Protein 4B2O (pdb70)

Solvent-accessible surface area: 37869 Å² total; per-residue (Å²): 25,68,2,0,0,0,0,0,0,3,1,47,19,0,55,94,13,1,143,83,39,0,56,74,0,63,105,83,27,160,18,78,11,0,0,0,0,0,2,8,0,4,125,4,61,0,0,31,67,175,19,3,92,54,2,56,147,12,12,4,50,0,0,0,0,0,39,47,0,7,60,63,172,69,0,80,113,2,12,129,105,13,86,28,6,0,18,0,7,0,10,23,165,74,15,46,31,75,8,24,6,47,17,144,26,110,62,76,42,2,0,0,0,0,0,1,0,17,44,85,36,57,41,0,58,17,1,2,90,44,0,35,91,12,9,53,88,0,59,178,139,6,62,21,2,0,0,0,1,0,0,20,8,17,26,3,2,18,0,0,0,17,42,0,10,46,91,3,5,0,1,0,1,0,30,16,22,6,5,7,2,31,27,21,51,3,86,139,6,0,0,1,0,2,0,0,1,11,0,0,4,38,28,4,1,33,0,29,42,91,137,25,7,27,94,113,39,65,36,26,12,58,34,208,100,51,30,9,165,60,106,39,8,0,5,0,0,4,0,23,12,48,31,155,81,80,107,4,94,98,15,57,63,11,35,7,8,75,74,73,121,34,147,162,12,68,0,0,0,0,0,0,0,3,0,55,18,0,66,94,13,0,155,83,38,0,57,86,1,63,92,76,29,145,12,56,3,0,0,0,0,0,2,7,0,3,118,4,62,0,0,26,85,172,19,3,89,51,3,54,153,15,13,4,36,0,0,0,0,0,39,49,0,7,60,53,142,74,0,84,114,5,8,106,116,16,88,37,4,0,18,0,6,0,10,12,162,76,15,40,22,76,8,22,6,33,3,148,18,105,89,55,38,0,0,0,0,0,0,1,0,17,43,82,35,59,42,0,57,21,1,2,96,42,0,32,99,11,10,51,76,0,60,170,122,6,63,23,3,0,0,0,1,0,0,19,8,16,26,3,3,17,0,0,0,17,40,0,11,48,95,4,5,0,2,0,1,0,32,14,23,7,6,7,2,33,29,25,51,4,93,136,8,0,0,1,0,2,1,0,0,11,0,0,4,36,25,4,2,33,1,28,43,93,138,26,7,25,100,111,40,62,37,26,14,60,34,208,86,50,23,10,161,60,103,42,8,0,4,0,0,4,0,25,7,48,57,153,80,77,108,5,90,104,14,60,64,10,35,7,10,88,73,70,134,42,139,183,16,66,5,0,0,0,0,0,0,2,0,38,28,0,57,93,15,0,144,84,38,0,59,69,0,58,98,82,27,151,10,58,8,0,1,0,0,0,2,8,0,2,125,4,65,0,0,26,70,166,12,5,79,38,2,58,154,11,12,5,34,0,0,0,1,0,41,50,0,3,45,55,118,78,0,76,122,6,2,98,109,19,93,30,2,0,17,0,9,0,9,24,168,79,15,36,15,85,8,24,5,50,6,153,24,95,87,47,33,2,0,0,0,0,0,1,0,18,41,88,36,58,40,0,48,14,0,2,88,33,0,38,81,12,10,60,78,0,65,183,140,6,70,31,3,0,0,0,1,0,0,19,7,17,25,2,2,19,0,0,0,18,40,0,8,47,90,4,6,0,1,0,2,0,33,15,22,6,6,7,2,31,26,23,58,3,88,143,7,0,0,2,0,2,0,0,0,12,0,0,4,34,16,4,1,34,1,24,43,80,112,19,7,10,99,115,40,61,36,28,15,71,35,195,101,53,29,6,158,61,107,42,8,0,6,0,0,4,0,24,10,46,56,154,84,77,111,4,89,107,17,61,62,12,35,4,8,83,73,71,115,38,150,164,14,68,2,0,0,0,0,0,0,2,0,39,29,0,59,94,14,0,139,84,36,0,58,79,0,64,91,78,25,151,18,66,4,0,0,0,0,0,2,8,0,2,125,4,65,0,0,25,72,169,16,5,89,38,2,58,140,16,13,4,48,0,0,0,1,0,39,48,0,3,51,55,108,82,0,76,124,6,7,102,113,20,92,28,3,0,18,0,11,0,10,13,167,72,14,34,19,85,8,26,4,43,10,155,20,119,87,38,28,1,0,0,0,0,0,1,0,18,42,85,35,57,42,0,56,20,1,2,87,37,0,33,88,13,9,53,86,0,60,182,131,6,66,21,3,0,0,0,1,0,0,19,8,16,24,3,2,20,0,0,0,18,42,0,10,48,91,3,5,0,1,0,0,0,33,14,21,8,6,7,1,32,26,25,50,2,87,135,8,0,0,1,0,2,0,0,0,12,0,0,4,33,19,4,2,33,1,27,42,76,114,20,7,12,90,118,39,63,35,29,14,73,35,164,101,47,34,6,158,59,93,37,9,0,5,0,0,4,0,23,7,49,59,153,80,75,102,4,89,109,14,56,64,10,33,6,12,87,73,74,135,38,133,165

B-factor: mean 18.7, std 8.89, range [6.03, 62.42]

Structure (mmCIF, N/CA/C/O backbone):
data_4B2O
#
_entry.id   4B2O
#
_cell.length_a   73.855
_cell.length_b   105.997
_cell.length_c   77.920
_cell.angle_alpha   90.00
_cell.angle_beta   108.30
_cell.angle_gamma   90.00
#
_symmetry.space_group_name_H-M   'P 1 21 1'
#
loop_
_entity.id
_entity.type
_entity.pdbx_description
1 polymer 'YMDB PHOSPHODIESTERASE'
2 non-polymer 'PHOSPHATE ION'
3 non-polymer 'FE (II) ION'
4 water water
#
loop_
_atom_site.group_PDB
_atom_site.id
_atom_site.type_symbol
_atom_site.label_atom_id
_atom_site.label_alt_id
_atom_site.label_comp_id
_atom_site.label_asym_id
_atom_site.label_entity_id
_atom_site.label_seq_id
_atom_site.pdbx_PDB_ins_code
_atom_site.Cartn_x
_atom_site.Cartn_y
_atom_site.Cartn_z
_atom_site.occupancy
_atom_site.B_iso_or_equiv
_atom_site.auth_seq_id
_atom_site.auth_comp_id
_atom_site.auth_asym_id
_atom_site.auth_atom_id
_atom_site.pdbx_PDB_model_num
ATOM 1 N N . MET A 1 1 ? 82.197 49.319 81.191 1.00 20.25 1 MET A N 1
ATOM 2 C CA . MET A 1 1 ? 81.927 50.715 80.874 1.00 20.27 1 MET A CA 1
ATOM 3 C C . MET A 1 1 ? 80.593 51.163 81.473 1.00 16.80 1 MET A C 1
ATOM 4 O O . MET A 1 1 ? 79.707 50.350 81.717 1.00 18.55 1 MET A O 1
ATOM 5 N N . ARG A 1 2 ? 80.456 52.463 81.692 1.00 14.78 2 ARG A N 1
ATOM 6 C CA . ARG A 1 2 ? 79.256 53.002 82.308 1.00 12.31 2 ARG A CA 1
ATOM 7 C C . ARG A 1 2 ? 78.596 53.973 81.336 1.00 14.02 2 ARG A C 1
ATOM 8 O O . ARG A 1 2 ? 79.270 54.797 80.705 1.00 12.67 2 ARG A O 1
ATOM 16 N N . ILE A 1 3 ? 77.275 53.862 81.204 1.00 10.24 3 ILE A N 1
ATOM 17 C CA . ILE A 1 3 ? 76.510 54.694 80.284 1.00 12.89 3 ILE A CA 1
ATOM 18 C C . ILE A 1 3 ? 75.469 55.486 81.065 1.00 11.46 3 ILE A C 1
ATOM 19 O O . ILE A 1 3 ? 74.735 54.927 81.884 1.00 11.18 3 ILE A O 1
ATOM 24 N N . LEU A 1 4 ? 75.429 56.789 80.822 1.00 8.71 4 LEU A N 1
ATOM 25 C CA . LEU A 1 4 ? 74.392 57.656 81.358 1.00 11.91 4 LEU A CA 1
ATOM 26 C C . LEU A 1 4 ? 73.453 57.989 80.207 1.00 9.77 4 LEU A C 1
ATOM 27 O O . LEU A 1 4 ? 73.908 58.459 79.165 1.00 10.50 4 LEU A O 1
ATOM 32 N N . PHE A 1 5 ? 72.158 57.717 80.384 1.00 8.20 5 PHE A N 1
ATOM 33 C CA . PHE A 1 5 ? 71.158 58.013 79.362 1.00 8.95 5 PHE A CA 1
ATOM 34 C C . PHE A 1 5 ? 70.070 58.900 79.949 1.00 9.65 5 PHE A C 1
ATOM 35 O O . PHE A 1 5 ? 69.522 58.603 81.010 1.00 10.97 5 PHE A O 1
ATOM 43 N N . ILE A 1 6 ? 69.752 59.973 79.237 1.00 9.87 6 ILE A N 1
ATOM 44 C CA . ILE A 1 6 ? 68.770 60.957 79.683 1.00 10.39 6 ILE A CA 1
ATOM 45 C C . ILE A 1 6 ? 67.517 60.894 78.808 1.00 12.38 6 ILE A C 1
ATOM 46 O O . ILE A 1 6 ? 67.623 60.959 77.583 1.00 11.88 6 ILE A O 1
ATOM 51 N N . GLY A 1 7 ? 66.341 60.789 79.441 1.00 10.57 7 GLY A N 1
ATOM 52 C CA . GLY A 1 7 ? 65.068 60.669 78.739 1.00 10.36 7 GLY A CA 1
ATOM 53 C C . GLY A 1 7 ? 64.546 61.938 78.086 1.00 12.56 7 GLY A C 1
ATOM 54 O O . GLY A 1 7 ? 64.980 63.037 78.436 1.00 11.67 7 GLY A O 1
ATOM 55 N N . ASP A 1 8 ? 63.599 61.768 77.159 1.00 12.18 8 ASP A N 1
ATOM 56 C CA . ASP A 1 8 ? 63.068 62.821 76.271 1.00 11.46 8 ASP A CA 1
ATOM 57 C C . ASP A 1 8 ? 63.173 64.227 76.834 1.00 11.60 8 ASP A C 1
ATOM 58 O O . ASP A 1 8 ? 62.447 64.580 77.758 1.00 10.95 8 ASP A O 1
ATOM 63 N N . VAL A 1 9 ? 64.009 65.049 76.219 1.00 9.75 9 VAL A N 1
ATOM 64 C CA . VAL A 1 9 ? 64.124 66.453 76.616 1.00 9.11 9 VAL A CA 1
ATOM 65 C C . VAL A 1 9 ? 62.991 67.278 76.004 1.00 12.68 9 VAL A C 1
ATOM 66 O O . VAL A 1 9 ? 62.866 67.358 74.781 1.00 12.39 9 VAL A O 1
ATOM 70 N N . VAL A 1 10 ? 62.180 67.903 76.853 1.00 10.48 10 VAL A N 1
ATOM 71 C CA . VAL A 1 10 ? 61.007 68.654 76.397 1.00 10.23 10 VAL A CA 1
ATOM 72 C C . VAL A 1 10 ? 61.194 70.170 76.515 1.00 13.12 10 VAL A C 1
ATOM 73 O O . VAL A 1 10 ? 61.184 70.722 77.618 1.00 10.89 10 VAL A O 1
ATOM 77 N N . GLY A 1 11 ? 61.372 70.820 75.370 1.00 11.99 11 GLY A N 1
ATOM 78 C CA . GLY A 1 11 ? 61.383 72.273 75.283 1.00 11.93 11 GLY A CA 1
ATOM 79 C C . GLY A 1 11 ? 62.480 72.949 76.076 1.00 15.14 11 GLY A C 1
ATOM 80 O O . GLY A 1 11 ? 63.446 72.322 76.518 1.00 13.30 11 GLY A O 1
ATOM 81 N N . SER A 1 12 ? 62.341 74.253 76.259 1.00 12.85 12 SER A N 1
ATOM 82 C CA . SER A 1 12 ? 63.374 74.989 76.970 1.00 16.44 12 SER A CA 1
ATOM 83 C C . SER A 1 12 ? 63.534 74.568 78.442 1.00 13.98 12 SER A C 1
ATOM 84 O O . SER A 1 12 ? 64.642 74.566 78.951 1.00 14.98 12 SER A O 1
ATOM 87 N N . PRO A 1 13 ? 62.430 74.229 79.135 1.00 14.36 13 PRO A N 1
ATOM 88 C CA . PRO A 1 13 ? 62.651 73.777 80.516 1.00 15.15 13 PRO A CA 1
ATOM 89 C C . PRO A 1 13 ? 63.479 72.495 80.575 1.00 14.24 13 PRO A C 1
ATOM 90 O O . PRO A 1 13 ? 64.312 72.331 81.466 1.00 12.87 13 PRO A O 1
ATOM 94 N N . GLY A 1 14 ? 63.250 71.594 79.626 1.00 10.47 14 GLY A N 1
ATOM 95 C CA . GLY A 1 14 ? 64.056 70.394 79.538 1.00 10.50 14 GLY A CA 1
ATOM 96 C C . GLY A 1 14 ? 65.506 70.743 79.237 1.00 12.99 14 GLY A C 1
ATOM 97 O O . GLY A 1 14 ? 66.417 70.189 79.840 1.00 11.30 14 GLY A O 1
ATOM 98 N N . ARG A 1 15 ? 65.728 71.657 78.300 1.00 14.03 15 ARG A N 1
ATOM 99 C CA . ARG A 1 15 ? 67.099 72.042 77.976 1.00 13.91 15 ARG A CA 1
ATOM 100 C C . ARG A 1 15 ? 67.795 72.671 79.180 1.00 15.63 15 ARG A C 1
ATOM 101 O O . ARG A 1 15 ? 68.982 72.436 79.392 1.00 13.89 15 ARG A O 1
ATOM 109 N N . ASP A 1 16 ? 67.054 73.444 79.971 1.00 14.14 16 ASP A N 1
ATOM 110 C CA . ASP A 1 16 ? 67.610 74.088 81.171 1.00 15.68 16 ASP A CA 1
ATOM 111 C C . ASP A 1 16 ? 68.016 73.040 82.190 1.00 14.26 16 ASP A C 1
ATOM 112 O O . ASP A 1 16 ? 69.033 73.158 82.866 1.00 15.63 16 ASP A O 1
ATOM 117 N N . MET A 1 17 ? 67.189 72.011 82.303 1.00 13.92 17 MET A N 1
ATOM 118 C CA . MET A 1 17 ? 67.410 70.961 83.268 1.00 13.48 17 MET A CA 1
ATOM 119 C C . MET A 1 17 ? 68.677 70.177 82.882 1.00 12.99 17 MET A C 1
ATOM 120 O O . MET A 1 17 ? 69.475 69.808 83.743 1.00 14.81 17 MET A O 1
ATOM 125 N N . VAL A 1 18 ? 68.857 69.941 81.584 1.00 12.43 18 VAL A N 1
ATOM 126 C CA . VAL A 1 18 ? 70.043 69.261 81.067 1.00 13.19 18 VAL A CA 1
ATOM 127 C C . VAL A 1 18 ? 71.307 70.092 81.315 1.00 13.73 18 VAL A C 1
ATOM 128 O O . VAL A 1 18 ? 72.350 69.570 81.733 1.00 14.39 18 VAL A O 1
ATOM 132 N N . LYS A 1 19 ? 71.197 71.387 81.061 1.00 13.76 19 LYS A N 1
ATOM 133 C CA . LYS A 1 19 ? 72.341 72.279 81.210 1.00 15.16 19 LYS A CA 1
ATOM 134 C C . LYS A 1 19 ? 72.843 72.284 82.647 1.00 17.80 19 LYS A C 1
ATOM 135 O O . LYS A 1 19 ? 74.050 72.300 82.890 1.00 18.15 19 LYS A O 1
ATOM 141 N N . GLU A 1 20 ? 71.923 72.257 83.604 1.00 15.35 20 GLU A N 1
ATOM 142 C CA . GLU A 1 20 ? 72.326 72.251 84.999 1.00 15.85 20 GLU A CA 1
ATOM 143 C C . GLU A 1 20 ? 72.788 70.881 85.488 1.00 18.93 20 GLU A C 1
ATOM 144 O O . GLU A 1 20 ? 73.832 70.751 86.144 1.00 16.68 20 GLU A O 1
ATOM 150 N N . TYR A 1 21 ? 72.008 69.849 85.182 1.00 13.47 21 TYR A N 1
ATOM 151 C CA . TYR A 1 21 ? 72.199 68.579 85.869 1.00 12.43 21 TYR A CA 1
ATOM 152 C C . TYR A 1 21 ? 73.035 67.537 85.145 1.00 14.66 21 TYR A C 1
ATOM 153 O O . TYR A 1 21 ? 73.621 66.673 85.798 1.00 13.07 21 TYR A O 1
ATOM 162 N N . VAL A 1 22 ? 73.101 67.583 83.819 1.00 13.89 22 VAL A N 1
ATOM 163 C CA . VAL A 1 22 ? 73.933 66.593 83.136 1.00 14.74 22 VAL A CA 1
ATOM 164 C C . VAL A 1 22 ? 75.414 66.708 83.535 1.00 13.18 22 VAL A C 1
ATOM 165 O O . VAL A 1 22 ? 76.049 65.706 83.858 1.00 14.31 22 VAL A O 1
ATOM 169 N N . PRO A 1 23 ? 75.957 67.934 83.580 1.00 15.49 23 PRO A N 1
ATOM 170 C CA . PRO A 1 23 ? 77.320 68.076 84.112 1.00 16.30 23 PRO A CA 1
ATOM 171 C C . PRO A 1 23 ? 77.443 67.544 85.545 1.00 16.19 23 PRO A C 1
ATOM 172 O O . PRO A 1 23 ? 78.429 66.869 85.867 1.00 17.61 23 PRO A O 1
ATOM 176 N N . LYS A 1 24 ? 76.459 67.818 86.398 1.00 15.75 24 LYS A N 1
ATOM 177 C CA . LYS A 1 24 ? 76.523 67.318 87.776 1.00 16.09 24 LYS A CA 1
ATOM 178 C C . LYS A 1 24 ? 76.428 65.802 87.832 1.00 16.09 24 LYS A C 1
ATOM 179 O O . LYS A 1 24 ? 77.088 65.173 88.654 1.00 14.26 24 LYS A O 1
ATOM 185 N N . LEU A 1 25 ? 75.607 65.215 86.960 1.00 11.64 25 LEU A N 1
ATOM 186 C CA . LEU A 1 25 ? 75.503 63.758 86.893 1.00 14.67 25 LEU A CA 1
ATOM 187 C C . LEU A 1 25 ? 76.800 63.142 86.380 1.00 13.55 25 LEU A C 1
ATOM 188 O O . LEU A 1 25 ? 77.214 62.080 86.840 1.00 13.55 25 LEU A O 1
ATOM 193 N N . LYS A 1 26 ? 77.451 63.805 85.432 1.00 12.85 26 LYS A N 1
ATOM 194 C CA . LYS A 1 26 ? 78.713 63.276 84.924 1.00 14.26 26 LYS A CA 1
ATOM 195 C C . LYS A 1 26 ? 79.801 63.323 86.001 1.00 16.38 26 LYS A C 1
ATOM 196 O O . LYS A 1 26 ? 80.594 62.394 86.138 1.00 14.55 26 LYS A O 1
ATOM 202 N N . THR A 1 27 ? 79.819 64.395 86.783 1.00 15.63 27 THR A N 1
ATOM 203 C CA . THR A 1 27 ? 80.748 64.481 87.905 1.00 16.46 27 THR A CA 1
ATOM 204 C C . THR A 1 27 ? 80.497 63.373 88.931 1.00 18.37 27 THR A C 1
ATOM 205 O O . THR A 1 27 ? 81.434 62.732 89.423 1.00 18.20 27 THR A O 1
ATOM 209 N N . LYS A 1 28 ? 79.225 63.131 89.232 1.00 17.58 28 LYS A N 1
ATOM 210 C CA . LYS A 1 28 ? 78.837 62.149 90.244 1.00 15.61 28 LYS A CA 1
ATOM 211 C C . LYS A 1 28 ? 79.110 60.706 89.819 1.00 18.69 28 LYS A C 1
ATOM 212 O O . LYS A 1 28 ? 79.649 59.909 90.592 1.00 19.68 28 LYS A O 1
ATOM 218 N N . TYR A 1 29 ? 78.715 60.369 88.597 1.00 15.67 29 TYR A N 1
ATOM 219 C CA . TYR A 1 29 ? 78.733 58.984 88.137 1.00 16.36 29 TYR A CA 1
ATOM 220 C C . TYR A 1 29 ? 79.913 58.637 87.238 1.00 16.74 29 TYR A C 1
ATOM 221 O O . TYR A 1 29 ? 80.220 57.458 87.046 1.00 18.14 29 TYR A O 1
ATOM 230 N N . LYS A 1 30 ? 80.563 59.661 86.694 1.00 15.95 30 LYS A N 1
ATOM 231 C CA . LYS A 1 30 ? 81.701 59.486 85.798 1.00 17.95 30 LYS A CA 1
ATOM 232 C C . LYS A 1 30 ? 81.441 58.464 84.690 1.00 16.55 30 LYS A C 1
ATOM 233 O O . LYS A 1 30 ? 82.192 57.496 84.532 1.00 15.91 30 LYS A O 1
ATOM 239 N N . PRO A 1 31 ? 80.375 58.678 83.906 1.00 15.30 31 PRO A N 1
ATOM 240 C CA . PRO A 1 31 ? 80.069 57.707 82.852 1.00 13.61 31 PRO A CA 1
ATOM 241 C C . PRO A 1 31 ? 81.096 57.803 81.727 1.00 16.28 31 PRO A C 1
ATOM 242 O O . PRO A 1 31 ? 81.675 58.870 81.500 1.00 17.23 31 PRO A O 1
ATOM 246 N N . HIS A 1 32 ? 81.332 56.694 81.036 1.00 15.81 32 HIS A N 1
ATOM 247 C CA . HIS A 1 32 ? 82.194 56.711 79.860 1.00 14.31 32 HIS A CA 1
ATOM 248 C C . HIS A 1 32 ? 81.445 57.243 78.638 1.00 16.20 32 HIS A C 1
ATOM 249 O O . HIS A 1 32 ? 82.043 57.835 77.734 1.00 15.65 32 HIS A O 1
ATOM 256 N N . PHE A 1 33 ? 80.130 57.035 78.626 1.00 11.49 33 PHE A N 1
ATOM 257 C CA . PHE A 1 33 ? 79.291 57.471 77.519 1.00 9.97 33 PHE A CA 1
ATOM 258 C C . PHE A 1 33 ? 78.041 58.140 78.056 1.00 11.83 33 PHE A C 1
ATOM 259 O O . PHE A 1 33 ? 77.451 57.668 79.021 1.00 13.28 33 PHE A O 1
ATOM 267 N N . THR A 1 34 ? 77.633 59.226 77.409 1.00 12.79 34 THR A N 1
ATOM 268 C CA . THR A 1 34 ? 76.407 59.921 77.766 1.00 12.02 34 THR A CA 1
ATOM 269 C C . THR A 1 34 ? 75.545 60.084 76.507 1.00 12.71 34 THR A C 1
ATOM 270 O O . THR A 1 34 ? 76.022 60.518 75.453 1.00 11.01 34 THR A O 1
ATOM 274 N N . ILE A 1 35 ? 74.279 59.701 76.628 1.00 10.19 35 ILE A N 1
ATOM 275 C CA . ILE A 1 35 ? 73.338 59.724 75.518 1.00 10.41 35 ILE A CA 1
ATOM 276 C C . ILE A 1 35 ? 72.087 60.456 75.982 1.00 11.21 35 ILE A C 1
ATOM 277 O O . ILE A 1 35 ? 71.623 60.239 77.101 1.00 11.14 35 ILE A O 1
ATOM 282 N N . ILE A 1 36 ? 71.555 61.332 75.140 1.00 9.19 36 ILE A N 1
ATOM 283 C CA . ILE A 1 36 ? 70.352 62.083 75.493 1.00 10.27 36 ILE A CA 1
ATOM 284 C C . ILE A 1 36 ? 69.318 61.932 74.388 1.00 11.69 36 ILE A C 1
ATOM 285 O O . ILE A 1 36 ? 69.635 62.108 73.214 1.00 8.29 36 ILE A O 1
ATOM 290 N N . ASN A 1 37 ? 68.077 61.608 74.745 1.00 11.24 37 ASN A N 1
ATOM 291 C CA . ASN A 1 37 ? 67.013 61.659 73.739 1.00 11.52 37 ASN A CA 1
ATOM 292 C C . ASN A 1 37 ? 66.499 63.085 73.594 1.00 11.09 37 ASN A C 1
ATOM 293 O O . ASN A 1 37 ? 65.965 63.653 74.549 1.00 10.85 37 ASN A O 1
ATOM 298 N N . GLY A 1 38 ? 66.668 63.661 72.406 1.00 9.06 38 GLY A N 1
ATOM 299 C CA . GLY A 1 38 ? 66.299 65.047 72.173 1.00 10.63 38 GLY A CA 1
ATOM 300 C C . GLY A 1 38 ? 65.073 65.284 71.307 1.00 14.75 38 GLY A C 1
ATOM 301 O O . GLY A 1 38 ? 64.924 66.364 70.740 1.00 13.31 38 GLY A O 1
ATOM 302 N N . GLU A 1 39 ? 64.159 64.315 71.231 1.00 11.33 39 GLU A N 1
ATOM 303 C CA . GLU A 1 39 ? 63.101 64.399 70.232 1.00 11.80 39 GLU A CA 1
ATOM 304 C C . GLU A 1 39 ? 62.082 65.515 70.461 1.00 11.00 39 GLU A C 1
ATOM 305 O O . GLU A 1 39 ? 61.369 65.885 69.542 1.00 11.81 39 GLU A O 1
ATOM 311 N N . ASN A 1 40 ? 62.013 66.042 71.680 1.00 10.77 40 ASN A N 1
ATOM 312 C CA . ASN A 1 40 ? 61.066 67.112 71.971 1.00 10.15 40 ASN A CA 1
ATOM 313 C C . ASN A 1 40 ? 61.777 68.420 72.302 1.00 11.40 40 ASN A C 1
ATOM 314 O O . ASN A 1 40 ? 61.173 69.322 72.874 1.00 10.22 40 ASN A O 1
ATOM 319 N N . ALA A 1 41 ? 63.057 68.520 71.955 1.00 9.58 41 ALA A N 1
ATOM 320 C CA . ALA A 1 41 ? 63.876 69.624 72.475 1.00 12.22 41 ALA A CA 1
ATOM 321 C C . ALA A 1 41 ? 63.545 70.998 71.890 1.00 15.05 41 ALA A C 1
ATOM 322 O O . ALA A 1 41 ? 63.649 72.012 72.588 1.00 16.55 41 ALA A O 1
ATOM 324 N N . ALA A 1 42 ? 63.157 71.031 70.619 1.00 13.77 42 ALA A N 1
ATOM 325 C CA . ALA A 1 42 ? 62.836 72.292 69.949 1.00 12.77 42 ALA A CA 1
ATOM 326 C C . ALA A 1 42 ? 61.398 72.718 70.242 1.00 15.24 42 ALA A C 1
ATOM 327 O O . ALA A 1 42 ? 60.478 72.371 69.508 1.00 14.98 42 ALA A O 1
ATOM 329 N N . HIS A 1 43 ? 61.223 73.453 71.337 1.00 15.49 43 HIS A N 1
ATOM 330 C CA . HIS A 1 43 ? 59.905 73.893 71.797 1.00 20.24 43 HIS A CA 1
ATOM 331 C C . HIS A 1 43 ? 58.842 72.790 71.770 1.00 17.81 43 HIS A C 1
ATOM 332 O O . HIS A 1 43 ? 57.710 73.014 71.341 1.00 19.17 43 HIS A O 1
ATOM 339 N N . GLY A 1 44 ? 59.213 71.602 72.244 1.00 13.70 44 GLY A N 1
ATOM 340 C CA . GLY A 1 44 ? 58.258 70.519 72.367 1.00 15.70 44 GLY A CA 1
ATOM 341 C C . GLY A 1 44 ? 58.311 69.455 71.291 1.00 15.48 44 GLY A C 1
ATOM 342 O O . GLY A 1 44 ? 57.795 68.353 71.478 1.00 16.16 44 GLY A O 1
ATOM 343 N N . LYS A 1 45 ? 58.928 69.768 70.157 1.00 12.43 45 LYS A N 1
ATOM 344 C CA . LYS A 1 45 ? 58.992 68.785 69.084 1.00 12.19 45 LYS A CA 1
ATOM 345 C C . LYS A 1 45 ? 60.051 69.074 68.042 1.00 13.92 45 LYS A C 1
ATOM 346 O O . LYS A 1 45 ? 60.108 70.164 67.475 1.00 16.96 45 LYS A O 1
ATOM 352 N N . GLY A 1 46 ? 60.901 68.082 67.806 1.00 13.03 46 GLY A N 1
ATOM 353 C CA . GLY A 1 46 ? 61.936 68.218 66.803 1.00 12.89 46 GLY A CA 1
ATOM 354 C C . GLY A 1 46 ? 63.200 68.835 67.357 1.00 11.68 46 GLY A C 1
ATOM 355 O O . GLY A 1 46 ? 63.389 68.943 68.574 1.00 13.52 46 GLY A O 1
ATOM 356 N N . LEU A 1 47 ? 64.072 69.246 66.448 1.00 13.94 47 LEU A N 1
ATOM 357 C CA . LEU A 1 47 ? 65.417 69.641 66.823 1.00 13.50 47 LEU A CA 1
ATOM 358 C C . LEU A 1 47 ? 65.915 70.741 65.899 1.00 15.07 47 LEU A C 1
ATOM 359 O O . LEU A 1 47 ? 65.558 70.768 64.719 1.00 16.33 47 LEU A O 1
ATOM 364 N N . THR A 1 48 ? 66.726 71.652 66.440 1.00 13.88 48 THR A N 1
ATOM 365 C CA . THR A 1 48 ? 67.446 72.630 65.620 1.00 18.12 48 THR A CA 1
ATOM 366 C C . THR A 1 48 ? 68.945 72.382 65.730 1.00 14.70 48 THR A C 1
ATOM 367 O O . THR A 1 48 ? 69.403 71.688 66.636 1.00 14.79 48 THR A O 1
ATOM 371 N N . GLU A 1 49 ? 69.711 72.979 64.825 1.00 14.91 49 GLU A N 1
ATOM 372 C CA . GLU A 1 49 ? 71.154 72.776 64.815 1.00 18.09 49 GLU A CA 1
ATOM 373 C C . GLU A 1 49 ? 71.799 73.318 66.094 1.00 17.84 49 GLU A C 1
ATOM 374 O O . GLU A 1 49 ? 72.659 72.675 66.701 1.00 15.11 49 GLU A O 1
ATOM 380 N N . LYS A 1 50 ? 71.377 74.505 66.501 1.00 13.75 50 LYS A N 1
ATOM 381 C CA . LYS A 1 50 ? 71.908 75.113 67.715 1.00 18.19 50 LYS A CA 1
ATOM 382 C C . LYS A 1 50 ? 71.615 74.252 68.935 1.00 16.35 50 LYS A C 1
ATOM 383 O O . LYS A 1 50 ? 72.436 74.147 69.845 1.00 15.70 50 LYS A O 1
ATOM 389 N N . ILE A 1 51 ? 70.431 73.648 68.960 1.00 13.78 51 ILE A N 1
ATOM 390 C CA . ILE A 1 51 ? 70.034 72.844 70.111 1.00 12.89 51 ILE A CA 1
ATOM 391 C C . ILE A 1 51 ? 70.842 71.547 70.170 1.00 13.97 51 ILE A C 1
ATOM 392 O O . ILE A 1 51 ? 71.259 71.117 71.249 1.00 13.37 51 ILE A O 1
ATOM 397 N N . TYR A 1 52 ? 71.088 70.942 69.012 1.00 12.62 52 TYR A N 1
ATOM 398 C CA . TYR A 1 52 ? 71.973 69.777 68.953 1.00 11.57 52 TYR A CA 1
ATOM 399 C C . TYR A 1 52 ? 73.308 70.083 69.624 1.00 14.51 52 TYR A C 1
ATOM 400 O O . TYR A 1 52 ? 73.747 69.364 70.531 1.00 15.63 52 TYR A O 1
ATOM 409 N N . HIS A 1 53 ? 73.968 71.144 69.169 1.00 15.24 53 HIS A N 1
ATOM 410 C CA . HIS A 1 53 ? 75.269 71.493 69.731 1.00 17.10 53 HIS A CA 1
ATOM 411 C C . HIS A 1 53 ? 75.195 71.851 71.213 1.00 17.33 53 HIS A C 1
ATOM 412 O O . HIS A 1 53 ? 76.107 71.535 71.974 1.00 15.55 53 HIS A O 1
ATOM 419 N N . SER A 1 54 ? 74.102 72.485 71.628 1.00 15.64 54 SER A N 1
ATOM 420 C CA . SER A 1 54 ? 73.933 72.825 73.035 1.00 16.11 54 SER A CA 1
ATOM 421 C C . SER A 1 54 ? 73.804 71.573 73.901 1.00 16.31 54 SER A C 1
ATOM 422 O O . SER A 1 54 ? 74.303 71.529 75.023 1.00 15.09 54 SER A O 1
ATOM 425 N N . LEU A 1 55 ? 73.127 70.551 73.386 1.00 14.50 55 LEU A N 1
ATOM 426 C CA . LEU A 1 55 ? 73.007 69.301 74.127 1.00 15.91 55 LEU A CA 1
ATOM 427 C C . LEU A 1 55 ? 74.362 68.588 74.225 1.00 14.30 55 LEU A C 1
ATOM 428 O O . LEU A 1 55 ? 74.719 68.033 75.274 1.00 14.36 55 LEU A O 1
ATOM 433 N N . ILE A 1 56 ? 75.122 68.614 73.135 1.00 14.32 56 ILE A N 1
ATOM 434 C CA . ILE A 1 56 ? 76.467 68.060 73.164 1.00 17.18 56 ILE A CA 1
ATOM 435 C C . ILE A 1 56 ? 77.305 68.837 74.178 1.00 16.29 56 ILE A C 1
ATOM 436 O O . ILE A 1 56 ? 78.024 68.251 74.987 1.00 14.19 56 ILE A O 1
ATOM 441 N N . GLN A 1 57 ? 77.181 70.159 74.153 1.00 14.12 57 GLN A N 1
ATOM 442 C CA . GLN A 1 57 ? 77.951 71.004 75.064 1.00 18.49 57 GLN A CA 1
ATOM 443 C C . GLN A 1 57 ? 77.655 70.691 76.536 1.00 20.82 57 GLN A C 1
ATOM 444 O O . GLN A 1 57 ? 78.544 70.767 77.387 1.00 19.00 57 GLN A O 1
ATOM 450 N N . SER A 1 58 ? 76.409 70.335 76.834 1.00 17.04 58 SER A N 1
ATOM 451 C CA . SER A 1 58 ? 76.020 70.014 78.205 1.00 16.26 58 SER A CA 1
ATOM 452 C C . SER A 1 58 ? 76.578 68.668 78.670 1.00 17.75 58 SER A C 1
ATOM 453 O O . SER A 1 58 ? 76.530 68.350 79.859 1.00 19.62 58 SER A O 1
ATOM 456 N N . GLY A 1 59 ? 77.104 67.876 77.739 1.00 14.66 59 GLY A N 1
ATOM 457 C CA . GLY A 1 59 ? 77.770 66.645 78.125 1.00 14.99 59 GLY A CA 1
ATOM 458 C C . GLY A 1 59 ? 77.372 65.407 77.340 1.00 14.34 59 GLY A C 1
ATOM 459 O O . GLY A 1 59 ? 77.898 64.329 77.594 1.00 14.41 59 GLY A O 1
ATOM 460 N N . ALA A 1 60 ? 76.442 65.546 76.402 1.00 15.83 60 ALA A N 1
ATOM 461 C CA . ALA A 1 60 ? 76.021 64.395 75.600 1.00 13.46 60 ALA A CA 1
ATOM 462 C C . ALA A 1 60 ? 77.098 64.009 74.592 1.00 15.20 60 ALA A C 1
ATOM 463 O O . ALA A 1 60 ? 77.781 64.881 74.039 1.00 14.77 60 ALA A O 1
ATOM 465 N N . ASP A 1 61 ? 77.252 62.703 74.374 1.00 13.11 61 ASP A N 1
ATOM 466 C CA . ASP A 1 61 ? 78.133 62.161 73.339 1.00 12.02 61 ASP A CA 1
ATOM 467 C C . ASP A 1 61 ? 77.327 61.832 72.077 1.00 13.47 61 ASP A C 1
ATOM 468 O O . ASP A 1 61 ? 77.837 61.897 70.958 1.00 14.30 61 ASP A O 1
ATOM 473 N N . ALA A 1 62 ? 76.060 61.479 72.263 1.00 11.75 62 ALA A N 1
ATOM 474 C CA . ALA A 1 62 ? 75.180 61.190 71.145 1.00 11.09 62 ALA A CA 1
ATOM 475 C C . ALA A 1 62 ? 73.758 61.595 71.510 1.00 10.51 62 ALA A C 1
ATOM 476 O O . ALA A 1 62 ? 73.392 61.595 72.684 1.00 11.71 62 ALA A O 1
ATOM 478 N N . ILE A 1 63 ? 72.980 61.941 70.493 1.00 9.78 63 ILE A N 1
ATOM 479 C CA . ILE A 1 63 ? 71.598 62.360 70.677 1.00 11.19 63 ILE A CA 1
ATOM 480 C C . ILE A 1 63 ? 70.714 61.388 69.904 1.00 10.94 63 ILE A C 1
ATOM 481 O O . ILE A 1 63 ? 70.899 61.217 68.703 1.00 11.71 63 ILE A O 1
ATOM 486 N N . THR A 1 64 ? 69.781 60.742 70.606 1.00 8.18 64 THR A N 1
ATOM 487 C CA . THR A 1 64 ? 68.774 59.875 69.990 1.00 10.46 64 THR A CA 1
ATOM 488 C C . THR A 1 64 ? 67.441 60.624 69.811 1.00 11.67 64 THR A C 1
ATOM 489 O O . THR A 1 64 ? 67.213 61.674 70.424 1.00 10.97 64 THR A O 1
ATOM 493 N N . MET A 1 65 ? 66.556 60.082 68.982 1.00 9.23 65 MET A N 1
ATOM 494 C CA . MET A 1 65 ? 65.333 60.805 68.640 1.00 10.88 65 MET A CA 1
ATOM 495 C C . MET A 1 65 ? 64.095 59.907 68.679 1.00 11.37 65 MET A C 1
ATOM 496 O O . MET A 1 65 ? 64.052 58.926 69.432 1.00 12.88 65 MET A O 1
ATOM 501 N N . GLY A 1 66 ? 63.079 60.256 67.894 1.00 12.08 66 GLY A N 1
ATOM 502 C CA . GLY A 1 66 ? 61.817 59.543 67.968 1.00 11.39 66 GLY A CA 1
ATOM 503 C C . GLY A 1 66 ? 60.812 59.994 66.930 1.00 11.01 66 GLY A C 1
ATOM 504 O O . GLY A 1 66 ? 61.177 60.415 65.837 1.00 11.86 66 GLY A O 1
ATOM 505 N N . ASN A 1 67 ? 59.533 59.911 67.270 1.00 12.02 67 ASN A N 1
ATOM 506 C CA . ASN A 1 67 ? 58.496 60.189 66.282 1.00 13.89 67 ASN A CA 1
ATOM 507 C C . ASN A 1 67 ? 58.429 61.648 65.836 1.00 13.86 67 ASN A C 1
ATOM 508 O O . ASN A 1 67 ? 57.934 61.928 64.753 1.00 12.51 67 ASN A O 1
ATOM 513 N N . HIS A 1 68 ? 58.942 62.570 66.650 1.00 11.94 68 HIS A N 1
ATOM 514 C CA . HIS A 1 68 ? 58.942 63.993 66.292 1.00 12.90 68 HIS A CA 1
ATOM 515 C C . HIS A 1 68 ? 60.213 64.465 65.588 1.00 13.98 68 HIS A C 1
ATOM 516 O O . HIS A 1 68 ? 60.437 65.669 65.437 1.00 14.23 68 HIS A O 1
ATOM 523 N N . THR A 1 69 ? 61.053 63.528 65.165 1.00 11.75 69 THR A N 1
ATOM 524 C CA . THR A 1 69 ? 62.330 63.885 64.546 1.00 12.67 69 THR A CA 1
ATOM 525 C C . THR A 1 69 ? 62.212 64.972 63.477 1.00 14.82 69 THR A C 1
ATOM 526 O O . THR A 1 69 ? 63.073 65.862 63.373 1.00 13.88 69 THR A O 1
ATOM 530 N N . TRP A 1 70 ? 61.157 64.888 62.674 1.00 12.67 70 TRP A N 1
ATOM 531 C CA . TRP A 1 70 ? 61.063 65.692 61.454 1.00 15.84 70 TRP A CA 1
ATOM 532 C C . TRP A 1 70 ? 60.155 66.907 61.587 1.00 15.87 70 TRP A C 1
ATOM 533 O O . TRP A 1 70 ? 59.893 67.599 60.604 1.00 16.42 70 TRP A O 1
ATOM 544 N N . ASP A 1 71 ? 59.684 67.172 62.799 1.00 14.43 71 ASP A N 1
ATOM 545 C CA . ASP A 1 71 ? 58.678 68.216 62.994 1.00 17.80 71 ASP A CA 1
ATOM 546 C C . ASP A 1 71 ? 59.173 69.636 62.709 1.00 18.50 71 ASP A C 1
ATOM 547 O O . ASP A 1 71 ? 58.398 70.494 62.288 1.00 19.82 71 ASP A O 1
ATOM 552 N N . LYS A 1 72 ? 60.457 69.889 62.933 1.00 15.74 72 LYS A N 1
ATOM 553 C CA . LYS A 1 72 ? 61.052 71.142 62.479 1.00 14.91 72 LYS A CA 1
ATOM 554 C C . LYS A 1 72 ? 61.835 70.841 61.209 1.00 18.92 72 LYS A C 1
ATOM 555 O O . LYS A 1 72 ? 62.839 70.131 61.255 1.00 15.50 72 LYS A O 1
ATOM 561 N N . LYS A 1 73 ? 61.373 71.355 60.069 1.00 17.64 73 LYS A N 1
ATOM 562 C CA . LYS A 1 73 ? 61.999 70.983 58.800 1.00 18.30 73 LYS A CA 1
ATOM 563 C C . LYS A 1 73 ? 63.445 71.466 58.649 1.00 18.63 73 LYS A C 1
ATOM 564 O O . LYS A 1 73 ? 64.150 71.037 57.727 1.00 18.89 73 LYS A O 1
ATOM 570 N N . GLU A 1 74 ? 63.899 72.343 59.545 1.00 18.25 74 GLU A N 1
ATOM 571 C CA A GLU A 1 74 ? 65.299 72.777 59.574 0.50 18.49 74 GLU A CA 1
ATOM 572 C CA B GLU A 1 74 ? 65.289 72.767 59.493 0.50 18.48 74 GLU A CA 1
ATOM 573 C C . GLU A 1 74 ? 66.219 71.571 59.708 1.00 18.29 74 GLU A C 1
ATOM 574 O O . GLU A 1 74 ? 67.380 71.597 59.293 1.00 17.25 74 GLU A O 1
ATOM 585 N N . ILE A 1 75 ? 65.705 70.503 60.317 1.00 14.99 75 ILE A N 1
ATOM 586 C CA . ILE A 1 75 ? 66.551 69.329 60.520 1.00 14.28 75 ILE A CA 1
ATOM 587 C C . ILE A 1 75 ? 67.135 68.809 59.210 1.00 14.53 75 ILE A C 1
ATOM 588 O O . ILE A 1 75 ? 68.240 68.270 59.196 1.00 16.09 75 ILE A O 1
ATOM 593 N N . PHE A 1 76 ? 66.416 68.978 58.103 1.00 17.15 76 PHE A N 1
ATOM 594 C CA . PHE A 1 76 ? 66.924 68.474 56.829 1.00 21.18 76 PHE A CA 1
ATOM 595 C C . PHE A 1 76 ? 68.138 69.279 56.364 1.00 19.66 76 PHE A C 1
ATOM 596 O O . PHE A 1 76 ? 68.946 68.807 55.553 1.00 19.63 76 PHE A O 1
ATOM 604 N N . ASP A 1 77 ? 68.278 70.484 56.907 1.00 18.07 77 ASP A N 1
ATOM 605 C CA . ASP A 1 77 ? 69.385 71.365 56.536 1.00 22.78 77 ASP A CA 1
ATOM 606 C C . ASP A 1 77 ? 70.690 71.025 57.253 1.00 21.06 77 ASP A C 1
ATOM 607 O O . ASP A 1 77 ? 71.768 71.397 56.773 1.00 19.78 77 ASP A O 1
ATOM 612 N N . PHE A 1 78 ? 70.602 70.353 58.404 1.00 17.67 78 PHE A N 1
ATOM 613 C CA . PHE A 1 78 ? 71.803 70.075 59.206 1.00 17.18 78 PHE A CA 1
ATOM 614 C C . PHE A 1 78 ? 72.067 68.603 59.534 1.00 17.54 78 PHE A C 1
ATOM 615 O O . PHE A 1 78 ? 73.121 68.269 60.059 1.00 16.43 78 PHE A O 1
ATOM 623 N N . ILE A 1 79 ? 71.128 67.722 59.207 1.00 17.35 79 ILE A N 1
ATOM 624 C CA . ILE A 1 79 ? 71.271 66.310 59.566 1.00 17.53 79 ILE A CA 1
ATOM 625 C C . ILE A 1 79 ? 72.534 65.658 58.970 1.00 17.70 79 ILE A C 1
ATOM 626 O O . ILE A 1 79 ? 73.082 64.711 59.542 1.00 15.52 79 ILE A O 1
ATOM 631 N N . ASP A 1 80 ? 73.022 66.189 57.852 1.00 19.15 80 ASP A N 1
ATOM 632 C CA . ASP A 1 80 ? 74.245 65.669 57.230 1.00 19.94 80 ASP A CA 1
ATOM 633 C C . ASP A 1 80 ? 75.513 66.349 57.730 1.00 23.02 80 ASP A C 1
ATOM 634 O O . ASP A 1 80 ? 76.623 65.999 57.312 1.00 25.28 80 ASP A O 1
ATOM 639 N N . ASP A 1 81 ? 75.361 67.333 58.606 1.00 17.88 81 ASP A N 1
ATOM 640 C CA . ASP A 1 81 ? 76.520 68.081 59.078 1.00 17.73 81 ASP A CA 1
ATOM 641 C C . ASP A 1 81 ? 76.892 67.741 60.513 1.00 22.75 81 ASP A C 1
ATOM 642 O O . ASP A 1 81 ? 78.010 68.020 60.942 1.00 24.34 81 ASP A O 1
ATOM 647 N N . VAL A 1 82 ? 75.957 67.148 61.254 1.00 19.23 82 VAL A N 1
ATOM 648 C CA . VAL A 1 82 ? 76.222 66.764 62.642 1.00 19.03 82 VAL A CA 1
ATOM 649 C C . VAL A 1 82 ? 76.686 65.308 62.733 1.00 17.29 82 VAL A C 1
ATOM 650 O O . VAL A 1 82 ? 76.276 64.460 61.937 1.00 17.33 82 VAL A O 1
ATOM 654 N N . PRO A 1 83 ? 77.582 65.018 63.683 1.00 16.12 83 PRO A N 1
ATOM 655 C CA . PRO A 1 83 ? 78.236 63.701 63.681 1.00 18.65 83 PRO A CA 1
ATOM 656 C C . PRO A 1 83 ? 77.582 62.574 64.492 1.00 17.93 83 PRO A C 1
ATOM 657 O O . PRO A 1 83 ? 77.813 61.406 64.167 1.00 18.96 83 PRO A O 1
ATOM 661 N N . ASN A 1 84 ? 76.811 62.893 65.525 1.00 14.81 84 ASN A N 1
ATOM 662 C CA . ASN A 1 84 ? 76.299 61.850 66.415 1.00 12.98 84 ASN A CA 1
ATOM 663 C C . ASN A 1 84 ? 74.815 62.035 66.728 1.00 10.82 84 ASN A C 1
ATOM 664 O O . ASN A 1 84 ? 74.376 61.892 67.885 1.00 12.99 84 ASN A O 1
ATOM 669 N N . LEU A 1 85 ? 74.056 62.372 65.690 1.00 10.56 85 LEU A N 1
ATOM 670 C CA . LEU A 1 85 ? 72.605 62.423 65.793 1.00 11.17 85 LEU A CA 1
ATOM 671 C C . LEU A 1 85 ? 72.053 61.121 65.230 1.00 11.82 85 LEU A C 1
ATOM 672 O O . LEU A 1 85 ? 72.356 60.750 64.099 1.00 11.65 85 LEU A O 1
ATOM 677 N N . VAL A 1 86 ? 71.244 60.427 66.024 1.00 10.07 86 VAL A N 1
ATOM 678 C CA A VAL A 1 86 ? 70.624 59.185 65.580 0.49 11.17 86 VAL A CA 1
ATOM 679 C CA B VAL A 1 86 ? 70.626 59.189 65.568 0.51 11.17 86 VAL A CA 1
ATOM 680 C C . VAL A 1 86 ? 69.103 59.322 65.585 1.00 11.23 86 VAL A C 1
ATOM 681 O O . VAL A 1 86 ? 68.514 59.822 66.551 1.00 11.26 86 VAL A O 1
ATOM 688 N N . ARG A 1 87 ? 68.471 58.920 64.485 1.00 10.59 87 ARG A N 1
ATOM 689 C CA . ARG A 1 87 ? 67.009 58.905 64.396 1.00 9.81 87 ARG A CA 1
ATOM 690 C C . ARG A 1 87 ? 66.574 57.451 64.248 1.00 11.28 87 ARG A C 1
ATOM 691 O O . ARG A 1 87 ? 67.414 56.584 64.034 1.00 10.39 87 ARG A O 1
ATOM 699 N N . PRO A 1 88 ? 65.270 57.164 64.393 1.00 10.19 88 PRO A N 1
ATOM 700 C CA . PRO A 1 88 ? 64.878 55.752 64.343 1.00 8.86 88 PRO A CA 1
ATOM 701 C C . PRO A 1 88 ? 65.308 55.074 63.049 1.00 7.64 88 PRO A C 1
ATOM 702 O O . PRO A 1 88 ? 65.021 55.545 61.948 1.00 9.25 88 PRO A O 1
ATOM 706 N N . ALA A 1 89 ? 66.020 53.963 63.211 1.00 9.59 89 ALA A N 1
ATOM 707 C CA . ALA A 1 89 ? 66.649 53.281 62.093 1.00 11.91 89 ALA A CA 1
ATOM 708 C C . ALA A 1 89 ? 65.611 52.672 61.169 1.00 11.83 89 ALA A C 1
ATOM 709 O O . ALA A 1 89 ? 65.904 52.401 60.002 1.00 11.77 89 ALA A O 1
ATOM 711 N N . ASN A 1 90 ? 64.399 52.449 61.682 1.00 9.45 90 ASN A N 1
ATOM 712 C CA . ASN A 1 90 ? 63.390 51.789 60.863 1.00 10.66 90 ASN A CA 1
ATOM 713 C C . ASN A 1 90 ? 62.470 52.695 60.029 1.00 10.67 90 ASN A C 1
ATOM 714 O O . ASN A 1 90 ? 61.501 52.219 59.458 1.00 10.86 90 ASN A O 1
ATOM 719 N N . PHE A 1 91 ? 62.783 53.985 59.930 1.00 12.56 91 PHE A N 1
ATOM 720 C CA . PHE A 1 91 ? 62.197 54.769 58.837 1.00 12.18 91 PHE A CA 1
ATOM 721 C C . PHE A 1 91 ? 62.690 54.148 57.527 1.00 10.54 91 PHE A C 1
ATOM 722 O O . PHE A 1 91 ? 63.758 53.546 57.492 1.00 14.17 91 PHE A O 1
ATOM 730 N N . PRO A 1 92 ? 61.904 54.272 56.450 1.00 13.38 92 PRO A N 1
ATOM 731 C CA . PRO A 1 92 ? 62.204 53.600 55.177 1.00 15.25 92 PRO A CA 1
ATOM 732 C C . PRO A 1 92 ? 63.578 53.936 54.614 1.00 17.21 92 PRO A C 1
ATOM 733 O O . PRO A 1 92 ? 64.107 55.019 54.855 1.00 15.26 92 PRO A O 1
ATOM 737 N N . GLU A 1 93 ? 64.147 53.004 53.859 1.00 18.42 93 GLU A N 1
ATOM 738 C CA . GLU A 1 93 ? 65.385 53.273 53.134 1.00 21.43 93 GLU A CA 1
ATOM 739 C C . GLU A 1 93 ? 65.230 54.582 52.371 1.00 19.10 93 GLU A C 1
ATOM 740 O O . GLU A 1 93 ? 64.181 54.835 51.789 1.00 18.67 93 GLU A O 1
ATOM 746 N N . GLY A 1 94 ? 66.267 55.420 52.390 1.00 17.40 94 GLY A N 1
ATOM 747 C CA . GLY A 1 94 ? 66.221 56.706 51.716 1.00 20.43 94 GLY A CA 1
ATOM 748 C C . GLY A 1 94 ? 65.937 57.861 52.661 1.00 19.71 94 GLY A C 1
ATOM 749 O O . GLY A 1 94 ? 66.023 59.034 52.287 1.00 18.04 94 GLY A O 1
ATOM 750 N N . THR A 1 95 ? 65.573 57.542 53.895 1.00 13.55 95 THR A N 1
ATOM 751 C CA . THR A 1 95 ? 65.323 58.599 54.866 1.00 15.54 95 THR A CA 1
ATOM 752 C C . THR A 1 95 ? 66.647 59.296 55.186 1.00 13.33 95 THR A C 1
ATOM 753 O O . THR A 1 95 ? 67.664 58.632 55.337 1.00 13.88 95 THR A O 1
ATOM 757 N N . PRO A 1 96 ? 66.640 60.637 55.283 1.00 12.69 96 PRO A N 1
ATOM 758 C CA . PRO A 1 96 ? 67.845 61.369 55.715 1.00 13.55 96 PRO A CA 1
ATOM 759 C C . PRO A 1 96 ? 68.385 60.903 57.077 1.00 15.97 96 PRO A C 1
ATOM 760 O O . PRO A 1 96 ? 67.662 60.317 57.887 1.00 11.72 96 PRO A O 1
ATOM 764 N N . GLY A 1 97 ? 69.663 61.159 57.325 1.00 15.11 97 GLY A N 1
ATOM 765 C CA . GLY A 1 97 ? 70.256 60.788 58.603 1.00 12.70 97 GLY A CA 1
ATOM 766 C C . GLY A 1 97 ? 70.562 59.309 58.738 1.00 12.37 97 GLY A C 1
ATOM 767 O O . GLY A 1 97 ? 70.667 58.593 57.743 1.00 13.29 97 GLY A O 1
ATOM 768 N N . LYS A 1 98 ? 70.711 58.846 59.976 1.00 11.38 98 LYS A N 1
ATOM 769 C CA . LYS A 1 98 ? 71.133 57.475 60.227 1.00 13.05 98 LYS A CA 1
ATOM 770 C C . LYS A 1 98 ? 70.520 56.950 61.512 1.00 11.65 98 LYS A C 1
ATOM 771 O O . LYS A 1 98 ? 70.097 57.733 62.365 1.00 11.97 98 LYS A O 1
ATOM 777 N N . GLY A 1 99 ? 70.494 55.623 61.637 1.00 11.05 99 GLY A N 1
ATOM 778 C CA . GLY A 1 99 ? 69.872 54.944 62.758 1.00 10.67 99 GLY A CA 1
ATOM 779 C C . GLY A 1 99 ? 70.858 54.328 63.727 1.00 9.78 99 GLY A C 1
ATOM 780 O O . GLY A 1 99 ? 70.459 53.727 64.727 1.00 11.25 99 GLY A O 1
ATOM 781 N N . ILE A 1 100 ? 72.147 54.492 63.445 1.00 10.26 100 ILE A N 1
ATOM 782 C CA . ILE A 1 100 ? 73.198 53.974 64.309 1.00 11.65 100 ILE A CA 1
ATOM 783 C C . ILE A 1 100 ? 74.423 54.891 64.248 1.00 12.15 100 ILE A C 1
ATOM 784 O O . ILE A 1 100 ? 74.764 55.431 63.177 1.00 11.06 100 ILE A O 1
ATOM 789 N N . THR A 1 101 ? 75.070 55.075 65.395 1.00 11.09 101 THR A N 1
ATOM 790 C CA . THR A 1 101 ? 76.334 55.822 65.453 1.00 12.02 101 THR A CA 1
ATOM 791 C C . THR A 1 101 ? 77.263 55.141 66.447 1.00 12.82 101 THR A C 1
ATOM 792 O O . THR A 1 101 ? 76.812 54.355 67.280 1.00 11.57 101 THR A O 1
ATOM 796 N N . TYR A 1 102 ? 78.563 55.424 66.351 1.00 10.63 102 TYR A N 1
ATOM 797 C CA . TYR A 1 102 ? 79.540 54.815 67.246 1.00 11.21 102 TYR A CA 1
ATOM 798 C C . TYR A 1 102 ? 80.306 55.913 67.963 1.00 14.26 102 TYR A C 1
ATOM 799 O O . TYR A 1 102 ? 80.802 56.850 67.332 1.00 14.64 102 TYR A O 1
ATOM 808 N N . VAL A 1 103 ? 80.393 55.805 69.279 1.00 12.36 103 VAL A N 1
ATOM 809 C CA . VAL A 1 103 ? 81.214 56.729 70.048 1.00 11.95 103 VAL A CA 1
ATOM 810 C C . VAL A 1 103 ? 82.273 55.915 70.791 1.00 12.43 103 VAL A C 1
ATOM 811 O O . VAL A 1 103 ? 82.066 54.747 71.094 1.00 14.51 103 VAL A O 1
ATOM 815 N N . LYS A 1 104 ? 83.418 56.526 71.075 1.00 13.84 104 LYS A N 1
ATOM 816 C CA . LYS A 1 104 ? 84.504 55.768 71.677 1.00 14.41 104 LYS A CA 1
ATOM 817 C C . LYS A 1 104 ? 84.998 56.427 72.959 1.00 14.11 104 LYS A C 1
ATOM 818 O O . LYS A 1 104 ? 85.124 57.652 73.028 1.00 18.65 104 LYS A O 1
ATOM 824 N N . ALA A 1 105 ? 85.258 55.607 73.974 1.00 12.84 105 ALA A N 1
ATOM 825 C CA . ALA A 1 105 ? 85.783 56.082 75.249 1.00 15.20 105 ALA A CA 1
ATOM 826 C C . ALA A 1 105 ? 86.569 54.983 75.953 1.00 17.07 105 ALA A C 1
ATOM 827 O O . ALA A 1 105 ? 86.175 53.809 75.941 1.00 18.86 105 ALA A O 1
ATOM 829 N N . ASN A 1 106 ? 87.689 55.371 76.557 1.00 20.79 106 ASN A N 1
ATOM 830 C CA . ASN A 1 106 ? 88.581 54.432 77.239 1.00 23.78 106 ASN A CA 1
ATOM 831 C C . ASN A 1 106 ? 88.883 53.183 76.411 1.00 20.93 106 ASN A C 1
ATOM 832 O O . ASN A 1 106 ? 88.891 52.067 76.929 1.00 24.62 106 ASN A O 1
ATOM 837 N N . GLY A 1 107 ? 89.106 53.377 75.116 1.00 15.38 107 GLY A N 1
ATOM 838 C CA . GLY A 1 107 ? 89.525 52.301 74.241 1.00 18.15 107 GLY A CA 1
ATOM 839 C C . GLY A 1 107 ? 88.423 51.427 73.680 1.00 16.26 107 GLY A C 1
ATOM 840 O O . GLY A 1 107 ? 88.686 50.507 72.909 1.00 20.44 107 GLY A O 1
ATOM 841 N N . LYS A 1 108 ? 87.178 51.702 74.059 1.00 17.78 108 LYS A N 1
ATOM 842 C CA . LYS A 1 108 ? 86.078 50.845 73.626 1.00 17.03 108 LYS A CA 1
ATOM 843 C C . LYS A 1 108 ? 85.000 51.649 72.909 1.00 13.25 108 LYS A C 1
ATOM 844 O O . LYS A 1 108 ? 84.687 52.773 73.317 1.00 13.94 108 LYS A O 1
ATOM 850 N N . GLU A 1 109 ? 84.452 51.084 71.831 1.00 14.52 109 GLU A N 1
ATOM 851 C CA . GLU A 1 109 ? 83.348 51.727 71.110 1.00 11.31 109 GLU A CA 1
ATOM 852 C C . GLU A 1 109 ? 81.987 51.255 71.604 1.00 13.07 109 GLU A C 1
ATOM 853 O O . GLU A 1 109 ? 81.783 50.074 71.878 1.00 12.53 109 GLU A O 1
ATOM 859 N N . LEU A 1 110 ? 81.065 52.202 71.707 1.00 10.57 110 LEU A N 1
ATOM 860 C CA . LEU A 1 110 ? 79.664 51.906 71.976 1.00 9.99 110 LEU A CA 1
ATOM 861 C C . LEU A 1 110 ? 78.859 52.183 70.717 1.00 12.44 110 LEU A C 1
ATOM 862 O O . LEU A 1 110 ? 78.912 53.282 70.154 1.00 12.03 110 LEU A O 1
ATOM 867 N N . ALA A 1 111 ? 78.131 51.174 70.248 1.00 12.49 111 ALA A N 1
ATOM 868 C CA . ALA A 1 111 ? 77.199 51.372 69.150 1.00 9.20 111 ALA A CA 1
ATOM 869 C C . ALA A 1 111 ? 75.890 51.887 69.740 1.00 10.43 111 ALA A C 1
ATOM 870 O O . ALA A 1 111 ? 75.371 51.303 70.685 1.00 11.04 111 ALA A O 1
ATOM 872 N N . VAL A 1 112 ? 75.363 52.974 69.189 1.00 8.78 112 VAL A N 1
ATOM 873 C CA . VAL A 1 112 ? 74.127 53.564 69.704 1.00 9.22 112 VAL A CA 1
ATOM 874 C C . VAL A 1 112 ? 73.082 53.511 68.602 1.00 9.56 112 VAL A C 1
ATOM 875 O O . VAL A 1 112 ? 73.263 54.112 67.542 1.00 9.69 112 VAL A O 1
ATOM 879 N N . ILE A 1 113 ? 72.000 52.777 68.860 1.00 9.44 113 ILE A N 1
ATOM 880 C CA . ILE A 1 113 ? 70.959 52.521 67.876 1.00 10.24 113 ILE A CA 1
ATOM 881 C C . ILE A 1 113 ? 69.639 53.111 68.361 1.00 9.69 113 ILE A C 1
ATOM 882 O O . ILE A 1 113 ? 69.302 52.991 69.531 1.00 10.99 113 ILE A O 1
ATOM 887 N N . ASN A 1 114 ? 68.895 53.734 67.457 1.00 9.03 114 ASN A N 1
ATOM 888 C CA . ASN A 1 114 ? 67.563 54.267 67.765 1.00 10.14 114 ASN A CA 1
ATOM 889 C C . ASN A 1 114 ? 66.560 53.499 66.897 1.00 9.12 114 ASN A C 1
ATOM 890 O O . ASN A 1 114 ? 66.802 53.289 65.708 1.00 10.53 114 ASN A O 1
ATOM 895 N N . LEU A 1 115 ? 65.456 53.062 67.499 1.00 7.98 115 LEU A N 1
ATOM 896 C CA . LEU A 1 115 ? 64.382 52.378 66.775 1.00 8.98 115 LEU A CA 1
ATOM 897 C C . LEU A 1 115 ? 63.053 52.945 67.244 1.00 8.67 115 LEU A C 1
ATOM 898 O O . LEU A 1 115 ? 62.970 53.477 68.348 1.00 7.75 115 LEU A O 1
ATOM 903 N N . GLN A 1 116 ? 62.014 52.824 66.418 1.00 7.74 116 GLN A N 1
ATOM 904 C CA . GLN A 1 116 ? 60.697 53.333 66.799 1.00 8.41 116 GLN A CA 1
ATOM 905 C C . GLN A 1 116 ? 59.649 52.226 66.734 1.00 7.97 116 GLN A C 1
ATOM 906 O O . GLN A 1 116 ? 59.600 51.463 65.771 1.00 9.85 116 GLN A O 1
ATOM 912 N N . GLY A 1 117 ? 58.814 52.149 67.764 1.00 8.98 117 GLY A N 1
ATOM 913 C CA . GLY A 1 117 ? 57.757 51.150 67.811 1.00 9.94 117 GLY A CA 1
ATOM 914 C C . GLY A 1 117 ? 56.642 51.455 66.826 1.00 10.98 117 GLY A C 1
ATOM 915 O O . GLY A 1 117 ? 56.521 52.587 66.336 1.00 11.47 117 GLY A O 1
ATOM 916 N N . ARG A 1 118 ? 55.807 50.455 66.544 1.00 7.47 118 ARG A N 1
ATOM 917 C CA . ARG A 1 118 ? 54.723 50.648 65.577 1.00 9.00 118 ARG A CA 1
ATOM 918 C C . ARG A 1 118 ? 53.317 50.584 66.181 1.00 11.14 118 ARG A C 1
ATOM 919 O O . ARG A 1 118 ? 52.367 51.104 65.597 1.00 12.31 118 ARG A O 1
ATOM 927 N N . THR A 1 119 ? 53.179 49.947 67.338 1.00 9.01 119 THR A N 1
ATOM 928 C CA . THR A 1 119 ? 51.863 49.908 67.986 1.00 12.67 119 THR A CA 1
ATOM 929 C C . THR A 1 119 ? 51.441 51.313 68.404 1.00 12.98 119 THR A C 1
ATOM 930 O O . THR A 1 119 ? 52.177 52.008 69.104 1.00 12.84 119 THR A O 1
ATOM 934 N N . PHE A 1 120 ? 50.270 51.737 67.940 1.00 14.84 120 PHE A N 1
ATOM 935 C CA . PHE A 1 120 ? 49.758 53.079 68.228 1.00 15.27 120 PHE A CA 1
ATOM 936 C C . PHE A 1 120 ? 50.595 54.178 67.575 1.00 18.36 120 PHE A C 1
ATOM 937 O O . PHE A 1 120 ? 50.492 55.349 67.941 1.00 17.21 120 PHE A O 1
ATOM 945 N N . LEU A 1 121 ? 51.422 53.801 66.603 1.00 13.90 121 LEU A N 1
ATOM 946 C CA . LEU A 1 121 ? 52.317 54.741 65.944 1.00 15.53 121 LEU A CA 1
ATOM 947 C C . LEU A 1 121 ? 52.290 54.466 64.433 1.00 15.06 121 LEU A C 1
ATOM 948 O O . LEU A 1 121 ? 51.629 53.527 63.990 1.00 14.98 121 LEU A O 1
ATOM 953 N N . PRO A 1 12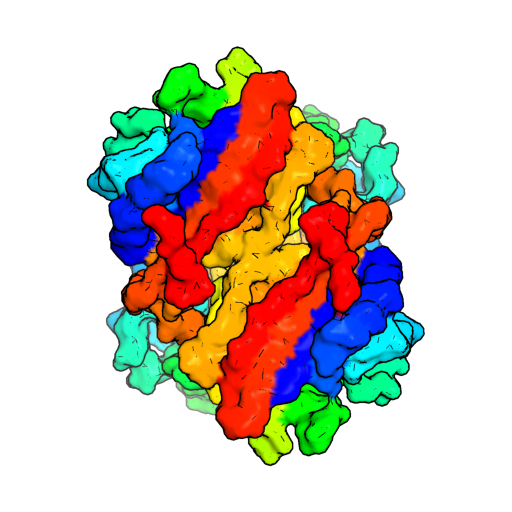2 ? 52.977 55.294 63.634 1.00 15.40 122 PRO A N 1
ATOM 954 C CA . PRO A 1 122 ? 52.957 55.098 62.177 1.00 17.25 122 PRO A CA 1
ATOM 955 C C . PRO A 1 122 ? 53.564 53.755 61.756 1.00 15.73 122 PRO A C 1
ATOM 956 O O . PRO A 1 122 ? 54.399 53.206 62.470 1.00 15.34 122 PRO A O 1
ATOM 960 N N . PRO A 1 123 ? 53.145 53.225 60.597 1.00 13.11 123 PRO A N 1
ATOM 961 C CA . PRO A 1 123 ? 53.656 51.932 60.140 1.00 14.38 123 PRO A CA 1
ATOM 962 C C . PRO A 1 123 ? 55.038 52.025 59.485 1.00 15.79 123 PRO A C 1
ATOM 963 O O . PRO A 1 123 ? 55.157 51.950 58.257 1.00 15.95 123 PRO A O 1
ATOM 967 N N . LEU A 1 124 ? 56.071 52.185 60.303 1.00 13.92 124 LEU A N 1
ATOM 968 C CA . LEU A 1 124 ? 57.441 52.145 59.812 1.00 11.35 124 LEU A CA 1
ATOM 969 C C . LEU A 1 124 ? 57.820 50.715 59.447 1.00 11.68 124 LEU A C 1
ATOM 970 O O . LEU A 1 124 ? 56.989 49.801 59.509 1.00 12.66 124 LEU A O 1
ATOM 975 N N . ASP A 1 125 ? 59.071 50.515 59.046 1.00 11.12 125 ASP A N 1
ATOM 976 C CA . ASP A 1 125 ? 59.569 49.166 58.850 1.00 12.71 125 ASP A CA 1
ATOM 977 C C . ASP A 1 125 ? 59.617 48.440 60.202 1.00 12.76 125 ASP A C 1
ATOM 978 O O . ASP A 1 125 ? 59.620 49.071 61.266 1.00 10.43 125 ASP A O 1
ATOM 983 N N . ASP A 1 126 ? 59.657 47.114 60.161 1.00 11.16 126 ASP A N 1
ATOM 984 C CA . ASP A 1 126 ? 59.619 46.323 61.389 1.00 11.29 126 ASP A CA 1
ATOM 985 C C . ASP A 1 126 ? 60.859 46.562 62.252 1.00 12.39 126 ASP A C 1
ATOM 986 O O . ASP A 1 126 ? 61.978 46.320 61.806 1.00 11.71 126 ASP A O 1
ATOM 991 N N . PRO A 1 127 ? 60.663 47.030 63.492 1.00 10.10 127 PRO A N 1
ATOM 992 C CA . PRO A 1 127 ? 61.840 47.309 64.320 1.00 11.24 127 PRO A CA 1
ATOM 993 C C . PRO A 1 127 ? 62.546 46.042 64.809 1.00 11.95 127 PRO A C 1
ATOM 994 O O . PRO A 1 127 ? 63.722 46.112 65.166 1.00 10.63 127 PRO A O 1
ATOM 998 N N . PHE A 1 128 ? 61.844 44.912 64.837 1.00 10.24 128 PHE A N 1
ATOM 999 C CA . PHE A 1 128 ? 62.457 43.662 65.283 1.00 10.46 128 PHE A CA 1
ATOM 1000 C C . PHE A 1 128 ? 63.500 43.174 64.292 1.00 13.02 128 PHE A C 1
ATOM 1001 O O . PHE A 1 128 ? 64.636 42.867 64.675 1.00 13.68 128 PHE A O 1
ATOM 1009 N N . LEU A 1 129 ? 63.126 43.103 63.020 1.00 12.48 129 LEU A N 1
ATOM 1010 C CA . LEU A 1 129 ? 64.089 42.696 62.003 1.00 13.83 129 LEU A CA 1
ATOM 1011 C C . LEU A 1 129 ? 65.187 43.746 61.825 1.00 15.28 129 LEU A C 1
ATOM 1012 O O . LEU A 1 129 ? 66.352 43.407 61.575 1.00 14.20 129 LEU A O 1
ATOM 1017 N N . LYS A 1 130 ? 64.826 45.019 61.963 1.00 11.13 130 LYS A N 1
ATOM 1018 C CA . LYS A 1 130 ? 65.828 46.083 61.892 1.00 12.33 130 LYS A CA 1
ATOM 1019 C C . LYS A 1 130 ? 66.860 45.966 63.020 1.00 13.15 130 LYS A C 1
ATOM 1020 O O . LYS A 1 130 ? 68.052 46.188 62.803 1.00 13.33 130 LYS A O 1
ATOM 1026 N N . ALA A 1 131 ? 66.395 45.620 64.219 1.00 9.12 131 ALA A N 1
ATOM 1027 C CA . ALA A 1 131 ? 67.287 45.392 65.354 1.00 10.72 131 ALA A CA 1
ATOM 1028 C C . ALA A 1 131 ? 68.251 44.247 65.044 1.00 14.64 131 ALA A C 1
ATOM 1029 O O . ALA A 1 131 ? 69.452 44.345 65.318 1.00 11.70 131 ALA A O 1
ATOM 1031 N N . ASP A 1 132 ? 67.732 43.162 64.469 1.00 12.11 132 ASP A N 1
ATOM 1032 C CA . ASP A 1 132 ? 68.588 42.036 64.082 1.00 12.33 132 ASP A CA 1
ATOM 1033 C C . ASP A 1 132 ? 69.687 42.492 63.139 1.00 13.55 132 ASP A C 1
ATOM 1034 O O . ASP A 1 132 ? 70.850 42.136 63.303 1.00 13.85 132 ASP A O 1
ATOM 1039 N N . GLU A 1 133 ? 69.309 43.269 62.134 1.00 11.96 133 GLU A N 1
ATOM 1040 C CA A GLU A 1 133 ? 70.247 43.752 61.131 0.53 13.99 133 GLU A CA 1
ATOM 1041 C CA B GLU A 1 133 ? 70.264 43.731 61.138 0.47 14.00 133 GLU A CA 1
ATOM 1042 C C . GLU A 1 133 ? 71.332 44.620 61.765 1.00 14.74 133 GLU A C 1
ATOM 1043 O O . GLU A 1 133 ? 72.532 44.424 61.524 1.00 14.30 133 GLU A O 1
ATOM 1054 N N . LEU A 1 134 ? 70.912 45.581 62.583 1.00 10.80 134 LEU A N 1
ATOM 1055 C CA . LEU A 1 134 ? 71.863 46.516 63.187 1.00 13.99 134 LEU A CA 1
ATOM 1056 C C . LEU A 1 134 ? 72.732 45.884 64.284 1.00 13.26 134 LEU A C 1
ATOM 1057 O O . LEU A 1 134 ? 73.914 46.220 64.435 1.00 13.80 134 LEU A O 1
ATOM 1062 N N . ILE A 1 135 ? 72.153 44.978 65.058 1.00 11.87 135 ILE A N 1
ATOM 1063 C CA . ILE A 1 135 ? 72.931 44.280 66.067 1.00 12.49 135 ILE A CA 1
ATOM 1064 C C . ILE A 1 135 ? 74.042 43.466 65.390 1.00 16.21 135 ILE A C 1
ATOM 1065 O O . ILE A 1 135 ? 75.206 43.539 65.793 1.00 15.48 135 ILE A O 1
ATOM 1070 N N . ALA A 1 136 ? 73.685 42.732 64.338 1.00 13.63 136 ALA A N 1
ATOM 1071 C CA . ALA A 1 136 ? 74.649 41.904 63.611 1.00 18.42 136 ALA A CA 1
ATOM 1072 C C . ALA A 1 136 ? 75.767 42.761 63.033 1.00 16.68 136 ALA A C 1
ATOM 1073 O O . ALA A 1 136 ? 76.946 42.406 63.103 1.00 17.44 136 ALA A O 1
ATOM 1075 N N . GLU A 1 137 ? 75.390 43.897 62.462 1.00 13.65 137 GLU A N 1
ATOM 1076 C CA . GLU A 1 137 ? 76.356 44.806 61.869 1.00 16.35 137 GLU A CA 1
ATOM 1077 C C . GLU A 1 137 ? 77.276 45.408 62.932 1.00 18.91 137 GLU A C 1
ATOM 1078 O O . GLU A 1 137 ? 78.500 45.427 62.773 1.00 16.23 137 GLU A O 1
ATOM 1084 N N . ALA A 1 138 ? 76.689 45.904 64.015 1.00 13.80 138 ALA A N 1
ATOM 1085 C CA . ALA A 1 138 ? 77.478 46.483 65.090 1.00 11.54 138 ALA A CA 1
ATOM 1086 C C . ALA A 1 138 ? 78.414 45.457 65.730 1.00 14.45 138 ALA A C 1
ATOM 1087 O O . ALA A 1 138 ? 79.543 45.783 66.094 1.00 13.47 138 ALA A O 1
ATOM 1089 N N . ALA A 1 139 ? 77.946 44.218 65.862 1.00 11.43 139 ALA A N 1
ATOM 1090 C CA . ALA A 1 139 ? 78.712 43.193 66.575 1.00 14.09 139 ALA A CA 1
ATOM 1091 C C . ALA A 1 139 ? 80.014 42.837 65.853 1.00 18.66 139 ALA A C 1
ATOM 1092 O O . ALA A 1 139 ? 80.967 42.351 66.465 1.00 18.84 139 ALA A O 1
ATOM 1094 N N . LYS A 1 140 ? 80.047 43.074 64.549 1.00 16.27 140 LYS A N 1
ATOM 1095 C CA . LYS A 1 140 ? 81.275 42.853 63.784 1.00 21.44 140 LYS A CA 1
ATOM 1096 C C . LYS A 1 140 ? 82.361 43.804 64.250 1.00 22.57 140 LYS A C 1
ATOM 1097 O O . LYS A 1 140 ? 83.554 43.562 64.039 1.00 22.83 140 LYS A O 1
ATOM 1103 N N . ARG A 1 141 ? 81.935 44.885 64.891 1.00 17.48 141 ARG A N 1
ATOM 1104 C CA . ARG A 1 141 ? 82.804 46.004 65.203 1.00 15.56 141 ARG A CA 1
ATOM 1105 C C . ARG A 1 141 ? 83.006 46.219 66.707 1.00 17.24 141 ARG A C 1
ATOM 1106 O O . ARG A 1 141 ? 84.096 46.579 67.142 1.00 18.25 141 ARG A O 1
ATOM 1114 N N . THR A 1 142 ? 81.959 45.996 67.501 1.00 15.53 142 THR A N 1
ATOM 1115 C CA . THR A 1 142 ? 82.040 46.134 68.954 1.00 15.45 142 THR A CA 1
ATOM 1116 C C . THR A 1 142 ? 80.974 45.278 69.629 1.00 14.23 142 THR A C 1
ATOM 1117 O O . THR A 1 142 ? 79.904 45.087 69.061 1.00 17.38 142 THR A O 1
ATOM 1121 N N . PRO A 1 143 ? 81.268 44.741 70.833 1.00 15.71 143 PRO A N 1
ATOM 1122 C CA . PRO A 1 143 ? 80.276 43.960 71.580 1.00 16.79 143 PRO A CA 1
ATOM 1123 C C . PRO A 1 143 ? 79.416 44.847 72.476 1.00 18.61 143 PRO A C 1
ATOM 1124 O O . PRO A 1 143 ? 78.524 44.351 73.170 1.00 18.21 143 PRO A O 1
ATOM 1128 N N . TYR A 1 144 ? 79.687 46.145 72.463 1.00 14.13 144 TYR A N 1
ATOM 1129 C CA . TYR A 1 144 ? 78.942 47.084 73.294 1.00 15.62 144 TYR A CA 1
ATOM 1130 C C . TYR A 1 144 ? 77.873 47.785 72.459 1.00 11.26 144 TYR A C 1
ATOM 1131 O O . TYR A 1 144 ? 78.174 48.611 71.598 1.00 11.78 144 TYR A O 1
ATOM 1140 N N . ILE A 1 145 ? 76.615 47.420 72.704 1.00 11.44 145 ILE A N 1
ATOM 1141 C CA . ILE A 1 145 ? 75.516 47.791 71.817 1.00 12.62 145 ILE A CA 1
ATOM 1142 C C . ILE A 1 145 ? 74.334 48.305 72.626 1.00 9.90 145 ILE A C 1
ATOM 1143 O O . ILE A 1 145 ? 73.803 47.591 73.473 1.00 12.57 145 ILE A O 1
ATOM 1148 N N . PHE A 1 146 ? 73.948 49.553 72.364 1.00 8.21 146 PHE A N 1
ATOM 1149 C CA . PHE A 1 146 ? 72.898 50.237 73.122 1.00 9.77 146 PHE A CA 1
ATOM 1150 C C . PHE A 1 146 ? 71.743 50.589 72.200 1.00 10.75 146 PHE A C 1
ATOM 1151 O O . PHE A 1 146 ? 71.951 51.129 71.111 1.00 10.06 146 PHE A O 1
ATOM 1159 N N . ILE A 1 147 ? 70.525 50.279 72.638 1.00 10.64 147 ILE A N 1
ATOM 1160 C CA . ILE A 1 147 ? 69.331 50.611 71.873 1.00 11.53 147 ILE A CA 1
ATOM 1161 C C . ILE A 1 147 ? 68.376 51.496 72.669 1.00 9.52 147 ILE A C 1
ATOM 1162 O O . ILE A 1 147 ? 68.020 51.173 73.805 1.00 9.47 147 ILE A O 1
ATOM 1167 N N . ASP A 1 148 ? 67.992 52.618 72.063 1.00 8.53 148 ASP A N 1
ATOM 1168 C CA . ASP A 1 148 ? 66.915 53.473 72.564 1.00 11.57 148 ASP A CA 1
ATOM 1169 C C . ASP A 1 148 ? 65.700 53.168 71.702 1.00 10.14 148 ASP A C 1
ATOM 1170 O O . ASP A 1 148 ? 65.658 53.513 70.517 1.00 10.01 148 ASP A O 1
ATOM 1175 N N . PHE A 1 149 ? 64.729 52.483 72.290 1.00 8.00 149 PHE A N 1
ATOM 1176 C CA . PHE A 1 149 ? 63.523 52.080 71.565 1.00 8.24 149 PHE A CA 1
ATOM 1177 C C . PHE A 1 149 ? 62.387 53.026 71.916 1.00 8.68 149 PHE A C 1
ATOM 1178 O O . PHE A 1 149 ? 61.885 53.019 73.036 1.00 9.62 149 PHE A O 1
ATOM 1186 N N . HIS A 1 150 ? 62.002 53.849 70.948 1.00 8.69 150 HIS A N 1
ATOM 1187 C CA . HIS A 1 150 ? 60.993 54.888 71.155 1.00 9.42 150 HIS A CA 1
ATOM 1188 C C . HIS A 1 150 ? 59.633 54.302 70.798 1.00 8.23 150 HIS A C 1
ATOM 1189 O O . HIS A 1 150 ? 59.312 54.146 69.619 1.00 9.10 150 HIS A O 1
ATOM 1196 N N . ALA A 1 151 ? 58.833 53.955 71.804 1.00 7.20 151 ALA A N 1
ATOM 1197 C CA . ALA A 1 151 ? 57.597 53.243 71.517 1.00 7.63 151 ALA A CA 1
ATOM 1198 C C . ALA A 1 151 ? 56.529 53.520 72.563 1.00 7.92 151 ALA A C 1
ATOM 1199 O O . ALA A 1 151 ? 56.825 53.953 73.675 1.00 10.18 151 ALA A O 1
ATOM 1201 N N . GLU A 1 152 ? 55.286 53.246 72.198 1.00 10.39 152 GLU A N 1
ATOM 1202 C CA . GLU A 1 152 ? 54.159 53.482 73.080 1.00 8.19 152 GLU A CA 1
ATOM 1203 C C . GLU A 1 152 ? 53.765 52.247 73.901 1.00 10.13 152 GLU A C 1
ATOM 1204 O O . GLU A 1 152 ? 53.549 52.332 75.109 1.00 11.04 152 GLU A O 1
ATOM 1210 N N . ALA A 1 153 ? 53.662 51.101 73.241 1.00 9.83 153 ALA A N 1
ATOM 1211 C CA . ALA A 1 153 ? 53.078 49.921 73.872 1.00 12.75 153 ALA A CA 1
ATOM 1212 C C . ALA A 1 153 ? 54.084 49.181 74.747 1.00 10.07 153 ALA A C 1
ATOM 1213 O O . ALA A 1 153 ? 55.166 48.832 74.291 1.00 11.53 153 ALA A O 1
ATOM 1215 N N . THR A 1 154 ? 53.726 48.942 76.002 1.00 9.04 154 THR A N 1
ATOM 1216 C CA . THR A 1 154 ? 54.610 48.176 76.886 1.00 9.77 154 THR A CA 1
ATOM 1217 C C . THR A 1 154 ? 54.886 46.781 76.341 1.00 9.29 154 THR A C 1
ATOM 1218 O O . THR A 1 154 ? 55.977 46.246 76.548 1.00 12.18 154 THR A O 1
ATOM 1222 N N . SER A 1 155 ? 53.906 46.184 75.671 1.00 9.05 155 SER A N 1
ATOM 1223 C CA . SER A 1 155 ? 54.096 44.852 75.095 1.00 10.77 155 SER A CA 1
ATOM 1224 C C . SER A 1 155 ? 55.221 44.872 74.062 1.00 10.48 155 SER A C 1
ATOM 1225 O O . SER A 1 155 ? 56.067 43.976 74.022 1.00 9.57 155 SER A O 1
ATOM 1228 N N . GLU A 1 156 ? 55.232 45.905 73.233 1.00 10.23 156 GLU A N 1
ATOM 1229 C CA . GLU A 1 156 ? 56.229 45.988 72.170 1.00 8.65 156 GLU A CA 1
ATOM 1230 C C . GLU A 1 156 ? 57.631 46.245 72.737 1.00 11.06 156 GLU A C 1
ATOM 1231 O O . GLU A 1 156 ? 58.623 45.684 72.262 1.00 11.12 156 GLU A O 1
ATOM 1237 N N . LYS A 1 157 ? 57.712 47.092 73.759 1.00 11.51 157 LYS A N 1
ATOM 1238 C CA . LYS A 1 157 ? 58.990 47.368 74.402 1.00 8.91 157 LYS A CA 1
ATOM 1239 C C . LYS A 1 157 ? 59.589 46.142 75.075 1.00 10.13 157 LYS A C 1
ATOM 1240 O O . LYS A 1 157 ? 60.759 45.812 74.869 1.00 11.45 157 LYS A O 1
ATOM 1246 N N . LEU A 1 158 ? 58.784 45.456 75.880 1.00 11.13 158 LEU A N 1
ATOM 1247 C CA . LEU A 1 158 ? 59.265 44.246 76.538 1.00 10.36 158 LEU A CA 1
ATOM 1248 C C . LEU A 1 158 ? 59.619 43.155 75.531 1.00 10.29 158 LEU A C 1
ATOM 1249 O O . LEU A 1 158 ? 60.600 42.432 75.710 1.00 11.16 158 LEU A O 1
ATOM 1254 N N . ALA A 1 159 ? 58.836 43.049 74.459 1.00 9.81 159 ALA A N 1
ATOM 1255 C CA . ALA A 1 159 ? 59.131 42.054 73.439 1.00 11.79 159 ALA A CA 1
ATOM 1256 C C . ALA A 1 159 ? 60.508 42.299 72.832 1.00 11.93 159 ALA A C 1
ATOM 1257 O O . ALA A 1 159 ? 61.287 41.362 72.666 1.00 10.96 159 ALA A O 1
ATOM 1259 N N . LEU A 1 160 ? 60.821 43.554 72.516 1.00 10.12 160 LEU A N 1
ATOM 1260 C CA . LEU A 1 160 ? 62.135 43.849 71.935 1.00 10.82 160 LEU A CA 1
ATOM 1261 C C . LEU A 1 160 ? 63.282 43.588 72.904 1.00 11.95 160 LEU A C 1
ATOM 1262 O O . LEU A 1 160 ? 64.333 43.067 72.499 1.00 11.17 160 LEU A O 1
ATOM 1267 N N . GLY A 1 161 ? 63.090 43.960 74.168 1.00 8.80 161 GLY A N 1
ATOM 1268 C CA . GLY A 1 161 ? 64.084 43.711 75.206 1.00 11.26 161 GLY A CA 1
ATOM 1269 C C . GLY A 1 161 ? 64.396 42.230 75.297 1.00 11.56 161 GLY A C 1
ATOM 1270 O O . GLY A 1 161 ? 65.552 41.805 75.190 1.00 11.07 161 GLY A O 1
ATOM 1271 N N . TRP A 1 162 ? 63.361 41.419 75.474 1.00 10.41 162 TRP A N 1
ATOM 1272 C CA . TRP A 1 162 ? 63.570 39.982 75.569 1.00 10.03 162 TRP A CA 1
ATOM 1273 C C . TRP A 1 162 ? 64.122 39.414 74.265 1.00 10.86 162 TRP A C 1
ATOM 1274 O O . TRP A 1 162 ? 64.998 38.551 74.278 1.00 11.76 162 TRP A O 1
ATOM 1285 N N . TYR A 1 163 ? 63.614 39.900 73.139 1.00 9.18 163 TYR A N 1
ATOM 1286 C CA . TYR A 1 163 ? 64.052 39.390 71.843 1.00 11.29 163 TYR A CA 1
ATOM 1287 C C . TYR A 1 163 ? 65.552 39.567 71.627 1.00 11.96 163 TYR A C 1
ATOM 1288 O O . TYR A 1 163 ? 66.214 38.706 71.034 1.00 12.80 163 TYR A O 1
ATOM 1297 N N . THR A 1 164 ? 66.090 40.681 72.105 1.00 11.83 164 THR A N 1
ATOM 1298 C CA . THR A 1 164 ? 67.499 40.985 71.880 1.00 11.25 164 THR A CA 1
ATOM 1299 C C . THR A 1 164 ? 68.386 40.652 73.093 1.00 12.90 164 THR A C 1
ATOM 1300 O O . THR A 1 164 ? 69.560 41.002 73.114 1.00 12.05 164 THR A O 1
ATOM 1304 N N . ASP A 1 165 ? 67.827 39.987 74.097 1.00 11.19 165 ASP A N 1
ATOM 1305 C CA . ASP A 1 165 ? 68.596 39.620 75.287 1.00 11.02 165 ASP A CA 1
ATOM 1306 C C . ASP A 1 165 ? 69.843 38.826 74.900 1.00 12.45 165 ASP A C 1
ATOM 1307 O O . ASP A 1 165 ? 69.766 37.848 74.151 1.00 15.72 165 ASP A O 1
ATOM 1312 N N . GLY A 1 166 ? 70.988 39.270 75.408 1.00 12.11 166 GLY A N 1
ATOM 1313 C CA . GLY A 1 166 ? 72.265 38.630 75.132 1.00 16.19 166 GLY A CA 1
ATOM 1314 C C . GLY A 1 166 ? 72.913 39.070 73.830 1.00 17.83 166 GLY A C 1
ATOM 1315 O O . GLY A 1 166 ? 74.012 38.627 73.498 1.00 15.77 166 GLY A O 1
ATOM 1316 N N . ARG A 1 167 ? 72.232 39.936 73.086 1.00 10.82 167 ARG A N 1
ATOM 1317 C CA . ARG A 1 167 ? 72.741 40.408 71.802 1.00 12.58 167 ARG A CA 1
ATOM 1318 C C . ARG A 1 167 ? 72.963 41.909 71.836 1.00 15.26 167 ARG A C 1
ATOM 1319 O O . ARG A 1 167 ? 73.983 42.401 71.369 1.00 16.78 167 ARG A O 1
ATOM 1327 N N . ALA A 1 168 ? 72.006 42.634 72.399 1.00 12.96 168 ALA A N 1
ATOM 1328 C CA . ALA A 1 168 ? 72.235 44.029 72.752 1.00 12.60 168 ALA A CA 1
ATOM 1329 C C . ALA A 1 168 ? 72.737 44.061 74.191 1.00 15.14 168 ALA A C 1
ATOM 1330 O O . ALA A 1 168 ? 72.371 43.198 74.991 1.00 16.72 168 ALA A O 1
ATOM 1332 N N . SER A 1 169 ? 73.583 45.040 74.519 1.00 10.36 169 SER A N 1
ATOM 1333 C CA . SER A 1 169 ? 74.067 45.210 75.881 1.00 10.54 169 SER A CA 1
ATOM 1334 C C . SER A 1 169 ? 72.981 45.828 76.751 1.00 14.91 169 SER A C 1
ATOM 1335 O O . SER A 1 169 ? 72.874 45.534 77.943 1.00 13.43 169 SER A O 1
ATOM 1338 N N . ALA A 1 170 ? 72.197 46.715 76.147 1.00 10.62 170 ALA A N 1
ATOM 1339 C CA . ALA A 1 170 ? 71.154 47.408 76.885 1.00 10.95 170 ALA A CA 1
ATOM 1340 C C . ALA A 1 170 ? 70.072 47.885 75.942 1.00 12.39 170 ALA A C 1
ATOM 1341 O O . ALA A 1 170 ? 70.351 48.306 74.814 1.00 10.66 170 ALA A O 1
ATOM 1343 N N . VAL A 1 171 ? 68.829 47.805 76.408 1.00 11.23 171 VAL A N 1
ATOM 1344 C CA . VAL A 1 171 ? 67.695 48.313 75.651 1.00 9.33 171 VAL A CA 1
ATOM 1345 C C . VAL A 1 171 ? 66.900 49.190 76.598 1.00 9.74 171 VAL A C 1
ATOM 1346 O O . VAL A 1 171 ? 66.465 48.734 77.650 1.00 11.28 171 VAL A O 1
ATOM 1350 N N . VAL A 1 172 ? 66.744 50.459 76.252 1.00 8.58 172 VAL A N 1
ATOM 1351 C CA . VAL A 1 172 ? 65.960 51.339 77.104 1.00 9.17 172 VAL A CA 1
ATOM 1352 C C . VAL A 1 172 ? 64.823 51.892 76.291 1.00 8.93 172 VAL A C 1
ATOM 1353 O O . VAL A 1 172 ? 64.970 52.172 75.100 1.00 11.59 172 VAL A O 1
ATOM 1357 N N . GLY A 1 173 ? 63.668 52.029 76.926 1.00 8.35 173 GLY A N 1
ATOM 1358 C CA . GLY A 1 173 ? 62.528 52.590 76.243 1.00 7.93 173 GLY A CA 1
ATOM 1359 C C . GLY A 1 173 ? 62.394 54.080 76.470 1.00 9.34 173 GLY A C 1
ATOM 1360 O O . GLY A 1 173 ? 62.772 54.610 77.521 1.00 7.72 173 GLY A O 1
ATOM 1361 N N . THR A 1 174 ? 61.865 54.754 75.460 1.00 8.50 174 THR A N 1
ATOM 1362 C CA . THR A 1 174 ? 61.440 56.148 75.564 1.00 6.98 174 THR A CA 1
ATOM 1363 C C . THR A 1 174 ? 60.073 56.311 74.887 1.00 10.98 174 THR A C 1
ATOM 1364 O O . THR A 1 174 ? 59.567 55.373 74.256 1.00 11.13 174 THR A O 1
ATOM 1368 N N . HIS A 1 175 ? 59.487 57.497 75.059 1.00 9.20 175 HIS A N 1
ATOM 1369 C CA . HIS A 1 175 ? 58.314 58.011 74.326 1.00 10.53 175 HIS A CA 1
ATOM 1370 C C . HIS A 1 175 ? 57.126 58.364 75.213 1.00 10.15 175 HIS A C 1
ATOM 1371 O O . HIS A 1 175 ? 56.431 59.336 74.934 1.00 11.45 175 HIS A O 1
ATOM 1378 N N . THR A 1 176 ? 56.880 57.591 76.267 1.00 9.24 176 THR A N 1
ATOM 1379 C CA . THR A 1 176 ? 55.671 57.829 77.056 1.00 9.71 176 THR A CA 1
ATOM 1380 C C . THR A 1 176 ? 55.830 58.930 78.100 1.00 10.08 176 THR A C 1
ATOM 1381 O O . THR A 1 176 ? 54.851 59.333 78.726 1.00 9.94 176 THR A O 1
ATOM 1385 N N . HIS A 1 177 ? 57.059 59.397 78.288 1.00 7.74 177 HIS A N 1
ATOM 1386 C CA . HIS A 1 177 ? 57.347 60.509 79.215 1.00 10.65 177 HIS A CA 1
ATOM 1387 C C . HIS A 1 177 ? 57.062 60.208 80.692 1.00 11.14 177 HIS A C 1
ATOM 1388 O O . HIS A 1 177 ? 56.934 61.120 81.506 1.00 11.07 177 HIS A O 1
ATOM 1395 N N . VAL A 1 178 ? 56.971 58.930 81.041 1.00 9.14 178 VAL A N 1
ATOM 1396 C CA . VAL A 1 178 ? 56.826 58.531 82.435 1.00 9.38 178 VAL A CA 1
ATOM 1397 C C . VAL A 1 178 ? 57.817 57.411 82.722 1.00 9.28 178 VAL A C 1
ATOM 1398 O O . VAL A 1 178 ? 57.797 56.373 82.070 1.00 9.40 178 VAL A O 1
ATOM 1402 N N . GLN A 1 179 ? 58.682 57.604 83.707 1.00 9.03 179 GLN A N 1
ATOM 1403 C CA . GLN A 1 179 ? 59.679 56.585 84.016 1.00 8.83 179 GLN A CA 1
ATOM 1404 C C . GLN A 1 179 ? 59.036 55.353 84.639 1.00 9.14 179 GLN A C 1
ATOM 1405 O O . GLN A 1 179 ? 58.161 55.470 85.493 1.00 9.47 179 GLN A O 1
ATOM 1411 N N . THR A 1 180 ? 59.480 54.173 84.220 1.00 9.83 180 THR A N 1
ATOM 1412 C CA . THR A 1 180 ? 58.976 52.927 84.794 1.00 10.31 180 THR A CA 1
ATOM 1413 C C . THR A 1 180 ? 59.923 52.409 85.870 1.00 11.31 180 THR A C 1
ATOM 1414 O O . THR A 1 180 ? 61.078 52.824 85.946 1.00 11.37 180 THR A O 1
ATOM 1418 N N . ALA A 1 181 ? 59.418 51.510 86.708 1.00 7.92 181 ALA A N 1
ATOM 1419 C CA . ALA A 1 181 ? 60.155 51.033 87.868 1.00 9.57 181 ALA A CA 1
ATOM 1420 C C . ALA A 1 181 ? 60.717 49.644 87.621 1.00 10.50 181 ALA A C 1
ATOM 1421 O O . ALA A 1 181 ? 61.223 49.004 88.546 1.00 11.82 181 ALA A O 1
ATOM 1423 N N . ASP A 1 182 ? 60.649 49.193 86.372 1.00 10.43 182 ASP A N 1
ATOM 1424 C CA . ASP A 1 182 ? 60.975 47.809 86.047 1.00 10.41 182 ASP A CA 1
ATOM 1425 C C . ASP A 1 182 ? 62.391 47.630 85.509 1.00 9.13 182 ASP A C 1
ATOM 1426 O O . ASP A 1 182 ? 62.659 46.672 84.780 1.00 10.87 182 ASP A O 1
ATOM 1431 N N . ASN A 1 183 ? 63.293 48.540 85.869 1.00 10.59 183 ASN A N 1
ATOM 1432 C CA . ASN A 1 183 ? 64.698 48.389 85.491 1.00 10.28 183 ASN A CA 1
ATOM 1433 C C . ASN A 1 183 ? 65.261 47.073 86.033 1.00 11.52 183 ASN A C 1
ATOM 1434 O O . ASN A 1 183 ? 65.115 46.764 87.221 1.00 12.82 183 ASN A O 1
ATOM 1439 N N . ARG A 1 184 ? 65.883 46.295 85.156 1.00 10.16 184 ARG A N 1
ATOM 1440 C CA . ARG A 1 184 ? 66.390 44.984 85.524 1.00 9.97 184 ARG A CA 1
ATOM 1441 C C . ARG A 1 184 ? 67.429 44.509 84.521 1.00 11.18 184 ARG A C 1
ATOM 1442 O O . ARG A 1 184 ? 67.610 45.110 83.466 1.00 10.59 184 ARG A O 1
ATOM 1450 N N . ILE A 1 185 ? 68.114 43.426 84.867 1.00 10.77 185 ILE A N 1
ATOM 1451 C CA . ILE A 1 185 ? 69.026 42.769 83.942 1.00 12.06 185 ILE A CA 1
ATOM 1452 C C . ILE A 1 185 ? 68.383 41.453 83.531 1.00 13.04 185 ILE A C 1
ATOM 1453 O O . ILE A 1 185 ? 68.087 40.597 84.372 1.00 13.31 185 ILE A O 1
ATOM 1458 N N . LEU A 1 186 ? 68.161 41.300 82.234 1.00 9.97 186 LEU A N 1
ATOM 1459 C CA . LEU A 1 186 ? 67.488 40.119 81.716 1.00 10.22 186 LEU A CA 1
ATOM 1460 C C . LEU A 1 186 ? 68.444 38.920 81.802 1.00 11.85 186 LEU A C 1
ATOM 1461 O O . LEU A 1 186 ? 69.647 39.094 82.045 1.00 14.37 186 LEU A O 1
ATOM 1466 N N . PRO A 1 187 ? 67.912 37.703 81.641 1.00 14.20 187 PRO A N 1
ATOM 1467 C CA . PRO A 1 187 ? 68.707 36.508 81.960 1.00 17.60 187 PRO A CA 1
ATOM 1468 C C . PRO A 1 187 ? 70.017 36.366 81.187 1.00 17.99 187 PRO A C 1
ATOM 1469 O O . PRO A 1 187 ? 70.981 35.837 81.750 1.00 18.25 187 PRO A O 1
ATOM 1473 N N . LYS A 1 188 ? 70.073 36.826 79.941 1.00 15.86 188 LYS A N 1
ATOM 1474 C CA . LYS A 1 188 ? 71.312 36.701 79.174 1.00 16.04 188 LYS A CA 1
ATOM 1475 C C . LYS A 1 188 ? 72.223 37.914 79.319 1.00 16.80 188 LYS A C 1
ATOM 1476 O O . LYS A 1 188 ? 73.235 38.016 78.627 1.00 17.44 188 LYS A O 1
ATOM 1482 N N . GLY A 1 189 ? 71.873 38.819 80.228 1.00 14.09 189 GLY A N 1
ATOM 1483 C CA . GLY A 1 189 ? 72.757 39.920 80.567 1.00 15.83 189 GLY A CA 1
ATOM 1484 C C . GLY A 1 189 ? 72.438 41.285 79.975 1.00 15.85 189 GLY A C 1
ATOM 1485 O O . GLY A 1 189 ? 73.224 42.216 80.119 1.00 16.72 189 GLY A O 1
ATOM 1486 N N . THR A 1 190 ? 71.293 41.421 79.321 1.00 11.72 190 THR A N 1
ATOM 1487 C CA . THR A 1 190 ? 70.916 42.709 78.738 1.00 11.07 190 THR A CA 1
ATOM 1488 C C . THR A 1 190 ? 70.224 43.614 79.766 1.00 10.68 190 THR A C 1
ATOM 1489 O O . THR A 1 190 ? 69.250 43.210 80.387 1.00 11.61 190 THR A O 1
ATOM 1493 N N . ALA A 1 191 ? 70.737 44.827 79.965 1.00 10.43 191 ALA A N 1
ATOM 1494 C CA . ALA A 1 191 ? 70.055 45.796 80.825 1.00 10.71 191 ALA A CA 1
ATOM 1495 C C . ALA A 1 191 ? 68.792 46.270 80.133 1.00 11.39 191 ALA A C 1
ATOM 1496 O O . ALA A 1 191 ? 68.786 46.512 78.921 1.00 10.66 191 ALA A O 1
ATOM 1498 N N . TYR A 1 192 ? 67.716 46.407 80.899 1.00 8.37 192 TYR A N 1
ATOM 1499 C CA . TYR A 1 192 ? 66.438 46.762 80.311 1.00 9.14 192 TYR A CA 1
ATOM 1500 C C . TYR A 1 192 ? 65.621 47.694 81.217 1.00 8.90 192 TYR A C 1
ATOM 1501 O O . TYR A 1 192 ? 65.614 47.535 82.429 1.00 8.50 192 TYR A O 1
ATOM 1510 N N . ILE A 1 193 ? 64.924 48.659 80.615 1.00 8.30 193 ILE A N 1
ATOM 1511 C CA . ILE A 1 193 ? 63.881 49.415 81.319 1.00 7.79 193 ILE A CA 1
ATOM 1512 C C . ILE A 1 193 ? 62.809 49.807 80.297 1.00 7.84 193 ILE A C 1
ATOM 1513 O O . ILE A 1 193 ? 63.136 50.163 79.174 1.00 9.00 193 ILE A O 1
ATOM 1518 N N . THR A 1 194 ? 61.533 49.736 80.685 1.00 8.81 194 THR A N 1
ATOM 1519 C CA . THR A 1 194 ? 60.439 50.007 79.743 1.00 7.30 194 THR A CA 1
ATOM 1520 C C . THR A 1 194 ? 60.347 51.473 79.303 1.00 8.93 194 THR A C 1
ATOM 1521 O O . THR A 1 194 ? 60.154 51.760 78.120 1.00 9.54 194 THR A O 1
ATOM 1525 N N . ASP A 1 195 ? 60.492 52.405 80.234 1.00 8.42 195 ASP A N 1
ATOM 1526 C CA . ASP A 1 195 ? 60.603 53.796 79.818 1.00 8.45 195 ASP A CA 1
ATOM 1527 C C . ASP A 1 195 ? 61.452 54.588 80.805 1.00 6.77 195 ASP A C 1
ATOM 1528 O O . ASP A 1 195 ? 61.247 54.511 82.012 1.00 9.26 195 ASP A O 1
ATOM 1533 N N . VAL A 1 196 ? 62.408 55.341 80.272 1.00 6.03 196 VAL A N 1
ATOM 1534 C CA . VAL A 1 196 ? 63.294 56.154 81.095 1.00 7.40 196 VAL A CA 1
ATOM 1535 C C . VAL A 1 196 ? 62.567 57.369 81.646 1.00 9.58 196 VAL A C 1
ATOM 1536 O O . VAL A 1 196 ? 62.919 57.888 82.710 1.00 10.89 196 VAL A O 1
ATOM 1540 N N . GLY A 1 197 ? 61.551 57.822 80.924 1.00 7.73 197 GLY A N 1
ATOM 1541 C CA . GLY A 1 197 ? 60.823 59.015 81.331 1.00 10.30 197 GLY A CA 1
ATOM 1542 C C . GLY A 1 197 ? 61.255 60.256 80.569 1.00 11.75 197 GLY A C 1
ATOM 1543 O O . GLY A 1 197 ? 61.899 60.162 79.525 1.00 14.87 197 GLY A O 1
ATOM 1544 N N . MET A 1 198 ? 60.892 61.426 81.087 1.00 11.24 198 MET A N 1
ATOM 1545 C CA . MET A 1 198 ? 61.164 62.677 80.391 1.00 9.25 198 MET A CA 1
ATOM 1546 C C . MET A 1 198 ? 61.971 63.653 81.234 1.00 11.36 198 MET A C 1
ATOM 1547 O O . MET A 1 198 ? 62.071 63.519 82.457 1.00 10.19 198 MET A O 1
ATOM 1552 N N . THR A 1 199 ? 62.526 64.644 80.551 1.00 9.49 199 THR A N 1
ATOM 1553 C CA . THR A 1 199 ? 63.303 65.702 81.186 1.00 7.52 199 THR A CA 1
ATOM 1554 C C . THR A 1 199 ? 62.687 67.018 80.718 1.00 8.27 199 THR A C 1
ATOM 1555 O O . THR A 1 199 ? 62.660 67.314 79.515 1.00 10.16 199 THR A O 1
ATOM 1559 N N . GLY A 1 200 ? 62.131 67.790 81.649 1.00 8.99 200 GLY A N 1
ATOM 1560 C CA . GLY A 1 200 ? 61.330 68.951 81.275 1.00 10.14 200 GLY A CA 1
ATOM 1561 C C . GLY A 1 200 ? 60.350 69.340 82.373 1.00 10.88 200 GLY A C 1
ATOM 1562 O O . GLY A 1 200 ? 60.605 69.097 83.543 1.00 11.29 200 GLY A O 1
ATOM 1563 N N . PRO A 1 201 ? 59.226 69.974 82.011 1.00 8.08 201 PRO A N 1
ATOM 1564 C CA . PRO A 1 201 ? 58.277 70.367 83.060 1.00 9.44 201 PRO A CA 1
ATOM 1565 C C . PRO A 1 201 ? 57.780 69.170 83.883 1.00 12.06 201 PRO A C 1
ATOM 1566 O O . PRO A 1 201 ? 57.494 68.121 83.313 1.00 11.44 201 PRO A O 1
ATOM 1570 N N . TYR A 1 202 ? 57.680 69.339 85.200 1.00 8.92 202 TYR A N 1
ATOM 1571 C CA . TYR A 1 202 ? 57.304 68.258 86.110 1.00 11.04 202 TYR A CA 1
ATOM 1572 C C . TYR A 1 202 ? 55.808 68.259 86.352 1.00 11.84 202 TYR A C 1
ATOM 1573 O O . TYR A 1 202 ? 55.215 67.215 86.558 1.00 12.85 202 TYR A O 1
ATOM 1582 N N . ASP A 1 203 ? 55.212 69.448 86.325 1.00 11.19 203 ASP A N 1
ATOM 1583 C CA . ASP A 1 203 ? 53.797 69.624 86.664 1.00 11.22 203 ASP A CA 1
ATOM 1584 C C . ASP A 1 203 ? 52.935 70.041 85.477 1.00 13.04 203 ASP A C 1
ATOM 1585 O O . ASP A 1 203 ? 51.922 70.718 85.636 1.00 13.39 203 ASP A O 1
ATOM 1590 N N . GLY A 1 204 ? 53.348 69.634 84.282 1.00 12.30 204 GLY A N 1
ATOM 1591 C CA . GLY A 1 204 ? 52.470 69.665 83.129 1.00 10.44 204 GLY A CA 1
ATOM 1592 C C . GLY A 1 204 ? 51.863 68.283 82.975 1.00 13.72 204 GLY A C 1
ATOM 1593 O O . GLY A 1 204 ? 51.837 67.490 83.924 1.00 12.68 204 GLY A O 1
ATOM 1594 N N . ILE A 1 205 ? 51.365 67.996 81.781 1.00 10.83 205 ILE A N 1
ATOM 1595 C CA . ILE A 1 205 ? 50.982 66.635 81.438 1.00 11.65 205 ILE A CA 1
ATOM 1596 C C . ILE A 1 205 ? 51.943 66.198 80.347 1.00 9.83 205 ILE A C 1
ATOM 1597 O O . ILE A 1 205 ? 51.822 66.606 79.188 1.00 12.32 205 ILE A O 1
ATOM 1602 N N . LEU A 1 206 ? 52.911 65.378 80.741 1.00 8.75 206 LEU A N 1
ATOM 1603 C CA . LEU A 1 206 ? 53.967 64.912 79.854 1.00 9.40 206 LEU A CA 1
ATOM 1604 C C . LEU A 1 206 ? 54.741 66.087 79.273 1.00 12.08 206 LEU A C 1
ATOM 1605 O O . LEU A 1 206 ? 55.275 66.004 78.179 1.00 11.10 206 LEU A O 1
ATOM 1610 N N . GLY A 1 207 ? 54.785 67.188 80.013 1.00 11.70 207 GLY A N 1
ATOM 1611 C CA . GLY A 1 207 ? 55.544 68.350 79.576 1.00 10.23 207 GLY A CA 1
ATOM 1612 C C . GLY A 1 207 ? 54.681 69.458 79.002 1.00 15.06 207 GLY A C 1
ATOM 1613 O O . GLY A 1 207 ? 55.158 70.584 78.814 1.00 12.56 207 GLY A O 1
ATOM 1614 N N . MET A 1 208 ? 53.414 69.142 78.737 1.00 11.66 208 MET A N 1
ATOM 1615 C CA . MET A 1 208 ? 52.483 70.081 78.112 1.00 11.31 208 MET A CA 1
ATOM 1616 C C . MET A 1 208 ? 51.645 70.818 79.157 1.00 10.24 208 MET A C 1
ATOM 1617 O O . MET A 1 208 ? 51.405 70.318 80.253 1.00 11.51 208 MET A O 1
ATOM 1622 N N . ASP A 1 209 ? 51.211 72.028 78.829 1.00 11.19 209 ASP A N 1
ATOM 1623 C CA . ASP A 1 209 ? 50.406 72.805 79.762 1.00 13.14 209 ASP A CA 1
ATOM 1624 C C . ASP A 1 209 ? 49.170 72.012 80.222 1.00 13.38 209 ASP A C 1
ATOM 1625 O O . ASP A 1 209 ? 48.427 71.496 79.385 1.00 12.92 209 ASP A O 1
ATOM 1630 N N . ARG A 1 210 ? 48.955 71.913 81.539 1.00 12.97 210 ARG A N 1
ATOM 1631 C CA . ARG A 1 210 ? 47.867 71.078 82.082 1.00 12.98 210 ARG A CA 1
ATOM 1632 C C . ARG A 1 210 ? 46.483 71.450 81.585 1.00 15.72 210 ARG A C 1
ATOM 1633 O O . ARG A 1 210 ? 45.694 70.582 81.200 1.00 14.38 210 ARG A O 1
ATOM 1641 N N . GLU A 1 211 ? 46.163 72.733 81.647 1.00 15.41 211 GLU A N 1
ATOM 1642 C CA A GLU A 1 211 ? 44.843 73.236 81.265 0.51 17.85 211 GLU A CA 1
ATOM 1643 C CA B GLU A 1 211 ? 44.814 73.148 81.288 0.49 17.82 211 GLU A CA 1
ATOM 1644 C C . GLU A 1 211 ? 44.489 72.856 79.826 1.00 15.49 211 GLU A C 1
ATOM 1645 O O . GLU A 1 211 ? 43.370 72.438 79.525 1.00 15.80 211 GLU A O 1
ATOM 1656 N N . THR A 1 212 ? 45.452 73.023 78.926 1.00 12.55 212 THR A N 1
ATOM 1657 C CA . THR A 1 212 ? 45.195 72.723 77.521 1.00 14.04 212 THR A CA 1
ATOM 1658 C C . THR A 1 212 ? 44.897 71.237 77.328 1.00 13.99 212 THR A C 1
ATOM 1659 O O . THR A 1 212 ? 43.950 70.865 76.641 1.00 14.20 212 THR A O 1
ATOM 1663 N N . ILE A 1 213 ? 45.698 70.387 77.956 1.00 12.43 213 ILE A N 1
ATOM 1664 C CA . ILE A 1 213 ? 45.527 68.954 77.772 1.00 11.37 213 ILE A CA 1
ATOM 1665 C C . ILE A 1 213 ? 44.202 68.470 78.385 1.00 11.78 213 ILE A C 1
ATOM 1666 O O . ILE A 1 213 ? 43.472 67.684 77.771 1.00 11.37 213 ILE A O 1
ATOM 1671 N N . ILE A 1 214 ? 43.884 68.956 79.579 1.00 10.18 214 ILE A N 1
ATOM 1672 C CA . ILE A 1 214 ? 42.636 68.571 80.243 1.00 11.93 214 ILE A CA 1
ATOM 1673 C C . ILE A 1 214 ? 41.430 69.039 79.421 1.00 15.31 214 ILE A C 1
ATOM 1674 O O . ILE A 1 214 ? 40.459 68.303 79.259 1.00 11.90 214 ILE A O 1
ATOM 1679 N N . LYS A 1 215 ? 41.505 70.264 78.906 1.00 13.98 215 LYS A N 1
ATOM 1680 C CA . LYS A 1 215 ? 40.458 70.799 78.039 1.00 12.74 215 LYS A CA 1
ATOM 1681 C C . LYS A 1 215 ? 40.252 69.916 76.817 1.00 14.35 215 LYS A C 1
ATOM 1682 O O . LYS A 1 215 ? 39.122 69.628 76.442 1.00 17.46 215 LYS A O 1
ATOM 1688 N N . ARG A 1 216 ? 41.339 69.466 76.197 1.00 13.58 216 ARG A N 1
ATOM 1689 C CA . ARG A 1 216 ? 41.183 68.607 75.027 1.00 12.17 216 ARG A CA 1
ATOM 1690 C C . ARG A 1 216 ? 40.481 67.294 75.372 1.00 13.48 216 ARG A C 1
ATOM 1691 O O . ARG A 1 216 ? 39.611 66.840 74.628 1.00 14.72 216 ARG A O 1
ATOM 1699 N N . PHE A 1 217 ? 40.850 66.683 76.496 1.00 12.99 217 PHE A N 1
ATOM 1700 C CA . PHE A 1 217 ? 40.167 65.461 76.919 1.00 12.81 217 PHE A CA 1
ATOM 1701 C C . PHE A 1 217 ? 38.676 65.691 77.165 1.00 12.11 217 PHE A C 1
ATOM 1702 O O . PHE A 1 217 ? 37.835 64.863 76.776 1.00 13.06 217 PHE A O 1
ATOM 1710 N N . LYS A 1 218 ? 38.338 66.819 77.784 1.00 11.58 218 LYS A N 1
ATOM 1711 C CA . LYS A 1 218 ? 36.952 67.061 78.183 1.00 14.01 218 LYS A CA 1
ATOM 1712 C C . LYS A 1 218 ? 36.052 67.544 77.041 1.00 13.90 218 LYS A C 1
ATOM 1713 O O . LYS A 1 218 ? 34.848 67.325 77.068 1.00 16.82 218 LYS A O 1
ATOM 1719 N N . THR A 1 219 ? 36.639 68.216 76.061 1.00 13.69 219 THR A N 1
ATOM 1720 C CA . THR A 1 219 ? 35.842 68.869 75.025 1.00 13.40 219 THR A CA 1
ATOM 1721 C C . THR A 1 219 ? 35.942 68.201 73.661 1.00 16.58 219 THR A C 1
ATOM 1722 O O . THR A 1 219 ? 35.071 68.399 72.817 1.00 15.04 219 THR A O 1
ATOM 1726 N N . ASN A 1 220 ? 36.999 67.423 73.445 1.00 14.57 220 ASN A N 1
ATOM 1727 C CA . ASN A 1 220 ? 37.301 66.868 72.126 1.00 16.49 220 ASN A CA 1
ATOM 1728 C C . ASN A 1 220 ? 37.532 67.950 71.071 1.00 16.64 220 ASN A C 1
ATOM 1729 O O . ASN A 1 220 ? 37.437 67.676 69.879 1.00 17.86 220 ASN A O 1
ATOM 1734 N N . LEU A 1 221 ? 37.804 69.178 71.508 1.00 14.43 221 LEU A N 1
ATOM 1735 C CA . LEU A 1 221 ? 38.088 70.288 70.599 1.00 13.55 221 LEU A CA 1
ATOM 1736 C C . LEU A 1 221 ? 39.589 70.493 70.509 1.00 17.97 221 LEU A C 1
ATOM 1737 O O . LEU A 1 221 ? 40.310 70.161 71.444 1.00 16.17 221 LEU A O 1
ATOM 1742 N N . PRO A 1 222 ? 40.061 71.060 69.393 1.00 17.88 222 PRO A N 1
ATOM 1743 C CA . PRO A 1 222 ? 41.495 71.343 69.256 1.00 20.40 222 PRO A CA 1
ATOM 1744 C C . PRO A 1 222 ? 41.985 72.347 70.309 1.00 18.63 222 PRO A C 1
ATOM 1745 O O . PRO A 1 222 ? 41.231 73.211 70.753 1.00 15.14 222 PRO A O 1
ATOM 1749 N N . VAL A 1 223 ? 43.245 72.219 70.717 1.00 16.26 223 VAL A N 1
ATOM 1750 C CA . VAL A 1 223 ? 43.843 73.188 71.624 1.00 14.91 223 VAL A CA 1
ATOM 1751 C C . VAL A 1 223 ? 45.202 73.591 71.071 1.00 16.19 223 VAL A C 1
ATOM 1752 O O . VAL A 1 223 ? 45.808 72.840 70.303 1.00 17.15 223 VAL A O 1
ATOM 1756 N N . ARG A 1 224 ? 45.665 74.778 71.449 1.00 18.98 224 ARG A N 1
ATOM 1757 C CA . ARG A 1 224 ? 46.996 75.237 71.064 1.00 17.83 224 ARG A CA 1
ATOM 1758 C C . ARG A 1 224 ? 48.054 74.303 71.642 1.00 16.20 224 ARG A C 1
ATOM 1759 O O . ARG A 1 224 ? 47.915 73.819 72.766 1.00 17.23 224 ARG A O 1
ATOM 1767 N N . PHE A 1 225 ? 49.110 74.062 70.872 1.00 17.50 225 PHE A N 1
ATOM 1768 C CA . PHE A 1 225 ? 50.252 73.297 71.352 1.00 18.51 225 PHE A CA 1
ATOM 1769 C C . PHE A 1 225 ? 51.055 74.187 72.292 1.00 17.20 225 PHE A C 1
ATOM 1770 O O . PHE A 1 225 ? 51.632 75.173 71.863 1.00 18.21 225 PHE A O 1
ATOM 1778 N N . THR A 1 226 ? 51.087 73.837 73.573 1.00 13.28 226 THR A N 1
ATOM 1779 C CA . THR A 1 226 ? 51.636 74.720 74.599 1.00 12.92 226 THR A CA 1
ATOM 1780 C C . THR A 1 226 ? 52.462 73.939 75.619 1.00 18.03 226 THR A C 1
ATOM 1781 O O . THR A 1 226 ? 51.906 73.183 76.424 1.00 15.72 226 THR A O 1
ATOM 1785 N N . VAL A 1 227 ? 53.781 74.133 75.592 1.00 14.77 227 VAL A N 1
ATOM 1786 C CA . VAL A 1 227 ? 54.677 73.484 76.550 1.00 13.01 227 VAL A CA 1
ATOM 1787 C C . VAL A 1 227 ? 54.496 74.113 77.936 1.00 16.25 227 VAL A C 1
ATOM 1788 O O . VAL A 1 227 ? 54.310 75.330 78.051 1.00 17.70 227 VAL A O 1
ATOM 1792 N N . ALA A 1 228 ? 54.519 73.295 78.986 1.00 11.45 228 ALA A N 1
ATOM 1793 C CA . ALA A 1 228 ? 54.292 73.820 80.336 1.00 11.97 228 ALA A CA 1
ATOM 1794 C C . ALA A 1 228 ? 55.476 74.650 80.820 1.00 14.34 228 ALA A C 1
ATOM 1795 O O . ALA A 1 228 ? 56.584 74.533 80.299 1.00 15.77 228 ALA A O 1
ATOM 1797 N N . GLU A 1 229 ? 55.211 75.510 81.800 1.00 17.88 229 GLU A N 1
ATOM 1798 C CA . GLU A 1 229 ? 56.241 76.294 82.470 1.00 19.89 229 GLU A CA 1
ATOM 1799 C C . GLU A 1 229 ? 56.083 76.082 83.965 1.00 19.09 229 GLU A C 1
ATOM 1800 O O . GLU A 1 229 ? 54.959 76.015 84.462 1.00 24.90 229 GLU A O 1
ATOM 1806 N N . GLY A 1 230 ? 57.191 76.013 84.695 1.00 15.74 230 GLY A N 1
ATOM 1807 C CA . GLY A 1 230 ? 57.127 75.833 86.137 1.00 16.67 230 GLY A CA 1
ATOM 1808 C C . GLY A 1 230 ? 58.204 74.895 86.645 1.00 13.97 230 GLY A C 1
ATOM 1809 O O . GLY A 1 230 ? 59.334 74.936 86.159 1.00 19.14 230 GLY A O 1
ATOM 1810 N N . LYS A 1 231 ? 57.850 74.046 87.611 1.00 12.34 231 LYS A N 1
ATOM 1811 C CA . LYS A 1 231 ? 58.792 73.068 88.170 1.00 13.42 231 LYS A CA 1
ATOM 1812 C C . LYS A 1 231 ? 59.325 72.151 87.083 1.00 15.15 231 LYS A C 1
ATOM 1813 O O . LYS A 1 231 ? 58.639 71.875 86.106 1.00 14.01 231 LYS A O 1
ATOM 1819 N N . THR A 1 232 ? 60.539 71.649 87.275 1.00 13.28 232 THR A N 1
ATOM 1820 C CA . THR A 1 232 ? 61.153 70.804 86.263 1.00 13.77 232 THR A CA 1
ATOM 1821 C C . THR A 1 232 ? 61.610 69.475 86.833 1.00 12.88 232 THR A C 1
ATOM 1822 O O . THR A 1 232 ? 61.748 69.307 88.049 1.00 15.18 232 THR A O 1
ATOM 1826 N N . THR A 1 233 ? 61.834 68.526 85.932 1.00 11.17 233 THR A N 1
ATOM 1827 C CA . THR A 1 233 ? 62.252 67.188 86.318 1.00 8.84 233 THR A CA 1
ATOM 1828 C C . THR A 1 233 ? 63.265 66.670 85.307 1.00 9.65 233 THR A C 1
ATOM 1829 O O . THR A 1 233 ? 63.280 67.116 84.159 1.00 11.53 233 THR A O 1
ATOM 1833 N N . LEU A 1 234 ? 64.111 65.739 85.739 1.00 11.22 234 LEU A N 1
ATOM 1834 C CA . LEU A 1 234 ? 64.998 65.021 84.828 1.00 9.54 234 LEU A CA 1
ATOM 1835 C C . LEU A 1 234 ? 64.904 63.541 85.133 1.00 9.08 234 LEU A C 1
ATOM 1836 O O . LEU A 1 234 ? 64.839 63.131 86.300 1.00 11.68 234 LEU A O 1
ATOM 1841 N N . SER A 1 235 ? 64.853 62.740 84.075 1.00 10.10 235 SER A N 1
ATOM 1842 C CA . SER A 1 235 ? 64.749 61.296 84.204 1.00 10.67 235 SER A CA 1
ATOM 1843 C C . SER A 1 235 ? 65.882 60.684 83.400 1.00 9.79 235 SER A C 1
ATOM 1844 O O . SER A 1 235 ? 66.166 61.131 82.291 1.00 11.68 235 SER A O 1
ATOM 1847 N N . GLY A 1 236 ? 66.516 59.657 83.948 1.00 9.63 236 GLY A N 1
ATOM 1848 C CA . GLY A 1 236 ? 67.602 58.999 83.245 1.00 9.33 236 GLY A CA 1
ATOM 1849 C C . GLY A 1 236 ? 67.899 57.642 83.842 1.00 10.45 236 GLY A C 1
ATOM 1850 O O . GLY A 1 236 ? 67.234 57.213 84.784 1.00 9.46 236 GLY A O 1
ATOM 1851 N N . VAL A 1 237 ? 68.891 56.956 83.279 1.00 8.24 237 VAL A N 1
ATOM 1852 C CA . VAL A 1 237 ? 69.428 55.745 83.893 1.00 7.38 237 VAL A CA 1
ATOM 1853 C C . VAL A 1 237 ? 70.945 55.725 83.795 1.00 7.17 237 VAL A C 1
ATOM 1854 O O . VAL A 1 237 ? 71.532 56.346 82.904 1.00 9.29 237 VAL A O 1
ATOM 1858 N N . VAL A 1 238 ? 71.560 54.997 84.718 1.00 9.15 238 VAL A N 1
ATOM 1859 C CA . VAL A 1 238 ? 72.992 54.740 84.675 1.00 10.28 238 VAL A CA 1
ATOM 1860 C C . VAL A 1 238 ? 73.170 53.242 84.560 1.00 11.01 238 VAL A C 1
ATOM 1861 O O . VAL A 1 238 ? 72.667 52.488 85.394 1.00 13.30 238 VAL A O 1
ATOM 1865 N N . ILE A 1 239 ? 73.861 52.809 83.517 1.00 9.88 239 ILE A N 1
ATOM 1866 C CA . ILE A 1 239 ? 74.000 51.389 83.237 1.00 10.96 239 ILE A CA 1
ATOM 1867 C C . ILE A 1 239 ? 75.466 50.995 83.247 1.00 12.83 239 ILE A C 1
ATOM 1868 O O . ILE A 1 239 ? 76.296 51.653 82.610 1.00 12.07 239 ILE A O 1
ATOM 1873 N N . ASP A 1 240 ? 75.778 49.918 83.962 1.00 12.58 240 ASP A N 1
ATOM 1874 C CA . ASP A 1 240 ? 77.145 49.391 83.990 1.00 13.80 240 ASP A CA 1
ATOM 1875 C C . ASP A 1 240 ? 77.234 48.080 83.240 1.00 14.98 240 ASP A C 1
ATOM 1876 O O . ASP A 1 240 ? 76.431 47.174 83.464 1.00 14.33 240 ASP A O 1
ATOM 1881 N N . ILE A 1 241 ? 78.224 47.994 82.357 1.00 13.93 241 ILE A N 1
ATOM 1882 C CA . ILE A 1 241 ? 78.505 46.785 81.600 1.00 14.24 241 ILE A CA 1
ATOM 1883 C C . ILE A 1 241 ? 79.870 46.266 82.036 1.00 15.93 241 ILE A C 1
ATOM 1884 O O . ILE A 1 241 ? 80.829 47.030 82.118 1.00 20.52 241 ILE A O 1
ATOM 1889 N N . ASP A 1 242 ? 79.946 44.976 82.335 1.00 17.19 242 ASP A N 1
ATOM 1890 C CA . ASP A 1 242 ? 81.218 44.332 82.661 1.00 19.64 242 ASP A CA 1
ATOM 1891 C C . ASP A 1 242 ? 81.987 44.099 81.363 1.00 20.91 242 ASP A C 1
ATOM 1892 O O . ASP A 1 242 ? 81.529 43.379 80.485 1.00 20.74 242 ASP A O 1
ATOM 1897 N N . ASP A 1 243 ? 83.158 44.707 81.238 1.00 21.90 243 ASP A N 1
ATOM 1898 C CA . ASP A 1 243 ? 83.858 44.662 79.962 1.00 23.75 243 ASP A CA 1
ATOM 1899 C C . ASP A 1 243 ? 84.640 43.373 79.736 1.00 28.21 243 ASP A C 1
ATOM 1900 O O . ASP A 1 243 ? 85.182 43.151 78.656 1.00 30.03 243 ASP A O 1
ATOM 1905 N N . GLN A 1 244 ? 84.680 42.519 80.752 1.00 27.68 244 GLN A N 1
ATOM 1906 C CA . GLN A 1 244 ? 85.196 41.170 80.568 1.00 27.09 244 GLN A CA 1
ATOM 1907 C C . GLN A 1 244 ? 84.103 40.251 80.017 1.00 28.74 244 GLN A C 1
ATOM 1908 O O . GLN A 1 244 ? 84.284 39.618 78.978 1.00 27.43 244 GLN A O 1
ATOM 1914 N N . THR A 1 245 ? 82.960 40.200 80.698 1.00 25.03 245 THR A N 1
ATOM 1915 C CA . THR A 1 245 ? 81.879 39.292 80.315 1.00 19.86 245 THR A CA 1
ATOM 1916 C C . THR A 1 245 ? 80.929 39.881 79.266 1.00 19.72 245 THR A C 1
ATOM 1917 O O . THR A 1 245 ? 80.167 39.156 78.629 1.00 18.90 245 THR A O 1
ATOM 1921 N N . LYS A 1 246 ? 80.965 41.196 79.110 1.00 20.77 246 LYS A N 1
ATOM 1922 C CA . LYS A 1 246 ? 80.075 41.905 78.188 1.00 22.16 246 LYS A CA 1
ATOM 1923 C C . LYS A 1 246 ? 78.626 41.950 78.677 1.00 17.92 246 LYS A C 1
ATOM 1924 O O . LYS A 1 246 ? 77.743 42.472 77.986 1.00 23.73 246 LYS A O 1
ATOM 1930 N N . LYS A 1 247 ? 78.371 41.399 79.859 1.00 16.09 247 LYS A N 1
ATOM 1931 C CA . LYS A 1 247 ? 77.031 41.432 80.431 1.00 13.90 247 LYS A CA 1
ATOM 1932 C C . LYS A 1 247 ? 76.824 42.738 81.185 1.00 16.85 247 LYS A C 1
ATOM 1933 O O . LYS A 1 247 ? 77.751 43.258 81.784 1.00 16.14 247 LYS A O 1
ATOM 1939 N N . ALA A 1 248 ? 75.601 43.262 81.181 1.00 15.44 248 ALA A N 1
ATOM 1940 C CA . ALA A 1 248 ? 75.293 44.380 82.056 1.00 13.26 248 ALA A CA 1
ATOM 1941 C C . ALA A 1 248 ? 75.241 43.891 83.495 1.00 13.54 248 ALA A C 1
ATOM 1942 O O . ALA A 1 248 ? 74.768 42.785 83.762 1.00 18.37 248 ALA A O 1
ATOM 1944 N N . VAL A 1 249 ? 75.739 44.691 84.431 1.00 12.85 249 VAL A N 1
ATOM 1945 C CA . VAL A 1 249 ? 75.721 44.266 85.828 1.00 16.85 249 VAL A CA 1
ATOM 1946 C C . VAL A 1 249 ? 74.906 45.179 86.743 1.00 18.89 249 VAL A C 1
ATOM 1947 O O . VAL A 1 249 ? 74.650 44.828 87.891 1.00 19.96 249 VAL A O 1
ATOM 1951 N N . LYS A 1 250 ? 74.494 46.339 86.231 1.00 15.05 250 LYS A N 1
ATOM 1952 C CA . LYS A 1 250 ? 73.702 47.267 87.023 1.00 15.68 250 LYS A CA 1
ATOM 1953 C C . LYS A 1 250 ? 72.952 48.240 86.131 1.00 13.29 250 LYS A C 1
ATOM 1954 O O . LYS A 1 250 ? 73.489 48.725 85.135 1.00 14.36 250 LYS A O 1
ATOM 1960 N N . ILE A 1 251 ? 71.700 48.505 86.487 1.00 13.27 251 ILE A N 1
ATOM 1961 C CA . ILE A 1 251 ? 70.943 49.586 85.861 1.00 12.99 251 ILE A CA 1
ATOM 1962 C C . ILE A 1 251 ? 70.200 50.325 86.963 1.00 14.19 251 ILE A C 1
ATOM 1963 O O . ILE A 1 251 ? 69.324 49.764 87.627 1.00 14.27 251 ILE A O 1
ATOM 1968 N N . GLU A 1 252 ? 70.585 51.580 87.167 1.00 12.14 252 GLU A N 1
ATOM 1969 C CA . GLU A 1 252 ? 70.035 52.405 88.236 1.00 11.90 252 GLU A CA 1
ATOM 1970 C C . GLU A 1 252 ? 69.248 53.567 87.641 1.00 9.73 252 GLU A C 1
ATOM 1971 O O . GLU A 1 252 ? 69.698 54.209 86.700 1.00 13.19 252 GLU A O 1
ATOM 1977 N N . ARG A 1 253 ? 68.069 53.837 88.194 1.00 9.79 253 ARG A N 1
ATOM 1978 C CA . ARG A 1 253 ? 67.247 54.952 87.726 1.00 9.18 253 ARG A CA 1
ATOM 1979 C C . ARG A 1 253 ? 67.657 56.275 88.351 1.00 10.62 253 ARG A C 1
ATOM 1980 O O . ARG A 1 253 ? 68.014 56.343 89.526 1.00 13.43 253 ARG A O 1
ATOM 1988 N N . ILE A 1 254 ? 67.575 57.327 87.551 1.00 10.30 254 ILE A N 1
ATOM 1989 C CA . ILE A 1 254 ? 67.825 58.673 88.027 1.00 12.44 254 ILE A CA 1
ATOM 1990 C C . ILE A 1 254 ? 66.524 59.463 87.919 1.00 10.71 254 ILE A C 1
ATOM 1991 O O . ILE A 1 254 ? 65.896 59.487 86.858 1.00 10.33 254 ILE A O 1
ATOM 1996 N N . LEU A 1 255 ? 66.120 60.102 89.012 1.00 12.47 255 LEU A N 1
ATOM 1997 C CA . LEU A 1 255 ? 65.020 61.063 88.987 1.00 11.88 255 LEU A CA 1
ATOM 1998 C C . LEU A 1 255 ? 65.468 62.281 89.777 1.00 11.83 255 LEU A C 1
ATOM 1999 O O . LEU A 1 255 ? 65.954 62.149 90.897 1.00 13.91 255 LEU A O 1
ATOM 2004 N N . ILE A 1 256 ? 65.312 63.457 89.187 1.00 11.27 256 ILE A N 1
ATOM 2005 C CA . ILE A 1 256 ? 65.648 64.704 89.857 1.00 10.28 256 ILE A CA 1
ATOM 2006 C C . ILE A 1 256 ? 64.454 65.649 89.733 1.00 10.40 256 ILE A C 1
ATOM 2007 O O . ILE A 1 256 ? 64.099 66.081 88.640 1.00 11.85 256 ILE A O 1
ATOM 2012 N N . ASN A 1 257 ? 63.812 65.929 90.855 1.00 10.80 257 ASN A N 1
ATOM 2013 C CA . ASN A 1 257 ? 62.706 66.888 90.900 1.00 11.92 257 ASN A CA 1
ATOM 2014 C C . ASN A 1 257 ? 62.430 67.200 92.360 1.00 15.32 257 ASN A C 1
ATOM 2015 O O . ASN A 1 257 ? 63.165 66.733 93.235 1.00 13.28 257 ASN A O 1
ATOM 2020 N N . ASP A 1 258 ? 61.379 67.963 92.648 1.00 14.90 258 ASP A N 1
ATOM 2021 C CA . ASP A 1 258 ? 61.156 68.369 94.033 1.00 18.10 258 ASP A CA 1
ATOM 2022 C C . ASP A 1 258 ? 60.813 67.189 94.949 1.00 20.53 258 ASP A C 1
ATOM 2023 O O . ASP A 1 258 ? 60.931 67.295 96.169 1.00 21.86 258 ASP A O 1
ATOM 2028 N N . ASP A 1 259 ? 60.416 66.063 94.361 1.00 15.36 259 ASP A N 1
ATOM 2029 C CA . ASP A 1 259 ? 60.138 64.850 95.129 1.00 14.88 259 ASP A CA 1
ATOM 2030 C C . ASP A 1 259 ? 61.350 63.922 95.231 1.00 15.27 259 ASP A C 1
ATOM 2031 O O . ASP A 1 259 ? 61.318 62.923 95.961 1.00 17.81 259 ASP A O 1
ATOM 2036 N N . HIS A 1 260 ? 62.401 64.248 94.486 1.00 13.81 260 HIS A N 1
ATOM 2037 C CA . HIS A 1 260 ? 63.632 63.457 94.447 1.00 15.67 260 HIS A CA 1
ATOM 2038 C C . HIS A 1 260 ? 64.807 64.404 94.286 1.00 18.56 260 HIS A C 1
ATOM 2039 O O . HIS A 1 260 ? 65.326 64.589 93.187 1.00 15.88 260 HIS A O 1
ATOM 2046 N N . MET A 1 261 ? 65.215 65.022 95.388 1.00 20.45 261 MET A N 1
ATOM 2047 C CA . MET A 1 261 ? 66.234 66.060 95.323 1.00 21.63 261 MET A CA 1
ATOM 2048 C C . MET A 1 261 ? 67.584 65.460 94.926 1.00 18.56 261 MET A C 1
ATOM 2049 O O . MET A 1 261 ? 67.860 64.294 95.207 1.00 20.06 261 MET A O 1
ATOM 2054 N N . PHE A 1 262 ? 68.407 66.250 94.245 1.00 20.40 262 PHE A N 1
ATOM 2055 C CA . PHE A 1 262 ? 69.706 65.765 93.802 1.00 20.47 262 PHE A CA 1
ATOM 2056 C C . PHE A 1 262 ? 70.783 66.000 94.846 1.00 23.72 262 PHE A C 1
ATOM 2057 O O . PHE A 1 262 ? 70.873 67.085 95.417 1.00 22.22 262 PHE A O 1
ATOM 2065 N N . PHE A 1 263 ? 71.601 64.978 95.069 1.00 25.11 263 PHE A N 1
ATOM 2066 C CA . PHE A 1 263 ? 72.727 65.058 95.991 1.00 27.60 263 PHE A CA 1
ATOM 2067 C C . PHE A 1 263 ? 74.016 64.716 95.261 1.00 24.34 263 PHE A C 1
ATOM 2068 O O . PHE A 1 263 ? 74.113 63.669 94.621 1.00 24.83 263 PHE A O 1
ATOM 2076 N N . GLU A 1 264 ? 75.003 65.601 95.357 1.00 28.79 264 GLU A N 1
ATOM 2077 C CA . GLU A 1 264 ? 76.317 65.349 94.770 1.00 28.07 264 GLU A CA 1
ATOM 2078 C C . GLU A 1 264 ? 76.933 64.082 95.352 1.00 33.76 264 GLU A C 1
ATOM 2079 O O . GLU A 1 264 ? 77.572 63.307 94.642 1.00 36.13 264 GLU A O 1
ATOM 2086 N N . MET B 1 1 ? 43.860 56.746 107.377 1.00 28.68 1 MET B N 1
ATOM 2087 C CA . MET B 1 1 ? 43.362 55.587 106.646 1.00 26.61 1 MET B CA 1
ATOM 2088 C C . MET B 1 1 ? 44.418 55.087 105.661 1.00 25.05 1 MET B C 1
ATOM 2089 O O . MET B 1 1 ? 44.979 55.872 104.889 1.00 22.81 1 MET B O 1
ATOM 2090 N N . ARG B 1 2 ? 44.681 53.783 105.690 1.00 18.73 2 ARG B N 1
ATOM 2091 C CA . ARG B 1 2 ? 45.699 53.191 104.832 1.00 17.33 2 ARG B CA 1
ATOM 2092 C C . ARG B 1 2 ? 45.081 52.239 103.815 1.00 14.35 2 ARG B C 1
ATOM 2093 O O . ARG B 1 2 ? 44.250 51.400 104.157 1.00 16.77 2 ARG B O 1
ATOM 2101 N N . ILE B 1 3 ? 45.497 52.379 102.558 1.00 12.71 3 ILE B N 1
ATOM 2102 C CA . ILE B 1 3 ? 44.958 51.552 101.487 1.00 13.11 3 ILE B CA 1
ATOM 2103 C C . ILE B 1 3 ? 46.091 50.742 100.887 1.00 11.24 3 ILE B C 1
ATOM 2104 O O . ILE B 1 3 ? 47.162 51.277 100.607 1.00 12.64 3 ILE B O 1
ATOM 2109 N N . LEU B 1 4 ? 45.850 49.448 100.703 1.00 11.22 4 LEU B N 1
ATOM 2110 C CA . LEU B 1 4 ? 46.750 48.594 99.951 1.00 12.16 4 LEU B CA 1
ATOM 2111 C C . LEU B 1 4 ? 46.059 48.233 98.649 1.00 13.40 4 LEU B C 1
ATOM 2112 O O . LEU B 1 4 ? 44.939 47.724 98.663 1.00 12.70 4 LEU B O 1
ATOM 2117 N N . PHE B 1 5 ? 46.710 48.503 97.520 1.00 10.20 5 PHE B N 1
ATOM 2118 C CA . PHE B 1 5 ? 46.135 48.185 96.214 1.00 11.44 5 PHE B CA 1
ATOM 2119 C C . PHE B 1 5 ? 47.103 47.295 95.436 1.00 11.69 5 PHE B C 1
ATOM 2120 O O . PHE B 1 5 ? 48.283 47.598 95.360 1.00 11.23 5 PHE B O 1
ATOM 2128 N N . ILE B 1 6 ? 46.580 46.218 94.851 1.00 11.96 6 ILE B N 1
ATOM 2129 C CA . ILE B 1 6 ? 47.366 45.246 94.097 1.00 12.36 6 ILE B CA 1
ATOM 2130 C C . ILE B 1 6 ? 47.007 45.321 92.611 1.00 14.06 6 ILE B C 1
ATOM 2131 O O . ILE B 1 6 ? 45.830 45.237 92.248 1.00 12.49 6 ILE B O 1
ATOM 2136 N N . GLY B 1 7 ? 48.022 45.473 91.756 1.00 9.48 7 GLY B N 1
ATOM 2137 C CA . GLY B 1 7 ? 47.815 45.620 90.322 1.00 12.46 7 GLY B CA 1
ATOM 2138 C C . GLY B 1 7 ? 47.434 44.348 89.582 1.00 12.49 7 GLY B C 1
ATOM 2139 O O . GLY B 1 7 ? 47.639 43.246 90.089 1.00 12.31 7 GLY B O 1
ATOM 2140 N N . ASP B 1 8 ? 46.921 44.528 88.365 1.00 12.65 8 ASP B N 1
ATOM 2141 C CA . ASP B 1 8 ? 46.290 43.492 87.537 1.00 11.01 8 ASP B CA 1
ATOM 2142 C C . ASP B 1 8 ? 46.777 42.073 87.807 1.00 11.13 8 ASP B C 1
ATOM 2143 O O . ASP B 1 8 ? 47.900 41.733 87.450 1.00 10.82 8 ASP B O 1
ATOM 2148 N N . VAL B 1 9 ? 45.904 41.239 88.369 1.00 10.86 9 VAL B N 1
ATOM 2149 C CA . VAL B 1 9 ? 46.219 39.828 88.613 1.00 11.11 9 VAL B CA 1
ATOM 2150 C C . VAL B 1 9 ? 46.093 39.015 87.325 1.00 11.69 9 VAL B C 1
ATOM 2151 O O . VAL B 1 9 ? 45.018 38.979 86.712 1.00 10.65 9 VAL B O 1
ATOM 2155 N N . VAL B 1 10 ? 47.185 38.373 86.909 1.00 10.70 10 VAL B N 1
ATOM 2156 C CA . VAL B 1 10 ? 47.202 37.664 85.632 1.00 12.41 10 VAL B CA 1
ATOM 2157 C C . VAL B 1 10 ? 47.248 36.146 85.797 1.00 13.41 10 VAL B C 1
ATOM 2158 O O . VAL B 1 10 ? 48.297 35.575 86.133 1.00 13.07 10 VAL B O 1
ATOM 2162 N N . GLY B 1 11 ? 46.106 35.511 85.551 1.00 12.15 11 GLY B N 1
ATOM 2163 C CA . GLY B 1 11 ? 45.990 34.060 85.537 1.00 14.75 11 GLY B CA 1
ATOM 2164 C C . GLY B 1 11 ? 46.354 33.379 86.844 1.00 15.48 11 GLY B C 1
ATOM 2165 O O . GLY B 1 11 ? 46.422 34.015 87.884 1.00 12.60 11 GLY B O 1
ATOM 2166 N N . SER B 1 12 ? 46.596 32.075 86.790 1.00 14.63 12 SER B N 1
ATOM 2167 C CA . SER B 1 12 ? 46.914 31.334 88.009 1.00 17.26 12 SER B CA 1
ATOM 2168 C C . SER B 1 12 ? 48.218 31.771 88.678 1.00 17.36 12 SER B C 1
ATOM 2169 O O . SER B 1 12 ? 48.295 31.808 89.901 1.00 16.11 12 SER B O 1
ATOM 2172 N N . PRO B 1 13 ? 49.252 32.108 87.890 1.00 14.46 13 PRO B N 1
ATOM 2173 C CA . PRO B 1 13 ? 50.460 32.573 88.578 1.00 15.21 13 PRO B CA 1
ATOM 2174 C C . PRO B 1 13 ? 50.183 33.821 89.414 1.00 12.93 13 PRO B C 1
ATOM 2175 O O . PRO B 1 13 ? 50.691 33.944 90.534 1.00 14.82 13 PRO B O 1
ATOM 2179 N N . GLY B 1 14 ? 49.365 34.733 88.893 1.00 12.01 14 GLY B N 1
ATOM 2180 C CA . GLY B 1 14 ? 49.007 35.912 89.661 1.00 12.81 14 GLY B CA 1
ATOM 2181 C C . GLY B 1 14 ? 48.184 35.538 90.884 1.00 12.95 14 GLY B C 1
ATOM 2182 O O . GLY B 1 14 ? 48.384 36.069 91.969 1.00 13.73 14 GLY B O 1
ATOM 2183 N N . ARG B 1 15 ? 47.249 34.614 90.705 1.00 11.96 15 ARG B N 1
ATOM 2184 C CA . ARG B 1 15 ? 46.423 34.170 91.818 1.00 16.17 15 ARG B CA 1
ATOM 2185 C C . ARG B 1 15 ? 47.293 33.540 92.914 1.00 15.99 15 ARG B C 1
ATOM 2186 O O . ARG B 1 15 ? 47.105 33.826 94.098 1.00 15.57 15 ARG B O 1
ATOM 2194 N N . ASP B 1 16 ? 48.259 32.716 92.518 1.00 15.85 16 ASP B N 1
ATOM 2195 C CA . ASP B 1 16 ? 49.191 32.126 93.489 1.00 15.98 16 ASP B CA 1
ATOM 2196 C C . ASP B 1 16 ? 49.994 33.200 94.219 1.00 18.82 16 ASP B C 1
ATOM 2197 O O . ASP B 1 16 ? 50.269 33.087 95.411 1.00 17.96 16 ASP B O 1
ATOM 2202 N N . MET B 1 17 ? 50.398 34.234 93.489 1.00 16.28 17 MET B N 1
ATOM 2203 C CA . MET B 1 17 ? 51.175 35.299 94.084 1.00 15.02 17 MET B CA 1
ATOM 2204 C C . MET B 1 17 ? 50.327 36.059 95.105 1.00 14.50 17 MET B C 1
ATOM 2205 O O . MET B 1 17 ? 50.813 36.439 96.174 1.00 16.85 17 MET B O 1
ATOM 2210 N N . VAL B 1 18 ? 49.057 36.279 94.775 1.00 13.89 18 VAL B N 1
ATOM 2211 C CA . VAL B 1 18 ? 48.134 36.940 95.691 1.00 13.89 18 VAL B CA 1
ATOM 2212 C C . VAL B 1 18 ? 47.923 36.090 96.945 1.00 14.85 18 VAL B C 1
ATOM 2213 O O . VAL B 1 18 ? 47.990 36.588 98.066 1.00 15.82 18 VAL B O 1
ATOM 2217 N N . LYS B 1 19 ? 47.661 34.805 96.741 1.00 17.49 19 LYS B N 1
ATOM 2218 C CA . LYS B 1 19 ? 47.424 33.901 97.861 1.00 17.47 19 LYS B CA 1
ATOM 2219 C C . LYS B 1 19 ? 48.575 33.929 98.868 1.00 17.14 19 LYS B C 1
ATOM 2220 O O . LYS B 1 19 ? 48.348 33.900 100.081 1.00 18.96 19 LYS B O 1
ATOM 2226 N N . GLU B 1 20 ? 49.810 33.987 98.375 1.00 16.96 20 GLU B N 1
ATOM 2227 C CA . GLU B 1 20 ? 50.962 33.976 99.275 1.00 19.17 20 GLU B CA 1
ATOM 2228 C C . GLU B 1 20 ? 51.270 35.338 99.888 1.00 20.23 20 GLU B C 1
ATOM 2229 O O . GLU B 1 20 ? 51.523 35.436 101.092 1.00 20.97 20 GLU B O 1
ATOM 2235 N N . TYR B 1 21 ? 51.260 36.392 99.075 1.00 14.17 21 TYR B N 1
ATOM 2236 C CA . TYR B 1 21 ? 51.810 37.665 99.538 1.00 13.19 21 TYR B CA 1
ATOM 2237 C C . TYR B 1 21 ? 50.829 38.711 100.047 1.00 15.22 21 TYR B C 1
ATOM 2238 O O . TYR B 1 21 ? 51.223 39.588 100.808 1.00 17.58 21 TYR B O 1
ATOM 2247 N N . VAL B 1 22 ? 49.566 38.635 99.659 1.00 18.91 22 VAL B N 1
ATOM 2248 C CA . VAL B 1 22 ? 48.622 39.609 100.202 1.00 16.73 22 VAL B CA 1
ATOM 2249 C C . VAL B 1 22 ? 48.463 39.467 101.724 1.00 16.85 22 VAL B C 1
ATOM 2250 O O . VAL B 1 22 ? 48.505 40.465 102.441 1.00 16.71 22 VAL B O 1
ATOM 2254 N N . PRO B 1 23 ? 48.315 38.227 102.225 1.00 18.09 23 PRO B N 1
ATOM 2255 C CA . PRO B 1 23 ? 48.240 38.073 103.686 1.00 20.03 23 PRO B CA 1
ATOM 2256 C C . PRO B 1 23 ? 49.486 38.623 104.365 1.00 18.25 23 PRO B C 1
ATOM 2257 O O . PRO B 1 23 ? 49.377 39.283 105.398 1.00 21.27 23 PRO B O 1
ATOM 2261 N N . LYS B 1 24 ? 50.656 38.372 103.783 1.00 16.54 24 LYS B N 1
ATOM 2262 C CA . LYS B 1 24 ? 51.908 38.901 104.322 1.00 17.63 24 LYS B CA 1
ATOM 2263 C C . LYS B 1 24 ? 51.976 40.427 104.252 1.00 20.51 24 LYS B C 1
ATOM 2264 O O . LYS B 1 24 ? 52.447 41.086 105.185 1.00 19.40 24 LYS B O 1
ATOM 2270 N N . LEU B 1 25 ? 51.524 40.988 103.135 1.00 16.01 25 LEU B N 1
ATOM 2271 C CA . LEU B 1 25 ? 51.455 42.437 102.998 1.00 14.39 25 LEU B CA 1
ATOM 2272 C C . LEU B 1 25 ? 50.502 43.050 104.017 1.00 17.10 25 LEU B C 1
ATOM 2273 O O . LEU B 1 25 ? 50.758 44.136 104.540 1.00 15.37 25 LEU B O 1
ATOM 2278 N N . LYS B 1 26 ? 49.401 42.357 104.283 1.00 16.13 26 LYS B N 1
ATOM 2279 C CA . LYS B 1 26 ? 48.401 42.868 105.223 1.00 16.13 26 LYS B CA 1
ATOM 2280 C C . LYS B 1 26 ? 48.956 42.838 106.646 1.00 19.55 26 LYS B C 1
ATOM 2281 O O . LYS B 1 26 ? 48.756 43.778 107.424 1.00 21.13 26 LYS B O 1
ATOM 2287 N N . THR B 1 27 ? 49.680 41.771 106.974 1.00 18.75 27 THR B N 1
ATOM 2288 C CA . THR B 1 27 ? 50.380 41.700 108.254 1.00 20.39 27 THR B CA 1
ATOM 2289 C C . THR B 1 27 ? 51.422 42.803 108.396 1.00 21.53 27 THR B C 1
ATOM 2290 O O . THR B 1 27 ? 51.519 43.441 109.437 1.00 23.91 27 THR B O 1
ATOM 2294 N N . LYS B 1 28 ? 52.201 43.025 107.341 1.00 18.18 28 LYS B N 1
ATOM 2295 C CA . LYS B 1 28 ? 53.236 44.047 107.350 1.00 20.28 28 LYS B CA 1
ATOM 2296 C C . LYS B 1 28 ? 52.688 45.476 107.462 1.00 20.79 28 LYS B C 1
ATOM 2297 O O . LYS B 1 28 ? 53.172 46.273 108.274 1.00 19.11 28 LYS B O 1
ATOM 2303 N N . TYR B 1 29 ? 51.685 45.804 106.652 1.00 17.93 29 TYR B N 1
ATOM 2304 C CA . TYR B 1 29 ? 51.231 47.197 106.545 1.00 19.36 29 TYR B CA 1
ATOM 2305 C C . TYR B 1 29 ? 49.957 47.534 107.302 1.00 18.54 29 TYR B C 1
ATOM 2306 O O . TYR B 1 29 ? 49.650 48.710 107.492 1.00 20.56 29 TYR B O 1
ATOM 2315 N N . LYS B 1 30 ? 49.223 46.513 107.722 1.00 16.44 30 LYS B N 1
ATOM 2316 C CA . LYS B 1 30 ? 47.965 46.705 108.433 1.00 21.63 30 LYS B CA 1
ATOM 2317 C C . LYS B 1 30 ? 47.061 47.733 107.742 1.00 22.15 30 LYS B C 1
ATOM 2318 O O . LYS B 1 30 ? 46.674 48.732 108.341 1.00 20.13 30 LYS B O 1
ATOM 2324 N N . PRO B 1 31 ? 46.717 47.487 106.472 1.00 18.60 31 PRO B N 1
ATOM 2325 C CA . PRO B 1 31 ? 45.847 48.446 105.784 1.00 15.20 31 PRO B CA 1
ATOM 2326 C C . PRO B 1 31 ? 44.403 48.327 106.249 1.00 17.73 31 PRO B C 1
ATOM 2327 O O . PRO B 1 31 ? 43.963 47.233 106.613 1.00 21.29 31 PRO B O 1
ATOM 2331 N N . HIS B 1 32 ? 43.669 49.436 106.237 1.00 18.03 32 HIS B N 1
ATOM 2332 C CA . HIS B 1 32 ? 42.245 49.383 106.536 1.00 19.37 32 HIS B CA 1
ATOM 2333 C C . HIS B 1 32 ? 41.457 48.856 105.349 1.00 20.74 32 HIS B C 1
ATOM 2334 O O . HIS B 1 32 ? 40.417 48.229 105.520 1.00 18.81 32 HIS B O 1
ATOM 2341 N N . PHE B 1 33 ? 41.961 49.108 104.143 1.00 16.47 33 PHE B N 1
ATOM 2342 C CA . PHE B 1 33 ? 41.292 48.664 102.926 1.00 15.03 33 PHE B CA 1
ATOM 2343 C C . PHE B 1 33 ? 42.294 47.997 102.005 1.00 14.02 33 PHE B C 1
ATOM 2344 O O . PHE B 1 33 ? 43.388 48.517 101.804 1.00 13.40 33 PHE B O 1
ATOM 2352 N N . THR B 1 34 ? 41.908 46.858 101.442 1.00 13.01 34 THR B N 1
ATOM 2353 C CA . THR B 1 34 ? 42.729 46.163 100.463 1.00 14.38 34 THR B CA 1
ATOM 2354 C C . THR B 1 34 ? 41.924 45.991 99.175 1.00 12.52 34 THR B C 1
ATOM 2355 O O . THR B 1 34 ? 40.830 45.433 99.195 1.00 13.75 34 THR B O 1
ATOM 2359 N N . ILE B 1 35 ? 42.455 46.504 98.064 1.00 12.78 35 ILE B N 1
ATOM 2360 C CA . ILE B 1 35 ? 41.770 46.459 96.775 1.00 11.42 35 ILE B CA 1
ATOM 2361 C C . ILE B 1 35 ? 42.658 45.742 95.768 1.00 10.76 35 ILE B C 1
ATOM 2362 O O . ILE B 1 35 ? 43.861 45.981 95.720 1.00 11.98 35 ILE B O 1
ATOM 2367 N N . ILE B 1 36 ? 42.072 44.859 94.973 1.00 11.52 36 ILE B N 1
ATOM 2368 C CA . ILE B 1 36 ? 42.843 44.129 93.976 1.00 10.82 36 ILE B CA 1
ATOM 2369 C C . ILE B 1 36 ? 42.198 44.270 92.608 1.00 12.40 36 ILE B C 1
ATOM 2370 O O . ILE B 1 36 ? 40.997 44.076 92.469 1.00 12.03 36 ILE B O 1
ATOM 2375 N N . ASN B 1 37 ? 42.992 44.610 91.596 1.00 10.43 37 ASN B N 1
ATOM 2376 C CA . ASN B 1 37 ? 42.475 44.582 90.238 1.00 12.00 37 ASN B CA 1
ATOM 2377 C C . ASN B 1 37 ? 42.541 43.161 89.691 1.00 9.98 37 ASN B C 1
ATOM 2378 O O . ASN B 1 37 ? 43.626 42.592 89.545 1.00 12.17 37 ASN B O 1
ATOM 2383 N N . GLY B 1 38 ? 41.382 42.582 89.405 1.00 10.10 38 GLY B N 1
ATOM 2384 C CA . GLY B 1 38 ? 41.320 41.197 88.964 1.00 11.11 38 GLY B CA 1
ATOM 2385 C C . GLY B 1 38 ? 40.980 40.983 87.500 1.00 13.03 38 GLY B C 1
ATOM 2386 O O . GLY B 1 38 ? 40.500 39.906 87.136 1.00 12.93 38 GLY B O 1
ATOM 2387 N N . GLU B 1 39 ? 41.242 41.971 86.644 1.00 10.82 39 GLU B N 1
ATOM 2388 C CA . GLU B 1 39 ? 40.697 41.898 85.288 1.00 13.31 39 GLU B CA 1
ATOM 2389 C C . GLU B 1 39 ? 41.308 40.802 84.413 1.00 13.60 39 GLU B C 1
ATOM 2390 O O . GLU B 1 39 ? 40.726 40.450 83.398 1.00 13.09 39 GLU B O 1
ATOM 2396 N N . ASN B 1 40 ? 42.465 40.271 84.802 1.00 10.97 40 ASN B N 1
ATOM 2397 C CA . ASN B 1 40 ? 43.105 39.211 84.022 1.00 11.94 40 ASN B CA 1
ATOM 2398 C C . ASN B 1 40 ? 43.144 37.894 84.790 1.00 12.11 40 ASN B C 1
ATOM 2399 O O . ASN B 1 40 ? 43.866 36.976 84.408 1.00 11.81 40 ASN B O 1
ATOM 2404 N N . ALA B 1 41 ? 42.362 37.792 85.863 1.00 11.46 41 ALA B N 1
ATOM 2405 C CA . ALA B 1 41 ? 42.527 36.682 86.807 1.00 11.94 41 ALA B CA 1
ATOM 2406 C C . ALA B 1 41 ? 42.122 35.311 86.276 1.00 15.87 41 ALA B C 1
ATOM 2407 O O . ALA B 1 41 ? 42.715 34.297 86.666 1.00 15.37 41 ALA B O 1
ATOM 2409 N N . ALA B 1 42 ? 41.119 35.283 85.402 1.00 12.64 42 ALA B N 1
ATOM 2410 C CA . ALA B 1 42 ? 40.612 34.025 84.859 1.00 15.88 42 ALA B CA 1
ATOM 2411 C C . ALA B 1 42 ? 41.395 33.637 83.611 1.00 13.05 42 ALA B C 1
ATOM 2412 O O . ALA B 1 42 ? 41.063 34.046 82.506 1.00 14.32 42 ALA B O 1
ATOM 2414 N N . HIS B 1 43 ? 42.449 32.855 83.801 1.00 14.47 43 HIS B N 1
ATOM 2415 C CA . HIS B 1 43 ? 43.285 32.438 82.676 1.00 17.25 43 HIS B CA 1
ATOM 2416 C C . HIS B 1 43 ? 43.703 33.604 81.781 1.00 17.79 43 HIS B C 1
ATOM 2417 O O . HIS B 1 43 ? 43.779 33.464 80.556 1.00 18.85 43 HIS B O 1
ATOM 2424 N N . GLY B 1 44 ? 43.979 34.756 82.385 1.00 13.02 44 GLY B N 1
ATOM 2425 C CA . GLY B 1 44 ? 44.490 35.888 81.628 1.00 12.86 44 GLY B CA 1
ATOM 2426 C C . GLY B 1 44 ? 43.481 36.945 81.226 1.00 15.64 44 GLY B C 1
ATOM 2427 O O . GLY B 1 44 ? 43.860 38.054 80.852 1.00 15.72 44 GLY B O 1
ATOM 2428 N N . LYS B 1 45 ? 42.193 36.615 81.280 1.00 14.02 45 LYS B N 1
ATOM 2429 C CA . LYS B 1 45 ? 41.174 37.611 80.948 1.00 12.38 45 LYS B CA 1
ATOM 2430 C C . LYS B 1 45 ? 39.813 37.312 81.542 1.00 14.05 45 LYS B C 1
ATOM 2431 O O . LYS B 1 45 ? 39.256 36.240 81.337 1.00 15.69 45 LYS B O 1
ATOM 2437 N N . GLY B 1 46 ? 39.286 38.276 82.287 1.00 11.63 46 GLY B N 1
ATOM 2438 C CA . GLY B 1 46 ? 37.975 38.116 82.881 1.00 11.99 46 GLY B CA 1
ATOM 2439 C C . GLY B 1 46 ? 38.009 37.501 84.263 1.00 12.73 46 GLY B C 1
ATOM 2440 O O . GLY B 1 46 ? 39.059 37.408 84.900 1.00 13.98 46 GLY B O 1
ATOM 2441 N N . LEU B 1 47 ? 36.847 37.049 84.721 1.00 12.38 47 LEU B N 1
ATOM 2442 C CA . LEU B 1 47 ? 36.716 36.619 86.098 1.00 12.30 47 LEU B CA 1
ATOM 2443 C C . LEU B 1 47 ? 35.667 35.522 86.210 1.00 13.93 47 LEU B C 1
ATOM 2444 O O . LEU B 1 47 ? 34.665 35.536 85.492 1.00 17.18 47 LEU B O 1
ATOM 2449 N N . THR B 1 48 ? 35.902 34.567 87.104 1.00 15.38 48 THR B N 1
ATOM 2450 C CA . THR B 1 48 ? 34.880 33.575 87.426 1.00 18.15 48 THR B CA 1
ATOM 2451 C C . THR B 1 48 ? 34.402 33.791 88.851 1.00 16.85 48 THR B C 1
ATOM 2452 O O . THR B 1 48 ? 35.024 34.523 89.632 1.00 14.49 48 THR B O 1
ATOM 2456 N N . GLU B 1 49 ? 33.296 33.147 89.201 1.00 16.10 49 GLU B N 1
ATOM 2457 C CA . GLU B 1 49 ? 32.746 33.313 90.536 1.00 14.97 49 GLU B CA 1
ATOM 2458 C C . GLU B 1 49 ? 33.708 32.744 91.579 1.00 16.25 49 GLU B C 1
ATOM 2459 O O . GLU B 1 49 ? 33.949 33.366 92.619 1.00 17.37 49 GLU B O 1
ATOM 2465 N N . LYS B 1 50 ? 34.262 31.567 91.290 1.00 16.37 50 LYS B N 1
ATOM 2466 C CA . LYS B 1 50 ? 35.234 30.941 92.188 1.00 16.53 50 LYS B CA 1
ATOM 2467 C C . LYS B 1 50 ? 36.422 31.862 92.437 1.00 20.46 50 LYS B C 1
ATOM 2468 O O . LYS B 1 50 ? 36.885 32.012 93.568 1.00 16.42 50 LYS B O 1
ATOM 2474 N N . ILE B 1 51 ? 36.925 32.470 91.372 1.00 15.38 51 ILE B N 1
ATOM 2475 C CA . ILE B 1 51 ? 38.087 33.330 91.512 1.00 15.99 51 ILE B CA 1
ATOM 2476 C C . ILE B 1 51 ? 37.763 34.589 92.313 1.00 15.05 51 ILE B C 1
ATOM 2477 O O . ILE B 1 51 ? 38.558 35.005 93.162 1.00 15.70 51 ILE B O 1
ATOM 2482 N N . TYR B 1 52 ? 36.600 35.190 92.059 1.00 16.84 52 TYR B N 1
ATOM 2483 C CA . TYR B 1 52 ? 36.171 36.333 92.861 1.00 16.79 52 TYR B CA 1
ATOM 2484 C C . TYR B 1 52 ? 36.270 35.983 94.346 1.00 15.41 52 TYR B C 1
ATOM 2485 O O . TYR B 1 52 ? 36.896 36.695 95.117 1.00 14.38 52 TYR B O 1
ATOM 2494 N N . HIS B 1 53 ? 35.680 34.860 94.741 1.00 15.07 53 HIS B N 1
ATOM 2495 C CA . HIS B 1 53 ? 35.713 34.484 96.151 1.00 20.42 53 HIS B CA 1
ATOM 2496 C C . HIS B 1 53 ? 37.115 34.164 96.672 1.00 17.50 53 HIS B C 1
ATOM 2497 O O . HIS B 1 53 ? 37.442 34.484 97.814 1.00 16.91 53 HIS B O 1
ATOM 2504 N N . SER B 1 54 ? 37.955 33.549 95.848 1.00 17.73 54 SER B N 1
ATOM 2505 C CA . SER B 1 54 ? 39.308 33.236 96.299 1.00 17.62 54 SER B CA 1
ATOM 2506 C C . SER B 1 54 ? 40.148 34.499 96.491 1.00 19.15 54 SER B C 1
ATOM 2507 O O . SER B 1 54 ? 40.965 34.568 97.411 1.00 17.77 54 SER B O 1
ATOM 2510 N N . LEU B 1 55 ? 39.940 35.500 95.637 1.00 14.11 55 LEU B N 1
ATOM 2511 C CA . LEU B 1 55 ? 40.637 36.779 95.801 1.00 15.50 55 LEU B CA 1
ATOM 2512 C C . LEU B 1 55 ? 40.200 37.476 97.090 1.00 16.51 55 LEU B C 1
ATOM 2513 O O . LEU B 1 55 ? 41.022 38.066 97.796 1.00 15.64 55 LEU B O 1
ATOM 2518 N N . ILE B 1 56 ? 38.901 37.416 97.390 1.00 15.80 56 ILE B N 1
ATOM 2519 C CA . ILE B 1 56 ? 38.393 37.948 98.652 1.00 14.90 56 ILE B CA 1
ATOM 2520 C C . ILE B 1 56 ? 39.025 37.189 99.819 1.00 16.51 56 ILE B C 1
ATOM 2521 O O . ILE B 1 56 ? 39.531 37.786 100.773 1.00 16.74 56 ILE B O 1
ATOM 2526 N N . GLN B 1 57 ? 39.026 35.864 99.718 1.00 18.36 57 GLN B N 1
ATOM 2527 C CA . GLN B 1 57 ? 39.606 35.023 100.758 1.00 21.14 57 GLN B CA 1
ATOM 2528 C C . GLN B 1 57 ? 41.088 35.335 100.990 1.00 24.38 57 GLN B C 1
ATOM 2529 O O . GLN B 1 57 ? 41.575 35.258 102.118 1.00 18.97 57 GLN B O 1
ATOM 2535 N N . SER B 1 58 ? 41.796 35.701 99.924 1.00 19.30 58 SER B N 1
ATOM 2536 C CA . SER B 1 58 ? 43.214 36.042 100.019 1.00 19.13 58 SER B CA 1
ATOM 2537 C C . SER B 1 58 ? 43.442 37.358 100.751 1.00 19.81 58 SER B C 1
ATOM 2538 O O . SER B 1 58 ? 44.567 37.687 101.107 1.00 19.80 58 SER B O 1
ATOM 2541 N N . GLY B 1 59 ? 42.377 38.117 100.966 1.00 18.82 59 GLY B N 1
ATOM 2542 C CA . GLY B 1 59 ? 42.489 39.331 101.750 1.00 18.27 59 GLY B CA 1
ATOM 2543 C C . GLY B 1 59 ? 41.933 40.589 101.108 1.00 17.56 59 GLY B C 1
ATOM 2544 O O . GLY B 1 59 ? 41.959 41.646 101.729 1.00 18.29 59 GLY B O 1
ATOM 2545 N N . ALA B 1 60 ? 41.437 40.497 99.877 1.00 17.41 60 ALA B N 1
ATOM 2546 C CA . ALA B 1 60 ? 40.836 41.679 99.246 1.00 13.33 60 ALA B CA 1
ATOM 2547 C C . ALA B 1 60 ? 39.534 42.064 99.933 1.00 17.77 60 ALA B C 1
ATOM 2548 O O . ALA B 1 60 ? 38.741 41.191 100.287 1.00 17.82 60 ALA B O 1
ATOM 2550 N N . ASP B 1 61 ? 39.308 43.366 100.101 1.00 15.53 61 ASP B N 1
ATOM 2551 C CA . ASP B 1 61 ? 38.007 43.867 100.534 1.00 13.66 61 ASP B CA 1
ATOM 2552 C C . ASP B 1 61 ? 37.138 44.210 99.331 1.00 16.69 61 ASP B C 1
ATOM 2553 O O . ASP B 1 61 ? 35.919 44.214 99.424 1.00 17.77 61 ASP B O 1
ATOM 2558 N N . ALA B 1 62 ? 37.776 44.496 98.198 1.00 13.22 62 ALA B N 1
ATOM 2559 C CA . ALA B 1 62 ? 37.046 44.814 96.968 1.00 14.22 62 ALA B CA 1
ATOM 2560 C C . ALA B 1 62 ? 37.918 44.465 95.777 1.00 13.04 62 ALA B C 1
ATOM 2561 O O . ALA B 1 62 ? 39.144 44.406 95.899 1.00 12.26 62 ALA B O 1
ATOM 2563 N N . ILE B 1 63 ? 37.274 44.231 94.640 1.00 11.22 63 ILE B N 1
ATOM 2564 C CA . ILE B 1 63 ? 37.963 43.861 93.409 1.00 10.63 63 ILE B CA 1
ATOM 2565 C C . ILE B 1 63 ? 37.562 44.866 92.332 1.00 11.66 63 ILE B C 1
ATOM 2566 O O . ILE B 1 63 ? 36.384 45.166 92.182 1.00 11.77 63 ILE B O 1
ATOM 2571 N N . THR B 1 64 ? 38.551 45.424 91.635 1.00 10.17 64 THR B N 1
ATOM 2572 C CA . THR B 1 64 ? 38.303 46.318 90.502 1.00 9.87 64 THR B CA 1
ATOM 2573 C C . THR B 1 64 ? 38.653 45.588 89.210 1.00 12.23 64 THR B C 1
ATOM 2574 O O . THR B 1 64 ? 39.299 44.543 89.235 1.00 10.11 64 THR B O 1
ATOM 2578 N N . MET B 1 65 ? 38.220 46.133 88.083 1.00 9.77 65 MET B N 1
ATOM 2579 C CA . MET B 1 65 ? 38.362 45.420 86.817 1.00 10.84 65 MET B CA 1
ATOM 2580 C C . MET B 1 65 ? 38.854 46.352 85.706 1.00 11.96 65 MET B C 1
ATOM 2581 O O . MET B 1 65 ? 39.591 47.306 85.971 1.00 12.20 65 MET B O 1
ATOM 2586 N N . GLY B 1 66 ? 38.473 46.068 84.466 1.00 10.89 66 GLY B N 1
ATOM 2587 C CA . GLY B 1 66 ? 39.040 46.797 83.338 1.00 11.18 66 GLY B CA 1
ATOM 2588 C C . GLY B 1 66 ? 38.467 46.367 82.005 1.00 10.53 66 GLY B C 1
ATOM 2589 O O . GLY B 1 66 ? 37.307 45.971 81.918 1.00 12.17 66 GLY B O 1
ATOM 2590 N N . ASN B 1 67 ? 39.281 46.437 80.956 1.00 9.83 67 ASN B N 1
ATOM 2591 C CA . ASN B 1 67 ? 38.750 46.210 79.619 1.00 11.77 67 ASN B CA 1
ATOM 2592 C C . ASN B 1 67 ? 38.386 44.748 79.367 1.00 12.98 67 ASN B C 1
ATOM 2593 O O . ASN B 1 67 ? 37.630 44.456 78.456 1.00 12.61 67 ASN B O 1
ATOM 2598 N N . HIS B 1 68 ? 38.917 43.833 80.174 1.00 12.68 68 HIS B N 1
ATOM 2599 C CA . HIS B 1 68 ? 38.618 42.412 79.992 1.00 12.04 68 HIS B CA 1
ATOM 2600 C C . HIS B 1 68 ? 37.488 41.906 80.881 1.00 16.44 68 HIS B C 1
ATOM 2601 O O . HIS B 1 68 ? 37.283 40.692 80.992 1.00 13.82 68 HIS B O 1
ATOM 2608 N N . THR B 1 69 ? 36.765 42.826 81.512 1.00 12.41 69 THR B N 1
ATOM 2609 C CA . THR B 1 69 ? 35.719 42.456 82.475 1.00 13.12 69 THR B CA 1
ATOM 2610 C C . THR B 1 69 ? 34.774 41.388 81.940 1.00 16.13 69 THR B C 1
ATOM 2611 O O . THR B 1 69 ? 34.361 40.486 82.673 1.00 14.07 69 THR B O 1
ATOM 2615 N N . TRP B 1 70 ? 34.436 41.496 80.659 1.00 12.96 70 TRP B N 1
ATOM 2616 C CA . TRP B 1 70 ? 33.346 40.712 80.079 1.00 13.29 70 TRP B CA 1
ATOM 2617 C C . TRP B 1 70 ? 33.795 39.470 79.318 1.00 16.20 70 TRP B C 1
ATOM 2618 O O . TRP B 1 70 ? 32.964 38.774 78.719 1.00 16.52 70 TRP B O 1
ATOM 2629 N N . ASP B 1 71 ? 35.095 39.178 79.348 1.00 15.14 71 ASP B N 1
ATOM 2630 C CA . ASP B 1 71 ? 35.657 38.148 78.467 1.00 16.74 71 ASP B CA 1
ATOM 2631 C C . ASP B 1 71 ? 35.200 36.719 78.771 1.00 18.89 71 ASP B C 1
ATOM 2632 O O . ASP B 1 71 ? 35.094 35.896 77.858 1.00 21.00 71 ASP B O 1
ATOM 2637 N N . LYS B 1 72 ? 34.936 36.430 80.043 1.00 16.93 72 LYS B N 1
ATOM 2638 C CA . LYS B 1 72 ? 34.294 35.180 80.441 1.00 16.18 72 LYS B CA 1
ATOM 2639 C C . LYS B 1 72 ? 32.819 35.464 80.705 1.00 17.75 72 LYS B C 1
ATOM 2640 O O . LYS B 1 72 ? 32.480 36.156 81.661 1.00 16.95 72 LYS B O 1
ATOM 2646 N N . LYS B 1 73 ? 31.941 34.937 79.858 1.00 18.18 73 LYS B N 1
ATOM 2647 C CA . LYS B 1 73 ? 30.527 35.297 79.942 1.00 17.57 73 LYS B CA 1
ATOM 2648 C C . LYS B 1 73 ? 29.901 34.899 81.276 1.00 16.69 73 LYS B C 1
ATOM 2649 O O . LYS B 1 73 ? 28.864 35.444 81.678 1.00 17.92 73 LYS B O 1
ATOM 2655 N N . GLU B 1 74 ? 30.539 33.968 81.978 1.00 15.94 74 GLU B N 1
ATOM 2656 C CA A GLU B 1 74 ? 30.008 33.550 83.265 0.53 19.65 74 GLU B CA 1
ATOM 2657 C CA B GLU B 1 74 ? 30.078 33.541 83.300 0.47 19.65 74 GLU B CA 1
ATOM 2658 C C . GLU B 1 74 ? 29.872 34.726 84.239 1.00 17.77 74 GLU B C 1
ATOM 2659 O O . GLU B 1 74 ? 29.055 34.677 85.159 1.00 18.85 74 GLU B O 1
ATOM 2670 N N . ILE B 1 75 ? 30.636 35.795 84.019 1.00 16.97 75 ILE B N 1
ATOM 2671 C CA . ILE B 1 75 ? 30.534 36.950 84.906 1.00 16.08 75 ILE B CA 1
ATOM 2672 C C . ILE B 1 75 ? 29.114 37.500 84.972 1.00 15.76 75 ILE B C 1
ATOM 2673 O O . ILE B 1 75 ? 28.688 38.023 86.003 1.00 15.30 75 ILE B O 1
ATOM 2678 N N . PHE B 1 76 ? 28.373 37.373 83.878 1.00 16.43 76 PHE B N 1
ATOM 2679 C CA . PHE B 1 76 ? 27.004 37.867 83.868 1.00 20.78 76 PHE B CA 1
ATOM 2680 C C . PHE B 1 76 ? 26.124 37.072 84.833 1.00 21.46 76 PHE B C 1
ATOM 2681 O O . PHE B 1 76 ? 25.105 37.574 85.309 1.00 21.86 76 PHE B O 1
ATOM 2689 N N . ASP B 1 77 ? 26.533 35.843 85.132 1.00 18.70 77 ASP B N 1
ATOM 2690 C CA . ASP B 1 77 ? 25.764 34.981 86.030 1.00 23.28 77 ASP B CA 1
ATOM 2691 C C . ASP B 1 77 ? 25.881 35.369 87.503 1.00 21.23 77 ASP B C 1
ATOM 2692 O O . ASP B 1 77 ? 25.001 35.036 88.303 1.00 25.15 77 ASP B O 1
ATOM 2697 N N . PHE B 1 78 ? 26.964 36.049 87.879 1.00 19.41 78 PHE B N 1
ATOM 2698 C CA . PHE B 1 78 ? 27.191 36.330 89.301 1.00 20.56 78 PHE B CA 1
ATOM 2699 C C . PHE B 1 78 ? 27.465 37.791 89.654 1.00 19.25 78 PHE B C 1
ATOM 2700 O O . PHE B 1 78 ? 27.451 38.157 90.828 1.00 19.64 78 PHE B O 1
ATOM 2708 N N . ILE B 1 79 ? 27.697 38.628 88.648 1.00 19.16 79 ILE B N 1
ATOM 2709 C CA . ILE B 1 79 ? 28.182 39.983 88.904 1.00 16.57 79 ILE B CA 1
ATOM 2710 C C . ILE B 1 79 ? 27.253 40.784 89.818 1.00 22.65 79 ILE B C 1
ATOM 2711 O O . ILE B 1 79 ? 27.710 41.500 90.705 1.00 20.37 79 ILE B O 1
ATOM 2716 N N . ASP B 1 80 ? 25.950 40.657 89.621 1.00 21.26 80 ASP B N 1
ATOM 2717 C CA . ASP B 1 80 ? 25.021 41.407 90.456 1.00 23.37 80 ASP B CA 1
ATOM 2718 C C . ASP B 1 80 ? 24.671 40.686 91.760 1.00 28.44 80 ASP B C 1
ATOM 2719 O O . ASP B 1 80 ? 23.842 41.166 92.530 1.00 32.80 80 ASP B O 1
ATOM 2724 N N . ASP B 1 81 ? 25.320 39.551 92.008 1.00 22.15 81 ASP B N 1
ATOM 2725 C CA . ASP B 1 81 ? 25.057 38.747 93.200 1.00 23.85 81 ASP B CA 1
ATOM 2726 C C . ASP B 1 81 ? 26.161 38.802 94.255 1.00 26.08 81 ASP B C 1
ATOM 2727 O O . ASP B 1 81 ? 26.005 38.240 95.337 1.00 28.41 81 ASP B O 1
ATOM 2732 N N . VAL B 1 82 ? 27.278 39.450 93.936 1.00 18.91 82 VAL B N 1
ATOM 2733 C CA . VAL B 1 82 ? 28.387 39.565 94.878 1.00 17.11 82 VAL B CA 1
ATOM 2734 C C . VAL B 1 82 ? 28.570 41.030 95.248 1.00 18.66 82 VAL B C 1
ATOM 2735 O O . VAL B 1 82 ? 28.240 41.907 94.456 1.00 19.82 82 VAL B O 1
ATOM 2739 N N . PRO B 1 83 ? 29.077 41.295 96.461 1.00 17.35 83 PRO B N 1
ATOM 2740 C CA . PRO B 1 83 ? 28.986 42.632 97.058 1.00 18.17 83 PRO B CA 1
ATOM 2741 C C . PRO B 1 83 ? 30.125 43.614 96.784 1.00 19.68 83 PRO B C 1
ATOM 2742 O O . PRO B 1 83 ? 29.899 44.819 96.877 1.00 20.91 83 PRO B O 1
ATOM 2746 N N . ASN B 1 84 ? 31.319 43.136 96.467 1.00 17.28 84 ASN B N 1
ATOM 2747 C CA . ASN B 1 84 ? 32.451 44.052 96.414 1.00 17.14 84 ASN B CA 1
ATOM 2748 C C . ASN B 1 84 ? 33.224 44.022 95.100 1.00 14.08 84 ASN B C 1
ATOM 2749 O O . ASN B 1 84 ? 34.455 44.048 95.103 1.00 15.97 84 ASN B O 1
ATOM 2754 N N . LEU B 1 85 ? 32.485 43.968 93.995 1.00 14.42 85 LEU B N 1
ATOM 2755 C CA . LEU B 1 85 ? 33.067 43.920 92.653 1.00 12.13 85 LEU B CA 1
ATOM 2756 C C . LEU B 1 85 ? 32.690 45.175 91.875 1.00 12.85 85 LEU B C 1
ATOM 2757 O O . LEU B 1 85 ? 31.511 45.539 91.804 1.00 15.72 85 LEU B O 1
ATOM 2762 N N . VAL B 1 86 ? 33.700 45.829 91.304 1.00 11.27 86 VAL B N 1
ATOM 2763 C CA . VAL B 1 86 ? 33.534 47.060 90.555 1.00 12.41 86 VAL B CA 1
ATOM 2764 C C . VAL B 1 86 ? 34.087 46.863 89.146 1.00 10.98 86 VAL B C 1
ATOM 2765 O O . VAL B 1 86 ? 35.135 46.240 88.975 1.00 12.60 86 VAL B O 1
ATOM 2769 N N . ARG B 1 87 ? 33.375 47.384 88.150 1.00 10.88 87 ARG B N 1
ATOM 2770 C CA . ARG B 1 87 ? 33.846 47.379 86.763 1.00 10.84 87 ARG B CA 1
ATOM 2771 C C . ARG B 1 87 ? 33.868 48.822 86.284 1.00 10.09 87 ARG B C 1
ATOM 2772 O O . ARG B 1 87 ? 33.376 49.710 86.985 1.00 9.96 87 ARG B O 1
ATOM 2780 N N . PRO B 1 88 ? 34.456 49.089 85.107 1.00 9.77 88 PRO B N 1
ATOM 2781 C CA . PRO B 1 88 ? 34.573 50.517 84.782 1.00 10.88 88 PRO B CA 1
ATOM 2782 C C . PRO B 1 88 ? 33.225 51.237 84.700 1.00 10.54 88 PRO B C 1
ATOM 2783 O O . PRO B 1 88 ? 32.299 50.797 84.009 1.00 9.63 88 PRO B O 1
ATOM 2787 N N . ALA B 1 89 ? 33.136 52.349 85.423 1.00 9.58 89 ALA B N 1
ATOM 2788 C CA . ALA B 1 89 ? 31.866 53.053 85.600 1.00 11.62 89 ALA B CA 1
ATOM 2789 C C . ALA B 1 89 ? 31.367 53.668 84.309 1.00 12.67 89 ALA B C 1
ATOM 2790 O O . ALA B 1 89 ? 30.167 53.940 84.170 1.00 13.93 89 ALA B O 1
ATOM 2792 N N . ASN B 1 90 ? 32.282 53.902 83.370 1.00 9.87 90 ASN B N 1
ATOM 2793 C CA . ASN B 1 90 ? 31.912 54.585 82.135 1.00 9.44 90 ASN B CA 1
ATOM 2794 C C . ASN B 1 90 ? 31.495 53.678 80.967 1.00 10.39 90 ASN B C 1
ATOM 2795 O O . ASN B 1 90 ? 31.332 54.141 79.840 1.00 11.31 90 ASN B O 1
ATOM 2800 N N . PHE B 1 91 ? 31.310 52.390 81.240 1.00 12.78 91 PHE B N 1
ATOM 2801 C CA . PHE B 1 91 ? 30.495 51.564 80.349 1.00 10.65 91 PHE B CA 1
ATOM 2802 C C . PHE B 1 91 ? 29.083 52.173 80.308 1.00 12.21 91 PHE B C 1
ATOM 2803 O O . PHE B 1 91 ? 28.652 52.799 81.277 1.00 16.89 91 PHE B O 1
ATOM 2811 N N . PRO B 1 92 ? 28.379 52.037 79.173 1.00 14.44 92 PRO B N 1
ATOM 2812 C CA . PRO B 1 92 ? 27.094 52.739 79.010 1.00 15.43 92 PRO B CA 1
ATOM 2813 C C . PRO B 1 92 ? 26.063 52.389 80.076 1.00 16.63 92 PRO B C 1
ATOM 2814 O O . PRO B 1 92 ? 26.083 51.291 80.637 1.00 17.02 92 PRO B O 1
ATOM 2818 N N . GLU B 1 93 ? 25.159 53.326 80.344 1.00 16.32 93 GL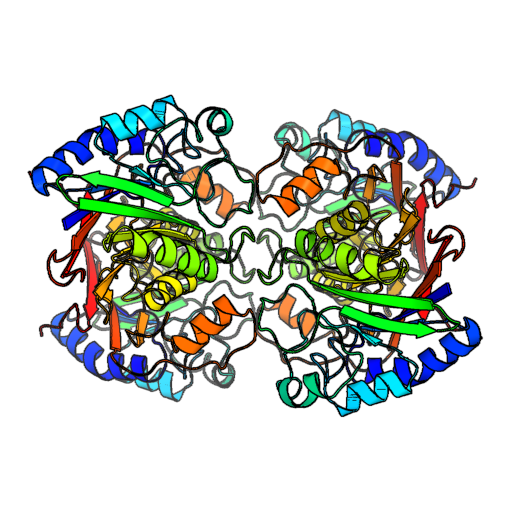U B N 1
ATOM 2819 C CA . GLU B 1 93 ? 24.036 53.072 81.236 1.00 18.87 93 GLU B CA 1
ATOM 2820 C C . GLU B 1 93 ? 23.354 51.773 80.828 1.00 17.76 93 GLU B C 1
ATOM 2821 O O . GLU B 1 93 ? 23.175 51.501 79.642 1.00 19.59 93 GLU B O 1
ATOM 2827 N N . GLY B 1 94 ? 23.002 50.955 81.813 1.00 20.60 94 GLY B N 1
ATOM 2828 C CA . GLY B 1 94 ? 22.367 49.679 81.541 1.00 22.71 94 GLY B CA 1
ATOM 2829 C C . GLY B 1 94 ? 23.324 48.503 81.613 1.00 24.04 94 GLY B C 1
ATOM 2830 O O . GLY B 1 94 ? 22.899 47.348 81.642 1.00 18.45 94 GLY B O 1
ATOM 2831 N N . THR B 1 95 ? 24.621 48.791 81.620 1.00 15.19 95 THR B N 1
ATOM 2832 C CA . THR B 1 95 ? 25.619 47.743 81.781 1.00 17.65 95 THR B CA 1
ATOM 2833 C C . THR B 1 95 ? 25.439 47.051 83.130 1.00 16.10 95 THR B C 1
ATOM 2834 O O . THR B 1 95 ? 25.179 47.709 84.152 1.00 14.43 95 THR B O 1
ATOM 2838 N N . PRO B 1 96 ? 25.544 45.713 83.141 1.00 14.47 96 PRO B N 1
ATOM 2839 C CA . PRO B 1 96 ? 25.472 44.984 84.413 1.00 17.44 96 PRO B CA 1
ATOM 2840 C C . PRO B 1 96 ? 26.571 45.422 85.376 1.00 17.74 96 PRO B C 1
ATOM 2841 O O . PRO B 1 96 ? 27.609 45.968 84.974 1.00 13.19 96 PRO B O 1
ATOM 2845 N N . GLY B 1 97 ? 26.330 45.181 86.654 1.00 15.70 97 GLY B N 1
ATOM 2846 C CA . GLY B 1 97 ? 27.308 45.487 87.672 1.00 17.11 97 GLY B CA 1
ATOM 2847 C C . GLY B 1 97 ? 27.334 46.953 88.034 1.00 16.51 97 GLY B C 1
ATOM 2848 O O . GLY B 1 97 ? 26.426 47.713 87.693 1.00 18.05 97 GLY B O 1
ATOM 2849 N N . LYS B 1 98 ? 28.387 47.356 88.729 1.00 12.56 98 LYS B N 1
ATOM 2850 C CA . LYS B 1 98 ? 28.492 48.725 89.209 1.00 17.78 98 LYS B CA 1
ATOM 2851 C C . LYS B 1 98 ? 29.889 49.291 88.976 1.00 12.98 98 LYS B C 1
ATOM 2852 O O . LYS B 1 98 ? 30.865 48.541 88.863 1.00 13.33 98 LYS B O 1
ATOM 2858 N N . GLY B 1 99 ? 29.972 50.615 88.932 1.00 14.19 99 GLY B N 1
ATOM 2859 C CA . GLY B 1 99 ? 31.240 51.299 88.723 1.00 13.15 99 GLY B CA 1
ATOM 2860 C C . GLY B 1 99 ? 31.760 51.946 89.991 1.00 15.64 99 GLY B C 1
ATOM 2861 O O . GLY B 1 99 ? 32.843 52.537 90.009 1.00 13.10 99 GLY B O 1
ATOM 2862 N N . ILE B 1 100 ? 30.988 51.840 91.062 1.00 13.55 100 ILE B N 1
ATOM 2863 C CA . ILE B 1 100 ? 31.431 52.330 92.360 1.00 13.00 100 ILE B CA 1
ATOM 2864 C C . ILE B 1 100 ? 30.922 51.410 93.462 1.00 15.12 100 ILE B C 1
ATOM 2865 O O . ILE B 1 100 ? 29.816 50.869 93.370 1.00 16.23 100 ILE B O 1
ATOM 2870 N N . THR B 1 101 ? 31.743 51.201 94.480 1.00 14.49 101 THR B N 1
ATOM 2871 C CA . THR B 1 101 ? 31.304 50.450 95.647 1.00 20.47 101 THR B CA 1
ATOM 2872 C C . THR B 1 101 ? 31.837 51.126 96.893 1.00 17.90 101 THR B C 1
ATOM 2873 O O . THR B 1 101 ? 32.903 51.739 96.879 1.00 15.76 101 THR B O 1
ATOM 2877 N N . TYR B 1 102 ? 31.080 51.036 97.976 1.00 21.01 102 TYR B N 1
ATOM 2878 C CA . TYR B 1 102 ? 31.529 51.622 99.223 1.00 20.64 102 TYR B CA 1
ATOM 2879 C C . TYR B 1 102 ? 31.994 50.517 100.149 1.00 24.53 102 TYR B C 1
ATOM 2880 O O . TYR B 1 102 ? 31.196 49.719 100.645 1.00 24.94 102 TYR B O 1
ATOM 2889 N N . VAL B 1 103 ? 33.302 50.463 100.346 1.00 18.26 103 VAL B N 1
ATOM 2890 C CA . VAL B 1 103 ? 33.924 49.424 101.145 1.00 24.89 103 VAL B CA 1
ATOM 2891 C C . VAL B 1 103 ? 33.895 49.811 102.608 1.00 26.15 103 VAL B C 1
ATOM 2892 O O . VAL B 1 103 ? 34.476 50.825 103.013 1.00 22.26 103 VAL B O 1
ATOM 2896 N N . LYS B 1 104 ? 33.200 48.995 103.390 1.00 27.49 104 LYS B N 1
ATOM 2897 C CA . LYS B 1 104 ? 33.089 49.198 104.825 1.00 28.37 104 LYS B CA 1
ATOM 2898 C C . LYS B 1 104 ? 33.919 48.127 105.518 1.00 33.17 104 LYS B C 1
ATOM 2899 O O . LYS B 1 104 ? 33.591 46.939 105.478 1.00 32.61 104 LYS B O 1
ATOM 2905 N N . ALA B 1 105 ? 35.014 48.558 106.129 1.00 27.12 105 ALA B N 1
ATOM 2906 C CA . ALA B 1 105 ? 35.977 47.642 106.709 1.00 26.15 105 ALA B CA 1
ATOM 2907 C C . ALA B 1 105 ? 36.701 48.353 107.831 1.00 30.75 105 ALA B C 1
ATOM 2908 O O . ALA B 1 105 ? 36.920 49.563 107.769 1.00 29.05 105 ALA B O 1
ATOM 2910 N N . ASN B 1 106 ? 37.057 47.597 108.865 1.00 35.64 106 ASN B N 1
ATOM 2911 C CA . ASN B 1 106 ? 37.810 48.142 109.986 1.00 37.29 106 ASN B CA 1
ATOM 2912 C C . ASN B 1 106 ? 37.258 49.483 110.484 1.00 36.14 106 ASN B C 1
ATOM 2913 O O . ASN B 1 106 ? 38.009 50.408 110.810 1.00 38.13 106 ASN B O 1
ATOM 2918 N N . GLY B 1 107 ? 35.934 49.570 110.533 1.00 30.75 107 GLY B N 1
ATOM 2919 C CA . GLY B 1 107 ? 35.255 50.716 111.109 1.00 32.33 107 GLY B CA 1
ATOM 2920 C C . GLY B 1 107 ? 35.231 51.947 110.222 1.00 35.91 107 GLY B C 1
ATOM 2921 O O . GLY B 1 107 ? 34.702 52.988 110.617 1.00 31.15 107 GLY B O 1
ATOM 2922 N N . LYS B 1 108 ? 35.801 51.830 109.023 1.00 32.26 108 LYS B N 1
ATOM 2923 C CA . LYS B 1 108 ? 35.892 52.963 108.097 1.00 33.81 108 LYS B CA 1
ATOM 2924 C C . LYS B 1 108 ? 35.114 52.738 106.797 1.00 26.76 108 LYS B C 1
ATOM 2925 O O . LYS B 1 108 ? 34.573 51.654 106.569 1.00 28.51 108 LYS B O 1
ATOM 2931 N N . GLU B 1 109 ? 35.066 53.758 105.940 1.00 23.39 109 GLU B N 1
ATOM 2932 C CA . GLU B 1 109 ? 34.410 53.623 104.635 1.00 19.64 109 GLU B CA 1
ATOM 2933 C C . GLU B 1 109 ? 35.210 54.274 103.501 1.00 19.54 109 GLU B C 1
ATOM 2934 O O . GLU B 1 109 ? 35.555 55.452 103.565 1.00 18.36 109 GLU B O 1
ATOM 2940 N N . LEU B 1 110 ? 35.490 53.497 102.460 1.00 17.31 110 LEU B N 1
ATOM 2941 C CA . LEU B 1 110 ? 36.227 54.003 101.301 1.00 15.95 110 LEU B CA 1
ATOM 2942 C C . LEU B 1 110 ? 35.396 53.839 100.034 1.00 13.03 110 LEU B C 1
ATOM 2943 O O . LEU B 1 110 ? 34.920 52.742 99.723 1.00 14.78 110 LEU B O 1
ATOM 2948 N N . ALA B 1 111 ? 35.207 54.928 99.299 1.00 13.59 111 ALA B N 1
ATOM 2949 C CA . ALA B 1 111 ? 34.518 54.840 98.015 1.00 11.99 111 ALA B CA 1
ATOM 2950 C C . ALA B 1 111 ? 35.527 54.354 96.981 1.00 11.82 111 ALA B C 1
ATOM 2951 O O . ALA B 1 111 ? 36.584 54.963 96.804 1.00 14.37 111 ALA B O 1
ATOM 2953 N N . VAL B 1 112 ? 35.213 53.239 96.329 1.00 11.55 112 VAL B N 1
ATOM 2954 C CA . VAL B 1 112 ? 36.107 52.673 95.327 1.00 12.38 112 VAL B CA 1
ATOM 2955 C C . VAL B 1 112 ? 35.463 52.775 93.950 1.00 12.74 112 VAL B C 1
ATOM 2956 O O . VAL B 1 112 ? 34.422 52.164 93.680 1.00 12.91 112 VAL B O 1
ATOM 2960 N N . ILE B 1 113 ? 36.096 53.563 93.086 1.00 11.22 113 ILE B N 1
ATOM 2961 C CA . ILE B 1 113 ? 35.582 53.865 91.761 1.00 10.74 113 ILE B CA 1
ATOM 2962 C C . ILE B 1 113 ? 36.537 53.266 90.731 1.00 11.94 113 ILE B C 1
ATOM 2963 O O . ILE B 1 113 ? 37.752 53.395 90.869 1.00 12.68 113 ILE B O 1
ATOM 2968 N N . ASN B 1 114 ? 35.983 52.606 89.716 1.00 9.59 114 ASN B N 1
ATOM 2969 C CA . ASN B 1 114 ? 36.766 52.048 88.609 1.00 10.34 114 ASN B CA 1
ATOM 2970 C C . ASN B 1 114 ? 36.362 52.823 87.349 1.00 11.24 114 ASN B C 1
ATOM 2971 O O . ASN B 1 114 ? 35.180 53.067 87.124 1.00 10.85 114 ASN B O 1
ATOM 2976 N N . LEU B 1 115 ? 37.341 53.260 86.556 1.00 7.88 115 LEU B N 1
ATOM 2977 C CA . LEU B 1 115 ? 37.068 53.969 85.303 1.00 11.03 115 LEU B CA 1
ATOM 2978 C C . LEU B 1 115 ? 37.982 53.391 84.232 1.00 10.39 115 LEU B C 1
ATOM 2979 O O . LEU B 1 115 ? 39.020 52.820 84.561 1.00 9.70 115 LEU B O 1
ATOM 2984 N N . GLN B 1 116 ? 37.602 53.523 82.965 1.00 8.06 116 GLN B N 1
ATOM 2985 C CA . GLN B 1 116 ? 38.432 53.021 81.867 1.00 8.95 116 GLN B CA 1
ATOM 2986 C C . GLN B 1 116 ? 38.731 54.157 80.894 1.00 9.11 116 GLN B C 1
ATOM 2987 O O . GLN B 1 116 ? 37.846 54.933 80.546 1.00 8.51 116 GLN B O 1
ATOM 2993 N N . GLY B 1 117 ? 39.984 54.246 80.456 1.00 10.87 117 GLY B N 1
ATOM 2994 C CA . GLY B 1 117 ? 40.400 55.287 79.530 1.00 9.67 117 GLY B CA 1
ATOM 2995 C C . GLY B 1 117 ? 39.903 55.010 78.121 1.00 10.58 117 GLY B C 1
ATOM 2996 O O . GLY B 1 117 ? 39.489 53.886 77.809 1.00 10.73 117 GLY B O 1
ATOM 2997 N N . ARG B 1 118 ? 39.939 56.027 77.260 1.00 10.68 118 ARG B N 1
ATOM 2998 C CA . ARG B 1 118 ? 39.462 55.848 75.892 1.00 8.93 118 ARG B CA 1
ATOM 2999 C C . ARG B 1 118 ? 40.554 55.917 74.827 1.00 11.67 118 ARG B C 1
ATOM 3000 O O . ARG B 1 118 ? 40.356 55.416 73.726 1.00 12.48 118 ARG B O 1
ATOM 3008 N N . THR B 1 119 ? 41.690 56.543 75.134 1.00 9.28 119 THR B N 1
ATOM 3009 C CA . THR B 1 119 ? 42.792 56.559 74.167 1.00 11.80 119 THR B CA 1
ATOM 3010 C C . THR B 1 119 ? 43.326 55.140 73.936 1.00 12.52 119 THR B C 1
ATOM 3011 O O . THR B 1 119 ? 43.673 54.431 74.884 1.00 12.11 119 THR B O 1
ATOM 3015 N N . PHE B 1 120 ? 43.341 54.723 72.676 1.00 13.07 120 PHE B N 1
ATOM 3016 C CA . PHE B 1 120 ? 43.823 53.393 72.291 1.00 15.90 120 PHE B CA 1
ATOM 3017 C C . PHE B 1 120 ? 42.909 52.268 72.792 1.00 18.12 120 PHE B C 1
ATOM 3018 O O . PHE B 1 120 ? 43.300 51.100 72.822 1.00 20.42 120 PHE B O 1
ATOM 3026 N N . LEU B 1 121 ? 41.688 52.628 73.175 1.00 11.87 121 LEU B N 1
ATOM 3027 C CA . LEU B 1 121 ? 40.738 51.690 73.755 1.00 14.44 121 LEU B CA 1
ATOM 3028 C C . LEU B 1 121 ? 39.358 51.969 73.163 1.00 14.26 121 LEU B C 1
ATOM 3029 O O . LEU B 1 121 ? 39.198 52.926 72.408 1.00 16.23 121 LEU B O 1
ATOM 3034 N N . PRO B 1 122 ? 38.355 51.134 73.486 1.00 17.77 122 PRO B N 1
ATOM 3035 C CA . PRO B 1 122 ? 37.014 51.357 72.920 1.00 18.83 122 PRO B CA 1
ATOM 3036 C C . PRO B 1 122 ? 36.393 52.684 73.357 1.00 15.90 122 PRO B C 1
ATOM 3037 O O . PRO B 1 122 ? 36.735 53.215 74.416 1.00 14.61 122 PRO B O 1
ATOM 3041 N N . PRO B 1 123 ? 35.470 53.220 72.549 1.00 17.04 123 PRO B N 1
ATOM 3042 C CA . PRO B 1 123 ? 34.849 54.507 72.878 1.00 13.99 123 PRO B CA 1
ATOM 3043 C C . PRO B 1 123 ? 33.735 54.389 73.919 1.00 13.08 123 PRO B C 1
ATOM 3044 O O . PRO B 1 123 ? 32.549 54.404 73.574 1.00 18.18 123 PRO B O 1
ATOM 3048 N N . LEU B 1 124 ? 34.125 54.263 75.180 1.00 13.92 124 LEU B N 1
ATOM 3049 C CA . LEU B 1 124 ? 33.181 54.300 76.290 1.00 12.50 124 LEU B CA 1
ATOM 3050 C C . LEU B 1 124 ? 32.700 55.734 76.528 1.00 11.76 124 LEU B C 1
ATOM 3051 O O . LEU B 1 124 ? 33.044 56.651 75.780 1.00 14.16 124 LEU B O 1
ATOM 3056 N N . ASP B 1 125 ? 31.883 55.930 77.553 1.00 10.87 125 ASP B N 1
ATOM 3057 C CA . ASP B 1 125 ? 31.509 57.282 77.910 1.00 12.36 125 ASP B CA 1
ATOM 3058 C C . ASP B 1 125 ? 32.730 58.003 78.497 1.00 13.46 125 ASP B C 1
ATOM 3059 O O . ASP B 1 125 ? 33.696 57.361 78.940 1.00 11.71 125 ASP B O 1
ATOM 3064 N N . ASP B 1 126 ? 32.680 59.332 78.512 1.00 12.53 126 ASP B N 1
ATOM 3065 C CA . ASP B 1 126 ? 33.800 60.139 78.996 1.00 13.21 126 ASP B CA 1
ATOM 3066 C C . ASP B 1 126 ? 34.107 59.873 80.465 1.00 11.37 126 ASP B C 1
ATOM 3067 O O . ASP B 1 126 ? 33.264 60.113 81.338 1.00 11.61 126 ASP B O 1
ATOM 3072 N N . PRO B 1 127 ? 35.317 59.383 80.749 1.00 10.64 127 PRO B N 1
ATOM 3073 C CA . PRO B 1 127 ? 35.657 59.102 82.144 1.00 11.02 127 PRO B CA 1
ATOM 3074 C C . PRO B 1 127 ? 35.863 60.365 82.975 1.00 11.06 127 PRO B C 1
ATOM 3075 O O . PRO B 1 127 ? 35.756 60.280 84.194 1.00 11.62 127 PRO B O 1
ATOM 3079 N N . PHE B 1 128 ? 36.144 61.503 82.344 1.00 12.01 128 PHE B N 1
ATOM 3080 C CA . PHE B 1 128 ? 36.346 62.733 83.115 1.00 12.42 128 PHE B CA 1
ATOM 3081 C C . PHE B 1 128 ? 35.036 63.200 83.737 1.00 12.05 128 PHE B C 1
ATOM 3082 O O . PHE B 1 128 ? 34.964 63.455 84.942 1.00 11.89 128 PHE B O 1
ATOM 3090 N N . LEU B 1 129 ? 33.999 63.285 82.916 1.00 13.00 129 LEU B N 1
ATOM 3091 C CA . LEU B 1 129 ? 32.675 63.653 83.404 1.00 14.22 129 LEU B CA 1
ATOM 3092 C C . LEU B 1 129 ? 32.125 62.601 84.356 1.00 16.27 129 LEU B C 1
ATOM 3093 O O . LEU B 1 129 ? 31.480 62.931 85.353 1.00 12.44 129 LEU B O 1
ATOM 3098 N N . LYS B 1 130 ? 32.395 61.335 84.060 1.00 12.66 130 LYS B N 1
ATOM 3099 C CA . LYS B 1 130 ? 31.975 60.258 84.943 1.00 11.78 130 LYS B CA 1
ATOM 3100 C C . LYS B 1 130 ? 32.671 60.363 86.310 1.00 15.26 130 LYS B C 1
ATOM 3101 O O . LYS B 1 130 ? 32.036 60.155 87.347 1.00 13.39 130 LYS B O 1
ATOM 3107 N N . ALA B 1 131 ? 33.970 60.672 86.311 1.00 11.10 131 ALA B N 1
ATOM 3108 C CA . ALA B 1 131 ? 34.687 60.895 87.566 1.00 10.26 131 ALA B CA 1
ATOM 3109 C C . ALA B 1 131 ? 34.010 62.001 88.380 1.00 13.58 131 ALA B C 1
ATOM 3110 O O . ALA B 1 131 ? 33.806 61.851 89.583 1.00 13.28 131 ALA B O 1
ATOM 3112 N N . ASP B 1 132 ? 33.679 63.116 87.733 1.00 13.05 132 ASP B N 1
ATOM 3113 C CA . ASP B 1 132 ? 33.036 64.227 88.446 1.00 13.29 132 ASP B CA 1
ATOM 3114 C C . ASP B 1 132 ? 31.753 63.761 89.129 1.00 13.55 132 ASP B C 1
ATOM 3115 O O . ASP B 1 132 ? 31.511 64.048 90.312 1.00 14.03 132 ASP B O 1
ATOM 3120 N N . GLU B 1 133 ? 30.923 63.063 88.366 1.00 13.69 133 GLU B N 1
ATOM 3121 C CA . GLU B 1 133 ? 29.640 62.590 88.858 1.00 15.07 133 GLU B CA 1
ATOM 3122 C C . GLU B 1 133 ? 29.835 61.690 90.077 1.00 15.37 133 GLU B C 1
ATOM 3123 O O . GLU B 1 133 ? 29.165 61.857 91.100 1.00 16.06 133 GLU B O 1
ATOM 3129 N N . LEU B 1 134 ? 30.754 60.735 89.975 1.00 12.93 134 LEU B N 1
ATOM 3130 C CA . LEU B 1 134 ? 30.919 59.749 91.040 1.00 11.56 134 LEU B CA 1
ATOM 3131 C C . LEU B 1 134 ? 31.632 60.333 92.260 1.00 13.39 134 LEU B C 1
ATOM 3132 O O . LEU B 1 134 ? 31.356 59.951 93.400 1.00 13.44 134 LEU B O 1
ATOM 3137 N N . ILE B 1 135 ? 32.559 61.256 92.022 1.00 11.39 135 ILE B N 1
ATOM 3138 C CA . ILE B 1 135 ? 33.205 61.933 93.124 1.00 11.63 135 ILE B CA 1
ATOM 3139 C C . ILE B 1 135 ? 32.167 62.729 93.919 1.00 13.93 135 ILE B C 1
ATOM 3140 O O . ILE B 1 135 ? 32.152 62.672 95.143 1.00 18.06 135 ILE B O 1
ATOM 3145 N N . ALA B 1 136 ? 31.296 63.465 93.218 1.00 14.93 136 ALA B N 1
ATOM 3146 C CA . ALA B 1 136 ? 30.325 64.252 93.995 1.00 20.29 136 ALA B CA 1
ATOM 3147 C C . ALA B 1 136 ? 29.367 63.351 94.760 1.00 19.13 136 ALA B C 1
ATOM 3148 O O . ALA B 1 136 ? 29.048 63.656 95.906 1.00 19.27 136 ALA B O 1
ATOM 3150 N N . GLU B 1 137 ? 28.929 62.256 94.146 1.00 16.09 137 GLU B N 1
ATOM 3151 C CA . GLU B 1 137 ? 28.106 61.270 94.847 1.00 18.85 137 GLU B CA 1
ATOM 3152 C C . GLU B 1 137 ? 28.832 60.690 96.066 1.00 16.73 137 GLU B C 1
ATOM 3153 O O . GLU B 1 137 ? 28.277 60.629 97.169 1.00 17.85 137 GLU B O 1
ATOM 3159 N N . ALA B 1 138 ? 30.077 60.262 95.869 1.00 15.26 138 ALA B N 1
ATOM 3160 C CA . ALA B 1 138 ? 30.853 59.651 96.943 1.00 14.46 138 ALA B CA 1
ATOM 3161 C C . ALA B 1 138 ? 31.070 60.605 98.118 1.00 16.11 138 ALA B C 1
ATOM 3162 O O . ALA B 1 138 ? 30.971 60.204 99.268 1.00 16.99 138 ALA B O 1
ATOM 3164 N N . ALA B 1 139 ? 31.349 61.866 97.814 1.00 13.92 139 ALA B N 1
ATOM 3165 C CA . ALA B 1 139 ? 31.666 62.858 98.836 1.00 15.84 139 ALA B CA 1
ATOM 3166 C C . ALA B 1 139 ? 30.516 63.076 99.820 1.00 19.81 139 ALA B C 1
ATOM 3167 O O . ALA B 1 139 ? 30.736 63.555 100.931 1.00 18.87 139 ALA B O 1
ATOM 3169 N N . LYS B 1 140 ? 29.297 62.755 99.399 1.00 17.15 140 LYS B N 1
ATOM 3170 C CA . LYS B 1 140 ? 28.130 62.861 100.287 1.00 18.21 140 LYS B CA 1
ATOM 3171 C C . LYS B 1 140 ? 28.145 61.798 101.382 1.00 22.48 140 LYS B C 1
ATOM 3172 O O . LYS B 1 140 ? 27.474 61.947 102.412 1.00 24.04 140 LYS B O 1
ATOM 3178 N N . ARG B 1 141 ? 28.904 60.732 101.149 1.00 18.42 141 ARG B N 1
ATOM 3179 C CA . ARG B 1 141 ? 28.986 59.584 102.057 1.00 21.30 141 ARG B CA 1
ATOM 3180 C C . ARG B 1 141 ? 30.326 59.447 102.781 1.00 24.66 141 ARG B C 1
ATOM 3181 O O . ARG B 1 141 ? 30.370 58.996 103.926 1.00 24.64 141 ARG B O 1
ATOM 3189 N N . THR B 1 142 ? 31.422 59.799 102.108 1.00 16.71 142 THR B N 1
ATOM 3190 C CA . THR B 1 142 ? 32.754 59.651 102.687 1.00 17.68 142 THR B CA 1
ATOM 3191 C C . THR B 1 142 ? 33.769 60.559 101.997 1.00 17.71 142 THR B C 1
ATOM 3192 O O . THR B 1 142 ? 33.694 60.768 100.791 1.00 17.79 142 THR B O 1
ATOM 3196 N N . PRO B 1 143 ? 34.723 61.106 102.764 1.00 18.36 143 PRO B N 1
ATOM 3197 C CA . PRO B 1 143 ? 35.752 61.949 102.159 1.00 17.98 143 PRO B CA 1
ATOM 3198 C C . PRO B 1 143 ? 36.893 61.095 101.622 1.00 17.52 143 PRO B C 1
ATOM 3199 O O . PRO B 1 143 ? 37.829 61.641 101.040 1.00 21.94 143 PRO B O 1
ATOM 3203 N N . TYR B 1 144 ? 36.818 59.784 101.831 1.00 16.35 144 TYR B N 1
ATOM 3204 C CA . TYR B 1 144 ? 37.848 58.865 101.348 1.00 16.78 144 TYR B CA 1
ATOM 3205 C C . TYR B 1 144 ? 37.416 58.272 100.019 1.00 12.88 144 TYR B C 1
ATOM 3206 O O . TYR B 1 144 ? 36.531 57.431 99.969 1.00 12.20 144 TYR B O 1
ATOM 3215 N N . ILE B 1 145 ? 38.074 58.701 98.944 1.00 12.73 145 ILE B N 1
ATOM 3216 C CA . ILE B 1 145 ? 37.620 58.397 97.596 1.00 11.91 145 ILE B CA 1
ATOM 3217 C C . ILE B 1 145 ? 38.808 57.920 96.757 1.00 11.09 145 ILE B C 1
ATOM 3218 O O . ILE B 1 145 ? 39.798 58.633 96.608 1.00 12.36 145 ILE B O 1
ATOM 3223 N N . PHE B 1 146 ? 38.688 56.714 96.210 1.00 11.71 146 PHE B N 1
ATOM 3224 C CA . PHE B 1 146 ? 39.795 56.062 95.514 1.00 12.03 146 PHE B CA 1
ATOM 3225 C C . PHE B 1 146 ? 39.376 55.720 94.097 1.00 11.24 146 PHE B C 1
ATOM 3226 O O . PHE B 1 146 ? 38.293 55.186 93.878 1.00 13.43 146 PHE B O 1
ATOM 3234 N N . ILE B 1 147 ? 40.246 55.992 93.133 1.00 9.60 147 ILE B N 1
ATOM 3235 C CA . ILE B 1 147 ? 39.934 55.683 91.750 1.00 9.09 147 ILE B CA 1
ATOM 3236 C C . ILE B 1 147 ? 41.004 54.765 91.170 1.00 9.75 147 ILE B C 1
ATOM 3237 O O . ILE B 1 147 ? 42.187 55.067 91.278 1.00 11.31 147 ILE B O 1
ATOM 3242 N N . ASP B 1 148 ? 40.578 53.639 90.590 1.00 9.93 148 ASP B N 1
ATOM 3243 C CA . ASP B 1 148 ? 41.451 52.790 89.776 1.00 10.35 148 ASP B CA 1
ATOM 3244 C C . ASP B 1 148 ? 41.108 53.118 88.321 1.00 11.34 148 ASP B C 1
ATOM 3245 O O . ASP B 1 148 ? 40.018 52.770 87.835 1.00 11.33 148 ASP B O 1
ATOM 3250 N N . PHE B 1 149 ? 42.012 53.826 87.654 1.00 8.51 149 PHE B N 1
ATOM 3251 C CA . PHE B 1 149 ? 41.806 54.266 86.273 1.00 8.46 149 PHE B CA 1
ATOM 3252 C C . PHE B 1 149 ? 42.550 53.328 85.341 1.00 9.13 149 PHE B C 1
ATOM 3253 O O . PHE B 1 149 ? 43.768 53.359 85.263 1.00 9.15 149 PHE B O 1
ATOM 3261 N N . HIS B 1 150 ? 41.793 52.511 84.621 1.00 8.91 150 HIS B N 1
ATOM 3262 C CA . HIS B 1 150 ? 42.345 51.481 83.750 1.00 9.15 150 HIS B CA 1
ATOM 3263 C C . HIS B 1 150 ? 42.497 52.057 82.341 1.00 9.80 150 HIS B C 1
ATOM 3264 O O . HIS B 1 150 ? 41.521 52.181 81.604 1.00 10.01 150 HIS B O 1
ATOM 3271 N N . ALA B 1 151 ? 43.724 52.411 81.963 1.00 7.99 151 ALA B N 1
ATOM 3272 C CA . ALA B 1 151 ? 43.932 53.163 80.729 1.00 10.01 151 ALA B CA 1
ATOM 3273 C C . ALA B 1 151 ? 45.302 52.888 80.130 1.00 10.19 151 ALA B C 1
ATOM 3274 O O . ALA B 1 151 ? 46.210 52.412 80.812 1.00 10.40 151 ALA B O 1
ATOM 3276 N N . GLU B 1 152 ? 45.430 53.178 78.841 1.00 10.44 152 GLU B N 1
ATOM 3277 C CA . GLU B 1 152 ? 46.665 52.938 78.104 1.00 10.42 152 GLU B CA 1
ATOM 3278 C C . GLU B 1 152 ? 47.599 54.153 78.081 1.00 9.77 152 GLU B C 1
ATOM 3279 O O . GLU B 1 152 ? 48.799 54.026 78.330 1.00 14.21 152 GLU B O 1
ATOM 3285 N N . ALA B 1 153 ? 47.043 55.319 77.773 1.00 10.21 153 ALA B N 1
ATOM 3286 C CA . ALA B 1 153 ? 47.834 56.522 77.514 1.00 9.63 153 ALA B CA 1
ATOM 3287 C C . ALA B 1 153 ? 48.264 57.244 78.780 1.00 10.04 153 ALA B C 1
ATOM 3288 O O . ALA B 1 153 ? 47.425 57.613 79.603 1.00 10.68 153 ALA B O 1
ATOM 3290 N N . THR B 1 154 ? 49.570 57.476 78.918 1.00 10.52 154 THR B N 1
ATOM 3291 C CA . THR B 1 154 ? 50.078 58.203 80.077 1.00 10.69 154 THR B CA 1
ATOM 3292 C C . THR B 1 154 ? 49.467 59.597 80.139 1.00 9.67 154 THR B C 1
ATOM 3293 O O . THR B 1 154 ? 49.269 60.131 81.224 1.00 11.19 154 THR B O 1
ATOM 3297 N N . SER B 1 155 ? 49.179 60.195 78.985 1.00 7.67 155 SER B N 1
ATOM 3298 C CA . SER B 1 155 ? 48.630 61.548 78.982 1.00 8.53 155 SER B CA 1
ATOM 3299 C C . SER B 1 155 ? 47.252 61.553 79.645 1.00 9.18 155 SER B C 1
ATOM 3300 O O . SER B 1 155 ? 46.921 62.453 80.429 1.00 10.81 155 SER B O 1
ATOM 3303 N N . GLU B 1 156 ? 46.456 60.539 79.327 1.00 8.21 156 GLU B N 1
ATOM 3304 C CA . GLU B 1 156 ? 45.084 60.482 79.817 1.00 8.60 156 GLU B CA 1
ATOM 3305 C C . GLU B 1 156 ? 45.090 60.206 81.319 1.00 10.20 156 GLU B C 1
ATOM 3306 O O . GLU B 1 156 ? 44.298 60.767 82.073 1.00 9.55 156 GLU B O 1
ATOM 3312 N N . LYS B 1 157 ? 45.993 59.340 81.754 1.00 8.90 157 LYS B N 1
ATOM 3313 C CA . LYS B 1 157 ? 46.093 59.041 83.177 1.00 9.68 157 LYS B CA 1
ATOM 3314 C C . LYS B 1 157 ? 46.512 60.248 84.005 1.00 9.63 157 LYS B C 1
ATOM 3315 O O . LYS B 1 157 ? 45.877 60.570 85.013 1.00 11.61 157 LYS B O 1
ATOM 3321 N N . LEU B 1 158 ? 47.573 60.925 83.578 1.00 11.64 158 LEU B N 1
ATOM 3322 C CA . LEU B 1 158 ? 48.020 62.122 84.283 1.00 10.20 158 LEU B CA 1
ATOM 3323 C C . LEU B 1 158 ? 46.963 63.216 84.237 1.00 10.34 158 LEU B C 1
ATOM 3324 O O . LEU B 1 158 ? 46.759 63.942 85.216 1.00 11.00 158 LEU B O 1
ATOM 3329 N N . ALA B 1 159 ? 46.283 63.346 83.101 1.00 9.66 159 ALA B N 1
ATOM 3330 C CA . ALA B 1 159 ? 45.224 64.330 83.021 1.00 10.18 159 ALA B CA 1
ATOM 3331 C C . ALA B 1 159 ? 44.152 64.071 84.084 1.00 9.14 159 ALA B C 1
ATOM 3332 O O . ALA B 1 159 ? 43.707 65.008 84.737 1.00 10.02 159 ALA B O 1
ATOM 3334 N N . LEU B 1 160 ? 43.744 62.813 84.258 1.00 8.77 160 LEU B N 1
ATOM 3335 C CA . LEU B 1 160 ? 42.680 62.517 85.228 1.00 10.49 160 LEU B CA 1
ATOM 3336 C C . LEU B 1 160 ? 43.170 62.806 86.633 1.00 11.58 160 LEU B C 1
ATOM 3337 O O . LEU B 1 160 ? 42.444 63.370 87.452 1.00 12.42 160 LEU B O 1
ATOM 3342 N N . GLY B 1 161 ? 44.403 62.406 86.921 1.00 9.04 161 GLY B N 1
ATOM 3343 C CA . GLY B 1 161 ? 44.977 62.653 88.230 1.00 10.66 161 GLY B CA 1
ATOM 3344 C C . GLY B 1 161 ? 44.991 64.136 88.572 1.00 12.00 161 GLY B C 1
ATOM 3345 O O . GLY B 1 161 ? 44.498 64.560 89.621 1.00 11.02 161 GLY B O 1
ATOM 3346 N N . TRP B 1 162 ? 45.542 64.946 87.680 1.00 10.36 162 TRP B N 1
ATOM 3347 C CA . TRP B 1 162 ? 45.557 66.386 87.909 1.00 9.96 162 TRP B CA 1
ATOM 3348 C C . TRP B 1 162 ? 44.134 66.949 87.967 1.00 10.99 162 TRP B C 1
ATOM 3349 O O . TRP B 1 162 ? 43.826 67.794 88.806 1.00 12.30 162 TRP B O 1
ATOM 3360 N N . TYR B 1 163 ? 43.270 66.467 87.085 1.00 11.30 163 TYR B N 1
ATOM 3361 C CA . TYR B 1 163 ? 41.909 66.991 87.006 1.00 10.91 163 TYR B CA 1
ATOM 3362 C C . TYR B 1 163 ? 41.145 66.798 88.314 1.00 11.53 163 TYR B C 1
ATOM 3363 O O . TYR B 1 163 ? 40.337 67.650 88.698 1.00 12.46 163 TYR B O 1
ATOM 3372 N N . THR B 1 164 ? 41.406 65.685 88.996 1.00 9.74 164 THR B N 1
ATOM 3373 C CA . THR B 1 164 ? 40.664 65.359 90.214 1.00 12.63 164 THR B CA 1
ATOM 3374 C C . THR B 1 164 ? 41.432 65.690 91.491 1.00 13.53 164 THR B C 1
ATOM 3375 O O . THR B 1 164 ? 40.968 65.380 92.590 1.00 11.64 164 THR B O 1
ATOM 3379 N N . ASP B 1 165 ? 42.592 66.329 91.354 1.00 10.59 165 ASP B N 1
ATOM 3380 C CA . ASP B 1 165 ? 43.412 66.677 92.518 1.00 14.61 165 ASP B CA 1
ATOM 3381 C C . ASP B 1 165 ? 42.597 67.456 93.561 1.00 14.83 165 ASP B C 1
ATOM 3382 O O . ASP B 1 165 ? 41.926 68.444 93.240 1.00 14.45 165 ASP B O 1
ATOM 3387 N N . GLY B 1 166 ? 42.652 66.991 94.803 1.00 13.60 166 GLY B N 1
ATOM 3388 C CA . GLY B 1 166 ? 41.943 67.622 95.908 1.00 13.58 166 GLY B CA 1
ATOM 3389 C C . GLY B 1 166 ? 40.507 67.153 96.048 1.00 17.37 166 GLY B C 1
ATOM 3390 O O . GLY B 1 166 ? 39.823 67.500 97.017 1.00 17.78 166 GLY B O 1
ATOM 3391 N N . ARG B 1 167 ? 40.046 66.351 95.094 1.00 12.55 167 ARG B N 1
ATOM 3392 C CA . ARG B 1 167 ? 38.660 65.888 95.091 1.00 14.24 167 ARG B CA 1
ATOM 3393 C C . ARG B 1 167 ? 38.574 64.385 95.289 1.00 15.45 167 ARG B C 1
ATOM 3394 O O . ARG B 1 167 ? 37.709 63.892 96.015 1.00 17.44 167 ARG B O 1
ATOM 3402 N N . ALA B 1 168 ? 39.465 63.656 94.627 1.00 14.62 168 ALA B N 1
ATOM 3403 C CA . ALA B 1 168 ? 39.695 62.255 94.952 1.00 13.56 168 ALA B CA 1
ATOM 3404 C C . ALA B 1 168 ? 40.864 62.178 95.927 1.00 10.83 168 ALA B C 1
ATOM 3405 O O . ALA B 1 168 ? 41.765 63.024 95.894 1.00 16.46 168 ALA B O 1
ATOM 3407 N N . SER B 1 169 ? 40.859 61.176 96.800 1.00 11.49 169 SER B N 1
ATOM 3408 C CA . SER B 1 169 ? 41.953 60.984 97.753 1.00 11.91 169 SER B CA 1
ATOM 3409 C C . SER B 1 169 ? 43.150 60.377 97.036 1.00 12.50 169 SER B C 1
ATOM 3410 O O . SER B 1 169 ? 44.297 60.696 97.337 1.00 13.04 169 SER B O 1
ATOM 3413 N N . ALA B 1 170 ? 42.863 59.485 96.092 1.00 9.88 170 ALA B N 1
ATOM 3414 C CA . ALA B 1 170 ? 43.916 58.807 95.351 1.00 11.90 170 ALA B CA 1
ATOM 3415 C C . ALA B 1 170 ? 43.427 58.394 93.970 1.00 11.62 170 ALA B C 1
ATOM 3416 O O . ALA B 1 170 ? 42.266 58.016 93.781 1.00 13.10 170 ALA B O 1
ATOM 3418 N N . VAL B 1 171 ? 44.333 58.477 93.003 1.00 11.10 171 VAL B N 1
ATOM 3419 C CA . VAL B 1 171 ? 44.070 58.020 91.648 1.00 9.73 171 VAL B CA 1
ATOM 3420 C C . VAL B 1 171 ? 45.240 57.138 91.243 1.00 10.20 171 VAL B C 1
ATOM 3421 O O . VAL B 1 171 ? 46.381 57.605 91.155 1.00 9.85 171 VAL B O 1
ATOM 3425 N N . VAL B 1 172 ? 44.971 55.861 91.017 1.00 8.01 172 VAL B N 1
ATOM 3426 C CA . VAL B 1 172 ? 46.043 54.962 90.600 1.00 8.46 172 VAL B CA 1
ATOM 3427 C C . VAL B 1 172 ? 45.702 54.399 89.236 1.00 10.70 172 VAL B C 1
ATOM 3428 O O . VAL B 1 172 ? 44.544 54.085 88.952 1.00 11.99 172 VAL B O 1
ATOM 3432 N N . GLY B 1 173 ? 46.714 54.290 88.387 1.00 8.92 173 GLY B N 1
ATOM 3433 C CA . GLY B 1 173 ? 46.517 53.726 87.073 1.00 9.64 173 GLY B CA 1
ATOM 3434 C C . GLY B 1 173 ? 46.760 52.231 87.035 1.00 9.48 173 GLY B C 1
ATOM 3435 O O . GLY B 1 173 ? 47.580 51.694 87.786 1.00 7.70 173 GLY B O 1
ATOM 3436 N N . THR B 1 174 ? 46.036 51.558 86.151 1.00 10.56 174 THR B N 1
ATOM 3437 C CA . THR B 1 174 ? 46.319 50.166 85.814 1.00 9.36 174 THR B CA 1
ATOM 3438 C C . THR B 1 174 ? 46.178 50.018 84.298 1.00 9.98 174 THR B C 1
ATOM 3439 O O . THR B 1 174 ? 45.813 50.974 83.622 1.00 11.17 174 THR B O 1
ATOM 3443 N N . HIS B 1 175 ? 46.474 48.818 83.804 1.00 8.84 175 HIS B N 1
ATOM 3444 C CA . HIS B 1 175 ? 46.259 48.358 82.419 1.00 9.71 175 HIS B CA 1
ATOM 3445 C C . HIS B 1 175 ? 47.550 48.012 81.663 1.00 9.12 175 HIS B C 1
ATOM 3446 O O . HIS B 1 175 ? 47.572 47.044 80.899 1.00 11.84 175 HIS B O 1
ATOM 3453 N N . THR B 1 176 ? 48.615 48.786 81.852 1.00 9.88 176 THR B N 1
ATOM 3454 C CA . THR B 1 176 ? 49.802 48.564 81.014 1.00 10.92 176 THR B CA 1
ATOM 3455 C C . THR B 1 176 ? 50.739 47.481 81.541 1.00 10.86 176 THR B C 1
ATOM 3456 O O . THR B 1 176 ? 51.713 47.130 80.872 1.00 8.99 176 THR B O 1
ATOM 3460 N N . HIS B 1 177 ? 50.440 46.967 82.735 1.00 8.61 177 HIS B N 1
ATOM 3461 C CA . HIS B 1 177 ? 51.191 45.852 83.336 1.00 10.12 177 HIS B CA 1
ATOM 3462 C C . HIS B 1 177 ? 52.668 46.146 83.636 1.00 13.74 177 HIS B C 1
ATOM 3463 O O . HIS B 1 177 ? 53.461 45.222 83.818 1.00 11.17 177 HIS B O 1
ATOM 3470 N N . VAL B 1 178 ? 53.032 47.427 83.695 1.00 9.23 178 VAL B N 1
ATOM 3471 C CA . VAL B 1 178 ? 54.398 47.831 84.051 1.00 8.16 178 VAL B CA 1
ATOM 3472 C C . VAL B 1 178 ? 54.299 48.939 85.096 1.00 8.89 178 VAL B C 1
ATOM 3473 O O . VAL B 1 178 ? 53.690 49.977 84.853 1.00 10.02 178 VAL B O 1
ATOM 3477 N N . GLN B 1 179 ? 54.869 48.719 86.271 1.00 8.95 179 GLN B N 1
ATOM 3478 C CA . GLN B 1 179 ? 54.771 49.730 87.324 1.00 8.97 179 GLN B CA 1
ATOM 3479 C C . GLN B 1 179 ? 55.596 50.963 86.964 1.00 9.71 179 GLN B C 1
ATOM 3480 O O . GLN B 1 179 ? 56.700 50.847 86.425 1.00 9.30 179 GLN B O 1
ATOM 3486 N N . THR B 1 180 ? 55.051 52.142 87.244 1.00 7.33 180 THR B N 1
ATOM 3487 C CA . THR B 1 180 ? 55.776 53.379 86.995 1.00 7.57 180 THR B CA 1
ATOM 3488 C C . THR B 1 180 ? 56.417 53.885 88.275 1.00 9.73 180 THR B C 1
ATOM 3489 O O . THR B 1 180 ? 56.047 53.464 89.372 1.00 12.02 180 THR B O 1
ATOM 3493 N N . ALA B 1 181 ? 57.379 54.785 88.129 1.00 8.97 181 ALA B N 1
ATOM 3494 C CA . ALA B 1 181 ? 58.157 55.276 89.263 1.00 8.46 181 ALA B CA 1
ATOM 3495 C C . ALA B 1 181 ? 57.747 56.684 89.670 1.00 12.76 181 ALA B C 1
ATOM 3496 O O . ALA B 1 181 ? 58.430 57.333 90.476 1.00 14.68 181 ALA B O 1
ATOM 3498 N N . ASP B 1 182 ? 56.613 57.135 89.142 1.00 11.70 182 ASP B N 1
ATOM 3499 C CA . ASP B 1 182 ? 56.171 58.511 89.331 1.00 12.07 182 ASP B CA 1
ATOM 3500 C C . ASP B 1 182 ? 55.140 58.669 90.445 1.00 11.45 182 ASP B C 1
ATOM 3501 O O . ASP B 1 182 ? 54.372 59.618 90.444 1.00 12.14 182 ASP B O 1
ATOM 3506 N N . ASN B 1 183 ? 55.138 57.752 91.408 1.00 10.13 183 ASN B N 1
ATOM 3507 C CA . ASN B 1 183 ? 54.262 57.894 92.564 1.00 12.30 183 ASN B CA 1
ATOM 3508 C C . ASN B 1 183 ? 54.576 59.193 93.299 1.00 13.75 183 ASN B C 1
ATOM 3509 O O . ASN B 1 183 ? 55.739 59.482 93.602 1.00 14.06 183 ASN B O 1
ATOM 3514 N N . ARG B 1 184 ? 53.540 59.978 93.572 1.00 10.98 184 ARG B N 1
ATOM 3515 C CA . ARG B 1 184 ? 53.721 61.272 94.216 1.00 11.26 184 ARG B CA 1
ATOM 3516 C C . ARG B 1 184 ? 52.399 61.749 94.802 1.00 12.27 184 ARG B C 1
ATOM 3517 O O . ARG B 1 184 ? 51.348 61.187 94.513 1.00 9.81 184 ARG B O 1
ATOM 3525 N N . ILE B 1 185 ? 52.463 62.795 95.619 1.00 12.88 185 ILE B N 1
ATOM 3526 C CA . ILE B 1 185 ? 51.253 63.447 96.106 1.00 11.61 185 ILE B CA 1
ATOM 3527 C C . ILE B 1 185 ? 51.123 64.764 95.367 1.00 13.29 185 ILE B C 1
ATOM 3528 O O . ILE B 1 185 ? 52.031 65.598 95.418 1.00 13.27 185 ILE B O 1
ATOM 3533 N N . LEU B 1 186 ? 49.999 64.958 94.678 1.00 12.60 186 LEU B N 1
ATOM 3534 C CA . LEU B 1 186 ? 49.791 66.183 93.900 1.00 11.89 186 LEU B CA 1
ATOM 3535 C C . LEU B 1 186 ? 49.537 67.384 94.831 1.00 14.02 186 LEU B C 1
ATOM 3536 O O . LEU B 1 186 ? 49.280 67.201 96.018 1.00 14.34 186 LEU B O 1
ATOM 3541 N N . PRO B 1 187 ? 49.631 68.610 94.301 1.00 13.82 187 PRO B N 1
ATOM 3542 C CA . PRO B 1 187 ? 49.629 69.804 95.160 1.00 15.87 187 PRO B CA 1
ATOM 3543 C C . PRO B 1 187 ? 48.425 69.936 96.090 1.00 18.42 187 PRO B C 1
ATOM 3544 O O . PRO B 1 187 ? 48.567 70.495 97.182 1.00 18.41 187 PRO B O 1
ATOM 3548 N N . LYS B 1 188 ? 47.265 69.432 95.687 1.00 14.43 188 LYS B N 1
ATOM 3549 C CA . LYS B 1 188 ? 46.078 69.569 96.526 1.00 17.26 188 LYS B CA 1
ATOM 3550 C C . LYS B 1 188 ? 45.800 68.325 97.371 1.00 16.11 188 LYS B C 1
ATOM 3551 O O . LYS B 1 188 ? 44.744 68.214 97.992 1.00 17.09 188 LYS B O 1
ATOM 3557 N N . GLY B 1 189 ? 46.748 67.393 97.383 1.00 13.57 189 GLY B N 1
ATOM 3558 C CA . GLY B 1 189 ? 46.717 66.287 98.323 1.00 15.14 189 GLY B CA 1
ATOM 3559 C C . GLY B 1 189 ? 46.280 64.928 97.804 1.00 15.12 189 GLY B C 1
ATOM 3560 O O . GLY B 1 189 ? 46.101 63.989 98.580 1.00 17.47 189 GLY B O 1
ATOM 3561 N N . THR B 1 190 ? 46.132 64.802 96.492 1.00 10.92 190 THR B N 1
ATOM 3562 C CA . THR B 1 190 ? 45.731 63.519 95.915 1.00 9.77 190 THR B CA 1
ATOM 3563 C C . THR B 1 190 ? 46.955 62.649 95.622 1.00 9.91 190 THR B C 1
ATOM 3564 O O . THR B 1 190 ? 47.870 63.088 94.927 1.00 10.93 190 THR B O 1
ATOM 3568 N N . ALA B 1 191 ? 46.972 61.422 96.141 1.00 12.49 191 ALA B N 1
ATOM 3569 C CA . ALA B 1 191 ? 48.030 60.469 95.806 1.00 10.48 191 ALA B CA 1
ATOM 3570 C C . ALA B 1 191 ? 47.848 59.989 94.367 1.00 12.09 191 ALA B C 1
ATOM 3571 O O . ALA B 1 191 ? 46.729 59.775 93.907 1.00 11.60 191 ALA B O 1
ATOM 3573 N N . TYR B 1 192 ? 48.953 59.829 93.653 1.00 10.45 192 TYR B N 1
ATOM 3574 C CA . TYR B 1 192 ? 48.859 59.516 92.234 1.00 9.84 192 TYR B CA 1
ATOM 3575 C C . TYR B 1 192 ? 49.998 58.591 91.810 1.00 9.84 192 TYR B C 1
ATOM 3576 O O . TYR B 1 192 ? 51.116 58.741 92.280 1.00 9.76 192 TYR B O 1
ATOM 3585 N N . ILE B 1 193 ? 49.694 57.624 90.947 1.00 10.36 193 ILE B N 1
ATOM 3586 C CA . ILE B 1 193 ? 50.733 56.861 90.240 1.00 9.92 193 ILE B CA 1
ATOM 3587 C C . ILE B 1 193 ? 50.198 56.491 88.850 1.00 9.51 193 ILE B C 1
ATOM 3588 O O . ILE B 1 193 ? 49.032 56.143 88.711 1.00 9.69 193 ILE B O 1
ATOM 3593 N N . THR B 1 194 ? 51.035 56.583 87.818 1.00 8.51 194 THR B N 1
ATOM 3594 C CA . THR B 1 194 ? 50.536 56.334 86.454 1.00 9.56 194 THR B CA 1
ATOM 3595 C C . THR B 1 194 ? 50.167 54.866 86.181 1.00 10.01 194 THR B C 1
ATOM 3596 O O . THR B 1 194 ? 49.172 54.577 85.507 1.00 9.73 194 THR B O 1
ATOM 3600 N N . ASP B 1 195 ? 50.949 53.927 86.702 1.00 9.03 195 ASP B N 1
ATOM 3601 C CA . ASP B 1 195 ? 50.529 52.534 86.639 1.00 7.65 195 ASP B CA 1
ATOM 3602 C C . ASP B 1 195 ? 51.124 51.735 87.789 1.00 9.38 195 ASP B C 1
ATOM 3603 O O . ASP B 1 195 ? 52.313 51.803 88.062 1.00 9.60 195 ASP B O 1
ATOM 3608 N N . VAL B 1 196 ? 50.264 50.991 88.468 1.00 7.47 196 VAL B N 1
ATOM 3609 C CA . VAL B 1 196 ? 50.691 50.148 89.574 1.00 9.31 196 VAL B CA 1
ATOM 3610 C C . VAL B 1 196 ? 51.475 48.927 89.101 1.00 8.87 196 VAL B C 1
ATOM 3611 O O . VAL B 1 196 ? 52.340 48.418 89.816 1.00 10.48 196 VAL B O 1
ATOM 3615 N N . GLY B 1 197 ? 51.185 48.467 87.890 1.00 10.00 197 GLY B N 1
ATOM 3616 C CA . GLY B 1 197 ? 51.850 47.286 87.357 1.00 13.03 197 GLY B CA 1
ATOM 3617 C C . GLY B 1 197 ? 50.987 46.040 87.463 1.00 12.72 197 GLY B C 1
ATOM 3618 O O . GLY B 1 197 ? 49.776 46.129 87.677 1.00 15.71 197 GLY B O 1
ATOM 3619 N N . MET B 1 198 ? 51.615 44.877 87.309 1.00 12.24 198 MET B N 1
ATOM 3620 C CA . MET B 1 198 ? 50.887 43.609 87.296 1.00 10.93 198 MET B CA 1
ATOM 3621 C C . MET B 1 198 ? 51.362 42.640 88.376 1.00 9.58 198 MET B C 1
ATOM 3622 O O . MET B 1 198 ? 52.440 42.791 88.961 1.00 9.99 198 MET B O 1
ATOM 3627 N N . THR B 1 199 ? 50.537 41.629 88.596 1.00 8.96 199 THR B N 1
ATOM 3628 C CA . THR B 1 199 ? 50.830 40.554 89.531 1.00 9.42 199 THR B CA 1
ATOM 3629 C C . THR B 1 199 ? 50.594 39.254 88.772 1.00 10.69 199 THR B C 1
ATOM 3630 O O . THR B 1 199 ? 49.475 38.978 88.346 1.00 11.02 199 THR B O 1
ATOM 3634 N N . GLY B 1 200 ? 51.650 38.465 88.569 1.00 9.97 200 GLY B N 1
ATOM 3635 C CA . GLY B 1 200 ? 51.564 37.327 87.661 1.00 8.77 200 GLY B CA 1
ATOM 3636 C C . GLY B 1 200 ? 52.959 36.968 87.178 1.00 9.58 200 GLY B C 1
ATOM 3637 O O . GLY B 1 200 ? 53.931 37.273 87.866 1.00 12.14 200 GLY B O 1
ATOM 3638 N N . PRO B 1 201 ? 53.071 36.334 86.000 1.00 11.95 201 PRO B N 1
ATOM 3639 C CA . PRO B 1 201 ? 54.404 35.979 85.486 1.00 12.66 201 PRO B CA 1
ATOM 3640 C C . PRO B 1 201 ? 55.346 37.188 85.389 1.00 11.25 201 PRO B C 1
ATOM 3641 O O . PRO B 1 201 ? 54.921 38.263 84.948 1.00 12.60 201 PRO B O 1
ATOM 3645 N N . TYR B 1 202 ? 56.600 37.016 85.802 1.00 10.03 202 TYR B N 1
ATOM 3646 C CA . TYR B 1 202 ? 57.598 38.087 85.762 1.00 10.48 202 TYR B CA 1
ATOM 3647 C C . TYR B 1 202 ? 58.353 38.089 84.448 1.00 11.27 202 TYR B C 1
ATOM 3648 O O . TYR B 1 202 ? 58.790 39.135 83.985 1.00 10.05 202 TYR B O 1
ATOM 3657 N N . ASP B 1 203 ? 58.510 36.915 83.850 1.00 12.01 203 ASP B N 1
ATOM 3658 C CA . ASP B 1 203 ? 59.369 36.765 82.680 1.00 11.17 203 ASP B CA 1
ATOM 3659 C C . ASP B 1 203 ? 58.586 36.357 81.438 1.00 13.83 203 ASP B C 1
ATOM 3660 O O . ASP B 1 203 ? 59.105 35.687 80.552 1.00 12.52 203 ASP B O 1
ATOM 3665 N N . GLY B 1 204 ? 57.329 36.768 81.381 1.00 12.43 204 GLY B N 1
ATOM 3666 C CA . GLY B 1 204 ? 56.593 36.743 80.133 1.00 10.82 204 GLY B CA 1
ATOM 3667 C C . GLY B 1 204 ? 56.680 38.131 79.532 1.00 12.53 204 GLY B C 1
ATOM 3668 O O . GLY B 1 204 ? 57.572 38.923 79.896 1.00 11.31 204 GLY B O 1
ATOM 3669 N N . ILE B 1 205 ? 55.766 38.414 78.610 1.00 9.60 205 ILE B N 1
ATOM 3670 C CA . ILE B 1 205 ? 55.538 39.768 78.124 1.00 8.45 205 ILE B CA 1
ATOM 3671 C C . ILE B 1 205 ? 54.180 40.205 78.643 1.00 8.83 205 ILE B C 1
ATOM 3672 O O . ILE B 1 205 ? 53.143 39.798 78.115 1.00 10.83 205 ILE B O 1
ATOM 3677 N N . LEU B 1 206 ? 54.199 41.008 79.704 1.00 11.31 206 LEU B N 1
ATOM 3678 C CA . LEU B 1 206 ? 52.982 41.460 80.364 1.00 11.32 206 LEU B CA 1
ATOM 3679 C C . LEU B 1 206 ? 52.133 40.290 80.847 1.00 12.54 206 LEU B C 1
ATOM 3680 O O . LEU B 1 206 ? 50.916 40.398 80.932 1.00 11.49 206 LEU B O 1
ATOM 3685 N N . GLY B 1 207 ? 52.783 39.179 81.172 1.00 12.00 207 GLY B N 1
ATOM 3686 C CA . GLY B 1 207 ? 52.088 38.017 81.691 1.00 13.36 207 GLY B CA 1
ATOM 3687 C C . GLY B 1 207 ? 51.884 36.934 80.645 1.00 14.60 207 GLY B C 1
ATOM 3688 O O . GLY B 1 207 ? 51.509 35.817 80.984 1.00 12.89 207 GLY B O 1
ATOM 3689 N N . MET B 1 208 ? 52.129 37.264 79.380 1.00 11.02 208 MET B N 1
ATOM 3690 C CA . MET B 1 208 ? 51.903 36.329 78.276 1.00 10.58 208 MET B CA 1
ATOM 3691 C C . MET B 1 208 ? 53.182 35.590 77.885 1.00 11.83 208 MET B C 1
ATOM 3692 O O . MET B 1 208 ? 54.278 36.099 78.059 1.00 11.69 208 MET B O 1
ATOM 3697 N N . ASP B 1 209 ? 53.032 34.380 77.354 1.00 11.20 209 ASP B N 1
ATOM 3698 C CA . ASP B 1 209 ? 54.174 33.596 76.907 1.00 11.53 209 ASP B CA 1
ATOM 3699 C C . ASP B 1 209 ? 55.045 34.376 75.907 1.00 12.68 209 ASP B C 1
ATOM 3700 O O . ASP B 1 209 ? 54.543 34.928 74.930 1.00 12.80 209 ASP B O 1
ATOM 3705 N N . ARG B 1 210 ? 56.350 34.429 76.161 1.00 13.33 210 ARG B N 1
ATOM 3706 C CA . ARG B 1 210 ? 57.240 35.297 75.375 1.00 11.89 210 ARG B CA 1
ATOM 3707 C C . ARG B 1 210 ? 57.297 34.891 73.915 1.00 13.59 210 ARG B C 1
ATOM 3708 O O . ARG B 1 210 ? 57.259 35.740 73.024 1.00 12.15 210 ARG B O 1
ATOM 3716 N N . GLU B 1 211 ? 57.421 33.591 73.672 1.00 13.88 211 GLU B N 1
ATOM 3717 C CA . GLU B 1 211 ? 57.596 33.114 72.306 1.00 15.83 211 GLU B CA 1
ATOM 3718 C C . GLU B 1 211 ? 56.398 33.489 71.425 1.00 14.52 211 GLU B C 1
ATOM 3719 O O . GLU B 1 211 ? 56.568 33.872 70.267 1.00 14.60 211 GLU B O 1
ATOM 3725 N N . THR B 1 212 ? 55.186 33.398 71.970 1.00 11.66 212 THR B N 1
ATOM 3726 C CA . THR B 1 212 ? 54.009 33.709 71.168 1.00 13.31 212 THR B CA 1
ATOM 3727 C C . THR B 1 212 ? 53.945 35.199 70.850 1.00 14.55 212 THR B C 1
ATOM 3728 O O . THR B 1 212 ? 53.644 35.589 69.718 1.00 11.73 212 THR B O 1
ATOM 3732 N N . ILE B 1 213 ? 54.245 36.032 71.846 1.00 12.04 213 ILE B N 1
ATOM 3733 C CA . ILE B 1 213 ? 54.121 37.475 71.663 1.00 10.40 213 ILE B CA 1
ATOM 3734 C C . ILE B 1 213 ? 55.166 37.982 70.664 1.00 10.50 213 ILE B C 1
ATOM 3735 O O . ILE B 1 213 ? 54.864 38.799 69.794 1.00 11.10 213 ILE B O 1
ATOM 3740 N N . ILE B 1 214 ? 56.398 37.503 70.801 1.00 10.40 214 ILE B N 1
ATOM 3741 C CA . ILE B 1 214 ? 57.459 37.871 69.870 1.00 9.92 214 ILE B CA 1
ATOM 3742 C C . ILE B 1 214 ? 57.125 37.379 68.456 1.00 12.21 214 ILE B C 1
ATOM 3743 O O . ILE B 1 214 ? 57.297 38.110 67.479 1.00 12.79 214 ILE B O 1
ATOM 3748 N N . LYS B 1 215 ? 56.599 36.161 68.346 1.00 11.13 215 LYS B N 1
ATOM 3749 C CA . LYS B 1 215 ? 56.204 35.654 67.032 1.00 13.67 215 LYS B CA 1
ATOM 3750 C C . LYS B 1 215 ? 55.159 36.544 66.373 1.00 11.96 215 LYS B C 1
ATOM 3751 O O . LYS B 1 215 ? 55.233 36.824 65.176 1.00 14.34 215 LYS B O 1
ATOM 3757 N N . ARG B 1 216 ? 54.171 36.979 67.143 1.00 11.78 216 ARG B N 1
ATOM 3758 C CA . ARG B 1 216 ? 53.167 37.872 66.583 1.00 10.36 216 ARG B CA 1
ATOM 3759 C C . ARG B 1 216 ? 53.783 39.173 66.075 1.00 12.76 216 ARG B C 1
ATOM 3760 O O . ARG B 1 216 ? 53.467 39.620 64.973 1.00 13.43 216 ARG B O 1
ATOM 3768 N N . PHE B 1 217 ? 54.672 39.774 66.858 1.00 11.19 217 PHE B N 1
ATOM 3769 C CA . PHE B 1 217 ? 55.326 40.997 66.406 1.00 9.91 217 PHE B CA 1
ATOM 3770 C C . PHE B 1 217 ? 56.105 40.790 65.103 1.00 11.56 217 PHE B C 1
ATOM 3771 O O . PHE B 1 217 ? 56.048 41.629 64.201 1.00 15.13 217 PHE B O 1
ATOM 3779 N N . LYS B 1 218 ? 56.828 39.676 65.003 1.00 10.11 218 LYS B N 1
ATOM 3780 C CA . LYS B 1 218 ? 57.680 39.427 63.843 1.00 12.97 218 LYS B CA 1
ATOM 3781 C C . LYS B 1 218 ? 56.934 38.954 62.603 1.00 14.09 218 LYS B C 1
ATOM 3782 O O . LYS B 1 218 ? 57.390 39.190 61.492 1.00 15.47 218 LYS B O 1
ATOM 3788 N N . THR B 1 219 ? 55.811 38.267 62.782 1.00 12.68 219 THR B N 1
ATOM 3789 C CA . THR B 1 219 ? 55.148 37.639 61.634 1.00 14.93 219 THR B CA 1
ATOM 3790 C C . THR B 1 219 ? 53.832 38.282 61.224 1.00 14.77 219 THR B C 1
ATOM 3791 O O . THR B 1 219 ? 53.363 38.072 60.101 1.00 15.14 219 THR B O 1
ATOM 3795 N N . ASN B 1 220 ? 53.222 39.025 62.144 1.00 14.99 220 ASN B N 1
ATOM 3796 C CA . ASN B 1 220 ? 51.891 39.577 61.943 1.00 16.38 220 ASN B CA 1
ATOM 3797 C C . ASN B 1 220 ? 50.818 38.491 61.784 1.00 15.34 220 ASN B C 1
ATOM 3798 O O . ASN B 1 220 ? 49.705 38.780 61.361 1.00 16.68 220 ASN B O 1
ATOM 3803 N N . LEU B 1 221 ? 51.163 37.249 62.123 1.00 10.22 221 LEU B N 1
ATOM 3804 C CA . LEU B 1 221 ? 50.221 36.129 62.072 1.00 13.04 221 LEU B CA 1
ATOM 3805 C C . LEU B 1 221 ? 49.583 35.949 63.436 1.00 19.31 221 LEU B C 1
ATOM 3806 O O . LEU B 1 221 ? 50.177 36.309 64.451 1.00 15.79 221 LEU B O 1
ATOM 3811 N N . PRO B 1 222 ? 48.376 35.380 63.475 1.00 16.16 222 PRO B N 1
ATOM 3812 C CA . PRO B 1 222 ? 47.748 35.206 64.790 1.00 17.67 222 PRO B CA 1
ATOM 3813 C C . PRO B 1 222 ? 48.456 34.127 65.609 1.00 17.60 222 PRO B C 1
ATOM 3814 O O . PRO B 1 222 ? 49.063 33.217 65.044 1.00 15.62 222 PRO B O 1
ATOM 3818 N N . VAL B 1 223 ? 48.398 34.247 66.930 1.00 15.59 223 VAL B N 1
ATOM 3819 C CA . VAL B 1 223 ? 48.985 33.242 67.806 1.00 15.10 223 VAL B CA 1
ATOM 3820 C C . VAL B 1 223 ? 47.972 32.836 68.862 1.00 14.85 223 VAL B C 1
ATOM 3821 O O . VAL B 1 223 ? 47.044 33.587 69.164 1.00 16.94 223 VAL B O 1
ATOM 3825 N N . ARG B 1 224 ? 48.154 31.643 69.416 1.00 16.05 224 ARG B N 1
ATOM 3826 C CA . ARG B 1 224 ? 47.322 31.193 70.529 1.00 15.14 224 ARG B CA 1
ATOM 3827 C C . ARG B 1 224 ? 47.502 32.115 71.722 1.00 16.37 224 ARG B C 1
ATOM 3828 O O . ARG B 1 224 ? 48.610 32.555 72.010 1.00 17.93 224 ARG B O 1
ATOM 3836 N N . PHE B 1 225 ? 46.409 32.405 72.418 1.00 15.48 225 PHE B N 1
ATOM 3837 C CA . PHE B 1 225 ? 46.481 33.172 73.655 1.00 15.00 225 PHE B CA 1
ATOM 3838 C C . PHE B 1 225 ? 47.047 32.253 74.732 1.00 16.14 225 PHE B C 1
ATOM 3839 O O . PHE B 1 225 ? 46.418 31.259 75.102 1.00 16.39 225 PHE B O 1
ATOM 3847 N N . THR B 1 226 ? 48.242 32.567 75.223 1.00 12.55 226 THR B N 1
ATOM 3848 C CA . THR B 1 226 ? 48.949 31.668 76.130 1.00 12.26 226 THR B CA 1
ATOM 3849 C C . THR B 1 226 ? 49.564 32.447 77.298 1.00 15.03 226 THR B C 1
ATOM 3850 O O . THR B 1 226 ? 50.448 33.270 77.092 1.00 12.57 226 THR B O 1
ATOM 3854 N N . VAL B 1 227 ? 49.090 32.193 78.515 1.00 12.52 227 VAL B N 1
ATOM 3855 C CA . VAL B 1 227 ? 49.643 32.849 79.694 1.00 13.82 227 VAL B CA 1
ATOM 3856 C C . VAL B 1 227 ? 51.006 32.245 80.036 1.00 14.12 227 VAL B C 1
ATOM 3857 O O . VAL B 1 227 ? 51.207 31.037 79.916 1.00 15.58 227 VAL B O 1
ATOM 3861 N N . ALA B 1 228 ? 51.952 33.086 80.440 1.00 10.39 228 ALA B N 1
ATOM 3862 C CA . ALA B 1 228 ? 53.283 32.592 80.757 1.00 12.54 228 ALA B CA 1
ATOM 3863 C C . ALA B 1 228 ? 53.274 31.756 82.028 1.00 13.51 228 ALA B C 1
ATOM 3864 O O . ALA B 1 228 ? 52.346 31.837 82.832 1.00 15.77 228 ALA B O 1
ATOM 3866 N N . GLU B 1 229 ? 54.302 30.931 82.188 1.00 16.28 229 GLU B N 1
ATOM 3867 C CA . GLU B 1 229 ? 54.531 30.223 83.445 1.00 19.27 229 GLU B CA 1
ATOM 3868 C C . GLU B 1 229 ? 56.016 30.276 83.782 1.00 21.04 229 GLU B C 1
ATOM 3869 O O . GLU B 1 229 ? 56.856 30.200 82.891 1.00 24.33 229 GLU B O 1
ATOM 3875 N N . GLY B 1 230 ? 56.332 30.414 85.065 1.00 20.46 230 GLY B N 1
ATOM 3876 C CA . GLY B 1 230 ? 57.708 30.586 85.497 1.00 16.93 230 GLY B CA 1
ATOM 3877 C C . GLY B 1 230 ? 57.788 31.499 86.707 1.00 15.95 230 GLY B C 1
ATOM 3878 O O . GLY B 1 230 ? 56.935 31.426 87.587 1.00 18.57 230 GLY B O 1
ATOM 3879 N N . LYS B 1 231 ? 58.807 32.355 86.751 1.00 15.04 231 LYS B N 1
ATOM 3880 C CA . LYS B 1 231 ? 58.955 33.311 87.842 1.00 14.73 231 LYS B CA 1
ATOM 3881 C C . LYS B 1 231 ? 57.733 34.214 87.935 1.00 14.33 231 LYS B C 1
ATOM 3882 O O . LYS B 1 231 ? 57.061 34.466 86.934 1.00 13.79 231 LYS B O 1
ATOM 3888 N N . THR B 1 232 ? 57.471 34.715 89.136 1.00 13.12 232 THR B N 1
ATOM 3889 C CA . THR B 1 232 ? 56.297 35.556 89.369 1.00 10.37 232 THR B CA 1
ATOM 3890 C C . THR B 1 232 ? 56.666 36.884 90.018 1.00 12.83 232 THR B C 1
ATOM 3891 O O . THR B 1 232 ? 57.749 37.049 90.590 1.00 15.07 232 THR B O 1
ATOM 3895 N N . THR B 1 233 ? 55.747 37.838 89.919 1.00 10.67 233 THR B N 1
ATOM 3896 C CA . THR B 1 233 ? 55.959 39.162 90.475 1.00 10.17 233 THR B CA 1
ATOM 3897 C C . THR B 1 233 ? 54.649 39.659 91.071 1.00 10.40 233 THR B C 1
ATOM 3898 O O . THR B 1 233 ? 53.570 39.226 90.664 1.00 10.23 233 THR B O 1
ATOM 3902 N N . LEU B 1 234 ? 54.740 40.547 92.050 1.00 11.44 234 LEU B N 1
ATOM 3903 C CA . LEU B 1 234 ? 53.554 41.252 92.540 1.00 12.03 234 LEU B CA 1
ATOM 3904 C C . LEU B 1 234 ? 53.832 42.745 92.540 1.00 11.10 234 LEU B C 1
ATOM 3905 O O . LEU B 1 234 ? 54.927 43.184 92.924 1.00 10.20 234 LEU B O 1
ATOM 3910 N N . SER B 1 235 ? 52.851 43.523 92.091 1.00 10.60 235 SER B N 1
ATOM 3911 C CA . SER B 1 235 ? 52.998 44.974 92.048 1.00 10.10 235 SER B CA 1
ATOM 3912 C C . SER B 1 235 ? 51.842 45.591 92.815 1.00 10.29 235 SER B C 1
ATOM 3913 O O . SER B 1 235 ? 50.708 45.159 92.673 1.00 12.13 235 SER B O 1
ATOM 3916 N N . GLY B 1 236 ? 52.127 46.597 93.629 1.00 10.01 236 GLY B N 1
ATOM 3917 C CA . GLY B 1 236 ? 51.070 47.237 94.395 1.00 9.59 236 GLY B CA 1
ATOM 3918 C C . GLY B 1 236 ? 51.489 48.613 94.872 1.00 11.14 236 GLY B C 1
ATOM 3919 O O . GLY B 1 236 ? 52.591 49.074 94.589 1.00 10.60 236 GLY B O 1
ATOM 3920 N N . VAL B 1 237 ? 50.597 49.275 95.595 1.00 9.59 237 VAL B N 1
ATOM 3921 C CA . VAL B 1 237 ? 50.951 50.504 96.298 1.00 10.95 237 VAL B CA 1
ATOM 3922 C C . VAL B 1 237 ? 50.296 50.515 97.671 1.00 13.42 237 VAL B C 1
ATOM 3923 O O . VAL B 1 237 ? 49.259 49.898 97.877 1.00 12.55 237 VAL B O 1
ATOM 3927 N N . VAL B 1 238 ? 50.916 51.227 98.603 1.00 10.91 238 VAL B N 1
ATOM 3928 C CA . VAL B 1 238 ? 50.310 51.487 99.901 1.00 13.02 238 VAL B CA 1
ATOM 3929 C C . VAL B 1 238 ? 50.166 52.989 100.044 1.00 13.12 238 VAL B C 1
ATOM 3930 O O . VAL B 1 238 ? 51.132 53.737 99.908 1.00 15.08 238 VAL B O 1
ATOM 3934 N N . ILE B 1 239 ? 48.950 53.430 100.311 1.00 11.86 239 ILE B N 1
ATOM 3935 C CA . ILE B 1 239 ? 48.655 54.847 100.346 1.00 12.04 239 ILE B CA 1
ATOM 3936 C C . ILE B 1 239 ? 48.128 55.196 101.732 1.00 11.96 239 ILE B C 1
ATOM 3937 O O . ILE B 1 239 ? 47.245 54.519 102.242 1.00 14.08 239 ILE B O 1
ATOM 3942 N N . ASP B 1 240 ? 48.678 56.250 102.324 1.00 14.30 240 ASP B N 1
ATOM 3943 C CA . ASP B 1 240 ? 48.191 56.748 103.607 1.00 17.58 240 ASP B CA 1
ATOM 3944 C C . ASP B 1 240 ? 47.461 58.068 103.412 1.00 15.47 240 ASP B C 1
ATOM 3945 O O . ASP B 1 240 ? 47.965 58.966 102.738 1.00 16.91 240 ASP B O 1
ATOM 3950 N N . ILE B 1 241 ? 46.272 58.165 103.998 1.00 20.61 241 ILE B N 1
ATOM 3951 C CA . ILE B 1 241 ? 45.473 59.383 103.960 1.00 19.35 241 ILE B CA 1
ATOM 3952 C C . ILE B 1 241 ? 45.316 59.915 105.382 1.00 23.53 241 ILE B C 1
ATOM 3953 O O . ILE B 1 241 ? 44.969 59.158 106.294 1.00 21.15 241 ILE B O 1
ATOM 3958 N N . ASP B 1 242 ? 45.589 61.205 105.569 1.00 20.55 242 ASP B N 1
ATOM 3959 C CA . ASP B 1 242 ? 45.471 61.834 106.881 1.00 25.89 242 ASP B CA 1
ATOM 3960 C C . ASP B 1 242 ? 44.005 61.938 107.288 1.00 24.93 242 ASP B C 1
ATOM 3961 O O . ASP B 1 242 ? 43.186 62.492 106.551 1.00 20.67 242 ASP B O 1
ATOM 3966 N N . ASP B 1 243 ? 43.682 61.419 108.471 1.00 23.91 243 ASP B N 1
ATOM 3967 C CA . ASP B 1 243 ? 42.297 61.367 108.930 1.00 27.32 243 ASP B CA 1
ATOM 3968 C C . ASP B 1 243 ? 41.722 62.732 109.311 1.00 28.11 243 ASP B C 1
ATOM 3969 O O . ASP B 1 243 ? 40.506 62.900 109.365 1.00 29.23 243 ASP B O 1
ATOM 3974 N N . GLN B 1 244 ? 42.596 63.696 109.576 1.00 28.42 244 GLN B N 1
ATOM 3975 C CA . GLN B 1 244 ? 42.163 65.055 109.892 1.00 26.12 244 GLN B CA 1
ATOM 3976 C C . GLN B 1 244 ? 42.046 65.928 108.650 1.00 25.82 244 GLN B C 1
ATOM 3977 O O . GLN B 1 244 ? 41.033 66.599 108.448 1.00 27.81 244 GLN B O 1
ATOM 3983 N N . THR B 1 245 ? 43.085 65.922 107.819 1.00 22.40 245 THR B N 1
ATOM 3984 C CA . THR B 1 245 ? 43.120 66.799 106.653 1.00 21.62 245 THR B CA 1
ATOM 3985 C C . THR B 1 245 ? 42.463 66.164 105.437 1.00 21.32 245 THR B C 1
ATOM 3986 O O . THR B 1 245 ? 42.127 66.858 104.481 1.00 23.57 245 THR B O 1
ATOM 3990 N N . LYS B 1 246 ? 42.275 64.849 105.484 1.00 19.24 246 LYS B N 1
ATOM 3991 C CA . LYS B 1 246 ? 41.739 64.090 104.351 1.00 23.80 246 LYS B CA 1
ATOM 3992 C C . LYS B 1 246 ? 42.668 64.091 103.137 1.00 24.57 246 LYS B C 1
ATOM 3993 O O . LYS B 1 246 ? 42.301 63.607 102.070 1.00 28.33 246 LYS B O 1
ATOM 3999 N N . LYS B 1 247 ? 43.869 64.629 103.300 1.00 19.60 247 LYS B N 1
ATOM 4000 C CA . LYS B 1 247 ? 44.855 64.612 102.223 1.00 21.48 247 LYS B CA 1
ATOM 4001 C C . LYS B 1 247 ? 45.709 63.358 102.279 1.00 20.30 247 LYS B C 1
ATOM 4002 O O . LYS B 1 247 ? 45.979 62.829 103.352 1.00 19.30 247 LYS B O 1
ATOM 4008 N N . ALA B 1 248 ? 46.149 62.881 101.119 1.00 19.35 248 ALA B N 1
ATOM 4009 C CA . ALA B 1 248 ? 47.107 61.787 101.090 1.00 14.86 248 ALA B CA 1
ATOM 4010 C C . ALA B 1 248 ? 48.450 62.300 101.588 1.00 15.82 248 ALA B C 1
ATOM 4011 O O . ALA B 1 248 ? 48.842 63.419 101.279 1.00 19.21 248 ALA B O 1
ATOM 4013 N N . VAL B 1 249 ? 49.156 61.492 102.371 1.00 15.69 249 VAL B N 1
ATOM 4014 C CA . VAL B 1 249 ? 50.445 61.929 102.891 1.00 16.66 249 VAL B CA 1
ATOM 4015 C C . VAL B 1 249 ? 51.607 61.027 102.468 1.00 20.65 249 VAL B C 1
ATOM 4016 O O . VAL B 1 249 ? 52.776 61.410 102.568 1.00 20.87 249 VAL B O 1
ATOM 4020 N N . LYS B 1 250 ? 51.286 59.831 101.987 1.00 17.39 250 LYS B N 1
ATOM 4021 C CA . LYS B 1 250 ? 52.326 58.927 101.513 1.00 15.69 250 LYS B CA 1
ATOM 4022 C C . LYS B 1 250 ? 51.760 57.971 100.470 1.00 13.30 250 LYS B C 1
ATOM 4023 O O . LYS B 1 250 ? 50.630 57.508 100.578 1.00 15.04 250 LYS B O 1
ATOM 4029 N N . ILE B 1 251 ? 52.548 57.710 99.437 1.00 14.40 251 ILE B N 1
ATOM 4030 C CA . ILE B 1 251 ? 52.237 56.635 98.509 1.00 13.78 251 ILE B CA 1
ATOM 4031 C C . ILE B 1 251 ? 53.524 55.885 98.217 1.00 13.22 251 ILE B C 1
ATOM 4032 O O . ILE B 1 251 ? 54.459 56.436 97.634 1.00 15.59 251 ILE B O 1
ATOM 4037 N N . GLU B 1 252 ? 53.583 54.639 98.677 1.00 11.85 252 GLU B N 1
ATOM 4038 C CA . GLU B 1 252 ? 54.784 53.814 98.562 1.00 14.05 252 GLU B CA 1
ATOM 4039 C C . GLU B 1 252 ? 54.550 52.687 97.565 1.00 13.05 252 GLU B C 1
ATOM 4040 O O . GLU B 1 252 ? 53.509 52.048 97.589 1.00 13.40 252 GLU B O 1
ATOM 4046 N N . ARG B 1 253 ? 55.521 52.431 96.693 1.00 11.43 253 ARG B N 1
ATOM 4047 C CA . ARG B 1 253 ? 55.379 51.338 95.732 1.00 11.52 253 ARG B CA 1
ATOM 4048 C C . ARG B 1 253 ? 55.784 49.998 96.350 1.00 13.21 253 ARG B C 1
ATOM 4049 O O . ARG B 1 253 ? 56.700 49.933 97.160 1.00 15.85 253 ARG B O 1
ATOM 4057 N N . ILE B 1 254 ? 55.079 48.943 95.958 1.00 12.76 254 ILE B N 1
ATOM 4058 C CA . ILE B 1 254 ? 55.429 47.577 96.331 1.00 14.33 254 ILE B CA 1
ATOM 4059 C C . ILE B 1 254 ? 55.808 46.782 95.081 1.00 12.49 254 ILE B C 1
ATOM 4060 O O . ILE B 1 254 ? 55.071 46.790 94.092 1.00 10.72 254 ILE B O 1
ATOM 4065 N N . LEU B 1 255 ? 56.973 46.135 95.106 1.00 14.55 255 LEU B N 1
ATOM 4066 C CA . LEU B 1 255 ? 57.360 45.183 94.072 1.00 13.68 255 LEU B CA 1
ATOM 4067 C C . LEU B 1 255 ? 57.956 43.981 94.768 1.00 14.10 255 LEU B C 1
ATOM 4068 O O . LEU B 1 255 ? 58.843 44.123 95.611 1.00 13.82 255 LEU B O 1
ATOM 4073 N N . ILE B 1 256 ? 57.465 42.805 94.415 1.00 11.95 256 ILE B N 1
ATOM 4074 C CA . ILE B 1 256 ? 58.005 41.563 94.947 1.00 12.63 256 ILE B CA 1
ATOM 4075 C C . ILE B 1 256 ? 58.337 40.649 93.781 1.00 13.94 256 ILE B C 1
ATOM 4076 O O . ILE B 1 256 ? 57.448 40.185 93.071 1.00 13.36 256 ILE B O 1
ATOM 4081 N N . ASN B 1 257 ? 59.621 40.391 93.583 1.00 11.24 257 ASN B N 1
ATOM 4082 C CA . ASN B 1 257 ? 60.062 39.439 92.576 1.00 13.49 257 ASN B CA 1
ATOM 4083 C C . ASN B 1 257 ? 61.521 39.108 92.861 1.00 13.65 257 ASN B C 1
ATOM 4084 O O . ASN B 1 257 ? 62.067 39.547 93.876 1.00 15.51 257 ASN B O 1
ATOM 4089 N N . ASP B 1 258 ? 62.162 38.340 91.989 1.00 16.74 258 ASP B N 1
ATOM 4090 C CA . ASP B 1 258 ? 63.554 37.972 92.233 1.00 16.86 258 ASP B CA 1
ATOM 4091 C C . ASP B 1 258 ? 64.499 39.182 92.307 1.00 18.54 258 ASP B C 1
ATOM 4092 O O . ASP B 1 258 ? 65.602 39.073 92.858 1.00 18.71 258 ASP B O 1
ATOM 4097 N N . ASP B 1 259 ? 64.071 40.328 91.774 1.00 13.43 259 ASP B N 1
ATOM 4098 C CA . ASP B 1 259 ? 64.896 41.538 91.794 1.00 14.87 259 ASP B CA 1
ATOM 4099 C C . ASP B 1 259 ? 64.552 42.451 92.967 1.00 16.29 259 ASP B C 1
ATOM 4100 O O . ASP B 1 259 ? 65.243 43.444 93.215 1.00 14.02 259 ASP B O 1
ATOM 4105 N N . HIS B 1 260 ? 63.488 42.103 93.684 1.00 14.54 260 HIS B N 1
ATOM 4106 C CA . HIS B 1 260 ? 63.016 42.894 94.812 1.00 14.90 260 HIS B CA 1
ATOM 4107 C C . HIS B 1 260 ? 62.483 41.968 95.892 1.00 16.08 260 HIS B C 1
ATOM 4108 O O . HIS B 1 260 ? 61.294 41.651 95.921 1.00 16.43 260 HIS B O 1
ATOM 4115 N N . MET B 1 261 ? 63.370 41.511 96.770 1.00 19.12 261 MET B N 1
ATOM 4116 C CA . MET B 1 261 ? 62.974 40.518 97.763 1.00 24.15 261 MET B CA 1
ATOM 4117 C C . MET B 1 261 ? 61.977 41.108 98.750 1.00 19.85 261 MET B C 1
ATOM 4118 O O . MET B 1 261 ? 62.002 42.303 99.028 1.00 22.35 261 MET B O 1
ATOM 4123 N N . PHE B 1 262 ? 61.092 40.269 99.274 1.00 20.73 262 PHE B N 1
ATOM 4124 C CA . PHE B 1 262 ? 60.116 40.745 100.243 1.00 20.11 262 PHE B CA 1
ATOM 4125 C C . PHE B 1 262 ? 60.656 40.591 101.653 1.00 23.64 262 PHE B C 1
ATOM 4126 O O . PHE B 1 262 ? 61.145 39.529 102.021 1.00 23.82 262 PHE B O 1
ATOM 4134 N N . PHE B 1 263 ? 60.538 41.646 102.445 1.00 23.03 263 PHE B N 1
ATOM 4135 C CA . PHE B 1 263 ? 61.044 41.618 103.805 1.00 27.92 263 PHE B CA 1
ATOM 4136 C C . PHE B 1 263 ? 59.945 41.704 104.853 1.00 32.52 263 PHE B C 1
ATOM 4137 O O . PHE B 1 263 ? 59.068 42.568 104.780 1.00 27.84 263 PHE B O 1
ATOM 4145 N N . GLU B 1 264 ? 60.008 40.783 105.812 1.00 38.24 264 GLU B N 1
ATOM 4146 C CA . GLU B 1 264 ? 59.278 40.876 107.078 1.00 43.38 264 GLU B CA 1
ATOM 4147 C C . GLU B 1 264 ? 57.862 40.345 106.999 1.00 42.89 264 GLU B C 1
ATOM 4148 O O . GLU B 1 264 ? 57.648 39.145 106.802 1.00 46.10 264 GLU B O 1
ATOM 4155 N N . MET C 1 1 ? 8.276 65.336 49.875 1.00 26.79 1 MET C N 1
ATOM 4156 C CA . MET C 1 1 ? 9.148 66.442 49.524 1.00 23.91 1 MET C CA 1
ATOM 4157 C C . MET C 1 1 ? 10.494 65.902 49.051 1.00 17.61 1 MET C C 1
ATOM 4158 O O . MET C 1 1 ? 10.842 64.757 49.327 1.00 21.39 1 MET C O 1
ATOM 4159 N N . ARG C 1 2 ? 11.244 66.743 48.355 1.00 13.76 2 ARG C N 1
ATOM 4160 C CA . ARG C 1 2 ? 12.495 66.332 47.745 1.00 13.01 2 ARG C CA 1
ATOM 4161 C C . ARG C 1 2 ? 13.685 67.004 48.431 1.00 12.25 2 ARG C C 1
ATOM 4162 O O . ARG C 1 2 ? 13.656 68.202 48.709 1.00 13.04 2 ARG C O 1
ATOM 4170 N N . ILE C 1 3 ? 14.726 66.221 48.700 1.00 10.98 3 ILE C N 1
ATOM 4171 C CA . ILE C 1 3 ? 15.937 66.751 49.309 1.00 11.26 3 ILE C CA 1
ATOM 4172 C C . ILE C 1 3 ? 17.145 66.563 48.389 1.00 11.14 3 ILE C C 1
ATOM 4173 O O . ILE C 1 3 ? 17.368 65.476 47.852 1.00 13.61 3 ILE C O 1
ATOM 4178 N N . LEU C 1 4 ? 17.919 67.625 48.216 1.00 9.96 4 LEU C N 1
ATOM 4179 C CA . LEU C 1 4 ? 19.195 67.542 47.508 1.00 11.56 4 LEU C CA 1
ATOM 4180 C C . LEU C 1 4 ? 20.315 67.694 48.528 1.00 10.73 4 LEU C C 1
ATOM 4181 O O . LEU C 1 4 ? 20.342 68.668 49.275 1.00 12.67 4 LEU C O 1
ATOM 4186 N N . PHE C 1 5 ? 21.228 66.723 48.571 1.00 10.51 5 PHE C N 1
ATOM 4187 C CA . PHE C 1 5 ? 22.353 66.778 49.499 1.00 10.73 5 PHE C CA 1
ATOM 4188 C C . PHE C 1 5 ? 23.666 66.680 48.736 1.00 10.81 5 PHE C C 1
ATOM 4189 O O . PHE C 1 5 ? 23.823 65.809 47.879 1.00 9.46 5 PHE C O 1
ATOM 4197 N N . ILE C 1 6 ? 24.598 67.576 49.054 1.00 9.07 6 ILE C N 1
ATOM 4198 C CA . ILE C 1 6 ? 25.892 67.628 48.387 1.00 9.80 6 ILE C CA 1
ATOM 4199 C C . ILE C 1 6 ? 27.009 67.223 49.353 1.00 12.18 6 ILE C C 1
ATOM 4200 O O . ILE C 1 6 ? 27.115 67.781 50.451 1.00 12.38 6 ILE C O 1
ATOM 4205 N N . GLY C 1 7 ? 27.852 66.276 48.946 1.00 11.92 7 GLY C N 1
ATOM 4206 C CA . GLY C 1 7 ? 28.912 65.780 49.817 1.00 9.91 7 GLY C CA 1
ATOM 4207 C C . GLY C 1 7 ? 30.095 66.718 50.026 1.00 14.18 7 GLY C C 1
ATOM 4208 O O . GLY C 1 7 ? 30.271 67.685 49.274 1.00 13.27 7 GLY C O 1
ATOM 4209 N N . ASP C 1 8 ? 30.917 66.389 51.027 1.00 12.28 8 ASP C N 1
ATOM 4210 C CA . ASP C 1 8 ? 32.037 67.214 51.518 1.00 12.79 8 ASP C CA 1
ATOM 4211 C C . ASP C 1 8 ? 32.649 68.136 50.471 1.00 11.54 8 ASP C C 1
ATOM 4212 O O . ASP C 1 8 ? 33.334 67.673 49.548 1.00 10.80 8 ASP C O 1
ATOM 4217 N N . VAL C 1 9 ? 32.449 69.440 50.648 1.00 11.93 9 VAL C N 1
ATOM 4218 C CA . VAL C 1 9 ? 33.045 70.437 49.759 1.00 10.49 9 VAL C CA 1
ATOM 4219 C C . VAL C 1 9 ? 34.505 70.662 50.150 1.00 12.39 9 VAL C C 1
ATOM 4220 O O . VAL C 1 9 ? 34.791 71.017 51.292 1.00 12.41 9 VAL C O 1
ATOM 4224 N N . VAL C 1 10 ? 35.420 70.433 49.209 1.00 9.60 10 VAL C N 1
ATOM 4225 C CA . VAL C 1 10 ? 36.852 70.489 49.488 1.00 11.77 10 VAL C CA 1
ATOM 4226 C C . VAL C 1 10 ? 37.531 71.681 48.814 1.00 13.94 10 VAL C C 1
ATOM 4227 O O . VAL C 1 10 ? 37.740 71.681 47.596 1.00 13.46 10 VAL C O 1
ATOM 4231 N N . GLY C 1 11 ? 37.856 72.687 49.619 1.00 13.38 11 GLY C N 1
ATOM 4232 C CA . GLY C 1 11 ? 38.619 73.841 49.167 1.00 15.96 11 GLY C CA 1
ATOM 4233 C C . GLY C 1 11 ? 37.959 74.676 48.084 1.00 16.92 11 GLY C C 1
ATOM 4234 O O . GLY C 1 11 ? 36.788 74.507 47.771 1.00 15.01 11 GLY C O 1
ATOM 4235 N N . SER C 1 12 ? 38.730 75.574 47.487 1.00 17.78 12 SER C N 1
ATOM 4236 C CA . SER C 1 12 ? 38.207 76.415 46.409 1.00 18.67 12 SER C CA 1
ATOM 4237 C C . SER C 1 12 ? 37.654 75.654 45.197 1.00 16.40 12 SER C C 1
ATOM 4238 O O . SER C 1 12 ? 36.645 76.057 44.628 1.00 16.57 12 SER C O 1
ATOM 4241 N N . PRO C 1 13 ? 38.312 74.561 44.788 1.00 17.27 13 PRO C N 1
ATOM 4242 C CA . PRO C 1 13 ? 37.750 73.819 43.655 1.00 16.99 13 PRO C CA 1
ATOM 4243 C C . PRO C 1 13 ? 36.354 73.287 43.980 1.00 18.24 13 PRO C C 1
ATOM 4244 O O . PRO C 1 13 ? 35.474 73.306 43.122 1.00 17.09 13 PRO C O 1
ATOM 4248 N N . GLY C 1 14 ? 36.156 72.830 45.212 1.00 12.94 14 GLY C N 1
ATOM 4249 C CA . GLY C 1 14 ? 34.847 72.370 45.643 1.00 12.12 14 GLY C CA 1
ATOM 4250 C C . GLY C 1 14 ? 33.834 73.499 45.656 1.00 16.08 14 GLY C C 1
ATOM 4251 O O . GLY C 1 14 ? 32.696 73.340 45.209 1.00 15.03 14 GLY C O 1
ATOM 4252 N N . ARG C 1 15 ? 34.244 74.648 46.177 1.00 15.78 15 ARG C N 1
ATOM 4253 C CA . ARG C 1 15 ? 33.370 75.812 46.183 1.00 20.07 15 ARG C CA 1
ATOM 4254 C C . ARG C 1 15 ? 32.984 76.233 44.772 1.00 17.40 15 ARG C C 1
ATOM 4255 O O . ARG C 1 15 ? 31.837 76.620 44.545 1.00 15.83 15 ARG C O 1
ATOM 4263 N N . ASP C 1 16 ? 33.936 76.166 43.840 1.00 18.71 16 ASP C N 1
ATOM 4264 C CA . ASP C 1 16 ? 33.689 76.528 42.441 1.00 20.07 16 ASP C CA 1
ATOM 4265 C C . ASP C 1 16 ? 32.672 75.589 41.825 1.00 20.36 16 ASP C C 1
ATOM 4266 O O . ASP C 1 16 ? 31.786 76.000 41.075 1.00 17.29 16 ASP C O 1
ATOM 4271 N N . MET C 1 17 ? 32.831 74.310 42.131 1.00 15.94 17 MET C N 1
ATOM 4272 C CA . MET C 1 17 ? 31.910 73.289 41.672 1.00 16.19 17 MET C CA 1
ATOM 4273 C C . MET C 1 17 ? 30.495 73.523 42.223 1.00 15.03 17 MET C C 1
ATOM 4274 O O . MET C 1 17 ? 29.500 73.370 41.501 1.00 16.45 17 MET C O 1
ATOM 4279 N N . VAL C 1 18 ? 30.401 73.904 43.493 1.00 15.08 18 VAL C N 1
ATOM 4280 C CA . VAL C 1 18 ? 29.105 74.227 44.089 1.00 11.86 18 VAL C CA 1
ATOM 4281 C C . VAL C 1 18 ? 28.487 75.443 43.408 1.00 17.88 18 VAL C C 1
ATOM 4282 O O . VAL C 1 18 ? 27.320 75.422 43.028 1.00 16.06 18 VAL C O 1
ATOM 4286 N N . LYS C 1 19 ? 29.278 76.499 43.244 1.00 16.55 19 LYS C N 1
ATOM 4287 C CA . LYS C 1 19 ? 28.775 77.722 42.625 1.00 19.03 19 LYS C CA 1
ATOM 4288 C C . LYS C 1 19 ? 28.199 77.438 41.241 1.00 18.34 19 LYS C C 1
ATOM 4289 O O . LYS C 1 19 ? 27.137 77.956 40.884 1.00 18.68 19 LYS C O 1
ATOM 4295 N N . GLU C 1 20 ? 28.897 76.618 40.462 1.00 18.64 20 GLU C N 1
ATOM 4296 C CA . GLU C 1 20 ? 28.454 76.321 39.103 1.00 20.31 20 GLU C CA 1
ATOM 4297 C C . GLU C 1 20 ? 27.277 75.352 39.026 1.00 20.90 20 GLU C C 1
ATOM 4298 O O . GLU C 1 20 ? 26.342 75.566 38.254 1.00 21.03 20 GLU C O 1
ATOM 4304 N N . TYR C 1 21 ? 27.311 74.288 39.823 1.00 15.66 21 TYR C N 1
ATOM 4305 C CA . TYR C 1 21 ? 26.381 73.179 39.598 1.00 14.18 21 TYR C CA 1
ATOM 4306 C C . TYR C 1 21 ? 25.192 73.074 40.544 1.00 14.71 21 TYR C C 1
ATOM 4307 O O . TYR C 1 21 ? 24.174 72.493 40.172 1.00 16.87 21 TYR C O 1
ATOM 4316 N N . VAL C 1 22 ? 25.298 73.608 41.754 1.00 14.73 22 VAL C N 1
ATOM 4317 C CA . VAL C 1 22 ? 24.151 73.528 42.664 1.00 12.58 22 VAL C CA 1
ATOM 4318 C C . VAL C 1 22 ? 22.939 74.295 42.122 1.00 17.35 22 VAL C C 1
ATOM 4319 O O . VAL C 1 22 ? 21.808 73.806 42.199 1.00 15.06 22 VAL C O 1
ATOM 4323 N N . PRO C 1 23 ? 23.165 75.489 41.545 1.00 16.99 23 PRO C N 1
ATOM 4324 C CA . PRO C 1 23 ? 22.013 76.172 40.938 1.00 21.01 23 PRO C CA 1
ATOM 4325 C C . PRO C 1 23 ? 21.398 75.357 39.797 1.00 17.34 23 PRO C C 1
ATOM 4326 O O . PRO C 1 23 ? 20.171 75.328 39.645 1.00 18.52 23 PRO C O 1
ATOM 4330 N N . LYS C 1 24 ? 22.239 74.691 39.010 1.00 16.37 24 LYS C N 1
ATOM 4331 C CA . LYS C 1 24 ? 21.748 73.857 37.915 1.00 17.55 24 LYS C CA 1
ATOM 4332 C C . LYS C 1 24 ? 21.007 72.620 38.421 1.00 18.07 24 LYS C C 1
ATOM 4333 O O . LYS C 1 24 ? 20.022 72.183 37.826 1.00 16.58 24 LYS C O 1
ATOM 4339 N N . LEU C 1 25 ? 21.491 72.042 39.520 1.00 16.12 25 LEU C N 1
ATOM 4340 C CA . LEU C 1 25 ? 20.823 70.890 40.102 1.00 14.19 25 LEU C CA 1
ATOM 4341 C C . LEU C 1 25 ? 19.473 71.289 40.693 1.00 11.65 25 LEU C C 1
ATOM 4342 O O . LEU C 1 25 ? 18.511 70.524 40.646 1.00 15.11 25 LEU C O 1
ATOM 4347 N N . LYS C 1 26 ? 19.412 72.483 41.264 1.00 13.14 26 LYS C N 1
ATOM 4348 C CA . LYS C 1 26 ? 18.172 72.966 41.865 1.00 12.43 26 LYS C CA 1
ATOM 4349 C C . LYS C 1 26 ? 17.129 73.229 40.769 1.00 17.13 26 LYS C C 1
ATOM 4350 O O . LYS C 1 26 ? 15.944 72.933 40.942 1.00 16.22 26 LYS C O 1
ATOM 4356 N N . THR C 1 27 ? 17.580 73.746 39.627 1.00 18.77 27 THR C N 1
ATOM 4357 C CA . THR C 1 27 ? 16.697 73.929 38.476 1.00 17.51 27 THR C CA 1
ATOM 4358 C C . THR C 1 27 ? 16.216 72.597 37.910 1.00 19.14 27 THR C C 1
ATOM 4359 O O . THR C 1 27 ? 15.045 72.443 37.568 1.00 21.03 27 THR C O 1
ATOM 4363 N N . LYS C 1 28 ? 17.120 71.631 37.825 1.00 15.45 28 LYS C N 1
ATOM 4364 C CA . LYS C 1 28 ? 16.801 70.325 37.270 1.00 19.06 28 LYS C CA 1
ATOM 4365 C C . LYS C 1 28 ? 15.875 69.509 38.171 1.00 19.08 28 LYS C C 1
ATOM 4366 O O . LYS C 1 28 ? 14.907 68.901 37.705 1.00 22.40 28 LYS C O 1
ATOM 4372 N N . TYR C 1 29 ? 16.168 69.500 39.466 1.00 17.15 29 TYR C N 1
ATOM 4373 C CA . TYR C 1 29 ? 15.453 68.623 40.387 1.00 14.60 29 TYR C CA 1
ATOM 4374 C C . TYR C 1 29 ? 14.376 69.311 41.218 1.00 15.23 29 TYR C C 1
ATOM 4375 O O . TYR C 1 29 ? 13.500 68.646 41.776 1.00 18.14 29 TYR C O 1
ATOM 4384 N N . LYS C 1 30 ? 14.439 70.638 41.294 1.00 15.33 30 LYS C N 1
ATOM 4385 C CA . LYS C 1 30 ? 13.507 71.421 42.104 1.00 17.68 30 LYS C CA 1
ATOM 4386 C C . LYS C 1 30 ? 13.309 70.846 43.512 1.00 16.92 30 LYS C C 1
ATOM 4387 O O . LYS C 1 30 ? 12.187 70.560 43.933 1.00 16.97 30 LYS C O 1
ATOM 4393 N N . PRO C 1 31 ? 14.408 70.677 44.250 1.00 16.69 31 PRO C N 1
ATOM 4394 C CA . PRO C 1 31 ? 14.320 70.175 45.619 1.00 15.93 31 PRO C CA 1
ATOM 4395 C C . PRO C 1 31 ? 13.621 71.186 46.512 1.00 14.49 31 PRO C C 1
ATOM 4396 O O . PRO C 1 31 ? 13.733 72.393 46.286 1.00 18.18 31 PRO C O 1
ATOM 4400 N N . HIS C 1 32 ? 12.901 70.704 47.515 1.00 12.54 32 HIS C N 1
ATOM 4401 C CA . HIS C 1 32 ? 12.367 71.590 48.541 1.00 16.02 32 HIS C CA 1
ATOM 4402 C C . HIS C 1 32 ? 13.448 72.041 49.516 1.00 17.60 32 HIS C C 1
ATOM 4403 O O . HIS C 1 32 ? 13.400 73.152 50.038 1.00 18.35 32 HIS C O 1
ATOM 4410 N N . PHE C 1 33 ? 14.428 71.172 49.756 1.00 15.26 33 PHE C N 1
ATOM 4411 C CA . PHE C 1 33 ? 15.523 71.486 50.655 1.00 12.93 33 PHE C CA 1
ATOM 4412 C C . PHE C 1 33 ? 16.846 71.102 50.015 1.00 12.97 33 PHE C C 1
ATOM 4413 O O . PHE C 1 33 ? 16.962 70.042 49.403 1.00 14.33 33 PHE C O 1
ATOM 4421 N N . THR C 1 34 ? 17.841 71.973 50.153 1.00 13.17 34 THR C N 1
ATOM 4422 C CA . THR C 1 34 ? 19.197 71.676 49.713 1.00 12.67 34 THR C CA 1
ATOM 4423 C C . THR C 1 34 ? 20.154 71.747 50.909 1.00 14.42 34 THR C C 1
ATOM 4424 O O . THR C 1 34 ? 20.164 72.734 51.645 1.00 13.00 34 THR C O 1
ATOM 4428 N N . ILE C 1 35 ? 20.929 70.679 51.109 1.00 12.24 35 ILE C N 1
ATOM 4429 C CA . ILE C 1 35 ? 21.850 70.580 52.235 1.00 10.27 35 ILE C CA 1
ATOM 4430 C C . ILE C 1 35 ? 23.243 70.330 51.679 1.00 11.87 35 ILE C C 1
ATOM 4431 O O . ILE C 1 35 ? 23.403 69.533 50.760 1.00 12.25 35 ILE C O 1
ATOM 4436 N N . ILE C 1 36 ? 24.239 71.035 52.209 1.00 10.48 36 ILE C N 1
ATOM 4437 C CA . ILE C 1 36 ? 25.619 70.874 51.752 1.00 10.32 36 ILE C CA 1
ATOM 4438 C C . ILE C 1 36 ? 26.563 70.606 52.935 1.00 11.12 36 ILE C C 1
ATOM 4439 O O . ILE C 1 36 ? 26.502 71.299 53.954 1.00 11.06 36 ILE C O 1
ATOM 4444 N N . ASN C 1 37 ? 27.430 69.600 52.824 1.00 9.98 37 ASN C N 1
ATOM 4445 C CA . ASN C 1 37 ? 28.418 69.401 53.878 1.00 10.38 37 ASN C CA 1
ATOM 4446 C C . ASN C 1 37 ? 29.620 70.274 53.597 1.00 11.60 37 ASN C C 1
ATOM 4447 O O . ASN C 1 37 ? 30.283 70.087 52.581 1.00 10.81 37 ASN C O 1
ATOM 4452 N N . GLY C 1 38 ? 29.893 71.235 54.476 1.00 10.60 38 GLY C N 1
ATOM 4453 C CA . GLY C 1 38 ? 30.950 72.200 54.201 1.00 11.69 38 GLY C CA 1
ATOM 4454 C C . GLY C 1 38 ? 32.241 71.999 54.965 1.00 13.72 38 GLY C C 1
ATOM 4455 O O . GLY C 1 38 ? 33.023 72.939 55.100 1.00 13.97 38 GLY C O 1
ATOM 4456 N N . GLU C 1 39 ? 32.501 70.781 55.440 1.00 11.10 39 GLU C N 1
ATOM 4457 C CA . GLU C 1 39 ? 33.522 70.625 56.481 1.00 13.95 39 GLU C CA 1
ATOM 4458 C C . GLU C 1 39 ? 34.962 70.827 55.999 1.00 11.96 39 GLU C C 1
ATOM 4459 O O . GLU C 1 39 ? 35.854 71.044 56.820 1.00 11.64 39 GLU C O 1
ATOM 4465 N N . ASN C 1 40 ? 35.179 70.749 54.688 1.00 10.78 40 ASN C N 1
ATOM 4466 C CA . ASN C 1 40 ? 36.506 70.960 54.106 1.00 11.03 40 ASN C CA 1
ATOM 4467 C C . ASN C 1 40 ? 36.572 72.197 53.220 1.00 14.27 40 ASN C C 1
ATOM 4468 O O . ASN C 1 40 ? 37.518 72.356 52.451 1.00 11.14 40 ASN C O 1
ATOM 4473 N N . ALA C 1 41 ? 35.575 73.070 53.327 1.00 12.14 41 ALA C N 1
ATOM 4474 C CA . ALA C 1 41 ? 35.387 74.114 52.321 1.00 13.30 41 ALA C CA 1
ATOM 4475 C C . ALA C 1 41 ? 36.447 75.219 52.323 1.00 16.20 41 ALA C C 1
ATOM 4476 O O . ALA C 1 41 ? 36.746 75.789 51.267 1.00 16.47 41 ALA C O 1
ATOM 4478 N N . ALA C 1 42 ? 37.001 75.515 53.495 1.00 14.01 42 ALA C N 1
ATOM 4479 C CA . ALA C 1 42 ? 38.025 76.549 53.640 1.00 14.85 42 ALA C CA 1
ATOM 4480 C C . ALA C 1 42 ? 39.421 75.959 53.454 1.00 14.94 42 ALA C C 1
ATOM 4481 O O . ALA C 1 42 ? 40.028 75.450 54.402 1.00 15.83 42 ALA C O 1
ATOM 4483 N N . HIS C 1 43 ? 39.918 76.024 52.222 1.00 16.11 43 HIS C N 1
ATOM 4484 C CA . HIS C 1 43 ? 41.225 75.469 51.882 1.00 18.78 43 HIS C CA 1
ATOM 4485 C C . HIS C 1 43 ? 41.454 74.062 52.418 1.00 17.55 43 HIS C C 1
ATOM 4486 O O . HIS C 1 43 ? 42.561 73.706 52.817 1.00 18.91 43 HIS C O 1
ATOM 4493 N N . GLY C 1 44 ? 40.403 73.252 52.412 1.00 12.86 44 GLY C N 1
ATOM 4494 C CA . GLY C 1 44 ? 40.564 71.845 52.735 1.00 13.69 44 GLY C CA 1
ATOM 4495 C C . GLY C 1 44 ? 40.134 71.455 54.133 1.00 14.76 44 GLY C C 1
ATOM 4496 O O . GLY C 1 44 ? 39.968 70.275 54.421 1.00 15.41 44 GLY C O 1
ATOM 4497 N N . LYS C 1 45 ? 39.987 72.435 55.019 1.00 13.54 45 LYS C N 1
ATOM 4498 C CA . LYS C 1 45 ? 39.535 72.133 56.372 1.00 12.65 45 LYS C CA 1
ATOM 4499 C C . LYS C 1 45 ? 38.872 73.309 57.078 1.00 16.50 45 LYS C C 1
ATOM 4500 O O . LYS C 1 45 ? 39.443 74.400 57.190 1.00 16.84 45 LYS C O 1
ATOM 4506 N N . GLY C 1 46 ? 37.653 73.068 57.548 1.00 11.21 46 GLY C N 1
ATOM 4507 C CA . GLY C 1 46 ? 36.919 74.061 58.295 1.00 11.75 46 GLY C CA 1
ATOM 4508 C C . GLY C 1 46 ? 36.086 74.948 57.401 1.00 12.86 46 GLY C C 1
ATOM 4509 O O . GLY C 1 46 ? 35.983 74.720 56.193 1.00 12.92 46 GLY C O 1
ATOM 4510 N N . LEU C 1 47 ? 35.515 75.980 58.010 1.00 11.66 47 LEU C N 1
ATOM 4511 C CA . LEU C 1 47 ? 34.589 76.861 57.326 1.00 12.93 47 LEU C CA 1
ATOM 4512 C C . LEU C 1 47 ? 34.805 78.282 57.833 1.00 15.00 47 LEU C C 1
ATOM 4513 O O . LEU C 1 47 ? 34.876 78.510 59.036 1.00 16.47 47 LEU C O 1
ATOM 4518 N N . THR C 1 48 ? 34.929 79.233 56.912 1.00 14.74 48 THR C N 1
ATOM 4519 C CA . THR C 1 48 ? 34.986 80.642 57.289 1.00 16.89 48 THR C CA 1
ATOM 4520 C C . THR C 1 48 ? 33.592 81.224 57.151 1.00 16.53 48 THR C C 1
ATOM 4521 O O . THR C 1 48 ? 32.722 80.626 56.518 1.00 15.97 48 THR C O 1
ATOM 4525 N N . GLU C 1 49 ? 33.366 82.397 57.730 1.00 16.36 49 GLU C N 1
ATOM 4526 C CA . GLU C 1 49 ? 32.061 83.025 57.597 1.00 17.72 49 GLU C CA 1
ATOM 4527 C C . GLU C 1 49 ? 31.763 83.380 56.141 1.00 16.06 49 GLU C C 1
ATOM 4528 O O . GLU C 1 49 ? 30.631 83.234 55.687 1.00 16.82 49 GLU C O 1
ATOM 4534 N N . LYS C 1 50 ? 32.781 83.834 55.413 1.00 18.54 50 LYS C N 1
ATOM 4535 C CA . LYS C 1 50 ? 32.607 84.228 54.016 1.00 19.07 50 LYS C CA 1
ATOM 4536 C C . LYS C 1 50 ? 32.115 83.044 53.194 1.00 17.92 50 LYS C C 1
ATOM 4537 O O . LYS C 1 50 ? 31.216 83.179 52.359 1.00 16.50 50 LYS C O 1
ATOM 4543 N N . ILE C 1 51 ? 32.704 81.877 53.437 1.00 15.01 51 ILE C N 1
ATOM 4544 C CA . ILE C 1 51 ? 32.324 80.685 52.693 1.00 16.77 51 ILE C CA 1
ATOM 4545 C C . ILE C 1 51 ? 30.933 80.189 53.093 1.00 16.75 51 ILE C C 1
ATOM 4546 O O . ILE C 1 51 ? 30.165 79.741 52.241 1.00 16.96 51 ILE C O 1
ATOM 4551 N N . TYR C 1 52 ? 30.599 80.271 54.379 1.00 15.83 52 TYR C N 1
ATOM 4552 C CA . TYR C 1 52 ? 29.244 79.941 54.820 1.00 15.75 52 TYR C CA 1
ATOM 4553 C C . TYR C 1 52 ? 28.208 80.728 54.012 1.00 19.24 52 TYR C C 1
ATOM 4554 O O . TYR C 1 52 ? 27.278 80.154 53.448 1.00 15.41 52 TYR C O 1
ATOM 4563 N N . HIS C 1 53 ? 28.376 82.044 53.944 1.00 17.12 53 HIS C N 1
ATOM 4564 C CA . HIS C 1 53 ? 27.452 82.871 53.169 1.00 20.16 53 HIS C CA 1
ATOM 4565 C C . HIS C 1 53 ? 27.459 82.495 51.684 1.00 19.55 53 HIS C C 1
ATOM 4566 O O . HIS C 1 53 ? 26.413 82.499 51.032 1.00 19.63 53 HIS C O 1
ATOM 4573 N N . SER C 1 54 ? 28.634 82.167 51.153 1.00 16.85 54 SER C N 1
ATOM 4574 C CA . SER C 1 54 ? 28.754 81.808 49.743 1.00 17.93 54 SER C CA 1
ATOM 4575 C C . SER C 1 54 ? 28.015 80.505 49.415 1.00 18.06 54 SER C C 1
ATOM 4576 O O . SER C 1 54 ? 27.385 80.382 48.361 1.00 16.84 54 SER C O 1
ATOM 4579 N N . LEU C 1 55 ? 28.098 79.531 50.320 1.00 18.45 55 LEU C N 1
ATOM 4580 C CA . LEU C 1 55 ? 27.382 78.268 50.146 1.00 14.65 55 LEU C CA 1
ATOM 4581 C C . LEU C 1 55 ? 25.870 78.484 50.202 1.00 17.15 55 LEU C C 1
ATOM 4582 O O . LEU C 1 55 ? 25.115 77.861 49.459 1.00 16.69 55 LEU C O 1
ATOM 4587 N N . ILE C 1 56 ? 25.424 79.364 51.091 1.00 18.06 56 ILE C N 1
ATOM 4588 C CA . ILE C 1 56 ? 24.008 79.694 51.165 1.00 19.84 56 ILE C CA 1
ATOM 4589 C C . ILE C 1 56 ? 23.585 80.344 49.850 1.00 20.44 56 ILE C C 1
ATOM 4590 O O . ILE C 1 56 ? 22.573 79.977 49.268 1.00 19.51 56 ILE C O 1
ATOM 4595 N N . GLN C 1 57 ? 24.386 81.292 49.372 1.00 22.64 57 GLN C N 1
ATOM 4596 C CA . GLN C 1 57 ? 24.076 81.986 48.121 1.00 23.09 57 GLN C CA 1
ATOM 4597 C C . GLN C 1 57 ? 23.954 81.028 46.946 1.00 22.54 57 GLN C C 1
ATOM 4598 O O . GLN C 1 57 ? 23.137 81.244 46.050 1.00 27.11 57 GLN C O 1
ATOM 4604 N N . SER C 1 58 ? 24.793 79.994 46.929 1.00 18.78 58 SER C N 1
ATOM 4605 C CA . SER C 1 58 ? 24.788 79.033 45.838 1.00 19.95 58 SER C CA 1
ATOM 4606 C C . SER C 1 58 ? 23.547 78.152 45.855 1.00 19.38 58 SER C C 1
ATOM 4607 O O . SER C 1 58 ? 23.312 77.399 44.911 1.00 21.08 58 SER C O 1
ATOM 4610 N N . GLY C 1 59 ? 22.765 78.225 46.927 1.00 18.82 59 GLY C N 1
ATOM 4611 C CA . GLY C 1 59 ? 21.532 77.463 46.989 1.00 19.90 59 GLY C CA 1
ATOM 4612 C C . GLY C 1 59 ? 21.310 76.595 48.220 1.00 20.14 59 GLY C C 1
ATOM 4613 O O . GLY C 1 59 ? 20.248 75.990 48.354 1.00 19.94 59 GLY C O 1
ATOM 4614 N N . ALA C 1 60 ? 22.286 76.520 49.121 1.00 19.20 60 ALA C N 1
ATOM 4615 C CA . ALA C 1 60 ? 22.098 75.715 50.337 1.00 16.02 60 ALA C CA 1
ATOM 4616 C C . ALA C 1 60 ? 21.061 76.321 51.273 1.00 16.95 60 ALA C C 1
ATOM 4617 O O . ALA C 1 60 ? 21.065 77.526 51.528 1.00 20.42 60 ALA C O 1
ATOM 4619 N N . ASP C 1 61 ? 20.172 75.480 51.786 1.00 14.65 61 ASP C N 1
ATOM 4620 C CA . ASP C 1 61 ? 19.273 75.885 52.856 1.00 15.15 61 ASP C CA 1
ATOM 4621 C C . ASP C 1 61 ? 19.893 75.593 54.226 1.00 15.59 61 ASP C C 1
ATOM 4622 O O . ASP C 1 61 ? 19.608 76.286 55.202 1.00 18.59 61 ASP C O 1
ATOM 4627 N N . ALA C 1 62 ? 20.733 74.560 54.289 1.00 13.79 62 ALA C N 1
ATOM 4628 C CA . ALA C 1 62 ? 21.429 74.194 55.520 1.00 12.27 62 ALA C CA 1
ATOM 4629 C C . ALA C 1 62 ? 22.829 73.670 55.206 1.00 12.28 62 ALA C C 1
ATOM 4630 O O . ALA C 1 62 ? 23.076 73.150 54.121 1.00 11.96 62 ALA C O 1
ATOM 4632 N N . ILE C 1 63 ? 23.738 73.815 56.167 1.00 11.10 63 ILE C N 1
ATOM 4633 C CA . ILE C 1 63 ? 25.114 73.369 56.009 1.00 11.52 63 ILE C CA 1
ATOM 4634 C C . ILE C 1 63 ? 25.444 72.433 57.160 1.00 11.43 63 ILE C C 1
ATOM 4635 O O . ILE C 1 63 ? 25.196 72.752 58.324 1.00 12.12 63 ILE C O 1
ATOM 4640 N N . THR C 1 64 ? 25.971 71.264 56.825 1.00 11.24 64 THR C N 1
ATOM 4641 C CA . THR C 1 64 ? 26.386 70.302 57.835 1.00 12.86 64 THR C CA 1
ATOM 4642 C C . THR C 1 64 ? 27.906 70.204 57.852 1.00 11.33 64 THR C C 1
ATOM 4643 O O . THR C 1 64 ? 28.586 70.618 56.900 1.00 11.12 64 THR C O 1
ATOM 4647 N N . MET C 1 65 ? 28.447 69.646 58.927 1.00 9.92 65 MET C N 1
ATOM 4648 C CA . MET C 1 65 ? 29.894 69.677 59.106 1.00 11.73 65 MET C CA 1
ATOM 4649 C C . MET C 1 65 ? 30.475 68.312 59.501 1.00 11.81 65 MET C C 1
ATOM 4650 O O . MET C 1 65 ? 29.928 67.266 59.150 1.00 11.13 65 MET C O 1
ATOM 4655 N N . GLY C 1 66 ? 31.599 68.317 60.202 1.00 10.10 66 GLY C N 1
ATOM 4656 C CA . GLY C 1 66 ? 32.310 67.074 60.441 1.00 10.98 66 GLY C CA 1
ATOM 4657 C C . GLY C 1 66 ? 33.475 67.231 61.394 1.00 11.81 66 GLY C C 1
ATOM 4658 O O . GLY C 1 66 ? 33.457 68.096 62.271 1.00 12.38 66 GLY C O 1
ATOM 4659 N N . ASN C 1 67 ? 34.490 66.389 61.230 1.00 11.74 67 ASN C N 1
ATOM 4660 C CA . ASN C 1 67 ? 35.609 66.399 62.161 1.00 10.26 67 ASN C CA 1
ATOM 4661 C C . ASN C 1 67 ? 36.482 67.653 62.062 1.00 11.87 67 ASN C C 1
ATOM 4662 O O . ASN C 1 67 ? 37.206 67.973 63.005 1.00 12.80 67 ASN C O 1
ATOM 4667 N N . HIS C 1 68 ? 36.400 68.365 60.939 1.00 11.59 68 HIS C N 1
ATOM 4668 C CA . HIS C 1 68 ? 37.210 69.575 60.729 1.00 12.44 68 HIS C CA 1
ATOM 4669 C C . HIS C 1 68 ? 36.470 70.865 61.073 1.00 10.98 68 HIS C C 1
ATOM 4670 O O . HIS C 1 68 ? 36.949 71.948 60.771 1.00 13.40 68 HIS C O 1
ATOM 4677 N N . THR C 1 69 ? 35.314 70.744 61.713 1.00 11.10 69 THR C N 1
ATOM 4678 C CA . THR C 1 69 ? 34.491 71.901 62.041 1.00 11.37 69 THR C CA 1
ATOM 4679 C C . THR C 1 69 ? 35.288 73.057 62.657 1.00 14.06 69 THR C C 1
ATOM 4680 O O . THR C 1 69 ? 35.016 74.227 62.374 1.00 12.40 69 THR C O 1
ATOM 4684 N N . TRP C 1 70 ? 36.256 72.724 63.504 1.00 11.93 70 TRP C N 1
ATOM 4685 C CA . TRP C 1 70 ? 36.909 73.734 64.336 1.00 13.15 70 TRP C CA 1
ATOM 4686 C C . TRP C 1 70 ? 38.253 74.218 63.807 1.00 15.84 70 TRP C C 1
ATOM 4687 O O . TRP C 1 70 ? 38.957 74.958 64.507 1.00 16.84 70 TRP C O 1
ATOM 4698 N N . ASP C 1 71 ? 38.614 73.824 62.587 1.00 14.02 71 ASP C N 1
ATOM 4699 C CA . ASP C 1 71 ? 39.971 74.078 62.092 1.00 17.92 71 ASP C CA 1
ATOM 4700 C C . ASP C 1 71 ? 40.252 75.535 61.715 1.00 21.33 71 ASP C C 1
ATOM 4701 O O . ASP C 1 71 ? 41.388 76.008 61.833 1.00 24.43 71 ASP C O 1
ATOM 4706 N N . LYS C 1 72 ? 39.231 76.237 61.240 1.00 15.83 72 LYS C N 1
ATOM 4707 C CA . LYS C 1 72 ? 39.342 77.673 61.028 1.00 14.92 72 LYS C CA 1
ATOM 4708 C C . LYS C 1 72 ? 38.700 78.360 62.227 1.00 17.81 72 LYS C C 1
ATOM 4709 O O . LYS C 1 72 ? 37.479 78.327 62.390 1.00 15.56 72 LYS C O 1
ATOM 4715 N N . LYS C 1 73 ? 39.533 78.974 63.065 1.00 18.42 73 LYS C N 1
ATOM 4716 C CA . LYS C 1 73 ? 39.093 79.442 64.378 1.00 17.85 73 LYS C CA 1
ATOM 4717 C C . LYS C 1 73 ? 38.020 80.525 64.336 1.00 12.44 73 LYS C C 1
ATOM 4718 O O . LYS C 1 73 ? 37.335 80.765 65.328 1.00 15.55 73 LYS C O 1
ATOM 4724 N N . GLU C 1 74 ? 37.859 81.189 63.202 1.00 14.94 74 GLU C N 1
ATOM 4725 C CA . GLU C 1 74 ? 36.837 82.219 63.152 1.00 14.62 74 GLU C CA 1
ATOM 4726 C C . GLU C 1 74 ? 35.452 81.602 63.337 1.00 15.28 74 GLU C C 1
ATOM 4727 O O . GLU C 1 74 ? 34.486 82.301 63.625 1.00 12.61 74 GLU C O 1
ATOM 4733 N N . ILE C 1 75 ? 35.340 80.289 63.165 1.00 14.50 75 ILE C N 1
ATOM 4734 C CA . ILE C 1 75 ? 34.017 79.684 63.320 1.00 13.88 75 ILE C CA 1
ATOM 4735 C C . ILE C 1 75 ? 33.447 79.920 64.715 1.00 14.57 75 ILE C C 1
ATOM 4736 O O . ILE C 1 75 ? 32.237 80.005 64.888 1.00 14.78 75 ILE C O 1
ATOM 4741 N N . PHE C 1 76 ? 34.313 80.045 65.712 1.00 14.23 76 PHE C N 1
ATOM 4742 C CA . PHE C 1 76 ? 33.833 80.278 67.066 1.00 14.94 76 PHE C CA 1
ATOM 4743 C C . PHE C 1 76 ? 33.091 81.615 67.199 1.00 16.56 76 PHE C C 1
ATOM 4744 O O . PHE C 1 76 ? 32.258 81.793 68.102 1.00 18.64 76 PHE C O 1
ATOM 4752 N N . ASP C 1 77 ? 33.367 82.535 66.280 1.00 16.29 77 ASP C N 1
ATOM 4753 C CA . ASP C 1 77 ? 32.737 83.848 66.324 1.00 17.12 77 ASP C CA 1
ATOM 4754 C C . ASP C 1 77 ? 31.473 83.984 65.469 1.00 20.52 77 ASP C C 1
ATOM 4755 O O . ASP C 1 77 ? 30.809 85.019 65.519 1.00 26.09 77 ASP C O 1
ATOM 4760 N N . PHE C 1 78 ? 31.118 82.966 64.691 1.00 15.45 78 PHE C N 1
ATOM 4761 C CA . PHE C 1 78 ? 29.879 83.073 63.914 1.00 16.04 78 PHE C CA 1
ATOM 4762 C C . PHE C 1 78 ? 28.951 81.871 64.021 1.00 17.29 78 PHE C C 1
ATOM 4763 O O . PHE C 1 78 ? 27.785 81.953 63.648 1.00 18.75 78 PHE C O 1
ATOM 4771 N N . ILE C 1 79 ? 29.454 80.763 64.551 1.00 14.46 79 ILE C N 1
ATOM 4772 C CA . ILE C 1 79 ? 28.664 79.536 64.559 1.00 11.56 79 ILE C CA 1
ATOM 4773 C C . ILE C 1 79 ? 27.341 79.692 65.318 1.00 17.13 79 ILE C C 1
ATOM 4774 O O . ILE C 1 79 ? 26.328 79.112 64.932 1.00 24.11 79 ILE C O 1
ATOM 4779 N N . ASP C 1 80 ? 27.346 80.489 66.382 1.00 17.39 80 ASP C N 1
ATOM 4780 C CA . ASP C 1 80 ? 26.147 80.677 67.192 1.00 20.61 80 ASP C CA 1
ATOM 4781 C C . ASP C 1 80 ? 25.243 81.781 66.623 1.00 24.99 80 ASP C C 1
ATOM 4782 O O . ASP C 1 80 ? 24.123 81.972 67.097 1.00 29.20 80 ASP C O 1
ATOM 4787 N N . ASP C 1 81 ? 25.728 82.498 65.609 1.00 19.92 81 ASP C N 1
ATOM 4788 C CA . ASP C 1 81 ? 25.050 83.707 65.120 1.00 22.36 81 ASP C CA 1
ATOM 4789 C C . ASP C 1 81 ? 24.440 83.604 63.715 1.00 27.53 81 ASP C C 1
ATOM 4790 O O . ASP C 1 81 ? 23.820 84.558 63.242 1.00 27.19 81 ASP C O 1
ATOM 4795 N N . VAL C 1 82 ? 24.633 82.476 63.037 1.00 19.31 82 VAL C N 1
ATOM 4796 C CA . VAL C 1 82 ? 24.046 82.287 61.712 1.00 20.45 82 VAL C CA 1
ATOM 4797 C C . VAL C 1 82 ? 23.001 81.172 61.747 1.00 21.21 82 VAL C C 1
ATOM 4798 O O . VAL C 1 82 ? 23.027 80.318 62.634 1.00 21.71 82 VAL C O 1
ATOM 4802 N N . PRO C 1 83 ? 22.061 81.187 60.789 1.00 21.25 83 PRO C N 1
ATOM 4803 C CA . PRO C 1 83 ? 21.013 80.162 60.789 1.00 24.51 83 PRO C CA 1
ATOM 4804 C C . PRO C 1 83 ? 21.380 78.913 59.983 1.00 20.89 83 PRO C C 1
ATOM 4805 O O . PRO C 1 83 ? 22.145 78.963 59.011 1.00 22.80 83 PRO C O 1
ATOM 4809 N N . ASN C 1 84 ? 20.822 77.791 60.412 1.00 21.36 84 ASN C N 1
ATOM 4810 C CA . ASN C 1 84 ? 20.910 76.536 59.668 1.00 18.75 84 ASN C CA 1
ATOM 4811 C C . ASN C 1 84 ? 22.320 76.026 59.375 1.00 14.25 84 ASN C C 1
ATOM 4812 O O . ASN C 1 84 ? 22.557 75.412 58.331 1.00 15.41 84 ASN C O 1
ATOM 4817 N N . LEU C 1 85 ? 23.240 76.278 60.302 1.00 14.90 85 LEU C N 1
ATOM 4818 C CA . LEU C 1 85 ? 24.558 75.647 60.288 1.00 13.11 85 LEU C CA 1
ATOM 4819 C C . LEU C 1 85 ? 24.601 74.641 61.429 1.00 12.64 85 LEU C C 1
ATOM 4820 O O . LEU C 1 85 ? 24.364 74.994 62.580 1.00 14.86 85 LEU C O 1
ATOM 4825 N N . VAL C 1 86 ? 24.904 73.385 61.130 1.00 11.27 86 VAL C N 1
ATOM 4826 C CA . VAL C 1 86 ? 25.026 72.415 62.209 1.00 11.98 86 VAL C CA 1
ATOM 4827 C C . VAL C 1 86 ? 26.392 71.757 62.207 1.00 12.52 86 VAL C C 1
ATOM 4828 O O . VAL C 1 86 ? 27.053 71.668 61.167 1.00 12.17 86 VAL C O 1
ATOM 4832 N N . ARG C 1 87 ? 26.812 71.336 63.395 1.00 11.42 87 ARG C N 1
ATOM 4833 C CA . ARG C 1 87 ? 28.038 70.571 63.577 1.00 9.66 87 ARG C CA 1
ATOM 4834 C C . ARG C 1 87 ? 27.651 69.248 64.238 1.00 9.03 87 ARG C C 1
ATOM 4835 O O . ARG C 1 87 ? 26.496 69.070 64.646 1.00 9.41 87 ARG C O 1
ATOM 4843 N N . PRO C 1 88 ? 28.593 68.297 64.323 1.00 10.40 88 PRO C N 1
ATOM 4844 C CA . PRO C 1 88 ? 28.183 67.011 64.894 1.00 10.48 88 PRO C CA 1
ATOM 4845 C C . PRO C 1 88 ? 27.594 67.150 66.299 1.00 9.00 88 PRO C C 1
ATOM 4846 O O . PRO C 1 88 ? 28.198 67.753 67.193 1.00 10.55 88 PRO C O 1
ATOM 4850 N N . ALA C 1 89 ? 26.404 66.590 66.482 1.00 9.67 89 ALA C N 1
ATOM 4851 C CA . ALA C 1 89 ? 25.648 66.793 67.712 1.00 11.36 89 ALA C CA 1
ATOM 4852 C C . ALA C 1 89 ? 26.281 66.119 68.915 1.00 13.19 89 ALA C C 1
ATOM 4853 O O . ALA C 1 89 ? 26.009 66.500 70.058 1.00 12.81 89 ALA C O 1
ATOM 4855 N N . ASN C 1 90 ? 27.104 65.105 68.660 1.00 9.40 90 ASN C N 1
ATOM 4856 C CA . ASN C 1 90 ? 27.686 64.332 69.750 1.00 9.46 90 ASN C CA 1
ATOM 4857 C C . ASN C 1 90 ? 29.037 64.836 70.284 1.00 10.82 90 ASN C C 1
ATOM 4858 O O . ASN C 1 90 ? 29.706 64.142 71.041 1.00 9.88 90 ASN C O 1
ATOM 4863 N N . PHE C 1 91 ? 29.427 66.057 69.918 1.00 10.63 91 PHE C N 1
ATOM 4864 C CA . PHE C 1 91 ? 30.450 66.750 70.693 1.00 12.48 91 PHE C CA 1
ATOM 4865 C C . PHE C 1 91 ? 29.820 66.994 72.060 1.00 11.72 91 PHE C C 1
ATOM 4866 O O . PHE C 1 91 ? 28.597 67.116 72.168 1.00 13.63 91 PHE C O 1
ATOM 4874 N N . PRO C 1 92 ? 30.639 67.047 73.120 1.00 13.83 92 PRO C N 1
ATOM 4875 C CA . PRO C 1 92 ? 30.096 67.168 74.480 1.00 15.14 92 PRO C CA 1
ATOM 4876 C C . PRO C 1 92 ? 29.218 68.398 74.716 1.00 16.61 92 PRO C C 1
ATOM 4877 O O . PRO C 1 92 ? 29.367 69.419 74.053 1.00 15.49 92 PRO C O 1
ATOM 4881 N N . GLU C 1 93 ? 28.309 68.284 75.679 1.00 19.57 93 GLU C N 1
ATOM 4882 C CA . GLU C 1 93 ? 27.542 69.430 76.147 1.00 22.62 93 GLU C CA 1
ATOM 4883 C C . GLU C 1 93 ? 28.486 70.597 76.400 1.00 19.53 93 GLU C C 1
ATOM 4884 O O . GLU C 1 93 ? 29.556 70.420 76.980 1.00 20.56 93 GLU C O 1
ATOM 4890 N N . GLY C 1 94 ? 28.094 71.789 75.969 1.00 20.74 94 GLY C N 1
ATOM 4891 C CA . GLY C 1 94 ? 28.928 72.960 76.155 1.00 21.10 94 GLY C CA 1
ATOM 4892 C C . GLY C 1 94 ? 29.635 73.387 74.884 1.00 22.60 94 GLY C C 1
ATOM 4893 O O . GLY C 1 94 ? 30.106 74.514 74.781 1.00 19.73 94 GLY C O 1
ATOM 4894 N N . THR C 1 95 ? 29.707 72.483 73.910 1.00 14.19 95 THR C N 1
ATOM 4895 C CA . THR C 1 95 ? 30.325 72.778 72.624 1.00 14.26 95 THR C CA 1
ATOM 4896 C C . THR C 1 95 ? 29.551 73.885 71.915 1.00 15.42 95 THR C C 1
ATOM 4897 O O . THR C 1 95 ? 28.321 73.896 71.942 1.00 13.22 95 THR C O 1
ATOM 4901 N N . PRO C 1 96 ? 30.267 74.827 71.283 1.00 15.69 96 PRO C N 1
ATOM 4902 C CA . PRO C 1 96 ? 29.598 75.893 70.523 1.00 14.68 96 PRO C CA 1
ATOM 4903 C C . PRO C 1 96 ? 28.746 75.340 69.377 1.00 15.69 96 PRO C C 1
ATOM 4904 O O . PRO C 1 96 ? 29.003 74.249 68.890 1.00 13.74 96 PRO C O 1
ATOM 4908 N N . GLY C 1 97 ? 27.739 76.092 68.945 1.00 13.90 97 GLY C N 1
ATOM 4909 C CA . GLY C 1 97 ? 26.914 75.656 67.830 1.00 13.52 97 GLY C CA 1
ATOM 4910 C C . GLY C 1 97 ? 25.842 74.647 68.215 1.00 12.29 97 GLY C C 1
ATOM 4911 O O . GLY C 1 97 ? 25.640 74.357 69.400 1.00 15.76 97 GLY C O 1
ATOM 4912 N N . LYS C 1 98 ? 25.167 74.106 67.201 1.00 14.01 98 LYS C N 1
ATOM 4913 C CA . LYS C 1 98 ? 24.037 73.199 67.370 1.00 16.52 98 LYS C CA 1
ATOM 4914 C C . LYS C 1 98 ? 24.264 71.954 66.528 1.00 12.73 98 LYS C C 1
ATOM 4915 O O . LYS C 1 98 ? 24.945 72.017 65.507 1.00 12.49 98 LYS C O 1
ATOM 4921 N N . GLY C 1 99 ? 23.660 70.838 66.940 1.00 15.69 99 GLY C N 1
ATOM 4922 C CA . GLY C 1 99 ? 23.740 69.597 66.187 1.00 14.17 99 GLY C CA 1
ATOM 4923 C C . GLY C 1 99 ? 22.456 69.284 65.440 1.00 14.65 99 GLY C C 1
ATOM 4924 O O . GLY C 1 99 ? 22.362 68.285 64.726 1.00 12.92 99 GLY C O 1
ATOM 4925 N N . ILE C 1 100 ? 21.455 70.136 65.619 1.00 10.72 100 ILE C N 1
ATOM 4926 C CA . ILE C 1 100 ? 20.183 69.982 64.922 1.00 10.81 100 ILE C CA 1
ATOM 4927 C C . ILE C 1 100 ? 19.656 71.353 64.545 1.00 13.65 100 ILE C C 1
ATOM 4928 O O . ILE C 1 100 ? 19.813 72.318 65.295 1.00 13.11 100 ILE C O 1
ATOM 4933 N N . THR C 1 101 ? 19.038 71.435 63.373 1.00 11.91 101 THR C N 1
ATOM 4934 C CA . THR C 1 101 ? 18.398 72.676 62.947 1.00 13.26 101 THR C CA 1
ATOM 4935 C C . THR C 1 101 ? 17.118 72.342 62.190 1.00 15.55 101 THR C C 1
ATOM 4936 O O . THR C 1 101 ? 16.992 71.262 61.617 1.00 12.62 101 THR C O 1
ATOM 4940 N N . TYR C 1 102 ? 16.157 73.262 62.210 1.00 16.20 102 TYR C N 1
ATOM 4941 C CA . TYR C 1 102 ? 14.882 73.028 61.545 1.00 17.39 102 TYR C CA 1
ATOM 4942 C C . TYR C 1 102 ? 14.737 74.007 60.396 1.00 20.32 102 TYR C C 1
ATOM 4943 O O . TYR C 1 102 ? 14.694 75.221 60.598 1.00 20.93 102 TYR C O 1
ATOM 4952 N N . VAL C 1 103 ? 14.705 73.487 59.201 1.00 15.90 103 VAL C N 1
ATOM 4953 C CA . VAL C 1 103 ? 14.615 74.286 58.038 1.00 18.64 103 VAL C CA 1
ATOM 4954 C C . VAL C 1 103 ? 13.187 74.376 57.561 1.00 22.59 103 VAL C C 1
ATOM 4955 O O . VAL C 1 103 ? 12.539 73.397 57.380 1.00 19.27 103 VAL C O 1
ATOM 4959 N N . LYS C 1 104 ? 12.716 75.604 57.417 1.00 24.39 104 LYS C N 1
ATOM 4960 C CA . LYS C 1 104 ? 11.405 75.827 56.866 1.00 28.11 104 LYS C CA 1
ATOM 4961 C C . LYS C 1 104 ? 11.610 76.432 55.504 1.00 35.56 104 LYS C C 1
ATOM 4962 O O . LYS C 1 104 ? 12.266 77.432 55.377 1.00 37.19 104 LYS C O 1
ATOM 4968 N N . ALA C 1 105 ? 11.082 75.807 54.476 1.00 33.55 105 ALA C N 1
ATOM 4969 C CA . ALA C 1 105 ? 11.429 76.290 53.161 1.00 37.46 105 ALA C CA 1
ATOM 4970 C C . ALA C 1 105 ? 10.746 75.615 52.030 1.00 38.34 105 ALA C C 1
ATOM 4971 O O . ALA C 1 105 ? 10.459 74.459 52.052 1.00 39.36 105 ALA C O 1
ATOM 4973 N N . ASN C 1 106 ? 10.522 76.398 51.000 1.00 44.52 106 ASN C N 1
ATOM 4974 C CA . ASN C 1 106 ? 9.739 75.956 49.888 1.00 45.62 106 ASN C CA 1
ATOM 4975 C C . ASN C 1 106 ? 8.437 75.362 50.373 1.00 44.61 106 ASN C C 1
ATOM 4976 O O . ASN C 1 106 ? 7.957 74.414 49.803 1.00 44.31 106 ASN C O 1
ATOM 4981 N N . GLY C 1 107 ? 7.891 75.927 51.445 1.00 43.34 107 GLY C N 1
ATOM 4982 C CA . GLY C 1 107 ? 6.558 75.572 51.897 1.00 43.10 107 GLY C CA 1
ATOM 4983 C C . GLY C 1 107 ? 6.413 74.548 53.019 1.00 50.66 107 GLY C C 1
ATOM 4984 O O . GLY C 1 107 ? 5.346 74.539 53.600 1.00 50.84 107 GLY C O 1
ATOM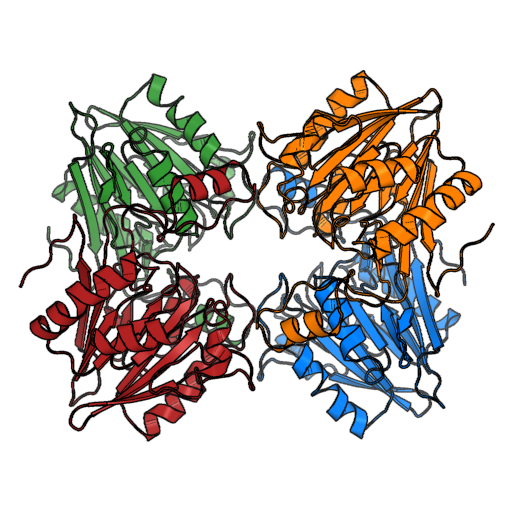 4985 N N . LYS C 1 108 ? 7.470 73.741 53.308 1.00 43.41 108 LYS C N 1
ATOM 4986 C CA . LYS C 1 108 ? 7.516 72.660 54.352 1.00 43.07 108 LYS C CA 1
ATOM 4987 C C . LYS C 1 108 ? 8.628 72.762 55.462 1.00 31.88 108 LYS C C 1
ATOM 4988 O O . LYS C 1 108 ? 9.340 73.715 55.506 1.00 36.10 108 LYS C O 1
ATOM 4994 N N . GLU C 1 109 ? 8.756 71.746 56.311 1.00 33.39 109 GLU C N 1
ATOM 4995 C CA . GLU C 1 109 ? 9.725 71.726 57.414 1.00 27.59 109 GLU C CA 1
ATOM 4996 C C . GLU C 1 109 ? 10.610 70.462 57.522 1.00 23.85 109 GLU C C 1
ATOM 4997 O O . GLU C 1 109 ? 10.137 69.391 57.449 1.00 26.78 109 GLU C O 1
ATOM 5003 N N . LEU C 1 110 ? 11.889 70.631 57.722 1.00 16.60 110 LEU C N 1
ATOM 5004 C CA . LEU C 1 110 ? 12.801 69.491 57.756 1.00 14.27 110 LEU C CA 1
ATOM 5005 C C . LEU C 1 110 ? 13.769 69.630 58.925 1.00 13.37 110 LEU C C 1
ATOM 5006 O O . LEU C 1 110 ? 14.428 70.654 59.066 1.00 15.42 110 LEU C O 1
ATOM 5011 N N . ALA C 1 111 ? 13.855 68.602 59.760 1.00 11.81 111 ALA C N 1
ATOM 5012 C CA . ALA C 1 111 ? 14.866 68.574 60.809 1.00 11.42 111 ALA C CA 1
ATOM 5013 C C . ALA C 1 111 ? 16.142 68.016 60.196 1.00 11.84 111 ALA C C 1
ATOM 5014 O O . ALA C 1 111 ? 16.115 66.968 59.557 1.00 12.76 111 ALA C O 1
ATOM 5016 N N . VAL C 1 112 ? 17.240 68.748 60.347 1.00 9.12 112 VAL C N 1
ATOM 5017 C CA . VAL C 1 112 ? 18.535 68.325 59.837 1.00 10.96 112 VAL C CA 1
ATOM 5018 C C . VAL C 1 112 ? 19.466 68.094 61.020 1.00 10.20 112 VAL C C 1
ATOM 5019 O O . VAL C 1 112 ? 19.718 69.006 61.818 1.00 11.21 112 VAL C O 1
ATOM 5023 N N . ILE C 1 113 ? 19.975 66.866 61.123 1.00 9.29 113 ILE C N 1
ATOM 5024 C CA . ILE C 1 113 ? 20.806 66.445 62.246 1.00 11.40 113 ILE C CA 1
ATOM 5025 C C . ILE C 1 113 ? 22.172 66.044 61.703 1.00 13.22 113 ILE C C 1
ATOM 5026 O O . ILE C 1 113 ? 22.254 65.407 60.661 1.00 12.19 113 ILE C O 1
ATOM 5031 N N . ASN C 1 114 ? 23.235 66.434 62.402 1.00 10.04 114 ASN C N 1
ATOM 5032 C CA . ASN C 1 114 ? 24.600 66.072 62.026 1.00 11.19 114 ASN C CA 1
ATOM 5033 C C . ASN C 1 114 ? 25.159 65.243 63.189 1.00 9.94 114 ASN C C 1
ATOM 5034 O O . ASN C 1 114 ? 24.988 65.609 64.354 1.00 11.68 114 ASN C O 1
ATOM 5039 N N . LEU C 1 115 ? 25.781 64.107 62.879 1.00 8.54 115 LEU C N 1
ATOM 5040 C CA . LEU C 1 115 ? 26.422 63.258 63.882 1.00 9.11 115 LEU C CA 1
ATOM 5041 C C . LEU C 1 115 ? 27.801 62.836 63.374 1.00 9.49 115 LEU C C 1
ATOM 5042 O O . LEU C 1 115 ? 28.062 62.897 62.172 1.00 8.99 115 LEU C O 1
ATOM 5047 N N . GLN C 1 116 ? 28.680 62.415 64.284 1.00 8.17 116 GLN C N 1
ATOM 5048 C CA . GLN C 1 116 ? 30.028 62.002 63.897 1.00 7.95 116 GLN C CA 1
ATOM 5049 C C . GLN C 1 116 ? 30.328 60.633 64.492 1.00 9.33 116 GLN C C 1
ATOM 5050 O O . GLN C 1 116 ? 30.012 60.373 65.656 1.00 9.43 116 GLN C O 1
ATOM 5056 N N . GLY C 1 117 ? 30.918 59.757 63.683 1.00 9.82 117 GLY C N 1
ATOM 5057 C CA . GLY C 1 117 ? 31.246 58.404 64.120 1.00 8.52 117 GLY C CA 1
ATOM 5058 C C . GLY C 1 117 ? 32.459 58.392 65.033 1.00 8.69 117 GLY C C 1
ATOM 5059 O O . GLY C 1 117 ? 33.191 59.383 65.134 1.00 12.02 117 GLY C O 1
ATOM 5060 N N . ARG C 1 118 ? 32.683 57.266 65.702 1.00 8.88 118 ARG C N 1
ATOM 5061 C CA . ARG C 1 118 ? 33.794 57.171 66.647 1.00 10.20 118 ARG C CA 1
ATOM 5062 C C . ARG C 1 118 ? 34.853 56.146 66.251 1.00 10.45 118 ARG C C 1
ATOM 5063 O O . ARG C 1 118 ? 35.989 56.218 66.718 1.00 12.91 118 ARG C O 1
ATOM 5071 N N . THR C 1 119 ? 34.490 55.193 65.395 1.00 10.42 119 THR C N 1
ATOM 5072 C CA . THR C 1 119 ? 35.480 54.235 64.905 1.00 11.45 119 THR C CA 1
ATOM 5073 C C . THR C 1 119 ? 36.536 54.958 64.070 1.00 12.71 119 THR C C 1
ATOM 5074 O O . THR C 1 119 ? 36.206 55.680 63.112 1.00 12.64 119 THR C O 1
ATOM 5078 N N . PHE C 1 120 ? 37.804 54.788 64.455 1.00 13.87 120 PHE C N 1
ATOM 5079 C CA . PHE C 1 120 ? 38.934 55.434 63.783 1.00 15.83 120 PHE C CA 1
ATOM 5080 C C . PHE C 1 120 ? 38.916 56.963 63.920 1.00 19.33 120 PHE C C 1
ATOM 5081 O O . PHE C 1 120 ? 39.633 57.671 63.204 1.00 19.46 120 PHE C O 1
ATOM 5089 N N . LEU C 1 121 ? 38.096 57.461 64.842 1.00 13.55 121 LEU C N 1
ATOM 5090 C CA . LEU C 1 121 ? 37.902 58.896 65.046 1.00 13.99 121 LEU C CA 1
ATOM 5091 C C . LEU C 1 121 ? 37.987 59.217 66.542 1.00 13.55 121 LEU C C 1
ATOM 5092 O O . LEU C 1 121 ? 38.165 58.309 67.357 1.00 14.65 121 LEU C O 1
ATOM 5097 N N . PRO C 1 122 ? 37.895 60.505 66.915 1.00 14.78 122 PRO C N 1
ATOM 5098 C CA . PRO C 1 122 ? 38.003 60.809 68.350 1.00 16.55 122 PRO C CA 1
ATOM 5099 C C . PRO C 1 122 ? 36.820 60.286 69.172 1.00 15.81 122 PRO C C 1
ATOM 5100 O O . PRO C 1 122 ? 35.728 60.093 68.644 1.00 14.61 122 PRO C O 1
ATOM 5104 N N . PRO C 1 123 ? 37.038 60.067 70.476 1.00 14.75 123 PRO C N 1
ATOM 5105 C CA . PRO C 1 123 ? 35.978 59.519 71.331 1.00 14.55 123 PRO C CA 1
ATOM 5106 C C . PRO C 1 123 ? 34.923 60.548 71.749 1.00 16.79 123 PRO C C 1
ATOM 5107 O O . PRO C 1 123 ? 34.915 61.009 72.895 1.00 17.95 123 PRO C O 1
ATOM 5111 N N . LEU C 1 124 ? 34.044 60.902 70.843 1.00 13.19 124 LEU C N 1
ATOM 5112 C CA . LEU C 1 124 ? 32.946 61.764 71.169 1.00 13.20 124 LEU C CA 1
ATOM 5113 C C . LEU C 1 124 ? 31.888 60.994 71.980 1.00 11.95 124 LEU C C 1
ATOM 5114 O O . LEU C 1 124 ? 32.102 59.890 72.372 1.00 11.82 124 LEU C O 1
ATOM 5119 N N . ASP C 1 125 ? 30.761 61.645 72.235 1.00 12.27 125 ASP C N 1
ATOM 5120 C CA . ASP C 1 125 ? 29.649 60.959 72.881 1.00 12.18 125 ASP C CA 1
ATOM 5121 C C . ASP C 1 125 ? 29.060 59.945 71.897 1.00 10.80 125 ASP C C 1
ATOM 5122 O O . ASP C 1 125 ? 29.270 60.048 70.689 1.00 11.28 125 ASP C O 1
ATOM 5127 N N . ASP C 1 126 ? 28.345 58.953 72.412 1.00 12.02 126 ASP C N 1
ATOM 5128 C CA . ASP C 1 126 ? 27.802 57.902 71.553 1.00 11.89 126 ASP C CA 1
ATOM 5129 C C . ASP C 1 126 ? 26.815 58.474 70.540 1.00 11.84 126 ASP C C 1
ATOM 5130 O O . ASP C 1 126 ? 25.809 59.075 70.930 1.00 13.81 126 ASP C O 1
ATOM 5135 N N . PRO C 1 127 ? 27.088 58.291 69.237 1.00 10.06 127 PRO C N 1
ATOM 5136 C CA . PRO C 1 127 ? 26.158 58.834 68.237 1.00 8.71 127 PRO C CA 1
ATOM 5137 C C . PRO C 1 127 ? 24.840 58.064 68.147 1.00 10.67 127 PRO C C 1
ATOM 5138 O O . PRO C 1 127 ? 23.857 58.636 67.671 1.00 11.55 127 PRO C O 1
ATOM 5142 N N . PHE C 1 128 ? 24.813 56.803 68.579 1.00 11.06 128 PHE C N 1
ATOM 5143 C CA . PHE C 1 128 ? 23.566 56.030 68.583 1.00 11.41 128 PHE C CA 1
ATOM 5144 C C . PHE C 1 128 ? 22.557 56.585 69.595 1.00 12.05 128 PHE C C 1
ATOM 5145 O O . PHE C 1 128 ? 21.409 56.885 69.240 1.00 9.97 128 PHE C O 1
ATOM 5153 N N . LEU C 1 129 ? 22.984 56.754 70.847 1.00 10.99 129 LEU C N 1
ATOM 5154 C CA . LEU C 1 129 ? 22.107 57.362 71.851 1.00 13.19 129 LEU C CA 1
ATOM 5155 C C . LEU C 1 129 ? 21.769 58.801 71.469 1.00 12.84 129 LEU C C 1
ATOM 5156 O O . LEU C 1 129 ? 20.638 59.247 71.662 1.00 12.47 129 LEU C O 1
ATOM 5161 N N . LYS C 1 130 ? 22.742 59.524 70.912 1.00 13.11 130 LYS C N 1
ATOM 5162 C CA . LYS C 1 130 ? 22.497 60.907 70.515 1.00 11.65 130 LYS C CA 1
ATOM 5163 C C . LYS C 1 130 ? 21.448 60.954 69.404 1.00 13.34 130 LYS C C 1
ATOM 5164 O O . LYS C 1 130 ? 20.576 61.825 69.401 1.00 12.72 130 LYS C O 1
ATOM 5170 N N . ALA C 1 131 ? 21.530 60.017 68.463 1.00 9.88 131 ALA C N 1
ATOM 5171 C CA . ALA C 1 131 ? 20.534 59.939 67.401 1.00 9.96 131 ALA C CA 1
ATOM 5172 C C . ALA C 1 131 ? 19.130 59.712 67.982 1.00 12.51 131 ALA C C 1
ATOM 5173 O O . ALA C 1 131 ? 18.181 60.377 67.581 1.00 13.06 131 ALA C O 1
ATOM 5175 N N . ASP C 1 132 ? 19.008 58.781 68.923 1.00 10.43 132 ASP C N 1
ATOM 5176 C CA . ASP C 1 132 ? 17.736 58.573 69.632 1.00 11.06 132 ASP C CA 1
ATOM 5177 C C . ASP C 1 132 ? 17.228 59.882 70.231 1.00 13.07 132 ASP C C 1
ATOM 5178 O O . ASP C 1 132 ? 16.059 60.234 70.084 1.00 14.26 132 ASP C O 1
ATOM 5183 N N . GLU C 1 133 ? 18.109 60.578 70.940 1.00 13.17 133 GLU C N 1
ATOM 5184 C CA . GLU C 1 133 ? 17.743 61.806 71.633 1.00 15.23 133 GLU C CA 1
ATOM 5185 C C . GLU C 1 133 ? 17.254 62.879 70.660 1.00 14.34 133 GLU C C 1
ATOM 5186 O O . GLU C 1 133 ? 16.232 63.522 70.891 1.00 14.43 133 GLU C O 1
ATOM 5192 N N . LEU C 1 134 ? 17.975 63.072 69.562 1.00 10.89 134 LEU C N 1
ATOM 5193 C CA . LEU C 1 134 ? 17.626 64.131 68.619 1.00 11.98 134 LEU C CA 1
ATOM 5194 C C . LEU C 1 134 ? 16.438 63.778 67.726 1.00 13.80 134 LEU C C 1
ATOM 5195 O O . LEU C 1 134 ? 15.643 64.648 67.373 1.00 14.14 134 LEU C O 1
ATOM 5200 N N . ILE C 1 135 ? 16.320 62.511 67.350 1.00 12.68 135 ILE C N 1
ATOM 5201 C CA . ILE C 1 135 ? 15.129 62.066 66.639 1.00 11.42 135 ILE C CA 1
ATOM 5202 C C . ILE C 1 135 ? 13.900 62.302 67.527 1.00 15.00 135 ILE C C 1
ATOM 5203 O O . ILE C 1 135 ? 12.883 62.807 67.048 1.00 16.90 135 ILE C O 1
ATOM 5208 N N . ALA C 1 136 ? 13.996 61.947 68.826 1.00 16.53 136 ALA C N 1
ATOM 5209 C CA . ALA C 1 136 ? 12.824 62.195 69.684 1.00 19.01 136 ALA C CA 1
ATOM 5210 C C . ALA C 1 136 ? 12.507 63.686 69.807 1.00 16.64 136 ALA C C 1
ATOM 5211 O O . ALA C 1 136 ? 11.324 64.045 69.806 1.00 19.32 136 ALA C O 1
ATOM 5213 N N . GLU C 1 137 ? 13.526 64.537 69.925 1.00 15.31 137 GLU C N 1
ATOM 5214 C CA A GLU C 1 137 ? 13.303 65.978 69.929 0.45 16.32 137 GLU C CA 1
ATOM 5215 C CA B GLU C 1 137 ? 13.300 65.983 69.930 0.55 16.30 137 GLU C CA 1
ATOM 5216 C C . GLU C 1 137 ? 12.632 66.427 68.631 1.00 17.80 137 GLU C C 1
ATOM 5217 O O . GLU C 1 137 ? 11.648 67.164 68.653 1.00 19.70 137 GLU C O 1
ATOM 5228 N N . ALA C 1 138 ? 13.162 65.974 67.498 1.00 12.82 138 ALA C N 1
ATOM 5229 C CA . ALA C 1 138 ? 12.640 66.412 66.208 1.00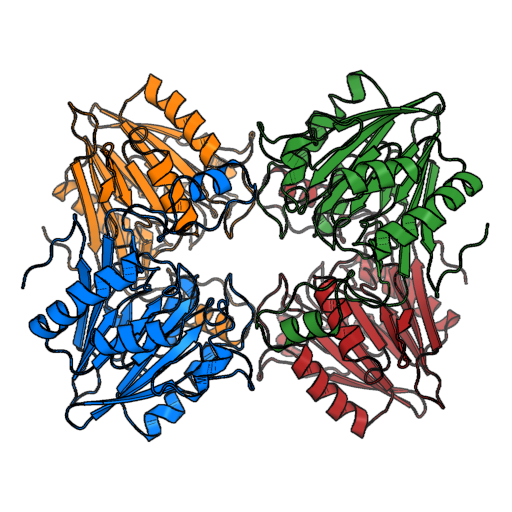 14.56 138 ALA C CA 1
ATOM 5230 C C . ALA C 1 138 ? 11.211 65.935 66.022 1.00 15.96 138 ALA C C 1
ATOM 5231 O O . ALA C 1 138 ? 10.376 66.651 65.471 1.00 15.82 138 ALA C O 1
ATOM 5233 N N . ALA C 1 139 ? 10.938 64.725 66.494 1.00 16.07 139 ALA C N 1
ATOM 5234 C CA . ALA C 1 139 ? 9.624 64.119 66.314 1.00 16.67 139 ALA C CA 1
ATOM 5235 C C . ALA C 1 139 ? 8.559 64.754 67.218 1.00 22.34 139 ALA C C 1
ATOM 5236 O O . ALA C 1 139 ? 7.387 64.417 67.117 1.00 25.60 139 ALA C O 1
ATOM 5238 N N . LYS C 1 140 ? 8.947 65.667 68.105 1.00 17.28 140 LYS C N 1
ATOM 5239 C CA . LYS C 1 140 ? 7.924 66.468 68.787 1.00 20.00 140 LYS C CA 1
ATOM 5240 C C . LYS C 1 140 ? 7.335 67.475 67.804 1.00 22.36 140 LYS C C 1
ATOM 5241 O O . LYS C 1 140 ? 6.187 67.903 67.947 1.00 23.29 140 LYS C O 1
ATOM 5247 N N . ARG C 1 141 ? 8.128 67.856 66.808 1.00 16.70 141 ARG C N 1
ATOM 5248 C CA . ARG C 1 141 ? 7.754 68.951 65.917 1.00 19.77 141 ARG C CA 1
ATOM 5249 C C . ARG C 1 141 ? 7.458 68.549 64.466 1.00 23.11 141 ARG C C 1
ATOM 5250 O O . ARG C 1 141 ? 6.498 69.048 63.880 1.00 21.08 141 ARG C O 1
ATOM 5258 N N . THR C 1 142 ? 8.265 67.660 63.885 1.00 17.71 142 THR C N 1
ATOM 5259 C CA . THR C 1 142 ? 8.115 67.323 62.469 1.00 18.48 142 THR C CA 1
ATOM 5260 C C . THR C 1 142 ? 8.403 65.852 62.175 1.00 16.37 142 THR C C 1
ATOM 5261 O O . THR C 1 142 ? 9.241 65.243 62.830 1.00 16.16 142 THR C O 1
ATOM 5265 N N . PRO C 1 143 ? 7.699 65.274 61.186 1.00 14.67 143 PRO C N 1
ATOM 5266 C CA . PRO C 1 143 ? 7.948 63.882 60.811 1.00 18.57 143 PRO C CA 1
ATOM 5267 C C . PRO C 1 143 ? 9.103 63.747 59.819 1.00 17.37 143 PRO C C 1
ATOM 5268 O O . PRO C 1 143 ? 9.529 62.631 59.522 1.00 19.77 143 PRO C O 1
ATOM 5272 N N . TYR C 1 144 ? 9.607 64.871 59.327 1.00 13.13 144 TYR C N 1
ATOM 5273 C CA . TYR C 1 144 ? 10.661 64.859 58.317 1.00 13.19 144 TYR C CA 1
ATOM 5274 C C . TYR C 1 144 ? 12.033 65.075 58.956 1.00 13.86 144 TYR C C 1
ATOM 5275 O O . TYR C 1 144 ? 12.331 66.155 59.468 1.00 13.42 144 TYR C O 1
ATOM 5284 N N . ILE C 1 145 ? 12.864 64.036 58.924 1.00 11.87 145 ILE C N 1
ATOM 5285 C CA . ILE C 1 145 ? 14.108 64.046 59.678 1.00 11.72 145 ILE C CA 1
ATOM 5286 C C . ILE C 1 145 ? 15.242 63.527 58.807 1.00 12.18 145 ILE C C 1
ATOM 5287 O O . ILE C 1 145 ? 15.166 62.431 58.259 1.00 12.51 145 ILE C O 1
ATOM 5292 N N . PHE C 1 146 ? 16.283 64.341 58.663 1.00 9.76 146 PHE C N 1
ATOM 5293 C CA . PHE C 1 146 ? 17.430 64.000 57.823 1.00 11.13 146 PHE C CA 1
ATOM 5294 C C . PHE C 1 146 ? 18.704 63.954 58.665 1.00 10.06 146 PHE C C 1
ATOM 5295 O O . PHE C 1 146 ? 18.966 64.878 59.444 1.00 10.92 146 PHE C O 1
ATOM 5303 N N . ILE C 1 147 ? 19.505 62.895 58.504 1.00 9.01 147 ILE C N 1
ATOM 5304 C CA . ILE C 1 147 ? 20.754 62.771 59.258 1.00 9.14 147 ILE C CA 1
ATOM 5305 C C . ILE C 1 147 ? 21.962 62.695 58.323 1.00 10.49 147 ILE C C 1
ATOM 5306 O O . ILE C 1 147 ? 21.993 61.860 57.409 1.00 9.41 147 ILE C O 1
ATOM 5311 N N . ASP C 1 148 ? 22.929 63.588 58.532 1.00 9.98 148 ASP C N 1
ATOM 5312 C CA . ASP C 1 148 ? 24.250 63.472 57.895 1.00 11.36 148 ASP C CA 1
ATOM 5313 C C . ASP C 1 148 ? 25.202 62.887 58.934 1.00 9.82 148 ASP C C 1
ATOM 5314 O O . ASP C 1 148 ? 25.570 63.567 59.910 1.00 9.20 148 ASP C O 1
ATOM 5319 N N . PHE C 1 149 ? 25.555 61.616 58.751 1.00 9.23 149 PHE C N 1
ATOM 5320 C CA . PHE C 1 149 ? 26.447 60.895 59.657 1.00 7.97 149 PHE C CA 1
ATOM 5321 C C . PHE C 1 149 ? 27.866 60.889 59.082 1.00 6.79 149 PHE C C 1
ATOM 5322 O O . PHE C 1 149 ? 28.153 60.228 58.080 1.00 10.42 149 PHE C O 1
ATOM 5330 N N . HIS C 1 150 ? 28.749 61.637 59.736 1.00 8.51 150 HIS C N 1
ATOM 5331 C CA . HIS C 1 150 ? 30.126 61.818 59.285 1.00 9.10 150 HIS C CA 1
ATOM 5332 C C . HIS C 1 150 ? 31.015 60.796 59.985 1.00 9.63 150 HIS C C 1
ATOM 5333 O O . HIS C 1 150 ? 31.314 60.940 61.174 1.00 9.68 150 HIS C O 1
ATOM 5340 N N . ALA C 1 151 ? 31.430 59.758 59.261 1.00 7.56 151 ALA C N 1
ATOM 5341 C CA . ALA C 1 151 ? 32.054 58.595 59.906 1.00 9.08 151 ALA C CA 1
ATOM 5342 C C . ALA C 1 151 ? 32.975 57.867 58.949 1.00 9.34 151 ALA C C 1
ATOM 5343 O O . ALA C 1 151 ? 32.808 57.958 57.731 1.00 10.63 151 ALA C O 1
ATOM 5345 N N . GLU C 1 152 ? 33.934 57.122 59.499 1.00 10.11 152 GLU C N 1
ATOM 5346 C CA . GLU C 1 152 ? 34.912 56.413 58.684 1.00 9.99 152 GLU C CA 1
ATOM 5347 C C . GLU C 1 152 ? 34.498 54.970 58.392 1.00 10.83 152 GLU C C 1
ATOM 5348 O O . GLU C 1 152 ? 34.571 54.516 57.250 1.00 13.17 152 GLU C O 1
ATOM 5354 N N . ALA C 1 153 ? 34.061 54.258 59.424 1.00 10.01 153 ALA C N 1
ATOM 5355 C CA . ALA C 1 153 ? 33.798 52.817 59.319 1.00 11.25 153 ALA C CA 1
ATOM 5356 C C . ALA C 1 153 ? 32.466 52.477 58.649 1.00 12.01 153 ALA C C 1
ATOM 5357 O O . ALA C 1 153 ? 31.400 52.953 59.067 1.00 12.18 153 ALA C O 1
ATOM 5359 N N . THR C 1 154 ? 32.516 51.649 57.608 1.00 9.42 154 THR C N 1
ATOM 5360 C CA . THR C 1 154 ? 31.281 51.223 56.960 1.00 10.74 154 THR C CA 1
ATOM 5361 C C . THR C 1 154 ? 30.371 50.506 57.950 1.00 9.29 154 THR C C 1
ATOM 5362 O O . THR C 1 154 ? 29.147 50.626 57.856 1.00 10.80 154 THR C O 1
ATOM 5366 N N . SER C 1 155 ? 30.949 49.753 58.889 1.00 8.19 155 SER C N 1
ATOM 5367 C CA . SER C 1 155 ? 30.117 49.034 59.850 1.00 11.68 155 SER C CA 1
ATOM 5368 C C . SER C 1 155 ? 29.301 50.028 60.663 1.00 9.35 155 SER C C 1
ATOM 5369 O O . SER C 1 155 ? 28.115 49.820 60.913 1.00 9.43 155 SER C O 1
ATOM 5372 N N . GLU C 1 156 ? 29.941 51.113 61.082 1.00 9.22 156 GLU C N 1
ATOM 5373 C CA . GLU C 1 156 ? 29.261 52.080 61.942 1.00 8.54 156 GLU C CA 1
ATOM 5374 C C . GLU C 1 156 ? 28.176 52.847 61.180 1.00 10.06 156 GLU C C 1
ATOM 5375 O O . GLU C 1 156 ? 27.096 53.119 61.708 1.00 10.85 156 GLU C O 1
ATOM 5381 N N . LYS C 1 157 ? 28.459 53.181 59.932 1.00 8.81 157 LYS C N 1
ATOM 5382 C CA . LYS C 1 157 ? 27.470 53.884 59.129 1.00 9.94 157 LYS C CA 1
ATOM 5383 C C . LYS C 1 157 ? 26.241 53.033 58.861 1.00 12.44 157 LYS C C 1
ATOM 5384 O O . LYS C 1 157 ? 25.101 53.490 59.026 1.00 10.22 157 LYS C O 1
ATOM 5390 N N . LEU C 1 158 ? 26.466 51.793 58.449 1.00 9.38 158 LEU C N 1
ATOM 5391 C CA . LEU C 1 158 ? 25.339 50.912 58.179 1.00 10.05 158 LEU C CA 1
ATOM 5392 C C . LEU C 1 158 ? 24.553 50.663 59.451 1.00 11.02 158 LEU C C 1
ATOM 5393 O O . LEU C 1 158 ? 23.318 50.611 59.437 1.00 10.33 158 LEU C O 1
ATOM 5398 N N . ALA C 1 159 ? 25.268 50.501 60.558 1.00 10.26 159 ALA C N 1
ATOM 5399 C CA . ALA C 1 159 ? 24.608 50.225 61.818 1.00 9.73 159 ALA C CA 1
ATOM 5400 C C . ALA C 1 159 ? 23.664 51.368 62.169 1.00 11.75 159 ALA C C 1
ATOM 5401 O O . ALA C 1 159 ? 22.540 51.142 62.610 1.00 11.62 159 ALA C O 1
ATOM 5403 N N . LEU C 1 160 ? 24.115 52.602 61.991 1.00 8.72 160 LEU C N 1
ATOM 5404 C CA . LEU C 1 160 ? 23.238 53.733 62.326 1.00 9.24 160 LEU C CA 1
ATOM 5405 C C . LEU C 1 160 ? 22.036 53.803 61.394 1.00 11.69 160 LEU C C 1
ATOM 5406 O O . LEU C 1 160 ? 20.916 54.104 61.826 1.00 10.28 160 LEU C O 1
ATOM 5411 N N . GLY C 1 161 ? 22.256 53.533 60.113 1.00 8.56 161 GLY C N 1
ATOM 5412 C CA . GLY C 1 161 ? 21.160 53.548 59.152 1.00 10.36 161 GLY C CA 1
ATOM 5413 C C . GLY C 1 161 ? 20.095 52.539 59.523 1.00 12.64 161 GLY C C 1
ATOM 5414 O O . GLY C 1 161 ? 18.905 52.857 59.630 1.00 11.37 161 GLY C O 1
ATOM 5415 N N . TRP C 1 162 ? 20.523 51.306 59.741 1.00 10.45 162 TRP C N 1
ATOM 5416 C CA . TRP C 1 162 ? 19.582 50.277 60.158 1.00 11.32 162 TRP C CA 1
ATOM 5417 C C . TRP C 1 162 ? 18.929 50.615 61.505 1.00 12.80 162 TRP C C 1
ATOM 5418 O O . TRP C 1 162 ? 17.730 50.404 61.694 1.00 14.00 162 TRP C O 1
ATOM 5429 N N . TYR C 1 163 ? 19.714 51.139 62.437 1.00 10.38 163 TYR C N 1
ATOM 5430 C CA . TYR C 1 163 ? 19.202 51.476 63.772 1.00 11.89 163 TYR C CA 1
ATOM 5431 C C . TYR C 1 163 ? 18.088 52.510 63.730 1.00 12.70 163 TYR C C 1
ATOM 5432 O O . TYR C 1 163 ? 17.169 52.478 64.554 1.00 13.25 163 TYR C O 1
ATOM 5441 N N . THR C 1 164 ? 18.179 53.438 62.785 1.00 10.90 164 THR C N 1
ATOM 5442 C CA . THR C 1 164 ? 17.209 54.526 62.714 1.00 12.14 164 THR C CA 1
ATOM 5443 C C . THR C 1 164 ? 16.131 54.323 61.643 1.00 11.90 164 THR C C 1
ATOM 5444 O O . THR C 1 164 ? 15.309 55.214 61.408 1.00 12.85 164 THR C O 1
ATOM 5448 N N . ASP C 1 165 ? 16.141 53.160 60.996 1.00 9.65 165 ASP C N 1
ATOM 5449 C CA . ASP C 1 165 ? 15.176 52.871 59.941 1.00 10.57 165 ASP C CA 1
ATOM 5450 C C . ASP C 1 165 ? 13.762 52.994 60.506 1.00 11.89 165 ASP C C 1
ATOM 5451 O O . ASP C 1 165 ? 13.464 52.459 61.578 1.00 12.42 165 ASP C O 1
ATOM 5456 N N . GLY C 1 166 ? 12.912 53.724 59.794 1.00 11.11 166 GLY C N 1
ATOM 5457 C CA . GLY C 1 166 ? 11.540 53.952 60.224 1.00 14.46 166 GLY C CA 1
ATOM 5458 C C . GLY C 1 166 ? 11.377 55.145 61.150 1.00 15.15 166 GLY C C 1
ATOM 5459 O O . GLY C 1 166 ? 10.257 55.540 61.479 1.00 16.54 166 GLY C O 1
ATOM 5460 N N . ARG C 1 167 ? 12.494 55.732 61.566 1.00 11.14 167 ARG C N 1
ATOM 5461 C CA . ARG C 1 167 ? 12.474 56.848 62.502 1.00 12.80 167 ARG C CA 1
ATOM 5462 C C . ARG C 1 167 ? 13.063 58.104 61.862 1.00 13.23 167 ARG C C 1
ATOM 5463 O O . ARG C 1 167 ? 12.529 59.193 62.021 1.00 19.41 167 ARG C O 1
ATOM 5471 N N . ALA C 1 168 ? 14.159 57.950 61.130 1.00 11.12 168 ALA C N 1
ATOM 5472 C CA . ALA C 1 168 ? 14.662 59.044 60.302 1.00 12.95 168 ALA C CA 1
ATOM 5473 C C . ALA C 1 168 ? 14.102 58.894 58.892 1.00 12.80 168 ALA C C 1
ATOM 5474 O O . ALA C 1 168 ? 13.835 57.778 58.447 1.00 16.29 168 ALA C O 1
ATOM 5476 N N . SER C 1 169 ? 13.911 60.011 58.190 1.00 11.09 169 SER C N 1
ATOM 5477 C CA . SER C 1 169 ? 13.445 59.962 56.809 1.00 11.05 169 SER C CA 1
ATOM 5478 C C . SER C 1 169 ? 14.576 59.500 55.907 1.00 11.35 169 SER C C 1
ATOM 5479 O O . SER C 1 169 ? 14.369 58.731 54.971 1.00 12.15 169 SER C O 1
ATOM 5482 N N . ALA C 1 170 ? 15.780 59.977 56.208 1.00 10.92 170 ALA C N 1
ATOM 5483 C CA . ALA C 1 170 ? 16.955 59.627 55.428 1.00 10.63 170 ALA C CA 1
ATOM 5484 C C . ALA C 1 170 ? 18.192 59.748 56.288 1.00 11.19 170 ALA C C 1
ATOM 5485 O O . ALA C 1 170 ? 18.275 60.624 57.155 1.00 11.47 170 ALA C O 1
ATOM 5487 N N . VAL C 1 171 ? 19.151 58.864 56.034 1.00 9.24 171 VAL C N 1
ATOM 5488 C CA . VAL C 1 171 ? 20.443 58.889 56.710 1.00 9.30 171 VAL C CA 1
ATOM 5489 C C . VAL C 1 171 ? 21.487 58.775 55.616 1.00 9.34 171 VAL C C 1
ATOM 5490 O O . VAL C 1 171 ? 21.495 57.800 54.863 1.00 10.51 171 VAL C O 1
ATOM 5494 N N . VAL C 1 172 ? 22.337 59.784 55.491 1.00 8.18 172 VAL C N 1
ATOM 5495 C CA . VAL C 1 172 ? 23.395 59.702 54.491 1.00 9.19 172 VAL C CA 1
ATOM 5496 C C . VAL C 1 172 ? 24.748 59.782 55.167 1.00 11.38 172 VAL C C 1
ATOM 5497 O O . VAL C 1 172 ? 24.910 60.486 56.168 1.00 10.77 172 VAL C O 1
ATOM 5501 N N . GLY C 1 173 ? 25.721 59.049 54.624 1.00 8.59 173 GLY C N 1
ATOM 5502 C CA . GLY C 1 173 ? 27.063 59.077 55.170 1.00 8.81 173 GLY C CA 1
ATOM 5503 C C . GLY C 1 173 ? 27.932 60.104 54.474 1.00 10.01 173 GLY C C 1
ATOM 5504 O O . GLY C 1 173 ? 27.757 60.372 53.284 1.00 8.81 173 GLY C O 1
ATOM 5505 N N . THR C 1 174 ? 28.842 60.706 55.232 1.00 8.38 174 THR C N 1
ATOM 5506 C CA . THR C 1 174 ? 29.919 61.516 54.677 1.00 10.66 174 THR C CA 1
ATOM 5507 C C . THR C 1 174 ? 31.226 61.149 55.398 1.00 12.20 174 THR C C 1
ATOM 5508 O O . THR C 1 174 ? 31.216 60.337 56.331 1.00 11.53 174 THR C O 1
ATOM 5512 N N . HIS C 1 175 ? 32.327 61.709 54.897 1.00 9.72 175 HIS C N 1
ATOM 5513 C CA . HIS C 1 175 ? 33.664 61.747 55.510 1.00 9.33 175 HIS C CA 1
ATOM 5514 C C . HIS C 1 175 ? 34.735 61.038 54.681 1.00 8.91 175 HIS C C 1
ATOM 5515 O O . HIS C 1 175 ? 35.865 61.504 54.635 1.00 9.85 175 HIS C O 1
ATOM 5522 N N . THR C 1 176 ? 34.408 59.922 54.026 1.00 9.03 176 THR C N 1
ATOM 5523 C CA . THR C 1 176 ? 35.475 59.174 53.347 1.00 11.53 176 THR C CA 1
ATOM 5524 C C . THR C 1 176 ? 35.829 59.725 51.963 1.00 9.66 176 THR C C 1
ATOM 5525 O O . THR C 1 176 ? 36.806 59.290 51.352 1.00 8.39 176 THR C O 1
ATOM 5529 N N . HIS C 1 177 ? 35.028 60.671 51.476 1.00 8.43 177 HIS C N 1
ATOM 5530 C CA . HIS C 1 177 ? 35.277 61.344 50.200 1.00 9.93 177 HIS C CA 1
ATOM 5531 C C . HIS C 1 177 ? 35.188 60.429 48.966 1.00 10.39 177 HIS C C 1
ATOM 5532 O O . HIS C 1 177 ? 35.686 60.761 47.889 1.00 11.63 177 HIS C O 1
ATOM 5539 N N . VAL C 1 178 ? 34.543 59.279 49.121 1.00 8.56 178 VAL C N 1
ATOM 5540 C CA . VAL C 1 178 ? 34.310 58.395 47.994 1.00 8.17 178 VAL C CA 1
ATOM 5541 C C . VAL C 1 178 ? 32.846 57.960 47.989 1.00 9.03 178 VAL C C 1
ATOM 5542 O O . VAL C 1 178 ? 32.362 57.385 48.968 1.00 10.11 178 VAL C O 1
ATOM 5546 N N . GLN C 1 179 ? 32.123 58.257 46.909 1.00 8.12 179 GLN C N 1
ATOM 5547 C CA . GLN C 1 179 ? 30.713 57.887 46.847 1.00 10.45 179 GLN C CA 1
ATOM 5548 C C . GLN C 1 179 ? 30.531 56.371 46.811 1.00 11.32 179 GLN C C 1
ATOM 5549 O O . GLN C 1 179 ? 31.250 55.660 46.097 1.00 9.66 179 GLN C O 1
ATOM 5555 N N . THR C 1 180 ? 29.569 55.870 47.578 1.00 7.51 180 THR C N 1
ATOM 5556 C CA . THR C 1 180 ? 29.276 54.448 47.527 1.00 8.78 180 THR C CA 1
ATOM 5557 C C . THR C 1 180 ? 28.092 54.182 46.614 1.00 9.15 180 THR C C 1
ATOM 5558 O O . THR C 1 180 ? 27.315 55.089 46.303 1.00 11.61 180 THR C O 1
ATOM 5562 N N . ALA C 1 181 ? 27.974 52.933 46.175 1.00 7.78 181 ALA C N 1
ATOM 5563 C CA . ALA C 1 181 ? 26.959 52.554 45.197 1.00 11.33 181 ALA C CA 1
ATOM 5564 C C . ALA C 1 181 ? 25.765 51.875 45.850 1.00 12.05 181 ALA C C 1
ATOM 5565 O O . ALA C 1 181 ? 24.905 51.342 45.147 1.00 13.29 181 ALA C O 1
ATOM 5567 N N . ASP C 1 182 ? 25.710 51.917 47.182 1.00 11.21 182 ASP C N 1
ATOM 5568 C CA . ASP C 1 182 ? 24.716 51.167 47.954 1.00 10.77 182 ASP C CA 1
ATOM 5569 C C . ASP C 1 182 ? 23.482 51.973 48.380 1.00 11.81 182 ASP C C 1
ATOM 5570 O O . ASP C 1 182 ? 22.809 51.616 49.347 1.00 12.06 182 ASP C O 1
ATOM 5575 N N . ASN C 1 183 ? 23.178 53.050 47.657 1.00 8.62 183 ASN C N 1
ATOM 5576 C CA . ASN C 1 183 ? 21.939 53.780 47.915 1.00 9.39 183 ASN C CA 1
ATOM 5577 C C . ASN C 1 183 ? 20.732 52.843 47.820 1.00 11.92 183 ASN C C 1
ATOM 5578 O O . ASN C 1 183 ? 20.583 52.102 46.851 1.00 13.42 183 ASN C O 1
ATOM 5583 N N . ARG C 1 184 ? 19.881 52.873 48.834 1.00 9.48 184 ARG C N 1
ATOM 5584 C CA . ARG C 1 184 ? 18.719 51.994 48.872 1.00 9.23 184 ARG C CA 1
ATOM 5585 C C . ARG C 1 184 ? 17.713 52.561 49.855 1.00 10.76 184 ARG C C 1
ATOM 5586 O O . ARG C 1 184 ? 18.031 53.450 50.647 1.00 9.70 184 ARG C O 1
ATOM 5594 N N . ILE C 1 185 ? 16.487 52.059 49.793 1.00 11.11 185 ILE C N 1
ATOM 5595 C CA . ILE C 1 185 ? 15.512 52.365 50.828 1.00 12.13 185 ILE C CA 1
ATOM 5596 C C . ILE C 1 185 ? 15.389 51.170 51.765 1.00 12.45 185 ILE C C 1
ATOM 5597 O O . ILE C 1 185 ? 15.072 50.046 51.344 1.00 12.68 185 ILE C O 1
ATOM 5602 N N . LEU C 1 186 ? 15.662 51.403 53.040 1.00 11.80 186 LEU C N 1
ATOM 5603 C CA . LEU C 1 186 ? 15.614 50.327 54.026 1.00 10.71 186 LEU C CA 1
ATOM 5604 C C . LEU C 1 186 ? 14.165 49.885 54.285 1.00 11.62 186 LEU C C 1
ATOM 5605 O O . LEU C 1 186 ? 13.227 50.583 53.898 1.00 13.29 186 LEU C O 1
ATOM 5610 N N . PRO C 1 187 ? 13.981 48.715 54.912 1.00 14.58 187 PRO C N 1
ATOM 5611 C CA . PRO C 1 187 ? 12.648 48.093 54.962 1.00 13.32 187 PRO C CA 1
ATOM 5612 C C . PRO C 1 187 ? 11.534 48.934 55.582 1.00 14.83 187 PRO C C 1
ATOM 5613 O O . PRO C 1 187 ? 10.390 48.777 55.152 1.00 13.57 187 PRO C O 1
ATOM 5617 N N . LYS C 1 188 ? 11.843 49.794 56.552 1.00 11.25 188 LYS C N 1
ATOM 5618 C CA . LYS C 1 188 ? 10.811 50.617 57.186 1.00 12.73 188 LYS C CA 1
ATOM 5619 C C . LYS C 1 188 ? 10.693 52.008 56.556 1.00 13.42 188 LYS C C 1
ATOM 5620 O O . LYS C 1 188 ? 9.967 52.866 57.062 1.00 16.23 188 LYS C O 1
ATOM 5626 N N . GLY C 1 189 ? 11.427 52.233 55.467 1.00 11.53 189 GLY C N 1
ATOM 5627 C CA . GLY C 1 189 ? 11.207 53.386 54.603 1.00 11.37 189 GLY C CA 1
ATOM 5628 C C . GLY C 1 189 ? 12.274 54.467 54.624 1.00 12.60 189 GLY C C 1
ATOM 5629 O O . GLY C 1 189 ? 12.129 55.500 53.984 1.00 11.67 189 GLY C O 1
ATOM 5630 N N . THR C 1 190 ? 13.350 54.236 55.358 1.00 11.36 190 THR C N 1
ATOM 5631 C CA . THR C 1 190 ? 14.411 55.231 55.460 1.00 10.52 190 THR C CA 1
ATOM 5632 C C . THR C 1 190 ? 15.369 55.138 54.279 1.00 11.40 190 THR C C 1
ATOM 5633 O O . THR C 1 190 ? 15.903 54.072 53.987 1.00 11.17 190 THR C O 1
ATOM 5637 N N . ALA C 1 191 ? 15.562 56.258 53.591 1.00 9.51 191 ALA C N 1
ATOM 5638 C CA . ALA C 1 191 ? 16.542 56.326 52.511 1.00 10.88 191 ALA C CA 1
ATOM 5639 C C . ALA C 1 191 ? 17.942 56.254 53.110 1.00 11.58 191 ALA C C 1
ATOM 5640 O O . ALA C 1 191 ? 18.202 56.839 54.162 1.00 11.27 191 ALA C O 1
ATOM 5642 N N . TYR C 1 192 ? 18.848 55.549 52.436 1.00 8.45 192 TYR C N 1
ATOM 5643 C CA . TYR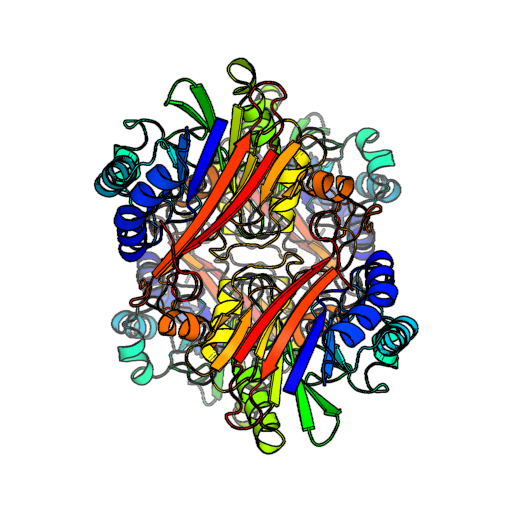 C 1 192 ? 20.173 55.317 53.003 1.00 8.32 192 TYR C CA 1
ATOM 5644 C C . TYR C 1 192 ? 21.268 55.233 51.935 1.00 7.94 192 TYR C C 1
ATOM 5645 O O . TYR C 1 192 ? 21.060 54.650 50.870 1.00 9.20 192 TYR C O 1
ATOM 5654 N N . ILE C 1 193 ? 22.428 55.813 52.241 1.00 8.21 193 ILE C N 1
ATOM 5655 C CA . ILE C 1 193 ? 23.639 55.623 51.442 1.00 7.15 193 ILE C CA 1
ATOM 5656 C C . ILE C 1 193 ? 24.863 55.700 52.367 1.00 8.77 193 ILE C C 1
ATOM 5657 O O . ILE C 1 193 ? 24.906 56.541 53.262 1.00 9.42 193 ILE C O 1
ATOM 5662 N N . THR C 1 194 ? 25.842 54.815 52.168 1.00 7.80 194 THR C N 1
ATOM 5663 C CA . THR C 1 194 ? 27.002 54.756 53.068 1.00 7.78 194 THR C CA 1
ATOM 5664 C C . THR C 1 194 ? 27.908 55.980 52.988 1.00 8.69 194 THR C C 1
ATOM 5665 O O . THR C 1 194 ? 28.364 56.483 54.020 1.00 7.80 194 THR C O 1
ATOM 5669 N N . ASP C 1 195 ? 28.169 56.471 51.779 1.00 8.94 195 ASP C N 1
ATOM 5670 C CA . ASP C 1 195 ? 28.877 57.741 51.642 1.00 7.06 195 ASP C CA 1
ATOM 5671 C C . ASP C 1 195 ? 28.466 58.446 50.363 1.00 8.95 195 ASP C C 1
ATOM 5672 O O . ASP C 1 195 ? 28.432 57.846 49.276 1.00 7.78 195 ASP C O 1
ATOM 5677 N N . VAL C 1 196 ? 28.140 59.720 50.510 1.00 7.66 196 VAL C N 1
ATOM 5678 C CA . VAL C 1 196 ? 27.717 60.522 49.369 1.00 8.91 196 VAL C CA 1
ATOM 5679 C C . VAL C 1 196 ? 28.925 60.860 48.499 1.00 10.00 196 VAL C C 1
ATOM 5680 O O . VAL C 1 196 ? 28.789 61.077 47.297 1.00 10.24 196 VAL C O 1
ATOM 5684 N N . GLY C 1 197 ? 30.111 60.892 49.103 1.00 9.99 197 GLY C N 1
ATOM 5685 C CA . GLY C 1 197 ? 31.311 61.316 48.388 1.00 10.76 197 GLY C CA 1
ATOM 5686 C C . GLY C 1 197 ? 31.712 62.771 48.612 1.00 11.52 197 GLY C C 1
ATOM 5687 O O . GLY C 1 197 ? 31.241 63.430 49.545 1.00 14.51 197 GLY C O 1
ATOM 5688 N N . MET C 1 198 ? 32.597 63.271 47.756 1.00 9.32 198 MET C N 1
ATOM 5689 C CA . MET C 1 198 ? 33.118 64.621 47.916 1.00 13.10 198 MET C CA 1
ATOM 5690 C C . MET C 1 198 ? 32.858 65.485 46.689 1.00 12.11 198 MET C C 1
ATOM 5691 O O . MET C 1 198 ? 32.551 64.983 45.606 1.00 12.31 198 MET C O 1
ATOM 5696 N N . THR C 1 199 ? 33.016 66.786 46.893 1.00 9.76 199 THR C N 1
ATOM 5697 C CA . THR C 1 199 ? 32.857 67.804 45.863 1.00 8.56 199 THR C CA 1
ATOM 5698 C C . THR C 1 199 ? 34.132 68.651 45.893 1.00 10.20 199 THR C C 1
ATOM 5699 O O . THR C 1 199 ? 34.416 69.330 46.882 1.00 10.87 199 THR C O 1
ATOM 5703 N N . GLY C 1 200 ? 34.905 68.592 44.810 1.00 11.30 200 GLY C N 1
ATOM 5704 C CA . GLY C 1 200 ? 36.231 69.184 44.798 1.00 13.17 200 GLY C CA 1
ATOM 5705 C C . GLY C 1 200 ? 37.107 68.544 43.738 1.00 10.17 200 GLY C C 1
ATOM 5706 O O . GLY C 1 200 ? 36.608 68.083 42.721 1.00 12.45 200 GLY C O 1
ATOM 5707 N N . PRO C 1 201 ? 38.433 68.521 43.967 1.00 11.96 201 PRO C N 1
ATOM 5708 C CA . PRO C 1 201 ? 39.322 67.936 42.954 1.00 13.58 201 PRO C CA 1
ATOM 5709 C C . PRO C 1 201 ? 39.001 66.468 42.686 1.00 12.64 201 PRO C C 1
ATOM 5710 O O . PRO C 1 201 ? 38.726 65.717 43.629 1.00 12.70 201 PRO C O 1
ATOM 5714 N N . TYR C 1 202 ? 39.011 66.083 41.409 1.00 11.04 202 TYR C N 1
ATOM 5715 C CA . TYR C 1 202 ? 38.731 64.714 40.980 1.00 11.75 202 TYR C CA 1
ATOM 5716 C C . TYR C 1 202 ? 40.005 63.877 40.906 1.00 12.87 202 TYR C C 1
ATOM 5717 O O . TYR C 1 202 ? 39.963 62.657 41.050 1.00 12.97 202 TYR C O 1
ATOM 5726 N N . ASP C 1 203 ? 41.137 64.535 40.662 1.00 12.11 203 ASP C N 1
ATOM 5727 C CA . ASP C 1 203 ? 42.391 63.830 40.407 1.00 11.71 203 ASP C CA 1
ATOM 5728 C C . ASP C 1 203 ? 43.419 64.016 41.517 1.00 15.45 203 ASP C C 1
ATOM 5729 O O . ASP C 1 203 ? 44.623 63.893 41.287 1.00 17.73 203 ASP C O 1
ATOM 5734 N N . GLY C 1 204 ? 42.943 64.322 42.718 1.00 14.03 204 GLY C N 1
ATOM 5735 C CA . GLY C 1 204 ? 43.796 64.290 43.892 1.00 13.34 204 GLY C CA 1
ATOM 5736 C C . GLY C 1 204 ? 43.582 62.968 44.605 1.00 12.61 204 GLY C C 1
ATOM 5737 O O . GLY C 1 204 ? 43.046 62.021 44.024 1.00 13.18 204 GLY C O 1
ATOM 5738 N N . ILE C 1 205 ? 44.004 62.901 45.862 1.00 11.33 205 ILE C N 1
ATOM 5739 C CA . ILE C 1 205 ? 43.637 61.791 46.731 1.00 11.82 205 ILE C CA 1
ATOM 5740 C C . ILE C 1 205 ? 42.708 62.360 47.783 1.00 11.83 205 ILE C C 1
ATOM 5741 O O . ILE C 1 205 ? 43.151 63.045 48.702 1.00 12.54 205 ILE C O 1
ATOM 5746 N N . LEU C 1 206 ? 41.415 62.098 47.623 1.00 10.26 206 LEU C N 1
ATOM 5747 C CA . LEU C 1 206 ? 40.402 62.677 48.492 1.00 12.92 206 LEU C CA 1
ATOM 5748 C C . LEU C 1 206 ? 40.454 64.206 48.500 1.00 13.16 206 LEU C C 1
ATOM 5749 O O . LEU C 1 206 ? 40.111 64.834 49.492 1.00 13.29 206 LEU C O 1
ATOM 5754 N N . GLY C 1 207 ? 40.899 64.800 47.395 1.00 12.27 207 GLY C N 1
ATOM 5755 C CA . GLY C 1 207 ? 40.990 66.244 47.297 1.00 13.04 207 GLY C CA 1
ATOM 5756 C C . GLY C 1 207 ? 42.389 66.808 47.468 1.00 14.15 207 GLY C C 1
ATOM 5757 O O . GLY C 1 207 ? 42.620 67.969 47.163 1.00 14.78 207 GLY C O 1
ATOM 5758 N N . MET C 1 208 ? 43.324 65.991 47.949 1.00 11.06 208 MET C N 1
ATOM 5759 C CA . MET C 1 208 ? 44.659 66.472 48.269 1.00 12.65 208 MET C CA 1
ATOM 5760 C C . MET C 1 208 ? 45.634 66.172 47.142 1.00 10.81 208 MET C C 1
ATOM 5761 O O . MET C 1 208 ? 45.463 65.215 46.393 1.00 11.37 208 MET C O 1
ATOM 5766 N N . ASP C 1 209 ? 46.675 66.991 47.036 1.00 14.23 209 ASP C N 1
ATOM 5767 C CA . ASP C 1 209 ? 47.694 66.794 46.013 1.00 12.82 209 ASP C CA 1
ATOM 5768 C C . ASP C 1 209 ? 48.254 65.376 46.063 1.00 16.11 209 ASP C C 1
ATOM 5769 O O . ASP C 1 209 ? 48.682 64.909 47.115 1.00 15.55 209 ASP C O 1
ATOM 5774 N N . ARG C 1 210 ? 48.243 64.689 44.924 1.00 16.50 210 ARG C N 1
ATOM 5775 C CA . ARG C 1 210 ? 48.635 63.279 44.877 1.00 16.98 210 ARG C CA 1
ATOM 5776 C C . ARG C 1 210 ? 50.055 63.025 45.334 1.00 18.78 210 ARG C C 1
ATOM 5777 O O . ARG C 1 210 ? 50.326 62.055 46.047 1.00 16.12 210 ARG C O 1
ATOM 5785 N N . GLU C 1 211 ? 50.985 63.862 44.900 1.00 19.84 211 GLU C N 1
ATOM 5786 C CA . GLU C 1 211 ? 52.373 63.567 45.219 1.00 22.23 211 GLU C CA 1
ATOM 5787 C C . GLU C 1 211 ? 52.654 63.687 46.716 1.00 16.96 211 GLU C C 1
ATOM 5788 O O . GLU C 1 211 ? 53.434 62.908 47.258 1.00 18.66 211 GLU C O 1
ATOM 5794 N N . THR C 1 212 ? 52.009 64.640 47.387 1.00 16.66 212 THR C N 1
ATOM 5795 C CA . THR C 1 212 ? 52.193 64.792 48.826 1.00 16.81 212 THR C CA 1
ATOM 5796 C C . THR C 1 212 ? 51.659 63.572 49.568 1.00 16.66 212 THR C C 1
ATOM 5797 O O . THR C 1 212 ? 52.302 63.058 50.484 1.00 14.60 212 THR C O 1
ATOM 5801 N N . ILE C 1 213 ? 50.478 63.108 49.171 1.00 16.28 213 ILE C N 1
ATOM 5802 C CA . ILE C 1 213 ? 49.865 61.966 49.842 1.00 15.56 213 ILE C CA 1
ATOM 5803 C C . ILE C 1 213 ? 50.658 60.688 49.610 1.00 13.32 213 ILE C C 1
ATOM 5804 O O . ILE C 1 213 ? 50.924 59.933 50.545 1.00 12.08 213 ILE C O 1
ATOM 5809 N N . ILE C 1 214 ? 51.038 60.444 48.364 1.00 11.79 214 ILE C N 1
ATOM 5810 C CA . ILE C 1 214 ? 51.848 59.271 48.042 1.00 12.75 214 ILE C CA 1
ATOM 5811 C C . ILE C 1 214 ? 53.172 59.312 48.808 1.00 14.96 214 ILE C C 1
ATOM 5812 O O . ILE C 1 214 ? 53.597 58.302 49.372 1.00 12.43 214 ILE C O 1
ATOM 5817 N N . LYS C 1 215 ? 53.799 60.486 48.865 1.00 13.76 215 LYS C N 1
ATOM 5818 C CA . LYS C 1 215 ? 55.059 60.631 49.597 1.00 17.20 215 LYS C CA 1
ATOM 5819 C C . LYS C 1 215 ? 54.911 60.238 51.066 1.00 14.86 215 LYS C C 1
ATOM 5820 O O . LYS C 1 215 ? 55.758 59.539 51.627 1.00 15.19 215 LYS C O 1
ATOM 5826 N N . ARG C 1 216 ? 53.832 60.685 51.692 1.00 13.99 216 ARG C N 1
ATOM 5827 C CA . ARG C 1 216 ? 53.592 60.341 53.084 1.00 14.97 216 ARG C CA 1
ATOM 5828 C C . ARG C 1 216 ? 53.441 58.837 53.274 1.00 13.53 216 ARG C C 1
ATOM 5829 O O . ARG C 1 216 ? 53.951 58.270 54.235 1.00 15.58 216 ARG C O 1
ATOM 5837 N N . PHE C 1 217 ? 52.723 58.184 52.367 1.00 13.42 217 PHE C N 1
ATOM 5838 C CA . PHE C 1 217 ? 52.585 56.738 52.467 1.00 13.78 217 PHE C CA 1
ATOM 5839 C C . PHE C 1 217 ? 53.923 56.017 52.320 1.00 14.86 217 PHE C C 1
ATOM 5840 O O . PHE C 1 217 ? 54.196 55.043 53.022 1.00 13.55 217 PHE C O 1
ATOM 5848 N N . LYS C 1 218 ? 54.757 56.497 51.405 1.00 12.85 218 LYS C N 1
ATOM 5849 C CA . LYS C 1 218 ? 56.017 55.824 51.107 1.00 13.22 218 LYS C CA 1
ATOM 5850 C C . LYS C 1 218 ? 57.143 56.109 52.100 1.00 17.77 218 LYS C C 1
ATOM 5851 O O . LYS C 1 218 ? 58.008 55.253 52.320 1.00 17.35 218 LYS C O 1
ATOM 5857 N N . THR C 1 219 ? 57.149 57.305 52.678 1.00 14.93 219 THR C N 1
ATOM 5858 C CA . THR C 1 219 ? 58.283 57.734 53.503 1.00 17.00 219 THR C CA 1
ATOM 5859 C C . THR C 1 219 ? 57.977 57.833 54.996 1.00 19.17 219 THR C C 1
ATOM 5860 O O . THR C 1 219 ? 58.893 57.837 55.812 1.00 18.31 219 THR C O 1
ATOM 5864 N N . ASN C 1 220 ? 56.697 57.939 55.345 1.00 17.96 220 ASN C N 1
ATOM 5865 C CA . ASN C 1 220 ? 56.293 58.188 56.728 1.00 18.93 220 ASN C CA 1
ATOM 5866 C C . ASN C 1 220 ? 56.794 59.539 57.249 1.00 17.12 220 ASN C C 1
ATOM 5867 O O . ASN C 1 220 ? 56.778 59.783 58.452 1.00 22.49 220 ASN C O 1
ATOM 5872 N N . LEU C 1 221 ? 57.241 60.405 56.344 1.00 15.83 221 LEU C N 1
ATOM 5873 C CA . LEU C 1 221 ? 57.717 61.743 56.710 1.00 14.89 221 LEU C CA 1
ATOM 5874 C C . LEU C 1 221 ? 56.597 62.782 56.568 1.00 18.93 221 LEU C C 1
ATOM 5875 O O . LEU C 1 221 ? 55.638 62.571 55.828 1.00 18.35 221 LEU C O 1
ATOM 5880 N N . PRO C 1 222 ? 56.726 63.926 57.260 1.00 20.68 222 PRO C N 1
ATOM 5881 C CA . PRO C 1 222 ? 55.708 64.979 57.114 1.00 23.09 222 PRO C CA 1
ATOM 5882 C C . PRO C 1 222 ? 55.626 65.506 55.686 1.00 21.73 222 PRO C C 1
ATOM 5883 O O . PRO C 1 222 ? 56.635 65.510 54.974 1.00 20.55 222 PRO C O 1
ATOM 5887 N N . VAL C 1 223 ? 54.440 65.948 55.275 1.00 18.42 223 VAL C N 1
ATOM 5888 C CA . VAL C 1 223 ? 54.272 66.603 53.984 1.00 18.12 223 VAL C CA 1
ATOM 5889 C C . VAL C 1 223 ? 53.407 67.853 54.122 1.00 16.75 223 VAL C C 1
ATOM 5890 O O . VAL C 1 223 ? 52.661 67.997 55.084 1.00 17.24 223 VAL C O 1
ATOM 5894 N N . ARG C 1 224 ? 53.517 68.748 53.148 1.00 22.45 224 ARG C N 1
ATOM 5895 C CA . ARG C 1 224 ? 52.702 69.955 53.116 1.00 22.10 224 ARG C CA 1
ATOM 5896 C C . ARG C 1 224 ? 51.239 69.595 52.916 1.00 26.48 224 ARG C C 1
ATOM 5897 O O . ARG C 1 224 ? 50.922 68.652 52.195 1.00 22.69 224 ARG C O 1
ATOM 5905 N N . PHE C 1 225 ? 50.352 70.348 53.557 1.00 21.74 225 PHE C N 1
ATOM 5906 C CA . PHE C 1 225 ? 48.923 70.191 53.337 1.00 23.92 225 PHE C CA 1
ATOM 5907 C C . PHE C 1 225 ? 48.588 71.022 52.114 1.00 20.47 225 PHE C C 1
ATOM 5908 O O . PHE C 1 225 ? 48.711 72.246 52.140 1.00 23.39 225 PHE C O 1
ATOM 5916 N N . THR C 1 226 ? 48.198 70.353 51.033 1.00 18.10 226 THR C N 1
ATOM 5917 C CA . THR C 1 226 ? 48.025 71.012 49.751 1.00 18.77 226 THR C CA 1
ATOM 5918 C C . THR C 1 226 ? 46.816 70.447 49.021 1.00 18.48 226 THR C C 1
ATOM 5919 O O . THR C 1 226 ? 46.793 69.266 48.689 1.00 17.27 226 THR C O 1
ATOM 5923 N N . VAL C 1 227 ? 45.825 71.297 48.764 1.00 15.38 227 VAL C N 1
ATOM 5924 C CA . VAL C 1 227 ? 44.643 70.895 47.997 1.00 13.54 227 VAL C CA 1
ATOM 5925 C C . VAL C 1 227 ? 45.007 70.747 46.522 1.00 16.18 227 VAL C C 1
ATOM 5926 O O . VAL C 1 227 ? 45.726 71.584 45.977 1.00 17.48 227 VAL C O 1
ATOM 5930 N N . ALA C 1 228 ? 44.503 69.694 45.875 1.00 13.36 228 ALA C N 1
ATOM 5931 C CA . ALA C 1 228 ? 44.888 69.364 44.500 1.00 14.07 228 ALA C CA 1
ATOM 5932 C C . ALA C 1 228 ? 44.402 70.359 43.439 1.00 19.25 228 ALA C C 1
ATOM 5933 O O . ALA C 1 228 ? 43.355 70.976 43.581 1.00 19.18 228 ALA C O 1
ATOM 5935 N N . GLU C 1 229 ? 45.183 70.491 42.371 1.00 21.37 229 GLU C N 1
ATOM 5936 C CA . GLU C 1 229 ? 44.780 71.263 41.199 1.00 22.93 229 GLU C CA 1
ATOM 5937 C C . GLU C 1 229 ? 44.115 70.318 40.204 1.00 19.25 229 GLU C C 1
ATOM 5938 O O . GLU C 1 229 ? 44.113 69.107 40.411 1.00 23.02 229 GLU C O 1
ATOM 5944 N N . GLY C 1 230 ? 43.557 70.863 39.126 1.00 17.85 230 GLY C N 1
ATOM 5945 C CA . GLY C 1 230 ? 43.050 70.041 38.039 1.00 21.22 230 GLY C CA 1
ATOM 5946 C C . GLY C 1 230 ? 41.546 69.815 37.984 1.00 19.51 230 GLY C C 1
ATOM 5947 O O . GLY C 1 230 ? 40.766 70.596 38.534 1.00 19.69 230 GLY C O 1
ATOM 5948 N N . LYS C 1 231 ? 41.151 68.742 37.299 1.00 15.31 231 LYS C N 1
ATOM 5949 C CA . LYS C 1 231 ? 39.742 68.406 37.076 1.00 18.48 231 LYS C CA 1
ATOM 5950 C C . LYS C 1 231 ? 38.957 68.354 38.379 1.00 18.12 231 LYS C C 1
ATOM 5951 O O . LYS C 1 231 ? 39.503 67.991 39.413 1.00 15.94 231 LYS C O 1
ATOM 5957 N N . THR C 1 232 ? 37.668 68.685 38.324 1.00 15.76 232 THR C N 1
ATOM 5958 C CA . THR C 1 232 ? 36.842 68.691 39.528 1.00 13.48 232 THR C CA 1
ATOM 5959 C C . THR C 1 232 ? 35.649 67.744 39.420 1.00 12.23 232 THR C C 1
ATOM 5960 O O . THR C 1 232 ? 35.296 67.265 38.338 1.00 15.20 232 THR C O 1
ATOM 5964 N N . THR C 1 233 ? 35.025 67.481 40.562 1.00 12.31 233 THR C N 1
ATOM 5965 C CA . THR C 1 233 ? 33.926 66.541 40.638 1.00 10.99 233 THR C CA 1
ATOM 5966 C C . THR C 1 233 ? 32.930 67.037 41.667 1.00 12.71 233 THR C C 1
ATOM 5967 O O . THR C 1 233 ? 33.294 67.764 42.600 1.00 12.15 233 THR C O 1
ATOM 5971 N N . LEU C 1 234 ? 31.672 66.652 41.499 1.00 11.39 234 LEU C N 1
ATOM 5972 C CA . LEU C 1 234 ? 30.667 66.895 42.529 1.00 10.88 234 LEU C CA 1
ATOM 5973 C C . LEU C 1 234 ? 29.922 65.602 42.805 1.00 10.39 234 LEU C C 1
ATOM 5974 O O . LEU C 1 234 ? 29.620 64.842 41.878 1.00 11.92 234 LEU C O 1
ATOM 5979 N N . SER C 1 235 ? 29.650 65.345 44.085 1.00 12.02 235 SER C N 1
ATOM 5980 C CA . SER C 1 235 ? 28.915 64.159 44.497 1.00 10.44 235 SER C CA 1
ATOM 5981 C C . SER C 1 235 ? 27.722 64.582 45.334 1.00 11.79 235 SER C C 1
ATOM 5982 O O . SER C 1 235 ? 27.821 65.495 46.166 1.00 9.63 235 SER C O 1
ATOM 5985 N N . GLY C 1 236 ? 26.590 63.926 45.115 1.00 9.75 236 GLY C N 1
ATOM 5986 C CA . GLY C 1 236 ? 25.395 64.259 45.859 1.00 10.91 236 GLY C CA 1
ATOM 5987 C C . GLY C 1 236 ? 24.356 63.161 45.780 1.00 9.80 236 GLY C C 1
ATOM 5988 O O . GLY C 1 236 ? 24.567 62.139 45.122 1.00 10.31 236 GLY C O 1
ATOM 5989 N N . VAL C 1 237 ? 23.240 63.362 46.469 1.00 10.53 237 VAL C N 1
ATOM 5990 C CA . VAL C 1 237 ? 22.085 62.482 46.311 1.00 10.39 237 VAL C CA 1
ATOM 5991 C C . VAL C 1 237 ? 20.817 63.326 46.229 1.00 10.14 237 VAL C C 1
ATOM 5992 O O . VAL C 1 237 ? 20.779 64.451 46.724 1.00 9.53 237 VAL C O 1
ATOM 5996 N N . VAL C 1 238 ? 19.797 62.791 45.566 1.00 9.30 238 VAL C N 1
ATOM 5997 C CA . VAL C 1 238 ? 18.477 63.414 45.555 1.00 12.10 238 VAL C CA 1
ATOM 5998 C C . VAL C 1 238 ? 17.496 62.405 46.144 1.00 12.80 238 VAL C C 1
ATOM 5999 O O . VAL C 1 238 ? 17.403 61.269 45.685 1.00 12.21 238 VAL C O 1
ATOM 6003 N N . ILE C 1 239 ? 16.781 62.818 47.177 1.00 9.92 239 ILE C N 1
ATOM 6004 C CA . ILE C 1 239 ? 15.935 61.895 47.917 1.00 10.46 239 ILE C CA 1
ATOM 6005 C C . ILE C 1 239 ? 14.501 62.391 47.923 1.00 12.52 239 ILE C C 1
ATOM 6006 O O . ILE C 1 239 ? 14.252 63.567 48.199 1.00 14.02 239 ILE C O 1
ATOM 6011 N N . ASP C 1 240 ? 13.564 61.490 47.624 1.00 11.60 240 ASP C N 1
ATOM 6012 C CA . ASP C 1 240 ? 12.134 61.816 47.636 1.00 11.57 240 ASP C CA 1
ATOM 6013 C C . ASP C 1 240 ? 11.438 61.133 48.794 1.00 13.21 240 ASP C C 1
ATOM 6014 O O . ASP C 1 240 ? 11.565 59.923 48.973 1.00 13.58 240 ASP C O 1
ATOM 6019 N N . ILE C 1 241 ? 10.701 61.919 49.572 1.00 14.49 241 ILE C N 1
ATOM 6020 C CA . ILE C 1 241 ? 9.911 61.400 50.684 1.00 14.74 241 ILE C CA 1
ATOM 6021 C C . ILE C 1 241 ? 8.433 61.585 50.353 1.00 14.93 241 ILE C C 1
ATOM 6022 O O . ILE C 1 241 ? 8.021 62.649 49.898 1.00 16.21 241 ILE C O 1
ATOM 6027 N N . ASP C 1 242 ? 7.640 60.542 50.558 1.00 14.04 242 ASP C N 1
ATOM 6028 C CA . ASP C 1 242 ? 6.198 60.638 50.339 1.00 14.60 242 ASP C CA 1
ATOM 6029 C C . ASP C 1 242 ? 5.554 61.461 51.451 1.00 17.21 242 ASP C C 1
ATOM 6030 O O . ASP C 1 242 ? 5.723 61.160 52.628 1.00 16.68 242 ASP C O 1
ATOM 6035 N N . ASP C 1 243 ? 4.817 62.500 51.067 1.00 17.76 243 ASP C N 1
ATOM 6036 C CA . ASP C 1 243 ? 4.254 63.453 52.020 1.00 17.82 243 ASP C CA 1
ATOM 6037 C C . ASP C 1 243 ? 3.122 62.865 52.849 1.00 19.15 243 ASP C C 1
ATOM 6038 O O . ASP C 1 243 ? 2.772 63.414 53.892 1.00 19.56 243 ASP C O 1
ATOM 6043 N N . GLN C 1 244 ? 2.550 61.762 52.378 1.00 18.21 244 GLN C N 1
ATOM 6044 C CA . GLN C 1 244 ? 1.487 61.096 53.116 1.00 18.63 244 GLN C CA 1
ATOM 6045 C C . GLN C 1 244 ? 1.982 59.916 53.950 1.00 17.84 244 GLN C C 1
ATOM 6046 O O . GLN C 1 244 ? 1.648 59.817 55.129 1.00 20.23 244 GLN C O 1
ATOM 6052 N N . THR C 1 245 ? 2.788 59.033 53.357 1.00 16.94 245 THR C N 1
ATOM 6053 C CA . THR C 1 245 ? 3.276 57.866 54.097 1.00 15.44 245 THR C CA 1
ATOM 6054 C C . THR C 1 245 ? 4.532 58.118 54.923 1.00 15.56 245 THR C C 1
ATOM 6055 O O . THR C 1 245 ? 4.866 57.319 55.804 1.00 16.50 245 THR C O 1
ATOM 6059 N N . LYS C 1 246 ? 5.227 59.209 54.623 1.00 14.04 246 LYS C N 1
ATOM 6060 C CA . LYS C 1 246 ? 6.503 59.541 55.271 1.00 14.78 246 LYS C CA 1
ATOM 6061 C C . LYS C 1 246 ? 7.646 58.607 54.882 1.00 14.63 246 LYS C C 1
ATOM 6062 O O . LYS C 1 246 ? 8.769 58.780 55.346 1.00 14.56 246 LYS C O 1
ATOM 6068 N N . LYS C 1 247 ? 7.370 57.620 54.041 1.00 14.29 247 LYS C N 1
ATOM 6069 C CA . LYS C 1 247 ? 8.438 56.738 53.563 1.00 13.86 247 LYS C CA 1
ATOM 6070 C C . LYS C 1 247 ? 9.227 57.420 52.464 1.00 13.26 247 LYS C C 1
ATOM 6071 O O . LYS C 1 247 ? 8.674 58.174 51.672 1.00 12.79 247 LYS C O 1
ATOM 6077 N N . ALA C 1 248 ? 10.529 57.160 52.411 1.00 14.54 248 ALA C N 1
ATOM 6078 C CA . ALA C 1 248 ? 11.311 57.587 51.265 1.00 12.11 248 ALA C CA 1
ATOM 6079 C C . ALA C 1 248 ? 10.918 56.700 50.093 1.00 14.97 248 ALA C C 1
ATOM 6080 O O . ALA C 1 248 ? 10.697 55.508 50.278 1.00 15.04 248 ALA C O 1
ATOM 6082 N N . VAL C 1 249 ? 10.815 57.271 48.894 1.00 13.02 249 VAL C N 1
ATOM 6083 C CA . VAL C 1 249 ? 10.408 56.481 47.730 1.00 13.14 249 VAL C CA 1
ATOM 6084 C C . VAL C 1 249 ? 11.461 56.426 46.625 1.00 15.53 249 VAL C C 1
ATOM 6085 O O . VAL C 1 249 ? 11.354 55.624 45.706 1.00 18.33 249 VAL C O 1
ATOM 6089 N N . LYS C 1 250 ? 12.479 57.270 46.721 1.00 13.94 250 LYS C N 1
ATOM 6090 C CA . LYS C 1 250 ? 13.571 57.220 45.755 1.00 13.69 250 LYS C CA 1
ATOM 6091 C C . LYS C 1 250 ? 14.822 57.843 46.361 1.00 12.04 250 LYS C C 1
ATOM 6092 O O . LYS C 1 250 ? 14.742 58.826 47.093 1.00 14.14 250 LYS C O 1
ATOM 6098 N N . ILE C 1 251 ? 15.979 57.249 46.078 1.00 11.34 251 ILE C N 1
ATOM 6099 C CA . ILE C 1 251 ? 17.248 57.892 46.403 1.00 12.76 251 ILE C CA 1
ATOM 6100 C C . ILE C 1 251 ? 18.175 57.708 45.206 1.00 12.63 251 ILE C C 1
ATOM 6101 O O . ILE C 1 251 ? 18.522 56.587 44.840 1.00 15.19 251 ILE C O 1
ATOM 6106 N N . GLU C 1 252 ? 18.543 58.818 44.581 1.00 9.86 252 GLU C N 1
ATOM 6107 C CA . GLU C 1 252 ? 19.304 58.783 43.342 1.00 11.47 252 GLU C CA 1
ATOM 6108 C C . GLU C 1 252 ? 20.653 59.449 43.562 1.00 10.96 252 GLU C C 1
ATOM 6109 O O . GLU C 1 252 ? 20.718 60.559 44.078 1.00 12.17 252 GLU C O 1
ATOM 6115 N N . ARG C 1 253 ? 21.729 58.770 43.180 1.00 9.88 253 ARG C N 1
ATOM 6116 C CA . ARG C 1 253 ? 23.056 59.361 43.283 1.00 10.81 253 ARG C CA 1
ATOM 6117 C C . ARG C 1 253 ? 23.332 60.382 42.176 1.00 12.40 253 ARG C C 1
ATOM 6118 O O . ARG C 1 253 ? 22.898 60.218 41.028 1.00 12.68 253 ARG C O 1
ATOM 6126 N N . ILE C 1 254 ? 24.061 61.428 42.546 1.00 12.87 254 ILE C N 1
ATOM 6127 C CA . ILE C 1 254 ? 24.531 62.442 41.607 1.00 10.80 254 ILE C CA 1
ATOM 6128 C C . ILE C 1 254 ? 26.046 62.380 41.540 1.00 14.04 254 ILE C C 1
ATOM 6129 O O . ILE C 1 254 ? 26.710 62.415 42.569 1.00 11.61 254 ILE C O 1
ATOM 6134 N N . LEU C 1 255 ? 26.591 62.272 40.332 1.00 13.05 255 LEU C N 1
ATOM 6135 C CA . LEU C 1 255 ? 28.027 62.424 40.113 1.00 12.28 255 LEU C CA 1
ATOM 6136 C C . LEU C 1 255 ? 28.215 63.322 38.906 1.00 12.82 255 LEU C C 1
ATOM 6137 O O . LEU C 1 255 ? 27.603 63.097 37.861 1.00 13.57 255 LEU C O 1
ATOM 6142 N N . ILE C 1 256 ? 29.051 64.346 39.052 1.00 10.34 256 ILE C N 1
ATOM 6143 C CA . ILE C 1 256 ? 29.365 65.243 37.953 1.00 12.18 256 ILE C CA 1
ATOM 6144 C C . ILE C 1 256 ? 30.881 65.360 37.840 1.00 12.83 256 ILE C C 1
ATOM 6145 O O . ILE C 1 256 ? 31.532 65.929 38.715 1.00 14.27 256 ILE C O 1
ATOM 6150 N N . ASN C 1 257 ? 31.426 64.790 36.772 1.00 12.62 257 ASN C N 1
ATOM 6151 C CA . ASN C 1 257 ? 32.849 64.880 36.450 1.00 14.15 257 ASN C CA 1
ATOM 6152 C C . ASN C 1 257 ? 33.071 64.394 35.024 1.00 16.30 257 ASN C C 1
ATOM 6153 O O . ASN C 1 257 ? 32.110 64.077 34.323 1.00 16.34 257 ASN C O 1
ATOM 6158 N N . ASP C 1 258 ? 34.328 64.325 34.593 1.00 18.57 258 ASP C N 1
ATOM 6159 C CA . ASP C 1 258 ? 34.647 63.901 33.228 1.00 18.23 258 ASP C CA 1
ATOM 6160 C C . ASP C 1 258 ? 34.078 62.536 32.846 1.00 19.09 258 ASP C C 1
ATOM 6161 O O . ASP C 1 258 ? 33.846 62.268 31.671 1.00 21.02 258 ASP C O 1
ATOM 6166 N N . ASP C 1 259 ? 33.862 61.674 33.834 1.00 16.08 259 ASP C N 1
ATOM 6167 C CA . ASP C 1 259 ? 33.337 60.339 33.584 1.00 14.60 259 ASP C CA 1
ATOM 6168 C C . ASP C 1 259 ? 31.814 60.273 33.702 1.00 17.50 259 ASP C C 1
ATOM 6169 O O . ASP C 1 259 ? 31.196 59.238 33.396 1.00 17.73 259 ASP C O 1
ATOM 6174 N N . HIS C 1 260 ? 31.226 61.375 34.155 1.00 15.85 260 HIS C N 1
ATOM 6175 C CA . HIS C 1 260 ? 29.781 61.481 34.363 1.00 15.15 260 HIS C CA 1
ATOM 6176 C C . HIS C 1 260 ? 29.334 62.899 34.029 1.00 16.07 260 HIS C C 1
ATOM 6177 O O . HIS C 1 260 ? 29.194 63.744 34.911 1.00 15.34 260 HIS C O 1
ATOM 6184 N N . MET C 1 261 ? 29.152 63.171 32.742 1.00 20.09 261 MET C N 1
ATOM 6185 C CA . MET C 1 261 ? 28.805 64.520 32.313 1.00 20.95 261 MET C CA 1
ATOM 6186 C C . MET C 1 261 ? 27.437 64.903 32.851 1.00 21.04 261 MET C C 1
ATOM 6187 O O . MET C 1 261 ? 26.579 64.046 33.048 1.00 20.05 261 MET C O 1
ATOM 6192 N N . PHE C 1 262 ? 27.257 66.193 33.107 1.00 19.81 262 PHE C N 1
ATOM 6193 C CA . PHE C 1 262 ? 25.995 66.707 33.604 1.00 19.25 262 PHE C CA 1
ATOM 6194 C C . PHE C 1 262 ? 25.112 67.077 32.432 1.00 22.73 262 PHE C C 1
ATOM 6195 O O . PHE C 1 262 ? 25.556 67.742 31.498 1.00 19.87 262 PHE C O 1
ATOM 6203 N N . PHE C 1 263 ? 23.865 66.633 32.488 1.00 23.15 263 PHE C N 1
ATOM 6204 C CA . PHE C 1 263 ? 22.882 67.030 31.492 1.00 26.40 263 PHE C CA 1
ATOM 6205 C C . PHE C 1 263 ? 21.796 67.854 32.156 1.00 25.06 263 PHE C C 1
ATOM 6206 O O . PHE C 1 263 ? 21.184 67.418 33.130 1.00 23.96 263 PHE C O 1
ATOM 6214 N N . GLU C 1 264 ? 21.576 69.058 31.636 1.00 26.54 264 GLU C N 1
ATOM 6215 C CA . GLU C 1 264 ? 20.576 69.954 32.201 1.00 31.65 264 GLU C CA 1
ATOM 6216 C C . GLU C 1 264 ? 19.183 69.395 31.958 1.00 30.53 264 GLU C C 1
ATOM 6217 O O . GLU C 1 264 ? 18.296 69.522 32.804 1.00 34.33 264 GLU C O 1
ATOM 6224 N N . MET D 1 1 ? 41.533 41.699 26.642 1.00 27.50 1 MET D N 1
ATOM 6225 C CA . MET D 1 1 ? 41.359 40.717 27.704 1.00 27.51 1 MET D CA 1
ATOM 6226 C C . MET D 1 1 ? 40.325 41.214 28.712 1.00 23.24 1 MET D C 1
ATOM 6227 O O . MET D 1 1 ? 40.342 42.382 29.104 1.00 24.37 1 MET D O 1
ATOM 6228 N N . ARG D 1 2 ? 39.428 40.325 29.122 1.00 16.72 2 ARG D N 1
ATOM 6229 C CA . ARG D 1 2 ? 38.370 40.682 30.061 1.00 18.40 2 ARG D CA 1
ATOM 6230 C C . ARG D 1 2 ? 38.493 39.954 31.398 1.00 16.61 2 ARG D C 1
ATOM 6231 O O . ARG D 1 2 ? 38.647 38.729 31.449 1.00 16.87 2 ARG D O 1
ATOM 6239 N N . ILE D 1 3 ? 38.397 40.720 32.482 1.00 14.36 3 ILE D N 1
ATOM 6240 C CA . ILE D 1 3 ? 38.512 40.171 33.834 1.00 13.05 3 ILE D CA 1
ATOM 6241 C C . ILE D 1 3 ? 37.204 40.352 34.597 1.00 13.24 3 ILE D C 1
ATOM 6242 O O . ILE D 1 3 ? 36.626 41.433 34.587 1.00 12.87 3 ILE D O 1
ATOM 6247 N N . LEU D 1 4 ? 36.737 39.290 35.240 1.00 12.50 4 LEU D N 1
ATOM 6248 C CA . LEU D 1 4 ? 35.593 39.372 36.144 1.00 10.86 4 LEU D CA 1
ATOM 6249 C C . LEU D 1 4 ? 36.104 39.163 37.561 1.00 12.65 4 LEU D C 1
ATOM 6250 O O . LEU D 1 4 ? 36.775 38.167 37.836 1.00 13.55 4 LEU D O 1
ATOM 6255 N N . PHE D 1 5 ? 35.818 40.112 38.453 1.00 10.65 5 PHE D N 1
ATOM 6256 C CA . PHE D 1 5 ? 36.274 40.011 39.836 1.00 10.56 5 PHE D CA 1
ATOM 6257 C C . PHE D 1 5 ? 35.084 40.085 40.783 1.00 12.74 5 PHE D C 1
ATOM 6258 O O . PHE D 1 5 ? 34.228 40.954 40.642 1.00 12.25 5 PHE D O 1
ATOM 6266 N N . ILE D 1 6 ? 35.053 39.180 41.752 1.00 10.62 6 ILE D N 1
ATOM 6267 C CA . ILE D 1 6 ? 33.952 39.090 42.700 1.00 10.64 6 ILE D CA 1
ATOM 6268 C C . ILE D 1 6 ? 34.454 39.480 44.088 1.00 12.23 6 ILE D C 1
ATOM 6269 O O . ILE D 1 6 ? 35.435 38.921 44.576 1.00 14.05 6 ILE D O 1
ATOM 6274 N N . GLY D 1 7 ? 33.784 40.452 44.703 1.00 12.87 7 GLY D N 1
ATOM 6275 C CA . GLY D 1 7 ? 34.172 40.962 46.013 1.00 12.45 7 GLY D CA 1
ATOM 6276 C C . GLY D 1 7 ? 33.863 40.047 47.190 1.00 12.60 7 GLY D C 1
ATOM 6277 O O . GLY D 1 7 ? 33.015 39.154 47.074 1.00 13.37 7 GLY D O 1
ATOM 6278 N N . ASP D 1 8 ? 34.533 40.311 48.317 1.00 12.86 8 ASP D N 1
ATOM 6279 C CA . ASP D 1 8 ? 34.570 39.452 49.516 1.00 11.43 8 ASP D CA 1
ATOM 6280 C C . ASP D 1 8 ? 33.361 38.553 49.676 1.00 11.83 8 ASP D C 1
ATOM 6281 O O . ASP D 1 8 ? 32.272 39.027 49.982 1.00 11.39 8 ASP D O 1
ATOM 6286 N N . VAL D 1 9 ? 33.577 37.252 49.531 1.00 11.51 9 VAL D N 1
ATOM 6287 C CA . VAL D 1 9 ? 32.530 36.263 49.753 1.00 10.15 9 VAL D CA 1
ATOM 6288 C C . VAL D 1 9 ? 32.354 36.000 51.258 1.00 12.83 9 VAL D C 1
ATOM 6289 O O . VAL D 1 9 ? 33.297 35.585 51.938 1.00 11.04 9 VAL D O 1
ATOM 6293 N N . VAL D 1 10 ? 31.161 36.269 51.781 1.00 8.40 10 VAL D N 1
ATOM 6294 C CA . VAL D 1 10 ? 30.929 36.166 53.219 1.00 11.59 10 VAL D CA 1
ATOM 6295 C C . VAL D 1 10 ? 30.043 34.979 53.563 1.00 13.38 10 VAL D C 1
ATOM 6296 O O . VAL D 1 10 ? 28.831 35.006 53.333 1.00 11.74 10 VAL D O 1
ATOM 6300 N N . GLY D 1 11 ? 30.659 33.940 54.119 1.00 11.71 11 GLY D N 1
ATOM 6301 C CA . GLY D 1 11 ? 29.907 32.831 54.676 1.00 13.54 11 GLY D CA 1
ATOM 6302 C C . GLY D 1 11 ? 29.149 32.030 53.637 1.00 13.29 11 GLY D C 1
ATOM 6303 O O . GLY D 1 11 ? 29.356 32.182 52.423 1.00 12.86 11 GLY D O 1
ATOM 6304 N N . SER D 1 12 ? 28.242 31.208 54.110 1.00 14.60 12 SER D N 1
ATOM 6305 C CA . SER D 1 12 ? 27.444 30.374 53.235 1.00 19.08 12 SER D CA 1
ATOM 6306 C C . SER D 1 12 ? 26.525 31.163 52.336 1.00 13.86 12 SER D C 1
ATOM 6307 O O . SER D 1 12 ? 26.332 30.796 51.229 1.00 16.19 12 SER D O 1
ATOM 6310 N N . PRO D 1 13 ? 25.931 32.230 52.826 1.00 14.86 13 PRO D N 1
ATOM 6311 C CA . PRO D 1 13 ? 25.106 32.978 51.864 1.00 15.85 13 PRO D CA 1
ATOM 6312 C C . PRO D 1 13 ? 25.932 33.534 50.708 1.00 14.96 13 PRO D C 1
ATOM 6313 O O . PRO D 1 13 ? 25.437 33.585 49.578 1.00 13.99 13 PRO D O 1
ATOM 6317 N N . GLY D 1 14 ? 27.168 33.945 50.983 1.00 11.85 14 GLY D N 1
ATOM 6318 C CA . GLY D 1 14 ? 28.060 34.420 49.935 1.00 11.22 14 GLY D CA 1
ATOM 6319 C C . GLY D 1 14 ? 28.390 33.296 48.971 1.00 13.95 14 GLY D C 1
ATOM 6320 O O . GLY D 1 14 ? 28.381 33.472 47.742 1.00 12.96 14 GLY D O 1
ATOM 6321 N N . ARG D 1 15 ? 28.684 32.129 49.528 1.00 15.47 15 ARG D N 1
ATOM 6322 C CA . ARG D 1 15 ? 28.976 30.962 48.705 1.00 16.67 15 ARG D CA 1
ATOM 6323 C C . ARG D 1 15 ? 27.777 30.594 47.833 1.00 16.57 15 ARG D C 1
ATOM 6324 O O . ARG D 1 15 ? 27.942 30.246 46.665 1.00 16.88 15 ARG D O 1
ATOM 6332 N N . ASP D 1 16 ? 26.577 30.684 48.401 1.00 14.77 16 ASP D N 1
ATOM 6333 C CA . ASP D 1 16 ? 25.350 30.435 47.636 1.00 18.67 16 ASP D CA 1
ATOM 6334 C C . ASP D 1 16 ? 25.226 31.387 46.448 1.00 18.82 16 ASP D C 1
ATOM 6335 O O . ASP D 1 16 ? 24.856 30.976 45.348 1.00 18.18 16 ASP D O 1
ATOM 6340 N N . MET D 1 17 ? 25.514 32.667 46.668 1.00 14.80 17 MET D N 1
ATOM 6341 C CA . MET D 1 17 ? 25.421 33.649 45.587 1.00 16.70 17 MET D CA 1
ATOM 6342 C C . MET D 1 17 ? 26.437 33.360 44.502 1.00 16.58 17 MET D C 1
ATOM 6343 O O . MET D 1 17 ? 26.139 33.468 43.315 1.00 17.34 17 MET D O 1
ATOM 6348 N N . VAL D 1 18 ? 27.648 33.004 44.912 1.00 14.75 18 VAL D N 1
ATOM 6349 C CA . VAL D 1 18 ? 28.696 32.671 43.950 1.00 13.00 18 VAL D CA 1
ATOM 6350 C C . VAL D 1 18 ? 28.274 31.470 43.091 1.00 17.28 18 VAL D C 1
ATOM 6351 O O . VAL D 1 18 ? 28.360 31.509 41.860 1.00 15.11 18 VAL D O 1
ATOM 6355 N N . LYS D 1 19 ? 27.806 30.416 43.750 1.00 16.53 19 LYS D N 1
ATOM 6356 C CA . LYS D 1 19 ? 27.410 29.198 43.042 1.00 20.02 19 LYS D CA 1
ATOM 6357 C C . LYS D 1 19 ? 26.342 29.468 41.986 1.00 19.82 19 LYS D C 1
ATOM 6358 O O . LYS D 1 19 ? 26.394 28.914 40.882 1.00 17.20 19 LYS D O 1
ATOM 6364 N N . GLU D 1 20 ? 25.374 30.318 42.317 1.00 15.36 20 GLU D N 1
ATOM 6365 C CA . GLU D 1 20 ? 24.308 30.638 41.373 1.00 18.87 20 GLU D CA 1
ATOM 6366 C C . GLU D 1 20 ? 24.725 31.634 40.293 1.00 19.58 20 GLU D C 1
ATOM 6367 O O . GLU D 1 20 ? 24.438 31.434 39.110 1.00 21.09 20 GLU D O 1
ATOM 6373 N N . TYR D 1 21 ? 25.408 32.707 40.687 1.00 16.89 21 TYR D N 1
ATOM 6374 C CA . TYR D 1 21 ? 25.576 33.833 39.776 1.00 16.61 21 TYR D CA 1
ATOM 6375 C C . TYR D 1 21 ? 26.897 33.921 39.034 1.00 16.31 21 TYR D C 1
ATOM 6376 O O . TYR D 1 21 ? 26.951 34.518 37.969 1.00 17.18 21 TYR D O 1
ATOM 6385 N N . VAL D 1 22 ? 27.962 33.333 39.561 1.00 15.70 22 VAL D N 1
ATOM 6386 C CA . VAL D 1 22 ? 29.220 33.412 38.826 1.00 15.03 22 VAL D CA 1
ATOM 6387 C C . VAL D 1 22 ? 29.118 32.715 37.469 1.00 16.98 22 VAL D C 1
ATOM 6388 O O . VAL D 1 22 ? 29.572 33.257 36.468 1.00 18.26 22 VAL D O 1
ATOM 6392 N N . PRO D 1 23 ? 28.503 31.524 37.425 1.00 19.31 23 PRO D N 1
ATOM 6393 C CA . PRO D 1 23 ? 28.291 30.900 36.109 1.00 19.63 23 PRO D CA 1
ATOM 6394 C C . PRO D 1 23 ? 27.456 31.773 35.167 1.00 19.81 23 PRO D C 1
ATOM 6395 O O . PRO D 1 23 ? 27.769 31.856 33.977 1.00 22.79 23 PRO D O 1
ATOM 6399 N N . LYS D 1 24 ? 26.414 32.417 35.686 1.00 18.81 24 LYS D N 1
ATOM 6400 C CA . LYS D 1 24 ? 25.591 33.306 34.869 1.00 18.11 24 LYS D CA 1
ATOM 6401 C C . LYS D 1 24 ? 26.377 34.525 34.410 1.00 21.55 24 LYS D C 1
ATOM 6402 O O . LYS D 1 24 ? 26.252 34.971 33.267 1.00 22.66 24 LYS D O 1
ATOM 6408 N N . LEU D 1 25 ? 27.195 35.069 35.303 1.00 15.13 25 LEU D N 1
ATOM 6409 C CA . LEU D 1 25 ? 28.047 36.184 34.938 1.00 17.93 25 LEU D CA 1
ATOM 6410 C C . LEU D 1 25 ? 29.067 35.788 33.875 1.00 13.94 25 LEU D C 1
ATOM 6411 O O . LEU D 1 25 ? 29.374 36.580 32.991 1.00 19.96 25 LEU D O 1
ATOM 6416 N N . LYS D 1 26 ? 29.595 34.570 33.959 1.00 17.83 26 LYS D N 1
ATOM 6417 C CA . LYS D 1 26 ? 30.604 34.135 32.994 1.00 17.27 26 LYS D CA 1
ATOM 6418 C C . LYS D 1 26 ? 29.954 33.924 31.623 1.00 24.80 26 LYS D C 1
ATOM 6419 O O . LYS D 1 26 ? 30.543 34.231 30.582 1.00 22.71 26 LYS D O 1
ATOM 6425 N N . THR D 1 27 ? 28.726 33.425 31.635 1.00 23.02 27 THR D N 1
ATOM 6426 C CA . THR D 1 27 ? 27.948 33.296 30.406 1.00 26.01 27 THR D CA 1
ATOM 6427 C C . THR D 1 27 ? 27.688 34.658 29.768 1.00 26.27 27 THR D C 1
ATOM 6428 O O . THR D 1 27 ? 27.884 34.841 28.561 1.00 30.62 27 THR D O 1
ATOM 6432 N N . LYS D 1 28 ? 27.269 35.615 30.589 1.00 21.57 28 LYS D N 1
ATOM 6433 C CA . LYS D 1 28 ? 26.901 36.943 30.122 1.00 22.81 28 LYS D CA 1
ATOM 6434 C C . LYS D 1 28 ? 28.097 37.745 29.609 1.00 26.23 28 LYS D C 1
ATOM 6435 O O . LYS D 1 28 ? 28.026 38.356 28.543 1.00 26.03 28 LYS D O 1
ATOM 6441 N N . TYR D 1 29 ? 29.196 37.745 30.361 1.00 23.23 29 TYR D N 1
ATOM 6442 C CA . TYR D 1 29 ? 30.324 38.615 30.023 1.00 22.66 29 TYR D CA 1
ATOM 6443 C C . TYR D 1 29 ? 31.492 37.917 29.329 1.00 20.90 29 TYR D C 1
ATOM 6444 O O . TYR D 1 29 ? 32.368 38.578 28.772 1.00 22.50 29 TYR D O 1
ATOM 6453 N N . LYS D 1 30 ? 31.505 36.588 29.373 1.00 21.82 30 LYS D N 1
ATOM 6454 C CA . LYS D 1 30 ? 32.585 35.796 28.780 1.00 22.08 30 LYS D CA 1
ATOM 6455 C C . LYS D 1 30 ? 33.987 36.313 29.125 1.00 26.38 30 LYS D C 1
ATOM 6456 O O . LYS D 1 30 ? 34.771 36.661 28.239 1.00 22.96 30 LYS D O 1
ATOM 6462 N N . PRO D 1 31 ? 34.313 36.355 30.424 1.00 21.39 31 PRO D N 1
ATOM 6463 C CA . PRO D 1 31 ? 35.630 36.854 30.830 1.00 21.30 31 PRO D CA 1
ATOM 6464 C C . PRO D 1 31 ? 36.712 35.829 30.523 1.00 20.48 31 PRO D C 1
ATOM 6465 O O . PRO D 1 31 ? 36.452 34.623 30.575 1.00 23.91 31 PRO D O 1
ATOM 6469 N N . HIS D 1 32 ? 37.907 36.299 30.193 1.00 16.19 32 HIS D N 1
ATOM 6470 C CA . HIS D 1 32 ? 39.052 35.415 30.080 1.00 17.59 32 HIS D CA 1
ATOM 6471 C C . HIS D 1 32 ? 39.531 34.967 31.460 1.00 20.63 32 HIS D C 1
ATOM 6472 O O . HIS D 1 32 ? 39.995 33.846 31.627 1.00 18.43 32 HIS D O 1
ATOM 6479 N N . PHE D 1 33 ? 39.402 35.845 32.453 1.00 15.66 33 PHE D N 1
ATOM 6480 C CA . PHE D 1 33 ? 39.876 35.537 33.798 1.00 14.42 33 PHE D CA 1
ATOM 6481 C C . PHE D 1 33 ? 38.795 35.871 34.815 1.00 14.15 33 PHE D C 1
ATOM 6482 O O . PHE D 1 33 ? 38.140 36.902 34.701 1.00 15.28 33 PHE D O 1
ATOM 6490 N N . THR D 1 34 ? 38.615 34.989 35.792 1.00 14.78 34 THR D N 1
ATOM 6491 C CA . THR D 1 34 ? 37.643 35.194 36.864 1.00 13.97 34 THR D CA 1
ATOM 6492 C C . THR D 1 34 ? 38.348 35.041 38.209 1.00 13.92 34 THR D C 1
ATOM 6493 O O . THR D 1 34 ? 38.968 34.015 38.484 1.00 13.37 34 THR D O 1
ATOM 6497 N N . ILE D 1 35 ? 38.260 36.084 39.029 1.00 12.02 35 ILE D N 1
ATOM 6498 C CA . ILE D 1 35 ? 38.967 36.159 40.303 1.00 10.50 35 ILE D CA 1
ATOM 6499 C C . ILE D 1 35 ? 37.949 36.421 41.398 1.00 11.85 35 ILE D C 1
ATOM 6500 O O . ILE D 1 35 ? 37.062 37.263 41.227 1.00 12.95 35 ILE D O 1
ATOM 6505 N N . ILE D 1 36 ? 38.063 35.705 42.514 1.00 11.19 36 ILE D N 1
ATOM 6506 C CA . ILE D 1 36 ? 37.150 35.903 43.636 1.00 10.16 36 ILE D CA 1
ATOM 6507 C C . ILE D 1 36 ? 37.921 36.136 44.934 1.00 13.56 36 ILE D C 1
ATOM 6508 O O . ILE D 1 36 ? 38.870 35.415 45.245 1.00 12.50 36 ILE D O 1
ATOM 6513 N N . ASN D 1 37 ? 37.516 37.135 45.709 1.00 13.38 37 ASN D N 1
ATOM 6514 C CA . ASN D 1 37 ? 38.123 37.294 47.021 1.00 11.87 37 ASN D CA 1
ATOM 6515 C C . ASN D 1 37 ? 37.372 36.427 48.026 1.00 10.54 37 ASN D C 1
ATOM 6516 O O . ASN D 1 37 ? 36.182 36.631 48.265 1.00 11.45 37 ASN D O 1
ATOM 6521 N N . GLY D 1 38 ? 38.063 35.438 48.587 1.00 11.52 38 GLY D N 1
ATOM 6522 C CA . GLY D 1 38 ? 37.417 34.451 49.433 1.00 12.68 38 GLY D CA 1
ATOM 6523 C C . GLY D 1 38 ? 37.723 34.608 50.910 1.00 13.50 38 GLY D C 1
ATOM 6524 O O . GLY D 1 38 ? 37.568 33.659 51.677 1.00 14.09 38 GLY D O 1
ATOM 6525 N N . GLU D 1 39 ? 38.135 35.804 51.330 1.00 12.84 39 GLU D N 1
ATOM 6526 C CA . GLU D 1 39 ? 38.679 35.945 52.682 1.00 12.90 39 GLU D CA 1
ATOM 6527 C C . GLU D 1 39 ? 37.674 35.728 53.813 1.00 12.52 39 GLU D C 1
ATOM 6528 O O . GLU D 1 39 ? 38.077 35.452 54.938 1.00 12.63 39 GLU D O 1
ATOM 6534 N N . ASN D 1 40 ? 36.380 35.833 53.523 1.00 11.29 40 ASN D N 1
ATOM 6535 C CA . ASN D 1 40 ? 35.360 35.620 54.552 1.00 11.07 40 ASN D CA 1
ATOM 6536 C C . ASN D 1 40 ? 34.516 34.391 54.270 1.00 10.70 40 ASN D C 1
ATOM 6537 O O . ASN D 1 40 ? 33.449 34.228 54.853 1.00 11.22 40 ASN D O 1
ATOM 6542 N N . ALA D 1 41 ? 34.988 33.541 53.369 1.00 11.42 41 ALA D N 1
ATOM 6543 C CA . ALA D 1 41 ? 34.131 32.490 52.803 1.00 11.83 41 ALA D CA 1
ATOM 6544 C C . ALA D 1 41 ? 33.753 31.377 53.786 1.00 16.07 41 ALA D C 1
ATOM 6545 O O . ALA D 1 41 ? 32.672 30.793 53.678 1.00 14.48 41 ALA D O 1
ATOM 6547 N N . ALA D 1 42 ? 34.625 31.097 54.747 1.00 13.54 42 ALA D N 1
ATOM 6548 C CA . ALA D 1 42 ? 34.379 30.032 55.717 1.00 15.15 42 ALA D CA 1
ATOM 6549 C C . ALA D 1 42 ? 33.676 30.571 56.955 1.00 16.54 42 ALA D C 1
ATOM 6550 O O . ALA D 1 42 ? 34.313 31.043 57.902 1.00 16.87 42 ALA D O 1
ATOM 6552 N N . HIS D 1 43 ? 32.350 30.521 56.932 1.00 17.02 43 HIS D N 1
ATOM 6553 C CA . HIS D 1 43 ? 31.547 31.054 58.026 1.00 18.77 43 HIS D CA 1
ATOM 6554 C C . HIS D 1 43 ? 31.985 32.449 58.457 1.00 15.54 43 HIS D C 1
ATOM 6555 O O . HIS D 1 43 ? 31.965 32.786 59.637 1.00 16.17 43 HIS D O 1
ATOM 6562 N N . GLY D 1 44 ? 32.371 33.260 57.481 1.00 14.84 44 GLY D N 1
ATOM 6563 C CA . GLY D 1 44 ? 32.612 34.668 57.728 1.00 15.69 44 GLY D CA 1
ATOM 6564 C C . GLY D 1 44 ? 34.069 35.050 57.873 1.00 14.56 44 GLY D C 1
ATOM 6565 O O . GLY D 1 44 ? 34.403 36.230 57.831 1.00 14.87 44 GLY D O 1
ATOM 6566 N N . LYS D 1 45 ? 34.948 34.075 58.073 1.00 14.06 45 LYS D N 1
ATOM 6567 C CA . LYS D 1 45 ? 36.365 34.409 58.135 1.00 14.61 45 LYS D CA 1
ATOM 6568 C C . LYS D 1 45 ? 37.275 33.246 57.790 1.00 15.82 45 LYS D C 1
ATOM 6569 O O . LYS D 1 45 ? 37.173 32.162 58.363 1.00 15.01 45 LYS D O 1
ATOM 6575 N N . GLY D 1 46 ? 38.167 33.483 56.838 1.00 12.49 46 GLY D N 1
ATOM 6576 C CA . GLY D 1 46 ? 39.128 32.470 56.447 1.00 11.67 46 GLY D CA 1
ATOM 6577 C C . GLY D 1 46 ? 38.609 31.573 55.343 1.00 11.93 46 GLY D C 1
ATOM 6578 O O . GLY D 1 46 ? 37.547 31.815 54.771 1.00 12.43 46 GLY D O 1
ATOM 6579 N N . LEU D 1 47 ? 39.374 30.529 55.053 1.00 11.89 47 LEU D N 1
ATOM 6580 C CA . LEU D 1 47 ? 39.100 29.665 53.924 1.00 11.77 47 LEU D CA 1
ATOM 6581 C C . LEU D 1 47 ? 39.505 28.243 54.273 1.00 15.16 47 LEU D C 1
ATOM 6582 O O . LEU D 1 47 ? 40.595 28.009 54.787 1.00 16.15 47 LEU D O 1
ATOM 6587 N N . THR D 1 48 ? 38.608 27.299 54.011 1.00 13.15 48 THR D N 1
ATOM 6588 C CA . THR D 1 48 ? 38.920 25.885 54.173 1.00 17.89 48 THR D CA 1
ATOM 6589 C C . THR D 1 48 ? 39.262 25.303 52.811 1.00 13.36 48 THR D C 1
ATOM 6590 O O . THR D 1 48 ? 38.959 25.900 51.774 1.00 13.36 48 THR D O 1
ATOM 6594 N N . GLU D 1 49 ? 39.892 24.133 52.805 1.00 14.64 49 GLU D N 1
ATOM 6595 C CA . GLU D 1 49 ? 40.261 23.518 51.550 1.00 14.47 49 GLU D CA 1
ATOM 6596 C C . GLU D 1 49 ? 39.005 23.182 50.753 1.00 15.61 49 GLU D C 1
ATOM 6597 O O . GLU D 1 49 ? 38.960 23.405 49.551 1.00 14.84 49 GLU D O 1
ATOM 6603 N N . LYS D 1 50 ? 37.989 22.655 51.430 1.00 18.65 50 LYS D N 1
ATOM 6604 C CA . LYS D 1 50 ? 36.736 22.311 50.759 1.00 15.78 50 LYS D CA 1
ATOM 6605 C C . LYS D 1 50 ? 36.142 23.530 50.041 1.00 17.24 50 LYS D C 1
ATOM 6606 O O . LYS D 1 50 ? 35.667 23.433 48.908 1.00 18.06 50 LYS D O 1
ATOM 6612 N N . ILE D 1 51 ? 36.185 24.683 50.698 1.00 15.36 51 ILE D N 1
ATOM 6613 C CA . ILE D 1 51 ? 35.613 25.888 50.115 1.00 17.24 51 ILE D CA 1
ATOM 6614 C C . ILE D 1 51 ? 36.484 26.429 48.985 1.00 14.17 51 ILE D C 1
ATOM 6615 O O . ILE D 1 51 ? 35.971 26.935 47.980 1.00 16.03 51 ILE D O 1
ATOM 6620 N N . TYR D 1 52 ? 37.799 26.313 49.132 1.00 14.20 52 TYR D N 1
ATOM 6621 C CA . TYR D 1 52 ? 38.682 26.688 48.045 1.00 14.50 52 TYR D CA 1
ATOM 6622 C C . TYR D 1 52 ? 38.258 25.941 46.784 1.00 18.66 52 TYR D C 1
ATOM 6623 O O . TYR D 1 52 ? 38.088 26.536 45.729 1.00 16.49 52 TYR D O 1
ATOM 6632 N N . HIS D 1 53 ? 38.078 24.633 46.903 1.00 15.43 53 HIS D N 1
ATOM 6633 C CA . HIS D 1 53 ? 37.718 23.837 45.737 1.00 20.23 53 HIS D CA 1
ATOM 6634 C C . HIS D 1 53 ? 36.331 24.217 45.221 1.00 18.84 53 HIS D C 1
ATOM 6635 O O . HIS D 1 53 ? 36.099 24.250 44.006 1.00 20.87 53 HIS D O 1
ATOM 6642 N N . SER D 1 54 ? 35.408 24.511 46.135 1.00 16.15 54 SER D N 1
ATOM 6643 C CA . SER D 1 54 ? 34.068 24.882 45.701 1.00 17.14 54 SER D CA 1
ATOM 6644 C C . SER D 1 54 ? 34.046 26.223 44.958 1.00 19.06 54 SER D C 1
ATOM 6645 O O . SER D 1 54 ? 33.272 26.388 44.024 1.00 18.21 54 SER D O 1
ATOM 6648 N N . LEU D 1 55 ? 34.901 27.174 45.347 1.00 13.93 55 LEU D N 1
ATOM 6649 C CA . LEU D 1 55 ? 34.941 28.453 44.643 1.00 14.63 55 LEU D CA 1
ATOM 6650 C C . LEU D 1 55 ? 35.490 28.289 43.223 1.00 16.89 55 LEU D C 1
ATOM 6651 O O . LEU D 1 55 ? 35.005 28.922 42.288 1.00 17.09 55 LEU D O 1
ATOM 6656 N N . ILE D 1 56 ? 36.508 27.445 43.069 1.00 17.20 56 ILE D N 1
ATOM 6657 C CA . ILE D 1 56 ? 37.032 27.121 41.752 1.00 17.90 56 ILE D CA 1
ATOM 6658 C C . ILE D 1 56 ? 35.931 26.435 40.938 1.00 16.99 56 ILE D C 1
ATOM 6659 O O . ILE D 1 56 ? 35.667 26.806 39.794 1.00 18.72 56 ILE D O 1
ATOM 6664 N N . GLN D 1 57 ? 35.274 25.458 41.553 1.00 19.42 57 GLN D N 1
ATOM 6665 C CA . GLN D 1 57 ? 34.186 24.733 40.903 1.00 21.43 57 GLN D CA 1
ATOM 6666 C C . GLN D 1 57 ? 33.131 25.691 40.358 1.00 24.63 57 GLN D C 1
ATOM 6667 O O . GLN D 1 57 ? 32.573 25.457 39.290 1.00 20.59 57 GLN D O 1
ATOM 6673 N N . SER D 1 58 ? 32.862 26.773 41.088 1.00 19.99 58 SER D N 1
ATOM 6674 C CA . SER D 1 58 ? 31.845 27.741 40.671 1.00 19.93 58 SER D CA 1
ATOM 6675 C C . SER D 1 58 ? 32.278 28.640 39.512 1.00 20.81 58 SER D C 1
ATOM 6676 O O . SER D 1 58 ? 31.444 29.343 38.937 1.00 21.95 58 SER D O 1
ATOM 6679 N N . GLY D 1 59 ? 33.569 28.642 39.178 1.00 18.03 59 GLY D N 1
ATOM 6680 C CA . GLY D 1 59 ? 34.045 29.372 38.014 1.00 19.38 59 GLY D CA 1
ATOM 6681 C C . GLY D 1 59 ? 35.288 30.232 38.217 1.00 19.97 59 GLY D C 1
ATOM 6682 O O . GLY D 1 59 ? 35.808 30.814 37.264 1.00 19.32 59 GLY D O 1
ATOM 6683 N N . ALA D 1 60 ? 35.772 30.311 39.453 1.00 17.27 60 ALA D N 1
ATOM 6684 C CA . ALA D 1 60 ? 36.987 31.080 39.747 1.00 16.43 60 ALA D CA 1
ATOM 6685 C C . ALA D 1 60 ? 38.234 30.451 39.125 1.00 17.95 60 ALA D C 1
ATOM 6686 O O . ALA D 1 60 ? 38.415 29.230 39.179 1.00 18.24 60 ALA D O 1
ATOM 6688 N N . ASP D 1 61 ? 39.089 31.289 38.541 1.00 14.58 61 ASP D N 1
ATOM 6689 C CA . ASP D 1 61 ? 40.405 30.865 38.072 1.00 16.47 61 ASP D CA 1
ATOM 6690 C C . ASP D 1 61 ? 41.455 31.115 39.155 1.00 17.89 61 ASP D C 1
ATOM 6691 O O . ASP D 1 61 ? 42.447 30.399 39.245 1.00 18.32 61 ASP D O 1
ATOM 6696 N N . ALA D 1 62 ? 41.229 32.145 39.966 1.00 15.38 62 ALA D N 1
ATOM 6697 C CA . ALA D 1 62 ? 42.143 32.505 41.051 1.00 14.27 62 ALA D CA 1
ATOM 6698 C C . ALA D 1 62 ? 41.365 33.081 42.229 1.00 12.31 62 ALA D C 1
ATOM 6699 O O . ALA D 1 62 ? 40.307 33.688 42.057 1.00 14.61 62 ALA D O 1
ATOM 6701 N N . ILE D 1 63 ? 41.890 32.864 43.428 1.00 13.31 63 ILE D N 1
ATOM 6702 C CA . ILE D 1 63 ? 41.223 33.306 44.645 1.00 11.66 63 ILE D CA 1
ATOM 6703 C C . ILE D 1 63 ? 42.178 34.233 45.387 1.00 13.01 63 ILE D C 1
ATOM 6704 O O . ILE D 1 63 ? 43.330 33.881 45.613 1.00 10.92 63 ILE D O 1
ATOM 6709 N N . THR D 1 64 ? 41.712 35.425 45.739 1.00 11.42 64 THR D N 1
ATOM 6710 C CA . THR D 1 64 ? 42.524 36.356 46.519 1.00 9.58 64 THR D CA 1
ATOM 6711 C C . THR D 1 64 ? 41.995 36.427 47.949 1.00 11.70 64 THR D C 1
ATOM 6712 O O . THR D 1 64 ? 40.876 36.002 48.220 1.00 9.62 64 THR D O 1
ATOM 6716 N N . MET D 1 65 ? 42.795 36.964 48.865 1.00 10.09 65 MET D N 1
ATOM 6717 C CA . MET D 1 65 ? 42.422 36.942 50.279 1.00 10.29 65 MET D CA 1
ATOM 6718 C C . MET D 1 65 ? 42.629 38.297 50.971 1.00 10.16 65 MET D C 1
ATOM 6719 O O . MET D 1 65 ? 42.497 39.354 50.352 1.00 12.11 65 MET D O 1
ATOM 6724 N N . GLY D 1 66 ? 42.922 38.271 52.260 1.00 11.37 66 GLY D N 1
ATOM 6725 C CA . GLY D 1 66 ? 42.980 39.510 53.012 1.00 9.97 66 GLY D CA 1
ATOM 6726 C C . GLY D 1 66 ? 43.365 39.267 54.454 1.00 10.72 66 GLY D C 1
ATOM 6727 O O . GLY D 1 66 ? 44.137 38.354 54.753 1.00 12.07 66 GLY D O 1
ATOM 6728 N N . ASN D 1 67 ? 42.819 40.077 55.355 1.00 9.95 67 ASN D N 1
ATOM 6729 C CA . ASN D 1 67 ? 43.282 40.046 56.733 1.00 11.28 67 ASN D CA 1
ATOM 6730 C C . ASN D 1 67 ? 42.830 38.807 57.500 1.00 11.75 67 ASN D C 1
ATOM 6731 O O . ASN D 1 67 ? 43.417 38.488 58.525 1.00 13.08 67 ASN D O 1
ATOM 6736 N N . HIS D 1 68 ? 41.819 38.112 57.003 1.00 12.01 68 HIS D N 1
ATOM 6737 C CA . HIS D 1 68 ? 41.350 36.893 57.641 1.00 14.38 68 HIS D CA 1
ATOM 6738 C C . HIS D 1 68 ? 41.930 35.617 57.073 1.00 13.57 68 HIS D C 1
ATOM 6739 O O . HIS D 1 68 ? 41.495 34.540 57.395 1.00 13.75 68 HIS D O 1
ATOM 6746 N N . THR D 1 69 ? 42.949 35.758 56.256 1.00 10.49 69 THR D N 1
ATOM 6747 C CA . THR D 1 69 ? 43.554 34.605 55.592 1.00 9.49 69 THR D CA 1
ATOM 6748 C C . THR D 1 69 ? 43.838 33.426 56.530 1.00 13.28 69 THR D C 1
ATOM 6749 O O . THR D 1 69 ? 43.666 32.268 56.152 1.00 13.80 69 THR D O 1
ATOM 6753 N N . TRP D 1 70 ? 44.252 33.725 57.754 1.00 11.51 70 TRP D N 1
ATOM 6754 C CA . TRP D 1 70 ? 44.796 32.704 58.655 1.00 12.29 70 TRP D CA 1
ATOM 6755 C C . TRP D 1 70 ? 43.804 32.196 59.693 1.00 15.27 70 TRP D C 1
ATOM 6756 O O . TRP D 1 70 ? 44.180 31.439 60.585 1.00 16.74 70 TRP D O 1
ATOM 6767 N N . ASP D 1 71 ? 42.542 32.597 59.582 1.00 13.47 71 ASP D N 1
ATOM 6768 C CA . ASP D 1 71 ? 41.580 32.316 60.652 1.00 17.86 71 ASP D CA 1
ATOM 6769 C C . ASP D 1 71 ? 41.126 30.852 60.730 1.00 17.42 71 ASP D C 1
ATOM 6770 O O . ASP D 1 71 ? 40.812 30.349 61.812 1.00 18.87 71 ASP D O 1
ATOM 6775 N N . LYS D 1 72 ? 41.088 30.173 59.590 1.00 14.50 72 LYS D N 1
ATOM 6776 C CA . LYS D 1 72 ? 40.821 28.740 59.588 1.00 15.21 72 LYS D CA 1
ATOM 6777 C C . LYS D 1 72 ? 42.156 28.033 59.423 1.00 15.88 72 LYS D C 1
ATOM 6778 O O . LYS D 1 72 ? 42.763 28.061 58.354 1.00 15.20 72 LYS D O 1
ATOM 6784 N N . LYS D 1 73 ? 42.623 27.424 60.508 1.00 15.92 73 LYS D N 1
ATOM 6785 C CA . LYS D 1 73 ? 44.003 26.964 60.581 1.00 15.31 73 LYS D CA 1
ATOM 6786 C C . LYS D 1 73 ? 44.372 25.892 59.580 1.00 14.51 73 LYS D C 1
ATOM 6787 O O . LYS D 1 73 ? 45.551 25.695 59.302 1.00 15.06 73 LYS D O 1
ATOM 6793 N N . GLU D 1 74 ? 43.388 25.195 59.024 1.00 13.09 74 GLU D N 1
ATOM 6794 C CA . GLU D 1 74 ? 43.725 24.190 58.030 1.00 13.01 74 GLU D CA 1
ATOM 6795 C C . GLU D 1 74 ? 44.410 24.821 56.816 1.00 13.60 74 GLU D C 1
ATOM 6796 O O . GLU D 1 74 ? 45.083 24.139 56.047 1.00 12.95 74 GLU D O 1
ATOM 6802 N N . ILE D 1 75 ? 44.269 26.135 56.654 1.00 13.53 75 ILE D N 1
ATOM 6803 C CA . ILE D 1 75 ? 44.905 26.771 55.510 1.00 12.08 75 ILE D CA 1
ATOM 6804 C C . ILE D 1 75 ? 46.417 26.541 55.528 1.00 11.61 75 ILE D C 1
ATOM 6805 O O . ILE D 1 75 ? 47.050 26.468 54.485 1.00 14.29 75 ILE D O 1
ATOM 6810 N N . PHE D 1 76 ? 47.000 26.390 56.710 1.00 13.60 76 PHE D N 1
ATOM 6811 C CA . PHE D 1 76 ? 48.446 26.177 56.773 1.00 13.00 76 PHE D CA 1
ATOM 6812 C C . PHE D 1 76 ? 48.885 24.866 56.121 1.00 17.46 76 PHE D C 1
ATOM 6813 O 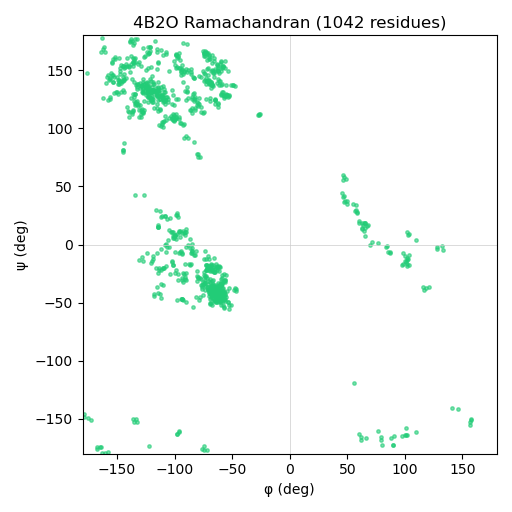O . PHE D 1 76 ? 50.042 24.722 55.740 1.00 17.22 76 PHE D O 1
ATOM 6821 N N . ASP D 1 77 ? 47.952 23.929 55.969 1.00 17.77 77 ASP D N 1
ATOM 6822 C CA . ASP D 1 77 ? 48.279 22.623 55.396 1.00 16.72 77 ASP D CA 1
ATOM 6823 C C . ASP D 1 77 ? 47.922 22.480 53.909 1.00 20.02 77 ASP D C 1
ATOM 6824 O O . ASP D 1 77 ? 48.251 21.468 53.293 1.00 22.39 77 ASP D O 1
ATOM 6829 N N . PHE D 1 78 ? 47.250 23.470 53.323 1.00 16.14 78 PHE D N 1
ATOM 6830 C CA . PHE D 1 78 ? 46.951 23.381 51.890 1.00 18.46 78 PHE D CA 1
ATOM 6831 C C . PHE D 1 78 ? 47.381 24.587 51.057 1.00 18.01 78 PHE D C 1
ATOM 6832 O O . PHE D 1 78 ? 47.437 24.505 49.831 1.00 18.76 78 PHE D O 1
ATOM 6840 N N . ILE D 1 79 ? 47.713 25.696 51.709 1.00 15.82 79 ILE D N 1
ATOM 6841 C CA . ILE D 1 79 ? 47.923 26.935 50.964 1.00 14.83 79 ILE D CA 1
ATOM 6842 C C . ILE D 1 79 ? 49.070 26.804 49.965 1.00 20.40 79 ILE D C 1
ATOM 6843 O O . ILE D 1 79 ? 49.010 27.344 48.863 1.00 23.40 79 ILE D O 1
ATOM 6848 N N . ASP D 1 80 ? 50.102 26.067 50.347 1.00 19.51 80 ASP D N 1
ATOM 6849 C CA . ASP D 1 80 ? 51.271 25.922 49.489 1.00 26.86 80 ASP D CA 1
ATOM 6850 C C . ASP D 1 80 ? 51.063 24.807 48.467 1.00 30.67 80 ASP D C 1
ATOM 6851 O O . ASP D 1 80 ? 51.936 24.553 47.637 1.00 35.51 80 ASP D O 1
ATOM 6856 N N . ASP D 1 81 ? 49.894 24.170 48.509 1.00 27.01 81 ASP D N 1
ATOM 6857 C CA . ASP D 1 81 ? 49.651 22.952 47.725 1.00 29.42 81 ASP D CA 1
ATOM 6858 C C . ASP D 1 81 ? 48.589 23.059 46.631 1.00 29.71 81 ASP D C 1
ATOM 6859 O O . ASP D 1 81 ? 48.412 22.120 45.857 1.00 32.86 81 ASP D O 1
ATOM 6864 N N . VAL D 1 82 ? 47.872 24.178 46.571 1.00 23.73 82 VAL D N 1
ATOM 6865 C CA . VAL D 1 82 ? 46.840 24.370 45.547 1.00 21.80 82 VAL D CA 1
ATOM 6866 C C . VAL D 1 82 ? 47.238 25.491 44.600 1.00 23.09 82 VAL D C 1
ATOM 6867 O O . VAL D 1 82 ? 48.033 26.350 44.962 1.00 24.65 82 VAL D O 1
ATOM 6871 N N . PRO D 1 83 ? 46.696 25.480 43.374 1.00 22.12 83 PRO D N 1
ATOM 6872 C CA . PRO D 1 83 ? 47.068 26.509 42.404 1.00 23.88 83 PRO D CA 1
ATOM 6873 C C . PRO D 1 83 ? 46.231 27.787 42.523 1.00 20.41 83 PRO D C 1
ATOM 6874 O O . PRO D 1 83 ? 45.074 27.763 42.945 1.00 24.36 83 PRO D O 1
ATOM 6878 N N . ASN D 1 84 ? 46.843 28.896 42.143 1.00 22.76 84 ASN D N 1
ATOM 6879 C CA . ASN D 1 84 ? 46.160 30.177 42.015 1.00 18.43 84 ASN D CA 1
ATOM 6880 C C . ASN D 1 84 ? 45.405 30.672 43.252 1.00 16.65 84 ASN D C 1
ATOM 6881 O O . ASN D 1 84 ? 44.363 31.320 43.135 1.00 15.79 84 ASN D O 1
ATOM 6886 N N . LEU D 1 85 ? 45.949 30.380 44.428 1.00 15.85 85 LEU D N 1
ATOM 6887 C CA . LEU D 1 85 ? 45.485 30.998 45.661 1.00 14.91 85 LEU D CA 1
ATOM 6888 C C . LEU D 1 85 ? 46.537 32.012 46.095 1.00 14.46 85 LEU D C 1
ATOM 6889 O O . LEU D 1 85 ? 47.716 31.680 46.186 1.00 13.79 85 LEU D O 1
ATOM 6894 N N . VAL D 1 86 ? 46.125 33.248 46.337 1.00 10.10 86 VAL D N 1
ATOM 6895 C CA . VAL D 1 86 ? 47.070 34.241 46.845 1.00 12.22 86 VAL D CA 1
ATOM 6896 C C . VAL D 1 86 ? 46.602 34.888 48.136 1.00 14.42 86 VAL D C 1
ATOM 6897 O O . VAL D 1 86 ? 45.395 35.005 48.399 1.00 13.60 86 VAL D O 1
ATOM 6901 N N . ARG D 1 87 ? 47.574 35.288 48.947 1.00 11.09 87 ARG D N 1
ATOM 6902 C CA . ARG D 1 87 ? 47.306 36.064 50.151 1.00 12.80 87 ARG D CA 1
ATOM 6903 C C . ARG D 1 87 ? 48.082 37.373 50.038 1.00 9.74 87 ARG D C 1
ATOM 6904 O O . ARG D 1 87 ? 48.900 37.524 49.137 1.00 9.29 87 ARG D O 1
ATOM 6912 N N . PRO D 1 88 ? 47.819 38.332 50.933 1.00 11.12 88 PRO D N 1
ATOM 6913 C CA . PRO D 1 88 ? 48.510 39.620 50.780 1.00 10.31 88 PRO D CA 1
ATOM 6914 C C . PRO D 1 88 ? 50.030 39.464 50.745 1.00 11.11 88 PRO D C 1
ATOM 6915 O O . PRO D 1 88 ? 50.624 38.826 51.623 1.00 9.35 88 PRO D O 1
ATOM 6919 N N . ALA D 1 89 ? 50.643 40.030 49.712 1.00 11.22 89 ALA D N 1
ATOM 6920 C CA . ALA D 1 89 ? 52.050 39.793 49.415 1.00 11.24 89 ALA D CA 1
ATOM 6921 C C . ALA D 1 89 ? 52.952 40.448 50.445 1.00 13.15 89 ALA D C 1
ATOM 6922 O O . ALA D 1 89 ? 54.106 40.049 50.615 1.00 14.33 89 ALA D O 1
ATOM 6924 N N . ASN D 1 90 ? 52.421 41.453 51.130 1.00 10.47 90 ASN D N 1
ATOM 6925 C CA . ASN D 1 90 ? 53.213 42.220 52.084 1.00 9.43 90 ASN D CA 1
ATOM 6926 C C . ASN D 1 90 ? 53.225 41.711 53.527 1.00 9.71 90 ASN D C 1
ATOM 6927 O O . ASN D 1 90 ? 53.718 42.389 54.417 1.00 10.93 90 ASN D O 1
ATOM 6932 N N . PHE D 1 91 ? 52.708 40.508 53.752 1.00 10.83 91 PHE D N 1
ATOM 6933 C CA . PHE D 1 91 ? 53.069 39.785 54.969 1.00 11.37 91 PHE D CA 1
ATOM 6934 C C . PHE D 1 91 ? 54.580 39.535 54.922 1.00 12.15 91 PHE D C 1
ATOM 6935 O O . PHE D 1 91 ? 55.152 39.390 53.840 1.00 13.99 91 PHE D O 1
ATOM 6943 N N . PRO D 1 92 ? 55.241 39.490 56.090 1.00 12.47 92 PRO D N 1
ATOM 6944 C CA . PRO D 1 92 ? 56.706 39.373 56.128 1.00 13.05 92 PRO D CA 1
ATOM 6945 C C . PRO D 1 92 ? 57.261 38.132 55.418 1.00 15.58 92 PRO D C 1
ATOM 6946 O O . PRO D 1 92 ? 56.581 37.112 55.288 1.00 14.14 92 PRO D O 1
ATOM 6950 N N . GLU D 1 93 ? 58.503 38.233 54.956 1.00 16.66 93 GLU D N 1
ATOM 6951 C CA . GLU D 1 93 ? 59.186 37.100 54.344 1.00 18.15 93 GLU D CA 1
ATOM 6952 C C . GLU D 1 93 ? 59.089 35.891 55.267 1.00 17.64 93 GLU D C 1
ATOM 6953 O O . GLU D 1 93 ? 59.247 36.026 56.478 1.00 18.46 93 GLU D O 1
ATOM 6959 N N . GLY D 1 94 ? 58.822 34.717 54.693 1.00 18.17 94 GLY D N 1
ATOM 6960 C CA . GLY D 1 94 ? 58.670 33.497 55.474 1.00 18.58 94 GLY D CA 1
ATOM 6961 C C . GLY D 1 94 ? 57.224 33.122 55.757 1.00 18.90 94 GLY D C 1
ATOM 6962 O O . GLY D 1 94 ? 56.933 32.057 56.306 1.00 18.18 94 GLY D O 1
ATOM 6963 N N . THR D 1 95 ? 56.305 34.012 55.404 1.00 17.22 95 THR D N 1
ATOM 6964 C CA . THR D 1 95 ? 54.888 33.729 55.559 1.00 13.37 95 THR D CA 1
ATOM 6965 C C . THR D 1 95 ? 54.484 32.629 54.576 1.00 13.65 95 THR D C 1
ATOM 6966 O O . THR D 1 95 ? 54.946 32.615 53.432 1.00 12.47 95 THR D O 1
ATOM 6970 N N . PRO D 1 96 ? 53.634 31.690 55.017 1.00 13.88 96 PRO D N 1
ATOM 6971 C CA . PRO D 1 96 ? 53.175 30.651 54.084 1.00 15.05 96 PRO D CA 1
ATOM 6972 C C . PRO D 1 96 ? 52.434 31.220 52.866 1.00 17.63 96 PRO D C 1
ATOM 6973 O O . PRO D 1 96 ? 51.911 32.335 52.910 1.00 13.66 96 PRO D O 1
ATOM 6977 N N . GLY D 1 97 ? 52.395 30.454 51.779 1.00 15.47 97 GLY D N 1
ATOM 6978 C CA . GLY D 1 97 ? 51.662 30.865 50.592 1.00 13.95 97 GLY D CA 1
ATOM 6979 C C . GLY D 1 97 ? 52.403 31.883 49.746 1.00 13.18 97 GLY D C 1
ATOM 6980 O O . GLY D 1 97 ? 53.589 32.105 49.940 1.00 14.20 97 GLY D O 1
ATOM 6981 N N . LYS D 1 98 ? 51.713 32.491 48.787 1.00 12.26 98 LYS D N 1
ATOM 6982 C CA . LYS D 1 98 ? 52.356 33.468 47.921 1.00 14.09 98 LYS D CA 1
ATOM 6983 C C . LYS D 1 98 ? 51.440 34.659 47.714 1.00 13.34 98 LYS D C 1
ATOM 6984 O O . LYS D 1 98 ? 50.229 34.565 47.952 1.00 11.97 98 LYS D O 1
ATOM 6990 N N . GLY D 1 99 ? 52.028 35.765 47.264 1.00 12.66 99 GLY D N 1
ATOM 6991 C CA . GLY D 1 99 ? 51.302 37.010 47.096 1.00 11.07 99 GLY D CA 1
ATOM 6992 C C . GLY D 1 99 ? 51.077 37.360 45.641 1.00 13.40 99 GLY D C 1
ATOM 6993 O O . GLY D 1 99 ? 50.483 38.389 45.342 1.00 12.60 99 GLY D O 1
ATOM 6994 N N . ILE D 1 100 ? 51.568 36.511 44.736 1.00 13.65 100 ILE D N 1
ATOM 6995 C CA . ILE D 1 100 ? 51.344 36.698 43.298 1.00 10.80 100 ILE D CA 1
ATOM 6996 C C . ILE D 1 100 ? 51.188 35.342 42.632 1.00 14.47 100 ILE D C 1
ATOM 6997 O O . ILE D 1 100 ? 51.848 34.372 43.025 1.00 14.07 100 ILE D O 1
ATOM 7002 N N . THR D 1 101 ? 50.315 35.288 41.630 1.00 11.82 101 THR D N 1
ATOM 7003 C CA . THR D 1 101 ? 50.074 34.071 40.865 1.00 13.12 101 THR D CA 1
ATOM 7004 C C . THR D 1 101 ? 49.824 34.450 39.411 1.00 16.95 101 THR D C 1
ATOM 7005 O O . THR D 1 101 ? 49.377 35.558 39.114 1.00 13.39 101 THR D O 1
ATOM 7009 N N . TYR D 1 102 ? 50.147 33.531 38.509 1.00 16.82 102 TYR D N 1
ATOM 7010 C CA . TYR D 1 102 ? 49.971 33.768 37.091 1.00 15.07 102 TYR D CA 1
ATOM 7011 C C . TYR D 1 102 ? 48.926 32.788 36.579 1.00 21.65 102 TYR D C 1
ATOM 7012 O O . TYR D 1 102 ? 49.108 31.572 36.663 1.00 22.51 102 TYR D O 1
ATOM 7021 N N . VAL D 1 103 ? 47.816 33.328 36.089 1.00 18.61 103 VAL D N 1
ATOM 7022 C CA . VAL D 1 103 ? 46.729 32.525 35.544 1.00 18.73 103 VAL D CA 1
ATOM 7023 C C . VAL D 1 103 ? 46.792 32.532 34.018 1.00 21.65 103 VAL D C 1
ATOM 7024 O O . VAL D 1 103 ? 46.872 33.591 33.400 1.00 18.41 103 VAL D O 1
ATOM 7028 N N . LYS D 1 104 ? 46.755 31.357 33.405 1.00 25.63 104 LYS D N 1
ATOM 7029 C CA . LYS D 1 104 ? 46.828 31.289 31.947 1.00 28.16 104 LYS D CA 1
ATOM 7030 C C . LYS D 1 104 ? 45.462 31.038 31.301 1.00 30.18 104 LYS D C 1
ATOM 7031 O O . LYS D 1 104 ? 44.712 30.161 31.729 1.00 35.31 104 LYS D O 1
ATOM 7037 N N . ALA D 1 105 ? 45.153 31.825 30.273 1.00 32.78 105 ALA D N 1
ATOM 7038 C CA . ALA D 1 105 ? 43.936 31.658 29.481 1.00 32.99 105 ALA D CA 1
ATOM 7039 C C . ALA D 1 105 ? 44.229 31.995 28.028 1.00 41.91 105 ALA D C 1
ATOM 7040 O O . ALA D 1 105 ? 44.840 33.025 27.733 1.00 36.66 105 ALA D O 1
ATOM 7042 N N . ASN D 1 106 ? 43.779 31.132 27.123 1.00 37.07 106 ASN D N 1
ATOM 7043 C CA . ASN D 1 106 ? 44.038 31.311 25.703 1.00 41.75 106 ASN D CA 1
ATOM 7044 C C . ASN D 1 106 ? 45.532 31.427 25.448 1.00 43.15 106 ASN D C 1
ATOM 7045 O O . ASN D 1 106 ? 46.300 30.511 25.750 1.00 53.11 106 ASN D O 1
ATOM 7050 N N . GLY D 1 107 ? 45.942 32.561 24.897 1.00 42.22 107 GLY D N 1
ATOM 7051 C CA . GLY D 1 107 ? 47.351 32.827 24.689 1.00 44.10 107 GLY D CA 1
ATOM 7052 C C . GLY D 1 107 ? 47.824 33.842 25.706 1.00 46.40 107 GLY D C 1
ATOM 7053 O O . GLY D 1 107 ? 48.979 34.273 25.686 1.00 48.80 107 GLY D O 1
ATOM 7054 N N . LYS D 1 108 ? 46.919 34.216 26.605 1.00 44.71 108 LYS D N 1
ATOM 7055 C CA . LYS D 1 108 ? 47.188 35.277 27.565 1.00 37.72 108 LYS D CA 1
ATOM 7056 C C . LYS D 1 108 ? 47.459 34.754 28.976 1.00 32.47 108 LYS D C 1
ATOM 7057 O O . LYS D 1 108 ? 46.945 33.713 29.396 1.00 30.80 108 LYS D O 1
ATOM 7063 N N . GLU D 1 109 ? 48.279 35.503 29.697 1.00 28.03 109 GLU D N 1
ATOM 7064 C CA . GLU D 1 109 ? 48.579 35.213 31.082 1.00 22.03 109 GLU D CA 1
ATOM 7065 C C . GLU D 1 109 ? 48.252 36.463 31.886 1.00 18.63 109 GLU D C 1
ATOM 7066 O O . GLU D 1 109 ? 48.604 37.569 31.476 1.00 18.97 109 GLU D O 1
ATOM 7072 N N . LEU D 1 110 ? 47.569 36.289 33.017 1.00 17.37 110 LEU D N 1
ATOM 7073 C CA . LEU D 1 110 ? 47.275 37.406 33.913 1.00 14.08 110 LEU D CA 1
ATOM 7074 C C . LEU D 1 110 ? 48.036 37.243 35.227 1.00 15.21 110 LEU D C 1
ATOM 7075 O O . LEU D 1 110 ? 47.937 36.214 35.887 1.00 14.10 110 LEU D O 1
ATOM 7080 N N . ALA D 1 111 ? 48.807 38.259 35.594 1.00 12.31 111 ALA D N 1
ATOM 7081 C CA . ALA D 1 111 ? 49.478 38.269 36.885 1.00 12.20 111 ALA D CA 1
ATOM 7082 C C . ALA D 1 111 ? 48.454 38.785 37.880 1.00 14.37 111 ALA D C 1
ATOM 7083 O O . ALA D 1 111 ? 47.902 39.860 37.679 1.00 13.69 111 ALA D O 1
ATOM 7085 N N . VAL D 1 112 ? 48.179 38.003 38.923 1.00 10.82 112 VAL D N 1
ATOM 7086 C CA . VAL D 1 112 ? 47.240 38.403 39.967 1.00 10.83 112 VAL D CA 1
ATOM 7087 C C . VAL D 1 112 ? 47.979 38.629 41.283 1.00 10.52 112 VAL D C 1
ATOM 7088 O O . VAL D 1 112 ? 48.570 37.693 41.827 1.00 11.83 112 VAL D O 1
ATOM 7092 N N . ILE D 1 113 ? 47.945 39.866 41.776 1.00 10.23 113 ILE D N 1
ATOM 7093 C CA . ILE D 1 113 ? 48.680 40.270 42.974 1.00 8.68 113 ILE D CA 1
ATOM 7094 C C . ILE D 1 113 ? 47.682 40.646 44.066 1.00 12.33 113 ILE D C 1
ATOM 7095 O O . ILE D 1 113 ? 46.678 41.280 43.783 1.00 12.12 113 ILE D O 1
ATOM 7100 N N . ASN D 1 114 ? 47.969 40.251 45.303 1.00 9.94 114 ASN D N 1
ATOM 7101 C CA . ASN D 1 114 ? 47.116 40.584 46.442 1.00 10.64 114 ASN D CA 1
ATOM 7102 C C . ASN D 1 114 ? 47.974 41.401 47.404 1.00 11.30 114 ASN D C 1
ATOM 7103 O O . ASN D 1 114 ? 49.120 41.043 47.660 1.00 11.10 114 ASN D O 1
ATOM 7108 N N . LEU D 1 115 ? 47.449 42.523 47.895 1.00 9.16 115 LEU D N 1
ATOM 7109 C CA . LEU D 1 115 ? 48.183 43.341 48.870 1.00 9.33 115 LEU D CA 1
ATOM 7110 C C . LEU D 1 115 ? 47.234 43.762 49.971 1.00 9.07 115 LEU D C 1
ATOM 7111 O O . LEU D 1 115 ? 46.023 43.748 49.769 1.00 9.19 115 LEU D O 1
ATOM 7116 N N . GLN D 1 116 ? 47.772 44.150 51.128 1.00 8.81 116 GLN D N 1
ATOM 7117 C CA . GLN D 1 116 ? 46.912 44.565 52.246 1.00 8.30 116 GLN D CA 1
ATOM 7118 C C . GLN D 1 116 ? 47.359 45.935 52.739 1.00 10.14 116 GLN D C 1
ATOM 7119 O O . GLN D 1 116 ? 48.546 46.178 52.882 1.00 10.22 116 GLN D O 1
ATOM 7125 N N . GLY D 1 117 ? 46.409 46.835 52.969 1.00 8.94 117 GLY D N 1
ATOM 7126 C CA . GLY D 1 117 ? 46.738 48.162 53.473 1.00 10.20 117 GLY D CA 1
ATOM 7127 C C . GLY D 1 117 ? 47.115 48.132 54.952 1.00 9.24 117 GLY D C 1
ATOM 7128 O O . GLY D 1 117 ? 46.861 47.150 55.657 1.00 10.74 117 GLY D O 1
ATOM 7129 N N . ARG D 1 118 ? 47.719 49.216 55.420 1.00 8.67 118 ARG D N 1
ATOM 7130 C CA . ARG D 1 118 ? 48.172 49.290 56.807 1.00 10.00 118 ARG D CA 1
ATOM 7131 C C . ARG D 1 118 ? 47.416 50.318 57.642 1.00 11.25 118 ARG D C 1
ATOM 7132 O O . ARG D 1 118 ? 47.425 50.231 58.863 1.00 12.30 118 ARG D O 1
ATOM 7140 N N . THR D 1 119 ? 46.762 51.284 57.006 1.00 11.29 119 THR D N 1
ATOM 7141 C CA . THR D 1 119 ? 45.963 52.247 57.770 1.00 11.04 119 THR D CA 1
ATOM 7142 C C . THR D 1 119 ? 44.786 51.532 58.455 1.00 13.52 119 THR D C 1
ATOM 7143 O O . THR D 1 119 ? 44.004 50.845 57.793 1.00 12.37 119 THR D O 1
ATOM 7147 N N . PHE D 1 120 ? 44.679 51.682 59.777 1.00 14.63 120 PHE D N 1
ATOM 7148 C CA . PHE D 1 120 ? 43.644 51.003 60.576 1.00 14.59 120 PHE D CA 1
ATOM 7149 C C . PHE D 1 120 ? 43.770 49.477 60.568 1.00 20.40 120 PHE D C 1
ATOM 7150 O O . PHE D 1 120 ? 42.828 48.766 60.916 1.00 20.76 120 PHE D O 1
ATOM 7158 N N . LEU D 1 121 ? 44.931 48.976 60.159 1.00 14.39 121 LEU D N 1
ATOM 7159 C CA . LEU D 1 121 ? 45.182 47.544 60.053 1.00 12.32 121 LEU D CA 1
ATOM 7160 C C . LEU D 1 121 ? 46.558 47.197 60.663 1.00 15.08 121 LEU D C 1
ATOM 7161 O O . LEU D 1 121 ? 47.281 48.093 61.110 1.00 13.81 121 LEU D O 1
ATOM 7166 N N . PRO D 1 122 ? 46.922 45.900 60.711 1.00 16.01 122 PRO D N 1
ATOM 7167 C CA . PRO D 1 122 ? 48.229 45.541 61.285 1.00 12.93 122 PRO D CA 1
ATOM 7168 C C . PRO D 1 122 ? 49.402 46.121 60.498 1.00 14.86 122 PRO D C 1
ATOM 7169 O O . PRO D 1 122 ? 49.278 46.368 59.297 1.00 14.48 122 PRO D O 1
ATOM 7173 N N . PRO D 1 123 ? 50.548 46.322 61.162 1.00 15.78 123 PRO D N 1
ATOM 7174 C CA . PRO D 1 123 ? 51.718 46.877 60.472 1.00 15.39 123 PRO D CA 1
ATOM 7175 C C . PRO D 1 123 ? 52.496 45.839 59.664 1.00 15.03 123 PRO D C 1
ATOM 7176 O O . PRO D 1 123 ? 53.561 45.357 60.087 1.00 15.50 123 PRO D O 1
ATOM 7180 N N . LEU D 1 124 ? 51.968 45.499 58.492 1.00 12.70 124 LEU D N 1
ATOM 7181 C CA . LEU D 1 124 ? 52.680 44.614 57.591 1.00 13.84 124 LEU D CA 1
ATOM 7182 C C . LEU D 1 124 ? 53.793 45.405 56.925 1.00 12.12 124 LEU D C 1
ATOM 7183 O O . LEU D 1 124 ? 54.031 46.565 57.266 1.00 11.49 124 LEU D O 1
ATOM 7188 N N . ASP D 1 125 ? 54.495 44.771 55.995 1.00 12.63 125 ASP D N 1
ATOM 7189 C CA . ASP D 1 125 ? 55.469 45.480 55.171 1.00 14.20 125 ASP D CA 1
ATOM 7190 C C . ASP D 1 125 ? 54.753 46.502 54.282 1.00 13.27 125 ASP D C 1
ATOM 7191 O O . ASP D 1 125 ? 53.558 46.382 54.025 1.00 12.07 125 ASP D O 1
ATOM 7196 N N . ASP D 1 126 ? 55.484 47.512 53.823 1.00 10.23 126 ASP D N 1
ATOM 7197 C CA . ASP D 1 126 ? 54.886 48.565 53.005 1.00 12.31 126 ASP D CA 1
ATOM 7198 C C . ASP D 1 126 ? 54.321 48.009 51.699 1.00 12.29 126 ASP D C 1
ATOM 7199 O O . ASP D 1 126 ? 55.065 47.438 50.907 1.00 13.11 126 ASP D O 1
ATOM 7204 N N . PRO D 1 127 ? 53.011 48.198 51.457 1.00 10.34 127 PRO D N 1
ATOM 7205 C CA . PRO D 1 127 ? 52.415 47.675 50.219 1.00 11.91 127 PRO D CA 1
ATOM 7206 C C . PRO D 1 127 ? 52.824 48.474 48.977 1.00 11.62 127 PRO D C 1
ATOM 7207 O O . PRO D 1 127 ? 52.758 47.930 47.885 1.00 12.04 127 PRO D O 1
ATOM 7211 N N . PHE D 1 128 ? 53.253 49.722 49.139 1.00 10.88 128 PHE D N 1
ATOM 7212 C CA . PHE D 1 128 ? 53.660 50.519 47.976 1.00 10.85 128 PHE D CA 1
ATOM 7213 C C . PHE D 1 128 ? 54.947 49.977 47.375 1.00 12.21 128 PHE D C 1
ATOM 7214 O O . PHE D 1 128 ? 55.018 49.707 46.178 1.00 11.76 128 PHE D O 1
ATOM 7222 N N . LEU D 1 129 ? 55.959 49.789 48.209 1.00 11.81 129 LEU D N 1
ATOM 7223 C CA . LEU D 1 129 ? 57.209 49.212 47.734 1.00 14.31 129 LEU D CA 1
ATOM 7224 C C . LEU D 1 129 ? 57.033 47.765 47.275 1.00 14.89 129 LEU D C 1
ATOM 7225 O O . LEU D 1 129 ? 57.679 47.324 46.321 1.00 14.03 129 LEU D O 1
ATOM 7230 N N . LYS D 1 130 ? 56.160 47.023 47.953 1.00 12.40 130 LYS D N 1
ATOM 7231 C CA . LYS D 1 130 ? 55.894 45.645 47.549 1.00 11.64 130 LYS D CA 1
ATOM 7232 C C . LYS D 1 130 ? 55.222 45.615 46.174 1.00 12.39 130 LYS D C 1
ATOM 7233 O O . LYS D 1 130 ? 55.546 44.757 45.349 1.00 13.71 130 LYS D O 1
ATOM 7239 N N . ALA D 1 131 ? 54.299 46.549 45.929 1.00 11.92 131 ALA D N 1
ATOM 7240 C CA . ALA D 1 131 ? 53.676 46.676 44.617 1.00 11.58 131 ALA D CA 1
ATOM 7241 C C . ALA D 1 131 ? 54.746 46.910 43.552 1.00 11.86 131 ALA D C 1
ATOM 7242 O O . ALA D 1 131 ? 54.731 46.265 42.506 1.00 13.05 131 ALA D O 1
ATOM 7244 N N . ASP D 1 132 ? 55.674 47.824 43.826 1.00 10.38 132 ASP D N 1
ATOM 7245 C CA . ASP D 1 132 ? 56.759 48.110 42.877 1.00 12.21 132 ASP D CA 1
ATOM 7246 C C . ASP D 1 132 ? 57.536 46.845 42.527 1.00 16.00 132 ASP D C 1
ATOM 7247 O O . ASP D 1 132 ? 57.842 46.580 41.358 1.00 14.53 132 ASP D O 1
ATOM 7252 N N . GLU D 1 133 ? 57.861 46.067 43.552 1.00 14.73 133 GLU D N 1
ATOM 7253 C CA . GLU D 1 133 ? 58.654 44.870 43.375 1.00 17.25 133 GLU D CA 1
ATOM 7254 C C . GLU D 1 133 ? 57.894 43.851 42.528 1.00 14.10 133 GLU D C 1
ATOM 7255 O O . GLU D 1 133 ? 58.435 43.296 41.576 1.00 15.42 133 GLU D O 1
ATOM 7261 N N . LEU D 1 134 ? 56.629 43.622 42.858 1.00 11.75 134 LEU D N 1
ATOM 7262 C CA . LEU D 1 134 ? 55.862 42.583 42.183 1.00 11.59 134 LEU D CA 1
ATOM 7263 C C . LEU D 1 134 ? 55.447 42.987 40.771 1.00 13.98 134 LEU D C 1
ATOM 7264 O O . LEU D 1 134 ? 55.384 42.144 39.874 1.00 14.67 134 LEU D O 1
ATOM 7269 N N . ILE D 1 135 ? 55.173 44.270 40.564 1.00 14.03 135 ILE D N 1
ATOM 7270 C CA . ILE D 1 135 ? 54.799 44.724 39.235 1.00 13.14 135 ILE D CA 1
ATOM 7271 C C . ILE D 1 135 ? 56.007 44.561 38.310 1.00 15.81 135 ILE D C 1
ATOM 7272 O O . ILE D 1 135 ? 55.863 44.125 37.168 1.00 16.94 135 ILE D O 1
ATOM 7277 N N . ALA D 1 136 ? 57.190 44.899 38.816 1.00 14.54 136 ALA D N 1
ATOM 7278 C CA . ALA D 1 136 ? 58.417 44.765 38.039 1.00 17.97 136 ALA D CA 1
ATOM 7279 C C . ALA D 1 136 ? 58.662 43.306 37.666 1.00 19.14 136 ALA D C 1
ATOM 7280 O O . ALA D 1 136 ? 59.040 43.011 36.528 1.00 18.72 136 ALA D O 1
ATOM 7282 N N . GLU D 1 137 ? 58.442 42.397 38.616 1.00 15.31 137 GLU D N 1
ATOM 7283 C CA . GLU D 1 137 ? 58.524 40.962 38.342 1.00 20.36 137 GLU D CA 1
ATOM 7284 C C . GLU D 1 137 ? 57.518 40.531 37.286 1.00 19.73 137 GLU D C 1
ATOM 7285 O O . GLU D 1 137 ? 57.865 39.830 36.330 1.00 18.94 137 GLU D O 1
ATOM 7291 N N . ALA D 1 138 ? 56.265 40.941 37.468 1.00 13.36 138 ALA D N 1
ATOM 7292 C CA . ALA D 1 138 ? 55.193 40.509 36.589 1.00 15.19 138 ALA D CA 1
ATOM 7293 C C . ALA D 1 138 ? 55.395 41.019 35.164 1.00 13.80 138 ALA D C 1
ATOM 7294 O O . ALA D 1 138 ? 55.148 40.294 34.193 1.00 15.09 138 ALA D O 1
ATOM 7296 N N . ALA D 1 139 ? 55.844 42.261 35.050 1.00 14.30 139 ALA D N 1
ATOM 7297 C CA . ALA D 1 139 ? 55.934 42.932 33.757 1.00 16.24 139 ALA D CA 1
ATOM 7298 C C . ALA D 1 139 ? 56.950 42.265 32.827 1.00 19.85 139 ALA D C 1
ATOM 7299 O O . ALA D 1 139 ? 56.852 42.383 31.604 1.00 19.73 139 ALA D O 1
ATOM 7301 N N . LYS D 1 140 ? 57.910 41.554 33.409 1.00 19.25 140 LYS D N 1
ATOM 7302 C CA . LYS D 1 140 ? 58.881 40.802 32.614 1.00 18.24 140 LYS D CA 1
ATOM 7303 C C . LYS D 1 140 ? 58.235 39.568 31.994 1.00 21.98 140 LYS D C 1
ATOM 7304 O O . LYS D 1 140 ? 58.762 38.988 31.048 1.00 25.10 140 LYS D O 1
ATOM 7310 N N . ARG D 1 141 ? 57.085 39.172 32.530 1.00 17.42 141 ARG D N 1
ATOM 7311 C CA . ARG D 1 141 ? 56.430 37.948 32.101 1.00 16.10 141 ARG D CA 1
ATOM 7312 C C . ARG D 1 141 ? 55.117 38.192 31.356 1.00 21.02 141 ARG D C 1
ATOM 7313 O O . ARG D 1 141 ? 54.767 37.439 30.446 1.00 21.26 141 ARG D O 1
ATOM 7321 N N . THR D 1 142 ? 54.386 39.235 31.742 1.00 15.67 142 THR D N 1
ATOM 7322 C CA . THR D 1 142 ? 53.124 39.561 31.084 1.00 18.20 142 THR D CA 1
ATOM 7323 C C . THR D 1 142 ? 52.779 41.029 31.304 1.00 17.78 142 THR D C 1
ATOM 7324 O O . THR D 1 142 ? 53.087 41.586 32.352 1.00 17.66 142 THR D O 1
ATOM 7328 N N . PRO D 1 143 ? 52.142 41.665 30.309 1.00 19.87 143 PRO D N 1
ATOM 7329 C CA . PRO D 1 143 ? 51.735 43.062 30.479 1.00 19.54 143 PRO D CA 1
ATOM 7330 C C . PRO D 1 143 ? 50.367 43.183 31.140 1.00 18.23 143 PRO D C 1
ATOM 7331 O O . PRO D 1 143 ? 49.923 44.302 31.382 1.00 19.12 143 PRO D O 1
ATOM 7335 N N . TYR D 1 144 ? 49.713 42.055 31.404 1.00 14.18 144 TYR D N 1
ATOM 7336 C CA . TYR D 1 144 ? 48.403 42.045 32.066 1.00 14.40 144 TYR D CA 1
ATOM 7337 C C . TYR D 1 144 ? 48.594 41.816 33.561 1.00 13.64 144 TYR D C 1
ATOM 7338 O O . TYR D 1 144 ? 48.967 40.723 33.989 1.00 14.53 144 TYR D O 1
ATOM 7347 N N . ILE D 1 145 ? 48.349 42.854 34.352 1.00 14.15 145 ILE D N 1
ATOM 7348 C CA . ILE D 1 145 ? 48.707 42.830 35.767 1.00 10.21 145 ILE D CA 1
ATOM 7349 C C . ILE D 1 145 ? 47.544 43.366 36.593 1.00 12.72 145 ILE D C 1
ATOM 7350 O O . ILE D 1 145 ? 47.128 44.505 36.408 1.00 12.78 145 ILE D O 1
ATOM 7355 N N . PHE D 1 146 ? 47.054 42.541 37.516 1.00 10.99 146 PHE D N 1
ATOM 7356 C CA . PHE D 1 146 ? 45.861 42.851 38.301 1.00 11.57 146 PHE D CA 1
ATOM 7357 C C . PHE D 1 146 ? 46.204 42.877 39.795 1.00 13.19 146 PHE D C 1
ATOM 7358 O O . PHE D 1 146 ? 46.853 41.964 40.295 1.00 13.68 146 PHE D O 1
ATOM 7366 N N . ILE D 1 147 ? 45.755 43.909 40.506 1.00 10.92 147 ILE D N 1
ATOM 7367 C CA . ILE D 1 147 ? 45.989 43.998 41.948 1.00 9.81 147 ILE D CA 1
ATOM 7368 C C . ILE D 1 147 ? 44.671 44.064 42.715 1.00 9.99 147 ILE D C 1
ATOM 7369 O O . ILE D 1 147 ? 43.824 44.904 42.422 1.00 10.14 147 ILE D O 1
ATOM 7374 N N . ASP D 1 148 ? 44.502 43.163 43.680 1.00 8.75 148 ASP D N 1
ATOM 7375 C CA . ASP D 1 148 ? 43.416 43.261 44.667 1.00 9.59 148 ASP D CA 1
ATOM 7376 C C . ASP D 1 148 ? 44.037 43.798 45.953 1.00 10.08 148 ASP D C 1
ATOM 7377 O O . ASP D 1 148 ? 44.811 43.093 46.623 1.00 10.44 148 ASP D O 1
ATOM 7382 N N . PHE D 1 149 ? 43.715 45.046 46.275 1.00 10.02 149 PHE D N 1
ATOM 7383 C CA . PHE D 1 149 ? 44.286 45.741 47.439 1.00 7.35 149 PHE D CA 1
ATOM 7384 C C . PHE D 1 149 ? 43.248 45.752 48.538 1.00 10.28 149 PHE D C 1
ATOM 7385 O O . PHE D 1 149 ? 42.230 46.429 48.433 1.00 8.92 149 PHE D O 1
ATOM 7393 N N . HIS D 1 150 ? 43.526 44.994 49.594 1.00 8.67 150 HIS D N 1
ATOM 7394 C CA . HIS D 1 150 ? 42.593 44.782 50.684 1.00 8.19 150 HIS D CA 1
ATOM 7395 C C . HIS D 1 150 ? 42.931 45.793 51.775 1.00 7.63 150 HIS D C 1
ATOM 7396 O O . HIS D 1 150 ? 43.922 45.631 52.491 1.00 9.98 150 HIS D O 1
ATOM 7403 N N . ALA D 1 151 ? 42.118 46.835 51.902 1.00 7.24 151 ALA D N 1
ATOM 7404 C CA . ALA D 1 151 ? 42.492 47.954 52.754 1.00 8.98 151 ALA D CA 1
ATOM 7405 C C . ALA D 1 151 ? 41.260 48.685 53.278 1.00 10.48 151 ALA D C 1
ATOM 7406 O O . ALA D 1 151 ? 40.168 48.562 52.725 1.00 10.69 151 ALA D O 1
ATOM 7408 N N . GLU D 1 152 ? 41.446 49.429 54.363 1.00 9.31 152 GLU D N 1
ATOM 7409 C CA . GLU D 1 152 ? 40.355 50.148 55.007 1.00 10.96 152 GLU D CA 1
ATOM 7410 C C . GLU D 1 152 ? 40.234 51.594 54.532 1.00 10.30 152 GLU D C 1
ATOM 7411 O O . GLU D 1 152 ? 39.138 52.058 54.212 1.00 13.66 152 GLU D O 1
ATOM 7417 N N . ALA D 1 153 ? 41.354 52.307 54.475 1.00 9.57 153 ALA D N 1
ATOM 7418 C CA . ALA D 1 153 ? 41.306 53.755 54.248 1.00 10.55 153 ALA D CA 1
ATOM 7419 C C . ALA D 1 153 ? 41.187 54.112 52.774 1.00 11.84 153 ALA D C 1
ATOM 7420 O O . ALA D 1 153 ? 41.962 53.626 51.956 1.00 12.50 153 ALA D O 1
ATOM 7422 N N . THR D 1 154 ? 40.228 54.977 52.438 1.00 9.77 154 THR D N 1
ATOM 7423 C CA . THR D 1 154 ? 40.058 55.386 51.053 1.00 9.95 154 THR D CA 1
ATOM 7424 C C . THR D 1 154 ? 41.305 56.108 50.551 1.00 9.27 154 THR D C 1
ATOM 7425 O O . THR D 1 154 ? 41.659 55.989 49.382 1.00 11.90 154 THR D O 1
ATOM 7429 N N . SER D 1 155 ? 41.983 56.841 51.435 1.00 9.31 155 SER D N 1
ATOM 7430 C CA . SER D 1 155 ? 43.168 57.577 51.012 1.00 9.02 155 SER D CA 1
ATOM 7431 C C . SER D 1 155 ? 44.250 56.600 50.574 1.00 10.89 155 SER D C 1
ATOM 7432 O O . SER D 1 155 ? 44.955 56.852 49.599 1.00 10.84 155 SER D O 1
ATOM 7435 N N . GLU D 1 156 ? 44.390 55.497 51.304 1.00 9.58 156 GLU D N 1
ATOM 7436 C CA . GLU D 1 156 ? 45.434 54.529 50.991 1.00 9.82 156 GLU D CA 1
ATOM 7437 C C . GLU D 1 156 ? 45.119 53.796 49.690 1.00 10.71 156 GLU D C 1
ATOM 7438 O O . GLU D 1 156 ? 46.000 53.604 48.850 1.00 10.95 156 GLU D O 1
ATOM 7444 N N . LYS D 1 157 ? 43.856 53.426 49.507 1.00 10.63 157 LYS D N 1
ATOM 7445 C CA . LYS D 1 157 ? 43.448 52.754 48.273 1.00 13.57 157 LYS D CA 1
ATOM 7446 C C . LYS D 1 157 ? 43.656 53.640 47.042 1.00 11.46 157 LYS D C 1
ATOM 7447 O O . LYS D 1 157 ? 44.231 53.207 46.042 1.00 11.74 157 LYS D O 1
ATOM 7453 N N . LEU D 1 158 ? 43.182 54.880 47.109 1.00 10.21 158 LEU D N 1
ATOM 7454 C CA . LEU D 1 158 ? 43.379 55.789 45.989 1.00 13.44 158 LEU D CA 1
ATOM 7455 C C . LEU D 1 158 ? 44.853 56.071 45.739 1.00 11.64 158 LEU D C 1
ATOM 7456 O O . LEU D 1 158 ? 45.284 56.195 44.599 1.00 12.43 158 LEU D O 1
ATOM 7461 N N . ALA D 1 159 ? 45.629 56.177 46.813 1.00 11.22 159 ALA D N 1
ATOM 7462 C CA . ALA D 1 159 ? 47.039 56.476 46.669 1.00 10.71 159 ALA D CA 1
ATOM 7463 C C . ALA D 1 159 ? 47.739 55.349 45.914 1.00 14.08 159 ALA D C 1
ATOM 7464 O O . ALA D 1 159 ? 48.610 55.600 45.083 1.00 12.12 159 ALA D O 1
ATOM 7466 N N . LEU D 1 160 ? 47.356 54.104 46.189 1.00 12.32 160 LEU D N 1
ATOM 7467 C CA . LEU D 1 160 ? 47.973 52.975 45.487 1.00 12.25 160 LEU D CA 1
ATOM 7468 C C . LEU D 1 160 ? 47.556 52.931 44.019 1.00 12.56 160 LEU D C 1
ATOM 7469 O O . LEU D 1 160 ? 48.381 52.659 43.143 1.00 11.22 160 LEU D O 1
ATOM 7474 N N . GLY D 1 161 ? 46.281 53.199 43.749 1.00 11.80 161 GLY D N 1
ATOM 7475 C CA . GLY D 1 161 ? 45.802 53.242 42.374 1.00 11.53 161 GLY D CA 1
ATOM 7476 C C . GLY D 1 161 ? 46.580 54.257 41.552 1.00 12.62 161 GLY D C 1
ATOM 7477 O O . GLY D 1 161 ? 47.129 53.950 40.484 1.00 11.82 161 GLY D O 1
ATOM 7478 N N . TRP D 1 162 ? 46.636 55.482 42.054 1.00 11.46 162 TRP D N 1
ATOM 7479 C CA . TRP D 1 162 ? 47.370 56.536 41.363 1.00 11.06 162 TRP D CA 1
ATOM 7480 C C . TRP D 1 162 ? 48.859 56.219 41.281 1.00 13.21 162 TRP D C 1
ATOM 7481 O O . TRP D 1 162 ? 49.488 56.448 40.253 1.00 13.26 162 TRP D O 1
ATOM 7492 N N . TYR D 1 163 ? 49.419 55.680 42.357 1.00 11.09 163 TYR D N 1
ATOM 7493 C CA . TYR D 1 163 ? 50.850 55.393 42.375 1.00 12.01 163 TYR D CA 1
ATOM 7494 C C . TYR D 1 163 ? 51.237 54.400 41.287 1.00 14.10 163 TYR D C 1
ATOM 7495 O O . TYR D 1 163 ? 52.325 54.503 40.703 1.00 13.12 163 TYR D O 1
ATOM 7504 N N . THR D 1 164 ? 50.345 53.451 41.010 1.00 11.93 164 THR D N 1
ATOM 7505 C CA . THR D 1 164 ? 50.623 52.383 40.053 1.00 11.55 164 THR D CA 1
ATOM 7506 C C . THR D 1 164 ? 49.994 52.607 38.677 1.00 14.25 164 THR D C 1
ATOM 7507 O O . THR D 1 164 ? 50.047 51.726 37.828 1.00 13.00 164 THR D O 1
ATOM 7511 N N . ASP D 1 165 ? 49.418 53.787 38.459 1.00 10.58 165 ASP D N 1
ATOM 7512 C CA . ASP D 1 165 ? 48.748 54.080 37.201 1.00 13.04 165 ASP D CA 1
ATOM 7513 C C . ASP D 1 165 ? 49.701 53.882 36.028 1.00 13.19 165 ASP D C 1
ATOM 7514 O O . ASP D 1 165 ? 50.804 54.425 36.016 1.00 15.91 165 ASP D O 1
ATOM 7519 N N . GLY D 1 166 ? 49.266 53.102 35.048 1.00 14.41 166 GLY D N 1
ATOM 7520 C CA . GLY D 1 166 ? 50.075 52.856 33.863 1.00 15.27 166 GLY D CA 1
ATOM 7521 C C . GLY D 1 166 ? 51.039 51.697 34.037 1.00 19.24 166 GLY D C 1
ATOM 7522 O O . GLY D 1 166 ? 51.705 51.290 33.083 1.00 21.50 166 GLY D O 1
ATOM 7523 N N . ARG D 1 167 ? 51.121 51.162 35.253 1.00 13.69 167 ARG D N 1
ATOM 7524 C CA . ARG D 1 167 ? 52.020 50.052 35.543 1.00 13.82 167 ARG D CA 1
ATOM 7525 C C . ARG D 1 167 ? 51.237 48.779 35.844 1.00 14.38 167 ARG D C 1
ATOM 7526 O O . ARG D 1 167 ? 51.551 47.715 35.319 1.00 17.75 167 ARG D O 1
ATOM 7534 N N . ALA D 1 168 ? 50.204 48.887 36.679 1.00 12.77 168 ALA D N 1
ATOM 7535 C CA . ALA D 1 168 ? 49.228 47.809 36.794 1.00 13.17 168 ALA D CA 1
ATOM 7536 C C . ALA D 1 168 ? 48.143 48.037 35.753 1.00 13.03 168 ALA D C 1
ATOM 7537 O O . ALA D 1 168 ? 47.862 49.179 35.407 1.00 16.71 168 ALA D O 1
ATOM 7539 N N . SER D 1 169 ? 47.531 46.958 35.268 1.00 14.41 169 SER D N 1
ATOM 7540 C CA . SER D 1 169 ? 46.409 47.058 34.336 1.00 11.64 169 SER D CA 1
ATOM 7541 C C . SER D 1 169 ? 45.144 47.462 35.083 1.00 14.37 169 SER D C 1
ATOM 7542 O O . SER D 1 169 ? 44.320 48.223 34.572 1.00 12.66 169 SER D O 1
ATOM 7545 N N . ALA D 1 170 ? 44.989 46.926 36.289 1.00 10.40 170 ALA D N 1
ATOM 7546 C CA . ALA D 1 170 ? 43.816 47.207 37.106 1.00 11.33 170 ALA D CA 1
ATOM 7547 C C . ALA D 1 170 ? 44.191 47.160 38.581 1.00 10.93 170 ALA D C 1
ATOM 7548 O O . ALA D 1 170 ? 44.982 46.311 38.996 1.00 12.52 170 ALA D O 1
ATOM 7550 N N . VAL D 1 171 ? 43.613 48.068 39.364 1.00 10.20 171 VAL D N 1
ATOM 7551 C CA . VAL D 1 171 ? 43.729 48.040 40.815 1.00 7.72 171 VAL D CA 1
ATOM 7552 C C . VAL D 1 171 ? 42.320 48.134 41.384 1.00 10.78 171 VAL D C 1
ATOM 7553 O O . VAL D 1 171 ? 41.621 49.110 41.156 1.00 11.87 171 VAL D O 1
ATOM 7557 N N . VAL D 1 172 ? 41.890 47.099 42.092 1.00 8.25 172 VAL D N 1
ATOM 7558 C CA . VAL D 1 172 ? 40.569 47.118 42.715 1.00 8.95 172 VAL D CA 1
ATOM 7559 C C . VAL D 1 172 ? 40.720 46.960 44.219 1.00 10.62 172 VAL D C 1
ATOM 7560 O O . VAL D 1 172 ? 41.561 46.194 44.689 1.00 12.98 172 VAL D O 1
ATOM 7564 N N . GLY D 1 173 ? 39.919 47.693 44.973 1.00 10.77 173 GLY D N 1
ATOM 7565 C CA . GLY D 1 173 ? 39.964 47.586 46.421 1.00 9.91 173 GLY D CA 1
ATOM 7566 C C . GLY D 1 173 ? 38.947 46.601 46.965 1.00 11.01 173 GLY D C 1
ATOM 7567 O O . GLY D 1 173 ? 37.896 46.382 46.371 1.00 9.13 173 GLY D O 1
ATOM 7568 N N . THR D 1 174 ? 39.280 45.991 48.100 1.00 8.78 174 THR D N 1
ATOM 7569 C CA . THR D 1 174 ? 38.343 45.171 48.856 1.00 8.49 174 THR D CA 1
ATOM 7570 C C . THR D 1 174 ? 38.562 45.492 50.325 1.00 9.54 174 THR D C 1
ATOM 7571 O O . THR D 1 174 ? 39.460 46.282 50.648 1.00 10.18 174 THR D O 1
ATOM 7575 N N . HIS D 1 175 ? 37.712 44.898 51.174 1.00 9.95 175 HIS D N 1
ATOM 7576 C CA . HIS D 1 175 ? 37.792 44.884 52.644 1.00 9.86 175 HIS D CA 1
ATOM 7577 C C . HIS D 1 175 ? 36.628 45.604 53.334 1.00 8.81 175 HIS D C 1
ATOM 7578 O O . HIS D 1 175 ? 36.175 45.139 54.381 1.00 11.10 175 HIS D O 1
ATOM 7585 N N . THR D 1 176 ? 36.129 46.707 52.771 1.00 8.13 176 THR D N 1
ATOM 7586 C CA . THR D 1 176 ? 35.099 47.467 53.503 1.00 9.25 176 THR D CA 1
ATOM 7587 C C . THR D 1 176 ? 33.681 46.944 53.299 1.00 9.73 176 THR D C 1
ATOM 7588 O O . THR D 1 176 ? 32.735 47.425 53.936 1.00 10.25 176 THR D O 1
ATOM 7592 N N . HIS D 1 177 ? 33.535 45.968 52.408 1.00 8.88 177 HIS D N 1
ATOM 7593 C CA . HIS D 1 177 ? 32.246 45.311 52.163 1.00 9.08 177 HIS D CA 1
ATOM 7594 C C . HIS D 1 177 ? 31.132 46.252 51.669 1.00 11.02 177 HIS D C 1
ATOM 7595 O O . HIS D 1 177 ? 29.957 45.931 51.792 1.00 9.54 177 HIS D O 1
ATOM 7602 N N . VAL D 1 178 ? 31.498 47.407 51.127 1.00 8.50 178 VAL D N 1
ATOM 7603 C CA . VAL D 1 178 ? 30.514 48.295 50.504 1.00 8.87 178 VAL D CA 1
ATOM 7604 C C . VAL D 1 178 ? 31.057 48.761 49.155 1.00 9.66 178 VAL D C 1
ATOM 7605 O O . VAL D 1 178 ? 32.116 49.370 49.093 1.00 8.66 178 VAL D O 1
ATOM 7609 N N . GLN D 1 179 ? 30.340 48.482 48.071 1.00 8.78 179 GLN D N 1
ATOM 7610 C CA . GLN D 1 179 ? 30.823 48.865 46.750 1.00 9.42 179 GLN D CA 1
ATOM 7611 C C . GLN D 1 179 ? 30.843 50.380 46.575 1.00 8.69 179 GLN D C 1
ATOM 7612 O O . GLN D 1 179 ? 29.893 51.072 46.944 1.00 9.91 179 GLN D O 1
ATOM 7618 N N . THR D 1 180 ? 31.909 50.894 45.973 1.00 8.38 180 THR D N 1
ATOM 7619 C CA . THR D 1 180 ? 31.996 52.327 45.702 1.00 7.77 180 THR D CA 1
ATOM 7620 C C . THR D 1 180 ? 31.579 52.614 44.268 1.00 11.25 180 THR D C 1
ATOM 7621 O O . THR D 1 180 ? 31.552 51.713 43.430 1.00 11.05 180 THR D O 1
ATOM 7625 N N . ALA D 1 181 ? 31.246 53.873 43.996 1.00 9.29 181 ALA D N 1
ATOM 7626 C CA . ALA D 1 181 ? 30.723 54.263 42.692 1.00 12.67 181 ALA D CA 1
ATOM 7627 C C . ALA D 1 181 ? 31.779 54.950 41.841 1.00 13.58 181 ALA D C 1
ATOM 7628 O O . ALA D 1 181 ? 31.464 55.519 40.798 1.00 13.02 181 ALA D O 1
ATOM 7630 N N . ASP D 1 182 ? 33.026 54.897 42.291 1.00 9.88 182 ASP D N 1
ATOM 7631 C CA . ASP D 1 182 ? 34.095 55.686 41.675 1.00 12.88 182 ASP D CA 1
ATOM 7632 C C . ASP D 1 182 ? 34.932 54.880 40.686 1.00 10.26 182 ASP D C 1
ATOM 7633 O O . ASP D 1 182 ? 36.106 55.190 40.447 1.00 13.03 182 ASP D O 1
ATOM 7638 N N . ASN D 1 183 ? 34.325 53.855 40.096 1.00 10.47 183 ASN D N 1
ATOM 7639 C CA . ASN D 1 183 ? 35.005 53.115 39.041 1.00 12.62 183 ASN D CA 1
ATOM 7640 C C . ASN D 1 183 ? 35.385 54.041 37.887 1.00 14.19 183 ASN D C 1
ATOM 7641 O O . ASN D 1 183 ? 34.565 54.843 37.424 1.00 12.16 183 ASN D O 1
ATOM 7646 N N . ARG D 1 184 ? 36.636 53.955 37.447 1.00 9.72 184 ARG D N 1
ATOM 7647 C CA . ARG D 1 184 ? 37.123 54.814 36.372 1.00 12.16 184 ARG D CA 1
ATOM 7648 C C . ARG D 1 184 ? 38.421 54.271 35.804 1.00 11.25 184 ARG D C 1
ATOM 7649 O O . ARG D 1 184 ? 39.069 53.400 36.398 1.00 11.15 184 ARG D O 1
ATOM 7657 N N . ILE D 1 185 ? 38.794 54.787 34.638 1.00 12.19 185 ILE D N 1
ATOM 7658 C CA . ILE D 1 185 ? 40.108 54.511 34.082 1.00 12.48 185 ILE D CA 1
ATOM 7659 C C . ILE D 1 185 ? 40.988 55.707 34.365 1.00 12.06 185 ILE D C 1
ATOM 7660 O O . ILE D 1 185 ? 40.692 56.821 33.934 1.00 14.54 185 ILE D O 1
ATOM 7665 N N . LEU D 1 186 ? 42.070 55.485 35.099 1.00 11.25 186 LEU D N 1
ATOM 7666 C CA . LEU D 1 186 ? 42.976 56.563 35.471 1.00 12.66 186 LEU D CA 1
ATOM 7667 C C . LEU D 1 186 ? 43.740 57.049 34.230 1.00 13.11 186 LEU D C 1
ATOM 7668 O O . LEU D 1 186 ? 43.745 56.372 33.206 1.00 15.46 186 LEU D O 1
ATOM 7673 N N . PRO D 1 187 ? 44.347 58.240 34.305 1.00 14.27 187 PRO D N 1
ATOM 7674 C CA . PRO D 1 187 ? 44.871 58.890 33.095 1.00 14.72 187 PRO D CA 1
ATOM 7675 C C . PRO D 1 187 ? 45.879 58.058 32.296 1.00 16.30 187 PRO D C 1
ATOM 7676 O O . PRO D 1 187 ? 45.913 58.177 31.072 1.00 17.48 187 PRO D O 1
ATOM 7680 N N . LYS D 1 188 ? 46.675 57.231 32.962 1.00 13.26 188 LYS D N 1
ATOM 7681 C CA . LYS D 1 188 ? 47.661 56.409 32.260 1.00 13.91 188 LYS D CA 1
ATOM 7682 C C . LYS D 1 188 ? 47.154 55.006 31.907 1.00 14.81 188 LYS D C 1
ATOM 7683 O O . LYS D 1 188 ? 47.944 54.144 31.495 1.00 16.05 188 LYS D O 1
ATOM 7689 N N . GLY D 1 189 ? 45.853 54.771 32.086 1.00 15.03 189 GLY D N 1
ATOM 7690 C CA . GLY D 1 189 ? 45.213 53.563 31.579 1.00 12.66 189 GLY D CA 1
ATOM 7691 C C . GLY D 1 189 ? 44.920 52.444 32.568 1.00 14.58 189 GLY D C 1
ATOM 7692 O O . GLY D 1 189 ? 44.553 51.331 32.170 1.00 16.61 189 GLY D O 1
ATOM 7693 N N . THR D 1 190 ? 45.066 52.723 33.857 1.00 14.42 190 THR D N 1
ATOM 7694 C CA . THR D 1 190 ? 44.785 51.710 34.867 1.00 13.04 190 THR D CA 1
ATOM 7695 C C . THR D 1 190 ? 43.313 51.761 35.302 1.00 12.13 190 THR D C 1
ATOM 7696 O O . THR D 1 190 ? 42.821 52.812 35.723 1.00 14.20 190 THR D O 1
ATOM 7700 N N . ALA D 1 191 ? 42.616 50.634 35.192 1.00 11.15 191 ALA D N 1
ATOM 7701 C CA . ALA D 1 191 ? 41.259 50.537 35.734 1.00 13.14 191 ALA D CA 1
ATOM 7702 C C . ALA D 1 191 ? 41.322 50.574 37.251 1.00 11.51 191 ALA D C 1
ATOM 7703 O O . ALA D 1 191 ? 42.169 49.914 37.859 1.00 11.26 191 ALA D O 1
ATOM 7705 N N . TYR D 1 192 ? 40.402 51.317 37.860 1.00 11.48 192 TYR D N 1
ATOM 7706 C CA . TYR D 1 192 ? 40.433 51.527 39.299 1.00 9.85 192 TYR D CA 1
ATOM 7707 C C . TYR D 1 192 ? 39.040 51.612 39.928 1.00 9.71 192 TYR D C 1
ATOM 7708 O O . TYR D 1 192 ? 38.126 52.206 39.352 1.00 11.07 192 TYR D O 1
ATOM 7717 N N . ILE D 1 193 ? 38.894 51.019 41.113 1.00 9.82 193 ILE D N 1
ATOM 7718 C CA . ILE D 1 193 ? 37.703 51.216 41.939 1.00 9.18 193 ILE D CA 1
ATOM 7719 C C . ILE D 1 193 ? 38.119 51.095 43.403 1.00 8.94 193 ILE D C 1
ATOM 7720 O O . ILE D 1 193 ? 38.938 50.234 43.749 1.00 9.40 193 ILE D O 1
ATOM 7725 N N . THR D 1 194 ? 37.588 51.972 44.252 1.00 9.24 194 THR D N 1
ATOM 7726 C CA . THR D 1 194 ? 37.995 52.003 45.659 1.00 8.97 194 THR D CA 1
ATOM 7727 C C . THR D 1 194 ? 37.571 50.755 46.445 1.00 9.69 194 THR D C 1
ATOM 7728 O O . THR D 1 194 ? 38.359 50.205 47.228 1.00 9.97 194 THR D O 1
ATOM 7732 N N . ASP D 1 195 ? 36.339 50.294 46.243 1.00 9.46 195 ASP D N 1
ATOM 7733 C CA . ASP D 1 195 ? 35.927 49.019 46.833 1.00 7.37 195 ASP D CA 1
ATOM 7734 C C . ASP D 1 195 ? 34.890 48.304 45.978 1.00 10.09 195 ASP D C 1
ATOM 7735 O O . ASP D 1 195 ? 33.893 48.884 45.572 1.00 9.17 195 ASP D O 1
ATOM 7740 N N . VAL D 1 196 ? 35.147 47.035 45.695 1.00 7.98 196 VAL D N 1
ATOM 7741 C CA . VAL D 1 196 ? 34.234 46.262 44.866 1.00 10.17 196 VAL D CA 1
ATOM 7742 C C . VAL D 1 196 ? 32.970 45.913 45.648 1.00 9.50 196 VAL D C 1
ATOM 7743 O O . VAL D 1 196 ? 31.905 45.726 45.068 1.00 10.95 196 VAL D O 1
ATOM 7747 N N . GLY D 1 197 ? 33.096 45.823 46.969 1.00 9.98 197 GLY D N 1
ATOM 7748 C CA . GLY D 1 197 ? 31.964 45.452 47.810 1.00 8.84 197 GLY D CA 1
ATOM 7749 C C . GLY D 1 197 ? 32.016 44.001 48.266 1.00 12.76 197 GLY D C 1
ATOM 7750 O O . GLY D 1 197 ? 33.070 43.360 48.185 1.00 15.08 197 GLY D O 1
ATOM 7751 N N . MET D 1 198 ? 30.881 43.486 48.740 1.00 10.42 198 MET D N 1
ATOM 7752 C CA . MET D 1 198 ? 30.816 42.122 49.252 1.00 10.50 198 MET D CA 1
ATOM 7753 C C . MET D 1 198 ? 29.755 41.281 48.558 1.00 12.11 198 MET D C 1
ATOM 7754 O O . MET D 1 198 ? 28.851 41.797 47.904 1.00 10.89 198 MET D O 1
ATOM 7759 N N . THR D 1 199 ? 29.870 39.981 48.779 1.00 10.16 199 THR D N 1
ATOM 7760 C CA . THR D 1 199 ? 28.957 38.980 48.254 1.00 11.77 199 THR D CA 1
ATOM 7761 C C . THR D 1 199 ? 28.515 38.116 49.439 1.00 10.66 199 THR D C 1
ATOM 7762 O O . THR D 1 199 ? 29.326 37.431 50.076 1.00 10.96 199 THR D O 1
ATOM 7766 N N . GLY D 1 200 ? 27.228 38.184 49.770 1.00 10.82 200 GLY D N 1
ATOM 7767 C CA . GLY D 1 200 ? 26.728 37.562 50.985 1.00 10.98 200 GLY D CA 1
ATOM 7768 C C . GLY D 1 200 ? 25.433 38.230 51.399 1.00 10.80 200 GLY D C 1
ATOM 7769 O O . GLY D 1 200 ? 24.710 38.735 50.546 1.00 11.68 200 GLY D O 1
ATOM 7770 N N . PRO D 1 201 ? 25.146 38.265 52.704 1.00 10.84 201 PRO D N 1
ATOM 7771 C CA . PRO D 1 201 ? 23.875 38.855 53.152 1.00 11.19 201 PRO D CA 1
ATOM 7772 C C . PRO D 1 201 ? 23.755 40.326 52.762 1.00 13.10 201 PRO D C 1
ATOM 7773 O O . PRO D 1 201 ? 24.747 41.057 52.834 1.00 13.11 201 PRO D O 1
ATOM 7777 N N . TYR D 1 202 ? 22.555 40.739 52.354 1.00 10.12 202 TYR D N 1
ATOM 7778 C CA . TYR D 1 202 ? 22.281 42.113 51.946 1.00 12.17 202 TYR D CA 1
ATOM 7779 C C . TYR D 1 202 ? 21.755 42.933 53.123 1.00 12.97 202 TYR D C 1
ATOM 7780 O O . TYR D 1 202 ? 21.926 44.147 53.156 1.00 15.36 202 TYR D O 1
ATOM 7789 N N . ASP D 1 203 ? 21.089 42.264 54.066 1.00 11.39 203 ASP D N 1
ATOM 7790 C CA . ASP D 1 203 ? 20.416 42.958 55.173 1.00 12.59 203 ASP D CA 1
ATOM 7791 C C . ASP D 1 203 ? 21.082 42.728 56.526 1.00 15.83 203 ASP D C 1
ATOM 7792 O O . ASP D 1 203 ? 20.442 42.827 57.582 1.00 15.01 203 ASP D O 1
ATOM 7797 N N . GLY D 1 204 ? 22.365 42.415 56.499 1.00 11.79 204 GLY D N 1
ATOM 7798 C CA . GLY D 1 204 ? 23.144 42.428 57.717 1.00 12.75 204 GLY D CA 1
ATOM 7799 C C . GLY D 1 204 ? 23.903 43.735 57.810 1.00 13.17 204 GLY D C 1
ATOM 7800 O O . GLY D 1 204 ? 23.564 44.710 57.135 1.00 13.11 204 GLY D O 1
ATOM 7801 N N . ILE D 1 205 ? 24.914 43.763 58.669 1.00 11.37 205 ILE D N 1
ATOM 7802 C CA . ILE D 1 205 ? 25.880 44.858 58.654 1.00 9.73 205 ILE D CA 1
ATOM 7803 C C . ILE D 1 205 ? 27.209 44.270 58.184 1.00 11.94 205 ILE D C 1
ATOM 7804 O O . ILE D 1 205 ? 27.912 43.583 58.938 1.00 11.92 205 ILE D O 1
ATOM 7809 N N . LEU D 1 206 ? 27.519 44.517 56.913 1.00 10.96 206 LEU D N 1
ATOM 7810 C CA . LEU D 1 206 ? 28.700 43.945 56.254 1.00 9.46 206 LEU D CA 1
ATOM 7811 C C . LEU D 1 206 ? 28.666 42.424 56.295 1.00 10.72 206 LEU D C 1
ATOM 7812 O O . LEU D 1 206 ? 29.697 41.762 56.269 1.00 10.93 206 LEU D O 1
ATOM 7817 N N . GLY D 1 207 ? 27.458 41.878 56.355 1.00 10.44 207 GLY D N 1
ATOM 7818 C CA . GLY D 1 207 ? 27.272 40.441 56.325 1.00 13.13 207 GLY D CA 1
ATOM 7819 C C . GLY D 1 207 ? 26.966 39.848 57.685 1.00 13.46 207 GLY D C 1
ATOM 7820 O O . GLY D 1 207 ? 26.623 38.677 57.781 1.00 13.25 207 GLY D O 1
ATOM 7821 N N . MET D 1 208 ? 27.094 40.651 58.737 1.00 11.24 208 MET D N 1
ATOM 7822 C CA . MET D 1 208 ? 26.885 40.159 60.096 1.00 13.28 208 MET D CA 1
ATOM 7823 C C . MET D 1 208 ? 25.496 40.508 60.593 1.00 11.88 208 MET D C 1
ATOM 7824 O O . MET D 1 208 ? 24.915 41.512 60.183 1.00 11.64 208 MET D O 1
ATOM 7829 N N . ASP D 1 209 ? 24.976 39.682 61.499 1.00 12.55 209 ASP D N 1
ATOM 7830 C CA . ASP D 1 209 ? 23.651 39.882 62.066 1.00 13.57 209 ASP D CA 1
ATOM 7831 C C . ASP D 1 209 ? 23.507 41.297 62.617 1.00 14.26 209 ASP D C 1
ATOM 7832 O O . ASP D 1 209 ? 24.340 41.743 63.395 1.00 15.25 209 ASP D O 1
ATOM 7837 N N . ARG D 1 210 ? 22.459 42.003 62.208 1.00 14.79 210 ARG D N 1
ATOM 7838 C CA . ARG D 1 210 ? 22.339 43.426 62.527 1.00 16.34 210 ARG D CA 1
ATOM 7839 C C . ARG D 1 210 ? 22.243 43.679 64.010 1.00 16.99 210 ARG D C 1
ATOM 7840 O O . ARG D 1 210 ? 22.833 44.624 64.539 1.00 12.30 210 ARG D O 1
ATOM 7848 N N . GLU D 1 211 ? 21.448 42.864 64.685 1.00 17.36 211 GLU D N 1
ATOM 7849 C CA . GLU D 1 211 ? 21.219 43.113 66.097 1.00 21.00 211 GLU D CA 1
ATOM 7850 C C . GLU D 1 211 ? 22.502 42.944 66.907 1.00 17.57 211 GLU D C 1
ATOM 7851 O O . GLU D 1 211 ? 22.737 43.685 67.854 1.00 17.81 211 GLU D O 1
ATOM 7857 N N . THR D 1 212 ? 23.356 41.983 66.547 1.00 15.49 212 THR D N 1
ATOM 7858 C CA . THR D 1 212 ? 24.613 41.837 67.246 1.00 15.62 212 THR D CA 1
ATOM 7859 C C . THR D 1 212 ? 25.513 43.056 67.033 1.00 16.93 212 THR D C 1
ATOM 7860 O O . THR D 1 212 ? 26.122 43.498 67.917 1.00 15.48 212 THR D O 1
ATOM 7864 N N . ILE D 1 213 ? 25.589 43.550 65.813 1.00 13.52 213 ILE D N 1
ATOM 7865 C CA . ILE D 1 213 ? 26.476 44.687 65.541 1.00 12.46 213 ILE D CA 1
ATOM 7866 C C . ILE D 1 213 ? 25.975 45.954 66.237 1.00 10.90 213 ILE D C 1
ATOM 7867 O O . ILE D 1 213 ? 26.758 46.696 66.853 1.00 9.99 213 ILE D O 1
ATOM 7872 N N . ILE D 1 214 ? 24.676 46.205 66.143 1.00 12.90 214 ILE D N 1
ATOM 7873 C CA . ILE D 1 214 ? 24.100 47.376 66.807 1.00 11.95 214 ILE D CA 1
ATOM 7874 C C . ILE D 1 214 ? 24.333 47.298 68.318 1.00 13.68 214 ILE D C 1
ATOM 7875 O O . ILE D 1 214 ? 24.719 48.287 68.949 1.00 12.18 214 ILE D O 1
ATOM 7880 N N . LYS D 1 215 ? 24.135 46.118 68.891 1.00 11.93 215 LYS D N 1
ATOM 7881 C CA . LYS D 1 215 ? 24.386 45.919 70.320 1.00 14.29 215 LYS D CA 1
ATOM 7882 C C . LYS D 1 215 ? 25.818 46.274 70.681 1.00 14.75 215 LYS D C 1
ATOM 7883 O O . LYS D 1 215 ? 26.058 46.978 71.660 1.00 14.31 215 LYS D O 1
ATOM 7889 N N . ARG D 1 216 ? 26.771 45.788 69.893 1.00 12.11 216 ARG D N 1
ATOM 7890 C CA . ARG D 1 216 ? 28.168 46.110 70.150 1.00 14.74 216 ARG D CA 1
ATOM 7891 C C . ARG D 1 216 ? 28.425 47.609 70.122 1.00 13.54 216 ARG D C 1
ATOM 7892 O O . ARG D 1 216 ? 29.131 48.133 70.971 1.00 14.11 216 ARG D O 1
ATOM 7900 N N . PHE D 1 217 ? 27.865 48.307 69.140 1.00 12.69 217 PHE D N 1
ATOM 7901 C CA . PHE D 1 217 ? 28.049 49.752 69.093 1.00 12.75 217 PHE D CA 1
ATOM 7902 C C . PHE D 1 217 ? 27.440 50.468 70.297 1.00 13.84 217 PHE D C 1
ATOM 7903 O O . PHE D 1 217 ? 28.016 51.426 70.818 1.00 14.12 217 PHE D O 1
ATOM 7911 N N . LYS D 1 218 ? 26.279 50.002 70.744 1.00 10.63 218 LYS D N 1
ATOM 7912 C CA . LYS D 1 218 ? 25.565 50.686 71.823 1.00 12.46 218 LYS D CA 1
ATOM 7913 C C . LYS D 1 218 ? 26.091 50.357 73.213 1.00 15.62 218 LYS D C 1
ATOM 7914 O O . LYS D 1 218 ? 25.950 51.155 74.138 1.00 14.52 218 LYS D O 1
ATOM 7920 N N . THR D 1 219 ? 26.679 49.177 73.370 1.00 14.68 219 THR D N 1
ATOM 7921 C CA . THR D 1 219 ? 27.002 48.688 74.710 1.00 14.59 219 THR D CA 1
ATOM 7922 C C . THR D 1 219 ? 28.493 48.567 74.970 1.00 18.86 219 THR D C 1
ATOM 7923 O O . THR D 1 219 ? 28.919 48.603 76.122 1.00 14.95 219 THR D O 1
ATOM 7927 N N . ASN D 1 220 ? 29.274 48.418 73.904 1.00 17.07 220 ASN D N 1
ATOM 7928 C CA . ASN D 1 220 ? 30.712 48.177 74.024 1.00 17.33 220 ASN D CA 1
ATOM 7929 C C . ASN D 1 220 ? 30.993 46.824 74.694 1.00 19.12 220 ASN D C 1
ATOM 7930 O O . ASN D 1 220 ? 32.084 46.593 75.205 1.00 20.93 220 ASN D O 1
ATOM 7935 N N . LEU D 1 221 ? 29.992 45.947 74.709 1.00 15.50 221 LEU D N 1
ATOM 7936 C CA . LEU D 1 221 ? 30.120 44.606 75.292 1.00 17.87 221 LEU D CA 1
ATOM 7937 C C . LEU D 1 221 ? 30.348 43.562 74.197 1.00 19.46 221 LEU D C 1
ATOM 7938 O O . LEU D 1 221 ? 29.991 43.786 73.035 1.00 17.91 221 LEU D O 1
ATOM 7943 N N . PRO D 1 222 ? 30.924 42.407 74.557 1.00 19.37 222 PRO D N 1
ATOM 7944 C CA . PRO D 1 222 ? 31.101 41.340 73.560 1.00 20.87 222 PRO D CA 1
ATOM 7945 C C . PRO D 1 222 ? 29.780 40.840 72.985 1.00 21.18 222 PRO D C 1
ATOM 7946 O O . PRO D 1 222 ? 28.758 40.824 73.669 1.00 20.96 222 PRO D O 1
ATOM 7950 N N . VAL D 1 223 ? 29.814 40.430 71.724 1.00 16.21 223 VAL D N 1
ATOM 7951 C CA . VAL D 1 223 ? 28.659 39.834 71.077 1.00 19.90 223 VAL D CA 1
ATOM 7952 C C . VAL D 1 223 ? 29.132 38.600 70.324 1.00 21.22 223 VAL D C 1
ATOM 7953 O O . VAL D 1 223 ? 30.306 38.488 69.981 1.00 20.84 223 VAL D O 1
ATOM 7957 N N . ARG D 1 224 ? 28.229 37.668 70.061 1.00 23.99 224 ARG D N 1
ATOM 7958 C CA . ARG D 1 224 ? 28.628 36.482 69.320 1.00 26.03 224 ARG D CA 1
ATOM 7959 C C . ARG D 1 224 ? 28.843 36.829 67.850 1.00 25.50 224 ARG D C 1
ATOM 7960 O O . ARG D 1 224 ? 28.188 37.716 67.308 1.00 21.76 224 ARG D O 1
ATOM 7968 N N . PHE D 1 225 ? 29.796 36.152 67.225 1.00 23.77 225 PHE D N 1
ATOM 7969 C CA . PHE D 1 2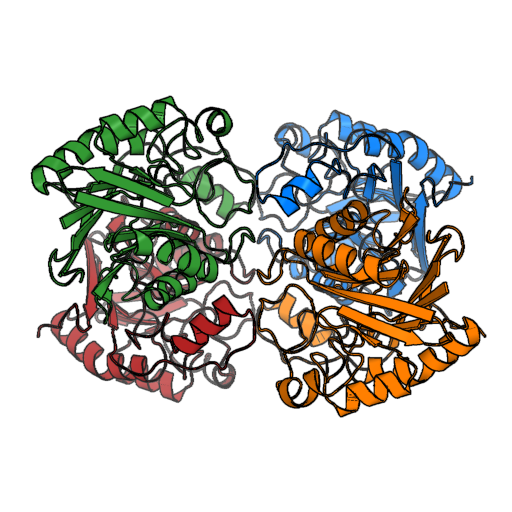25 ? 30.056 36.312 65.804 1.00 21.84 225 PHE D CA 1
ATOM 7970 C C . PHE D 1 225 ? 28.981 35.551 65.045 1.00 20.52 225 PHE D C 1
ATOM 7971 O O . PHE D 1 225 ? 28.919 34.325 65.127 1.00 22.03 225 PHE D O 1
ATOM 7979 N N . THR D 1 226 ? 28.132 36.268 64.310 1.00 17.12 226 THR D N 1
ATOM 7980 C CA . THR D 1 226 ? 26.980 35.645 63.666 1.00 16.63 226 THR D CA 1
ATOM 7981 C C . THR D 1 226 ? 26.733 36.209 62.270 1.00 18.76 226 THR D C 1
ATOM 7982 O O . THR D 1 226 ? 26.399 37.381 62.120 1.00 16.54 226 THR D O 1
ATOM 7986 N N . VAL D 1 227 ? 26.889 35.371 61.253 1.00 16.76 227 VAL D N 1
ATOM 7987 C CA . VAL D 1 227 ? 26.591 35.779 59.883 1.00 16.16 227 VAL D CA 1
ATOM 7988 C C . VAL D 1 227 ? 25.079 35.961 59.712 1.00 15.40 227 VAL D C 1
ATOM 7989 O O . VAL D 1 227 ? 24.290 35.151 60.196 1.00 16.40 227 VAL D O 1
ATOM 7993 N N . ALA D 1 228 ? 24.676 37.017 59.010 1.00 13.77 228 ALA D N 1
ATOM 7994 C CA . ALA D 1 228 ? 23.266 37.387 58.903 1.00 13.30 228 ALA D CA 1
ATOM 7995 C C . ALA D 1 228 ? 22.433 36.440 58.041 1.00 14.88 228 ALA D C 1
ATOM 7996 O O . ALA D 1 228 ? 22.910 35.918 57.047 1.00 18.41 228 ALA D O 1
ATOM 7998 N N . GLU D 1 229 ? 21.173 36.247 58.420 1.00 17.84 229 GLU D N 1
ATOM 7999 C CA . GLU D 1 229 ? 20.231 35.544 57.559 1.00 20.82 229 GLU D CA 1
ATOM 8000 C C . GLU D 1 229 ? 19.553 36.552 56.635 1.00 17.15 229 GLU D C 1
ATOM 8001 O O . GLU D 1 229 ? 19.739 37.756 56.775 1.00 22.00 229 GLU D O 1
ATOM 8007 N N . GLY D 1 230 ? 18.774 36.056 55.683 1.00 18.07 230 GLY D N 1
ATOM 8008 C CA . GLY D 1 230 ? 17.946 36.928 54.875 1.00 20.29 230 GLY D CA 1
ATOM 8009 C C . GLY D 1 230 ? 18.416 37.038 53.445 1.00 17.82 230 GLY D C 1
ATOM 8010 O O . GLY D 1 230 ? 19.179 36.199 52.957 1.00 20.71 230 GLY D O 1
ATOM 8011 N N . LYS D 1 231 ? 17.969 38.085 52.768 1.00 16.33 231 LYS D N 1
ATOM 8012 C CA . LYS D 1 231 ? 18.272 38.231 51.356 1.00 19.67 231 LYS D CA 1
ATOM 8013 C C . LYS D 1 231 ? 19.755 38.472 51.143 1.00 14.47 231 LYS D C 1
ATOM 8014 O O . LYS D 1 231 ? 20.483 38.817 52.072 1.00 14.27 231 LYS D O 1
ATOM 8020 N N . THR D 1 232 ? 20.185 38.278 49.909 1.00 12.98 232 THR D N 1
ATOM 8021 C CA . THR D 1 232 ? 21.604 38.268 49.597 1.00 13.59 232 THR D CA 1
ATOM 8022 C C . THR D 1 232 ? 21.949 39.210 48.463 1.00 13.75 232 THR D C 1
ATOM 8023 O O . THR D 1 232 ? 21.071 39.725 47.766 1.00 14.91 232 THR D O 1
ATOM 8027 N N . THR D 1 233 ? 23.248 39.425 48.278 1.00 10.20 233 THR D N 1
ATOM 8028 C CA . THR D 1 233 ? 23.731 40.337 47.269 1.00 10.05 233 THR D CA 1
ATOM 8029 C C . THR D 1 233 ? 25.048 39.799 46.725 1.00 12.61 233 THR D C 1
ATOM 8030 O O . THR D 1 233 ? 25.739 39.027 47.397 1.00 12.30 233 THR D O 1
ATOM 8034 N N . LEU D 1 234 ? 25.369 40.175 45.493 1.00 11.65 234 LEU D N 1
ATOM 8035 C CA . LEU D 1 234 ? 26.689 39.908 44.937 1.00 14.44 234 LEU D CA 1
ATOM 8036 C C . LEU D 1 234 ? 27.269 41.215 44.407 1.00 13.07 234 LEU D C 1
ATOM 8037 O O . LEU D 1 234 ? 26.555 42.014 43.822 1.00 11.04 234 LEU D O 1
ATOM 8042 N N . SER D 1 235 ? 28.559 41.440 44.626 1.00 12.72 235 SER D N 1
ATOM 8043 C CA . SER D 1 235 ? 29.212 42.648 44.129 1.00 10.31 235 SER D CA 1
ATOM 8044 C C . SER D 1 235 ? 30.415 42.255 43.299 1.00 10.36 235 SER D C 1
ATOM 8045 O O . SER D 1 235 ? 31.183 41.393 43.701 1.00 11.91 235 SER D O 1
ATOM 8048 N N . GLY D 1 236 ? 30.593 42.886 42.146 1.00 12.01 236 GLY D N 1
ATOM 8049 C CA . GLY D 1 236 ? 31.760 42.577 41.341 1.00 10.21 236 GLY D CA 1
ATOM 8050 C C . GLY D 1 236 ? 32.093 43.690 40.383 1.00 12.10 236 GLY D C 1
ATOM 8051 O O . GLY D 1 236 ? 31.438 44.734 40.390 1.00 11.89 236 GLY D O 1
ATOM 8052 N N . VAL D 1 237 ? 33.130 43.475 39.579 1.00 11.30 237 VAL D N 1
ATOM 8053 C CA . VAL D 1 237 ? 33.434 44.363 38.464 1.00 11.78 237 VAL D CA 1
ATOM 8054 C C . VAL D 1 237 ? 33.867 43.540 37.257 1.00 14.04 237 VAL D C 1
ATOM 8055 O O . VAL D 1 237 ? 34.374 42.414 37.392 1.00 12.64 237 VAL D O 1
ATOM 8059 N N . VAL D 1 238 ? 33.636 44.112 36.080 1.00 13.10 238 VAL D N 1
ATOM 8060 C CA . VAL D 1 238 ? 34.114 43.543 34.830 1.00 13.53 238 VAL D CA 1
ATOM 8061 C C . VAL D 1 238 ? 35.026 44.579 34.183 1.00 14.46 238 VAL D C 1
ATOM 8062 O O . VAL D 1 238 ? 34.621 45.721 33.937 1.00 12.94 238 VAL D O 1
ATOM 8066 N N . ILE D 1 239 ? 36.257 44.170 33.897 1.00 12.17 239 ILE D N 1
ATOM 8067 C CA . ILE D 1 239 ? 37.272 45.090 33.412 1.00 15.17 239 ILE D CA 1
ATOM 8068 C C . ILE D 1 239 ? 37.755 44.631 32.047 1.00 14.96 239 ILE D C 1
ATOM 8069 O O . ILE D 1 239 ? 38.061 43.456 31.867 1.00 16.66 239 ILE D O 1
ATOM 8074 N N . ASP D 1 240 ? 37.801 45.559 31.094 1.00 17.40 240 ASP D N 1
ATOM 8075 C CA . ASP D 1 240 ? 38.318 45.267 29.757 1.00 20.14 240 ASP D CA 1
ATOM 8076 C C . ASP D 1 240 ? 39.674 45.907 29.522 1.00 17.28 240 ASP D C 1
ATOM 8077 O O . ASP D 1 240 ? 39.840 47.111 29.711 1.00 17.37 240 ASP D O 1
ATOM 8082 N N . ILE D 1 241 ? 40.635 45.089 29.100 1.00 18.88 241 ILE D N 1
ATOM 8083 C CA . ILE D 1 241 ? 41.973 45.557 28.749 1.00 19.83 241 ILE D CA 1
ATOM 8084 C C . ILE D 1 241 ? 42.157 45.443 27.236 1.00 20.08 241 ILE D C 1
ATOM 8085 O O . ILE D 1 241 ? 41.920 44.382 26.659 1.00 21.45 241 ILE D O 1
ATOM 8090 N N . ASP D 1 242 ? 42.557 46.537 26.598 1.00 18.01 242 ASP D N 1
ATOM 8091 C CA . ASP D 1 242 ? 42.818 46.510 25.161 1.00 22.49 242 ASP D CA 1
ATOM 8092 C C . ASP D 1 242 ? 44.063 45.669 24.899 1.00 20.64 242 ASP D C 1
ATOM 8093 O O . ASP D 1 242 ? 45.127 45.947 25.445 1.00 20.90 242 ASP D O 1
ATOM 8098 N N . ASP D 1 243 ? 43.928 44.639 24.070 1.00 17.79 243 ASP D N 1
ATOM 8099 C CA . ASP D 1 243 ? 45.037 43.722 23.787 1.00 24.55 243 ASP D CA 1
ATOM 8100 C C . ASP D 1 243 ? 46.185 44.348 22.992 1.00 21.83 243 ASP D C 1
ATOM 8101 O O . ASP D 1 243 ? 47.286 43.807 22.962 1.00 25.81 243 ASP D O 1
ATOM 8106 N N . GLN D 1 244 ? 45.932 45.480 22.347 1.00 21.80 244 GLN D N 1
ATOM 8107 C CA . GLN D 1 244 ? 46.989 46.135 21.589 1.00 25.63 244 GLN D CA 1
ATOM 8108 C C . GLN D 1 244 ? 47.719 47.197 22.406 1.00 25.10 244 GLN D C 1
ATOM 8109 O O . GLN D 1 244 ? 48.951 47.241 22.428 1.00 23.70 244 GLN D O 1
ATOM 8115 N N . THR D 1 245 ? 46.967 48.049 23.092 1.00 18.15 245 THR D N 1
ATOM 8116 C CA . THR D 1 245 ? 47.582 49.150 23.820 1.00 21.33 245 THR D CA 1
ATOM 8117 C C . THR D 1 245 ? 47.923 48.761 25.255 1.00 18.80 245 THR D C 1
ATOM 8118 O O . THR D 1 245 ? 48.700 49.446 25.930 1.00 20.38 245 THR D O 1
ATOM 8122 N N . LYS D 1 246 ? 47.319 47.670 25.714 1.00 19.85 246 LYS D N 1
ATOM 8123 C CA . LYS D 1 246 ? 47.476 47.195 27.087 1.00 20.27 246 LYS D CA 1
ATOM 8124 C C . LYS D 1 246 ? 46.905 48.172 28.116 1.00 20.12 246 LYS D C 1
ATOM 8125 O O . LYS D 1 246 ? 47.152 48.033 29.313 1.00 20.03 246 LYS D O 1
ATOM 8131 N N . LYS D 1 247 ? 46.153 49.161 27.648 1.00 18.87 247 LYS D N 1
ATOM 8132 C CA . LYS D 1 247 ? 45.412 50.054 28.541 1.00 18.01 247 LYS D CA 1
ATOM 8133 C C . LYS D 1 247 ? 44.074 49.418 28.882 1.00 18.90 247 LYS D C 1
ATOM 8134 O O . LYS D 1 247 ? 43.509 48.695 28.068 1.00 18.01 247 LYS D O 1
ATOM 8140 N N . ALA D 1 248 ? 43.566 49.677 30.086 1.00 18.17 248 ALA D N 1
ATOM 8141 C CA . ALA D 1 248 ? 42.187 49.314 30.389 1.00 14.14 248 ALA D CA 1
ATOM 8142 C C . ALA D 1 248 ? 41.275 50.295 29.667 1.00 14.15 248 ALA D C 1
ATOM 8143 O O . ALA D 1 248 ? 41.565 51.490 29.596 1.00 16.55 248 ALA D O 1
ATOM 8145 N N . VAL D 1 249 ? 40.164 49.805 29.141 1.00 16.10 249 VAL D N 1
ATOM 8146 C CA . VAL D 1 249 ? 39.284 50.675 28.373 1.00 18.19 249 VAL D CA 1
ATOM 8147 C C . VAL D 1 249 ? 37.892 50.774 28.979 1.00 19.55 249 VAL D C 1
ATOM 8148 O O . VAL D 1 249 ? 37.124 51.664 28.627 1.00 17.58 249 VAL D O 1
ATOM 8152 N N . LYS D 1 250 ? 37.576 49.868 29.897 1.00 16.26 250 LYS D N 1
ATOM 8153 C CA . LYS D 1 250 ? 36.274 49.886 30.551 1.00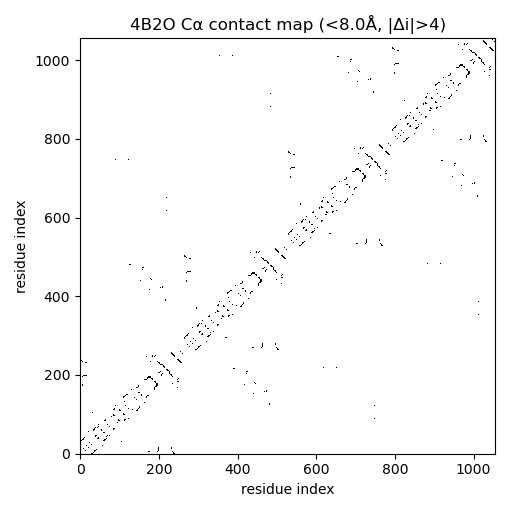 16.85 250 LYS D CA 1
ATOM 8154 C C . LYS D 1 250 ? 36.331 49.198 31.899 1.00 15.06 250 LYS D C 1
ATOM 8155 O O . LYS D 1 250 ? 37.029 48.202 32.068 1.00 16.24 250 LYS D O 1
ATOM 8161 N N . ILE D 1 251 ? 35.586 49.732 32.860 1.00 14.30 251 ILE D N 1
ATOM 8162 C CA . ILE D 1 251 ? 35.371 49.036 34.120 1.00 13.71 251 ILE D CA 1
ATOM 8163 C C . ILE D 1 251 ? 33.911 49.241 34.522 1.00 14.77 251 ILE D C 1
ATOM 8164 O O . ILE D 1 251 ? 33.477 50.362 34.789 1.00 16.18 251 ILE D O 1
ATOM 8169 N N . GLU D 1 252 ? 33.157 48.149 34.521 1.00 10.92 252 GLU D N 1
ATOM 8170 C CA . GLU D 1 252 ? 31.721 48.181 34.798 1.00 13.57 252 GLU D CA 1
ATOM 8171 C C . GLU D 1 252 ? 31.443 47.538 36.157 1.00 13.74 252 GLU D C 1
ATOM 8172 O O . GLU D 1 252 ? 31.978 46.471 36.460 1.00 15.23 252 GLU D O 1
ATOM 8178 N N . ARG D 1 253 ? 30.618 48.175 36.980 1.00 12.42 253 ARG D N 1
ATOM 8179 C CA . ARG D 1 253 ? 30.233 47.546 38.247 1.00 11.63 253 ARG D CA 1
ATOM 8180 C C . ARG D 1 253 ? 29.083 46.554 38.099 1.00 14.89 253 ARG D C 1
ATOM 8181 O O . ARG D 1 253 ? 28.153 46.765 37.321 1.00 15.16 253 ARG D O 1
ATOM 8189 N N . ILE D 1 254 ? 29.172 45.479 38.867 1.00 11.56 254 ILE D N 1
ATOM 8190 C CA . ILE D 1 254 ? 28.113 44.494 39.003 1.00 12.44 254 ILE D CA 1
ATOM 8191 C C . ILE D 1 254 ? 27.504 44.559 40.403 1.00 15.54 254 ILE D C 1
ATOM 8192 O O . ILE D 1 254 ? 28.220 44.471 41.394 1.00 11.28 254 ILE D O 1
ATOM 8197 N N . LEU D 1 255 ? 26.186 44.703 40.477 1.00 14.13 255 LEU D N 1
ATOM 8198 C CA . LEU D 1 255 ? 25.457 44.499 41.724 1.00 11.61 255 LEU D CA 1
ATOM 8199 C C . LEU D 1 255 ? 24.272 43.617 41.409 1.00 13.10 255 LEU D C 1
ATOM 8200 O O . LEU D 1 255 ? 23.572 43.853 40.425 1.00 14.90 255 LEU D O 1
ATOM 8205 N N . ILE D 1 256 ? 24.057 42.603 42.236 1.00 13.82 256 ILE D N 1
ATOM 8206 C CA . ILE D 1 256 ? 22.910 41.728 42.088 1.00 13.48 256 ILE D CA 1
ATOM 8207 C C . ILE D 1 256 ? 22.250 41.609 43.442 1.00 14.54 256 ILE D C 1
ATOM 8208 O O . ILE D 1 256 ? 22.805 41.010 44.357 1.00 13.11 256 ILE D O 1
ATOM 8213 N N . ASN D 1 257 ? 21.077 42.207 43.576 1.00 13.85 257 ASN D N 1
ATOM 8214 C CA . ASN D 1 257 ? 20.296 42.101 44.801 1.00 15.48 257 ASN D CA 1
ATOM 8215 C C . ASN D 1 257 ? 18.875 42.553 44.495 1.00 14.71 257 ASN D C 1
ATOM 8216 O O . ASN D 1 257 ? 18.555 42.792 43.325 1.00 15.38 257 ASN D O 1
ATOM 8221 N N . ASP D 1 258 ? 18.024 42.641 45.517 1.00 15.65 258 ASP D N 1
ATOM 8222 C CA . ASP D 1 258 ? 16.633 43.054 45.321 1.00 20.26 258 ASP D CA 1
ATOM 8223 C C . ASP D 1 258 ? 16.484 44.419 44.664 1.00 19.25 258 ASP D C 1
ATOM 8224 O O . ASP D 1 258 ? 15.464 44.708 44.043 1.00 22.78 258 ASP D O 1
ATOM 8229 N N . ASP D 1 259 ? 17.497 45.264 44.814 1.00 16.96 259 ASP D N 1
ATOM 8230 C CA . ASP D 1 259 ? 17.463 46.606 44.252 1.00 14.79 259 ASP D CA 1
ATOM 8231 C C . ASP D 1 259 ? 18.145 46.678 42.895 1.00 16.44 259 ASP D C 1
ATOM 8232 O O . ASP D 1 259 ? 18.120 47.721 42.227 1.00 18.16 259 ASP D O 1
ATOM 8237 N N . HIS D 1 260 ? 18.761 45.569 42.500 1.00 14.29 260 HIS D N 1
ATOM 8238 C CA . HIS D 1 260 ? 19.477 45.497 41.233 1.00 16.10 260 HIS D CA 1
ATOM 8239 C C . HIS D 1 260 ? 19.319 44.102 40.652 1.00 15.75 260 HIS D C 1
ATOM 8240 O O . HIS D 1 260 ? 20.195 43.257 40.799 1.00 15.53 260 HIS D O 1
ATOM 8247 N N . MET D 1 261 ? 18.188 43.865 39.998 1.00 17.95 261 MET D N 1
ATOM 8248 C CA . MET D 1 261 ? 17.880 42.535 39.496 1.00 21.57 261 MET D CA 1
ATOM 8249 C C . MET D 1 261 ? 18.857 42.140 38.395 1.00 21.99 261 MET D C 1
ATOM 8250 O O . MET D 1 261 ? 19.329 42.988 37.635 1.00 21.58 261 MET D O 1
ATOM 8255 N N . PHE D 1 262 ? 19.149 40.860 38.317 1.00 20.63 262 PHE D N 1
ATOM 8256 C CA . PHE D 1 262 ? 20.045 40.352 37.299 1.00 23.25 262 PHE D CA 1
ATOM 8257 C C . PHE D 1 262 ? 19.301 39.965 36.027 1.00 25.26 262 PHE D C 1
ATOM 8258 O O . PHE D 1 262 ? 18.351 39.258 36.091 1.00 24.26 262 PHE D O 1
ATOM 8266 N N . PHE D 1 263 ? 19.808 40.422 34.906 1.00 26.40 263 PHE D N 1
ATOM 8267 C CA . PHE D 1 263 ? 19.304 40.092 33.584 1.00 33.98 263 PHE D CA 1
ATOM 8268 C C . PHE D 1 263 ? 20.226 39.182 32.802 1.00 29.93 263 PHE D C 1
ATOM 8269 O O . PHE D 1 263 ? 21.379 39.463 32.631 1.00 29.81 263 PHE D O 1
ATOM 8277 N N . GLU D 1 264 ? 19.651 38.062 32.393 1.00 30.00 264 GLU D N 1
ATOM 8278 C CA . GLU D 1 264 ? 20.159 37.057 31.449 1.00 30.00 264 GLU D CA 1
ATOM 8279 C C . GLU D 1 264 ? 20.547 35.660 31.962 1.00 30.00 264 GLU D C 1
ATOM 8280 O O . GLU D 1 264 ? 19.782 35.038 32.674 1.00 30.00 264 GLU D O 1
#

Sequence (1056 aa):
MRILFIGDVVGSPGRDMVKEYVPKLKTKYKPHFTIINGENAAHGKGLTEKIYHSLIQSGADAITMGNHTWDKKEEIFDFIDDVPNLVVRPANFPEGTPGKGITYVKANGKELAVINLQGRTFLPPLDDPFLKADEELIAEAAKRTPYIFIDFHAEATSEKLALGWYTDGRASAVVGTHTHVQTADNRILPKGTAYITDVGMTGPYDGILGMDREETIIKRFKTNLPVRFTVAEGKTTLSGVVIDIDDQTKKAVKIERILINDDHMFFEMRILFIGDVVGSPGRDMVKEYVPKLKTKYKPHFTIINGENAAHGKGLTEKIYHSLIQSGADAITMGNHTWDKKEEIFDFIDDVPNLVRPANFPEGTPGKGITYVKANGKELAVINLQGRTFLPPLDDPFLKADELIAEAAKRTPYIFIDFHAEATSEKLALGWYTDGRASAVVGTHTHVQTADNRILPKGTAYITDVGMTGPYDGILGMDRETIIKRFKTNLPVRFTVAEGKTTLSGVVIDIDDQTKKAVKIERILINDDHMFFEMRILFIGDVVGSPGRDMVKEYVPKLKTKYKPHFTIINGENAAHGKGLTEKIYHSLIQSGADAITMGNHTWDKKEIFDFIDDVPNLVRPANFPEGTPGKGITYVKANGKELAVINLQGRTFLPPLDDPFLKADELIAEEAAKRTPYIFIDFHAEATSEKLALGWYTDGRASAVVGTHTHVQTADNRILPKGTAYITDVGMTGPYDGILGMDRETIIKRFKTNLPVRFTVAEGKTTLSGVVIDIDDQTKKAVKIERILINDDHMFFEMRILFIGDVVGSPGRDMVKEYVPKLKTKYKPHFTIINGENAAHGKGLTEKIYHSLIQSGADAITMGNHTWDKKEIFDFIDDVPNLVRPANFPEGTPGKGITYVKANGKELAVINLQGRTFLPPLDDPFLKADELIAEAAKRTPYIFIDFHAEATSEKLALGWYTDGRASAVVGTHTHVQTADNRILPKGTAYITDVGMTGPYDGILGMDRETIIKRFKTNLPVRFTVAEGKTTLSGVVIDIDDQTKKAVKIERILINDDHMFFE

InterPro domains:
  IPR005235 Metallophosphoesterase, YmdB-like [PF13277] (4-254)
  IPR005235 Metallophosphoesterase, YmdB-like [PIRSF004789] (1-260)
  IPR005235 Metallophosphoesterase, YmdB-like [PTHR36303] (1-263)
  IPR005235 Metallophosphoesterase, YmdB-like [TIGR00282] (1-264)
  IPR029052 Metallo-dependent phosphatase-like [G3DSA:3.60.21.10] (1-264)
  IPR029052 Metallo-dependent phosphatase-like [SSF56300] (1-256)

Radius of gyration: 29.83 Å; Cα contacts (8 Å, |Δi|>4): 2926; chains: 4; bounding box: 88×62×90 Å

Foldseek 3Di:
DKEKEWAEQAEPQLLVQLLPPVVVVCVVPVGQAYEYAHQRHHNGGEDAPVSVVSNVVSPHPAYEYADRHPVDVCCVVCLVPDAHYAYAQQADPPDGHHQWHWDDGPHAIAIEGEHEDPVVHPDTHDVQVVCVVVLVVVVVPHQAYEYEYEYDDLVRQVCSQVSCQLRYQEYEYHHQQQFDPPFDADPNFYTYGSYQHYWEAPPDRSQFNNVQVVCCVVPVDDGDGGGDDDWIKITIWMWAADPVSRGTDDIGIDIDTPVHHDDD/DKEKEWAEQAEPQLLVQLLPPVVVVCVVPVGQAYEYEHQRHHNGGEDAPVSLVSSVVSPHLAYEYADRHPVDVNCVVPQQPDAHYAYAQQADPPDPHHQWHWRQGPNDTAIEGEHEDPVVHPDTHDVLVVVVVVLVVVVVPDLAYEYEYEYDDLVRQVCSQVSCQLRHQEYEYHHQQQFDPPFDADPNFYTYGSYQHYWADPPDRSQFHNVQVVCCVVPVDHGDGGGDDDWTKITIWMWDADPVSRGIDDIGIDMDTPVDHDDD/DKEKEWAEQAEPQLLVQLLPPVVVVCVVPVGFAYEYEHQRHHNGGEDAPVSVVSNVVSPHQAYEYAPRNPVPVCCQVPQQPDARYAYAQQADPPDPHHQWHWGDGPHHIAIEGEHEDPVVHPDTHDVQVVVVVVLVVCVVPDQAYEYEYEYDDLVRQVVSQVSCQLRYQEYEYHHQQDFDPPFDADPNFYTYGSYQHYWEDPPDRSQFNNVQVVCCVVPVDHGDTGGDDDWTKITIWMWAADPPSRGIDDIGIDIDTPVHHDDD/DKEKEWAEQAEPQLLVCLLPPVVVVCVVPVGQAYEYAHQRHHNGGEDDPVVVVSNVVSPHQAYEYADRHPVPPCCQVPQQPDARYAYAQQADPPDPHHQWHWGDGDPAIAIEGEHEDPVVHPDTHDVQVVCVVVLVVVVVPHLAYEYEYEYDDLVRQVVSCVSCQLSHQEYEYHHQQQFDPPFDQDPNFYTYGSYQHYWEQPPDRSQFNNVQVVCCVVPVDDGDTGGHDDWIKITIWMWAADPPVRGIDDIGIDIDTPVHHDDD

CATH classification: 3.60.21.10

GO terms:
  GO:0004113 2',3'-cyclic-nucleotide 3'-phosphodiesterase activity (F, IDA)
  GO:0005737 cytoplasm (C, EXP)
  GO:0008663 2',3'-cyclic-nucleotide 2'-phosphodiesterase activity (F, EXP)

Organism: Bacillus subtilis (strain 168) (NCBI:txid224308)

Nearest PDB structures (foldseek):
  4b2o-assembly1_D  TM=1.002E+00  e=4.304E-53  Bacillus subtilis subsp. subtilis str. 168
  2cv9-assembly1_A  TM=9.733E-01  e=8.336E-33  Thermus thermophilus HB8
  1t70-assembly4_H  TM=9.604E-01  e=4.533E-31  Deinococcus radiodurans R1 = ATCC 13939 = DSM 20539
  1t71-assembly1_A  TM=9.426E-01  e=3.673E-28  Mycoplasmoides pneumoniae M129
  3qg5-assembly1_C  TM=6.151E-01  e=2.466E-06  Thermotoga maritima

Secondary structure (DSSP, 8-state):
-EEEEE--BBHHHHHHHHHHHHHHHHHHH--SEEEEE-TBTTTTSS--HHHHHHHHHTT-SEEE--TTTTSSTTHHHHTTT-SSB---TTSPTT-SS-SEEEEEETTEEEEEEEEE--TTS---S-HHHHHHHHHHHHHTT-S-EEEEEE-S-HHHHHHHHHHTBTTBSEEEEESSSS-BS--EE-TTS-EEES----BEESSSBTTB-HHHHHHHHHH-------B--S-EEEEEEEEEE-TTT--EEEEEEEEEBTTB----/-EEEEE--BBHHHHHHHHHHHHHHHHHHH--SEEEEE-TBTTTTSS--HHHHHHHHHTT-SEEE--TTTTSSTTHHHHGGGSSSB---TTSPTT-SS-SEEEEEETTEEEEEEEEE--TTS---S-HHHHHHHHHHHHHTT-S-EEEEEE-S-HHHHHHHHHHTBTTBSEEEEESSSS-BS--EE-TTS-EEES----BEESSSBTTB-HHHHHHHHHH-------B--SSEEEEEEEEEE-TTT--EEEEEEEEEBTTB----/-EEEEE--BBHHHHHHHHHHHHHHHHHHH--SEEEEE-TBTTTTSS--HHHHHHHHHTT-SEEE--TTTTSSGGGGGTTTTSSSB---TTSPTT-SS-SEEEEEETTEEEEEEEEE--TTS---S-HHHHHHHHHHHHHHH-S-EEEEEE-S-HHHHHHHHHHHBTTBSEEEEESSSS-BS--EE-TTS-EEES----BEESSSBTTB-HHHHHHHHHH-------BPPS-EEEEEEEEEE-TTT--EEEEEEEEEBTTB----/-EEEEE--BBHHHHHHHHHHHHHHHHHHH--SEEEEE-TBTTTTSS--HHHHHHHHHTT-SEEE--TTTTSSTTHHHHTTTSTTB---TTSPTT-SS-SEEEEEETTEEEEEEEEE--TTS---S-HHHHHHHHHHHHHTT-S-EEEEEE-S-HHHHHHHHHHTBTTBSEEEEESSSS-BS--EE-TTS-EEES----BEESSSBTTB-HHHHHHHHHH-------BPPS-EEEEEEEEEE-TTT--EEEEEEEEEBTTB----